Protein 4WVM (pdb70)

Solvent-accessible surface area: 54023 Å² total; per-residue (Å²): 147,44,68,26,14,11,4,13,5,0,3,30,81,45,10,92,4,42,64,27,8,25,4,62,41,115,69,72,80,92,119,52,68,79,98,74,41,13,36,53,20,56,66,94,22,4,24,82,2,19,84,17,116,53,85,3,9,7,7,45,20,5,44,44,12,50,11,10,6,8,0,46,0,11,80,30,67,57,119,38,100,97,24,15,19,0,2,1,9,6,57,9,16,34,46,39,78,86,196,95,41,48,1,40,7,0,18,36,1,10,20,0,1,4,1,9,25,19,78,48,171,150,81,53,37,72,0,47,44,2,2,109,68,5,36,111,43,84,145,111,74,136,139,39,44,65,38,8,87,93,16,63,13,52,4,8,0,8,37,70,24,69,44,7,2,29,57,14,109,32,5,3,80,14,20,72,90,9,82,150,165,40,4,8,33,80,0,51,2,30,126,100,114,83,23,17,154,134,2,25,62,12,26,70,64,1,57,93,10,74,48,64,2,28,60,8,24,80,31,144,4,0,54,72,2,46,25,0,51,88,10,0,43,62,0,50,38,0,3,69,12,13,20,70,17,5,60,99,76,0,17,104,60,21,51,132,50,86,80,125,47,2,24,131,10,30,69,34,13,67,161,6,29,0,7,57,71,86,0,30,99,7,0,72,0,0,58,93,1,8,42,3,0,94,55,1,5,41,69,10,133,85,56,159,18,74,25,3,18,58,61,32,29,0,13,126,42,1,9,66,23,123,23,38,0,0,1,0,4,0,0,2,20,0,68,124,105,15,78,41,4,129,70,0,19,74,92,14,46,133,130,28,153,123,35,27,1,92,32,128,116,13,20,99,126,3,70,92,39,2,100,40,1,14,70,23,6,95,114,23,118,156,13,96,13,15,14,10,10,2,2,7,11,74,21,79,98,46,117,0,8,1,1,6,15,14,65,75,5,13,69,59,48,60,78,13,73,131,23,209,50,49,148,24,85,23,6,160,108,56,12,25,0,7,8,15,3,11,94,16,43,1,15,118,69,0,0,8,41,32,0,25,25,57,128,30,35,53,0,21,1,45,45,22,33,176,59,153,36,107,115,23,123,52,8,0,81,54,54,28,2,0,4,1,71,51,38,6,85,20,102,32,2,9,14,0,41,5,18,0,14,4,2,0,0,0,0,18,85,72,8,48,19,98,139,68,93,46,2,8,0,0,66,12,99,25,0,10,0,0,5,18,40,6,140,110,20,16,4,11,35,44,67,84,83,94,105,132,11,223,19,100,94,97,25,16,76,77,0,0,0,2,0,20,18,156,48,22,17,0,0,0,0,11,19,65,95,106,63,5,45,56,18,67,21,34,144,16,115,25,117,60,73,0,38,0,0,0,17,0,6,104,95,21,28,12,3,35,0,88,6,70,144,21,54,28,11,10,0,12,19,15,98,7,77,88,58,33,25,2,28,49,15,9,49,36,95,190,162,26,29,6,12,8,1,12,14,74,24,29,28,51,16,44,18,35,47,4,6,80,9,23,82,17,60,43,72,1,26,4,8,28,22,4,48,52,8,147,16,13,27,3,5,115,0,9,98,17,96,49,124,17,93,34,13,0,4,0,0,0,1,6,46,2,25,32,15,1,54,95,73,61,9,51,5,32,0,0,15,25,0,0,6,0,0,0,1,0,26,4,111,72,39,64,22,53,77,26,83,113,32,31,33,60,0,61,54,5,0,104,117,6,1,80,105,122,55,79,65,63,104,29,15,121,45,12,62,5,89,17,23,17,15,16,194,35,144,113,83,2,88,48,28,126,57,0,51,79,15,13,82,83,0,29,132,90,68,71,34,13,44,23,0,2,0,47,46,182,62,46,25,12,34,20,44,0,6,48,23,4,25,18,4,32,88,1,27,24,38,0,36,25,9,34,74,13,96,8,0,89,65,3,70,39,0,57,76,4,0,46,64,0,62,99,0,0,80,57,11,31,66,108,10,53,65,49,1,19,123,21,12,105,13,141,166,87,106,64,57,55,9,49,67,47,6,103,89,19,125,121,6,0,5,41,49,90,4,0,38,60,0,0,78,27,0,24,31,0,8,7,0,0,26,8,0,13,80,8,0,72,122,22,186,20,94,53,22,42,94,62,51,63,0,62,146,21,1,92,70,102,107,4,62,0,1,0,1,0,0,1,1,19,6,42,122,98,6,36,0,9,65,3,0,49,101,52,14,126,68,116,102,139,58,89,85,5,27,56,107,46,17,43,2,22,130,38,107,44,0,62,62,2,13,108,52,0,73,55,0,61,92,9,8,139,89,1,139,31,105,12,4,56,19,6,0,0,28,51,97,57,114,195,23,108,1,0,0,0,13,12,15,49,76,72,122,72,88,89,69,57,8,59,115,22,158,34,55,50,19,97,79,4,158,27,53,56,30,0,17,3,5,18,8,94,4,50,1,28,61,75,5,3,12,29,26,12,81,40,62,103,58,46,34,35,0,59,19,152,138,44,132,94,89,44,133,21,24,1,45,101,40,40,0,0,5,4,84,74,34,4,25,12,88,41,3,6,23,0,41,15,70,18,73,1,0,0,1,0,0,11,31,16,4,26,26,101,50,82,76,60,49,0,8,1,0,76,17,131,46,0,3,0,0,28,73,107,24,2,41,7,39,70,69,104,116,76,203,14,136,21,116,54,94,64,24,138,36,0,0,0,0,0,16,18,85,68,4,19,0,0,0,0,23,9,100,149,41,130,6,70,48,24,22,12,15,123,48,136,8,23,6,15,0,41,0,0,0,19,0,27,151,101,1,80,0,64,5,74

CATH classification: 2.60.120.920

Structure (mmCIF, N/CA/C/O backbone):
data_4WVM
#
_entry.id   4WVM
#
_cell.length_a   107.911
_cell.length_b   107.911
_cell.length_c   244.345
_cell.angle_alpha   90.00
_cell.angle_beta   90.00
_cell.angle_gamma   90.00
#
_symmetry.space_group_name_H-M   'P 43'
#
loop_
_entity.id
_entity.type
_entity.pdbx_description
1 polymer 'Stonustoxin subunit alpha'
2 polymer 'Stonustoxin subunit beta'
#
loop_
_atom_site.group_PDB
_atom_site.id
_atom_site.type_symbol
_atom_site.label_atom_id
_atom_site.label_alt_id
_atom_site.label_comp_id
_atom_site.label_asym_id
_atom_site.label_entity_id
_atom_site.label_seq_id
_atom_site.pdbx_PDB_ins_code
_atom_site.Cartn_x
_atom_site.Cartn_y
_atom_site.Cartn_z
_atom_site.occupancy
_atom_site.B_iso_or_equiv
_atom_site.auth_seq_id
_atom_site.auth_comp_id
_atom_site.auth_asym_id
_atom_site.auth_atom_id
_atom_site.pdbx_PDB_model_num
ATOM 1 N N . ASP A 1 4 ? -4.996 23.572 49.777 1.00 104.09 4 ASP A N 1
ATOM 2 C CA . ASP A 1 4 ? -5.315 24.637 48.830 1.00 98.31 4 ASP A CA 1
ATOM 3 C C . ASP A 1 4 ? -4.074 25.420 48.464 1.00 97.88 4 ASP A C 1
ATOM 4 O O . ASP A 1 4 ? -3.309 25.811 49.349 1.00 97.99 4 ASP A O 1
ATOM 9 N N . LEU A 1 5 ? -3.883 25.645 47.157 1.00 90.68 5 LEU A N 1
ATOM 10 C CA . LEU A 1 5 ? -2.775 26.416 46.604 1.00 87.12 5 LEU A CA 1
ATOM 11 C C . LEU A 1 5 ? -3.322 27.379 45.556 1.00 85.76 5 LEU A C 1
ATOM 12 O O . LEU A 1 5 ? -3.822 26.948 44.513 1.00 84.71 5 LEU A O 1
ATOM 14 N N . VAL A 1 6 ? -3.271 28.680 45.860 1.00 79.12 6 VAL A N 1
ATOM 15 C CA . VAL A 1 6 ? -3.759 29.714 44.957 1.00 74.59 6 VAL A CA 1
ATOM 16 C C . VAL A 1 6 ? -2.571 30.294 44.152 1.00 75.20 6 VAL A C 1
ATOM 17 O O . VAL A 1 6 ? -1.463 30.443 44.681 1.00 75.33 6 VAL A O 1
ATOM 21 N N . MET A 1 7 ? -2.803 30.549 42.855 1.00 68.92 7 MET A N 1
ATOM 22 C CA . MET A 1 7 ? -1.794 31.101 41.956 1.00 66.28 7 MET A CA 1
ATOM 23 C C . MET A 1 7 ? -2.461 31.953 40.862 1.00 68.57 7 MET A C 1
ATOM 24 O O . MET A 1 7 ? -3.626 31.696 40.522 1.00 68.06 7 MET A O 1
ATOM 29 N N . PRO A 1 8 ? -1.763 32.979 40.309 1.00 64.34 8 PRO A N 1
ATOM 30 C CA . PRO A 1 8 ? -2.400 33.788 39.262 1.00 61.91 8 PRO A CA 1
ATOM 31 C C . PRO A 1 8 ? -2.551 32.982 37.990 1.00 67.83 8 PRO A C 1
ATOM 32 O O . PRO A 1 8 ? -1.600 32.325 37.547 1.00 68.43 8 PRO A O 1
ATOM 36 N N . ALA A 1 9 ? -3.770 32.971 37.449 1.00 65.72 9 ALA A N 1
ATOM 37 C CA . ALA A 1 9 ? -4.017 32.288 36.192 1.00 67.26 9 ALA A CA 1
ATOM 38 C C . ALA A 1 9 ? -3.411 33.140 35.099 1.00 69.99 9 ALA A C 1
ATOM 39 O O . ALA A 1 9 ? -3.970 34.180 34.729 1.00 68.91 9 ALA A O 1
ATOM 41 N N . LEU A 1 10 ? -2.219 32.752 34.648 1.00 65.70 10 LEU A N 1
ATOM 42 C CA . LEU A 1 10 ? -1.543 33.484 33.583 1.00 63.11 10 LEU A CA 1
ATOM 43 C C . LEU A 1 10 ? -2.263 33.106 32.311 1.00 66.75 10 LEU A C 1
ATOM 44 O O . LEU A 1 10 ? -3.005 32.133 32.343 1.00 69.12 10 LEU A O 1
ATOM 49 N N . GLY A 1 11 ? -2.118 33.896 31.259 1.00 60.41 11 GLY A N 1
ATOM 50 C CA . GLY A 1 11 ? -2.860 33.763 30.010 1.00 60.19 11 GLY A CA 1
ATOM 51 C C . GLY A 1 11 ? -3.312 32.382 29.577 1.00 64.66 11 GLY A C 1
ATOM 52 O O . GLY A 1 11 ? -4.253 32.243 28.792 1.00 65.90 11 GLY A O 1
ATOM 53 N N . ARG A 1 12 ? -2.600 31.353 30.050 1.00 59.97 12 ARG A N 1
ATOM 54 C CA . ARG A 1 12 ? -2.874 29.935 29.820 1.00 61.70 12 ARG A CA 1
ATOM 55 C C . ARG A 1 12 ? -4.284 29.560 30.316 1.00 62.43 12 ARG A C 1
ATOM 56 O O . ARG A 1 12 ? -4.677 29.904 31.438 1.00 58.97 12 ARG A O 1
ATOM 64 N N . PRO A 1 13 ? -5.021 28.803 29.484 1.00 60.31 13 PRO A N 1
ATOM 65 C CA . PRO A 1 13 ? -6.431 28.506 29.802 1.00 61.90 13 PRO A CA 1
ATOM 66 C C . PRO A 1 13 ? -6.669 27.519 30.925 1.00 66.35 13 PRO A C 1
ATOM 67 O O . PRO A 1 13 ? -5.963 26.525 31.042 1.00 69.85 13 PRO A O 1
ATOM 71 N N . PHE A 1 14 ? -7.718 27.756 31.696 1.00 59.00 14 PHE A N 1
ATOM 72 C CA . PHE A 1 14 ? -8.069 26.867 32.782 1.00 60.04 14 PHE A CA 1
ATOM 73 C C . PHE A 1 14 ? -9.544 26.545 32.704 1.00 65.75 14 PHE A C 1
ATOM 74 O O . PHE A 1 14 ? -10.354 27.377 32.285 1.00 64.58 14 PHE A O 1
ATOM 82 N N . THR A 1 15 ? -9.881 25.313 33.034 1.00 65.29 15 THR A N 1
ATOM 83 C CA . THR A 1 15 ? -11.258 24.847 33.054 1.00 68.67 15 THR A CA 1
ATOM 84 C C . THR A 1 15 ? -11.466 24.163 34.389 1.00 74.81 15 THR A C 1
ATOM 85 O O . THR A 1 15 ? -10.477 23.771 35.001 1.00 74.69 15 THR A O 1
ATOM 89 N N . LEU A 1 16 ? -12.717 24.033 34.865 1.00 71.99 16 LEU A N 1
ATOM 90 C CA . LEU A 1 16 ? -12.967 23.376 36.146 1.00 73.87 16 LEU A CA 1
ATOM 91 C C . LEU A 1 16 ? -12.616 21.877 36.077 1.00 82.01 16 LEU A C 1
ATOM 92 O O . LEU A 1 16 ? -12.849 21.237 35.048 1.00 83.34 16 LEU A O 1
ATOM 97 N N . GLY A 1 17 ? -11.999 21.369 37.149 1.00 79.11 17 GLY A N 1
ATOM 98 C CA . GLY A 1 17 ? -11.593 19.972 37.297 1.00 83.77 17 GLY A CA 1
ATOM 99 C C . GLY A 1 17 ? -10.351 19.541 36.541 1.00 88.55 17 GLY A C 1
ATOM 100 O O . GLY A 1 17 ? -10.018 18.352 36.538 1.00 92.14 17 GLY A O 1
ATOM 101 N N . MET A 1 18 ? -9.665 20.506 35.895 1.00 80.92 18 MET A N 1
ATOM 102 C CA . MET A 1 18 ? -8.445 20.333 35.103 1.00 80.21 18 MET A CA 1
ATOM 103 C C . MET A 1 18 ? -7.272 19.860 35.984 1.00 84.71 18 MET A C 1
ATOM 104 O O . MET A 1 18 ? -7.055 20.419 37.066 1.00 82.51 18 MET A O 1
ATOM 109 N N . LEU A 1 19 ? -6.518 18.844 35.504 1.00 83.09 19 LEU A N 1
ATOM 110 C CA . LEU A 1 19 ? -5.334 18.312 36.183 1.00 84.22 19 LEU A CA 1
ATOM 111 C C . LEU A 1 19 ? -4.130 19.281 36.028 1.00 83.18 19 LEU A C 1
ATOM 112 O O . LEU A 1 19 ? -4.088 20.065 35.075 1.00 78.69 19 LEU A O 1
ATOM 117 N N . TYR A 1 20 ? -3.158 19.226 36.968 1.00 79.62 20 TYR A N 1
ATOM 118 C CA . TYR A 1 20 ? -1.982 20.109 36.983 1.00 75.22 20 TYR A CA 1
ATOM 119 C C . TYR A 1 20 ? -0.761 19.441 37.651 1.00 82.35 20 TYR A C 1
ATOM 120 O O . TYR A 1 20 ? -0.932 18.544 38.476 1.00 86.57 20 TYR A O 1
ATOM 129 N N . ASP A 1 21 ? 0.460 19.893 37.300 1.00 76.72 21 ASP A N 1
ATOM 130 C CA . ASP A 1 21 ? 1.737 19.417 37.849 1.00 79.23 21 ASP A CA 1
ATOM 131 C C . ASP A 1 21 ? 2.516 20.564 38.498 1.00 81.69 21 ASP A C 1
ATOM 132 O O . ASP A 1 21 ? 2.386 21.718 38.084 1.00 75.55 21 ASP A O 1
ATOM 137 N N . ALA A 1 22 ? 3.355 20.217 39.496 1.00 83.75 22 ALA A N 1
ATOM 138 C CA . ALA A 1 22 ? 4.210 21.122 40.258 1.00 82.59 22 ALA A CA 1
ATOM 139 C C . ALA A 1 22 ? 5.497 21.484 39.486 1.00 86.75 22 ALA A C 1
ATOM 140 O O . ALA A 1 22 ? 6.341 22.209 40.025 1.00 86.96 22 ALA A O 1
ATOM 142 N N . ARG A 1 23 ? 5.620 21.022 38.204 1.00 81.78 23 ARG A N 1
ATOM 143 C CA . ARG A 1 23 ? 6.668 21.416 37.244 1.00 79.00 23 ARG A CA 1
ATOM 144 C C . ARG A 1 23 ? 6.058 22.524 36.331 1.00 76.42 23 ARG A C 1
ATOM 145 O O . ARG A 1 23 ? 6.593 22.883 35.284 1.00 73.91 23 ARG A O 1
ATOM 148 N N . ARG A 1 24 ? 4.924 23.073 36.809 1.00 71.92 24 ARG A N 1
ATOM 149 C CA . ARG A 1 24 ? 4.082 24.176 36.337 1.00 66.86 24 ARG A CA 1
ATOM 150 C C . ARG A 1 24 ? 3.513 23.969 34.916 1.00 71.33 24 ARG A C 1
ATOM 151 O O . ARG A 1 24 ? 3.048 24.920 34.278 1.00 67.12 24 ARG A O 1
ATOM 155 N N . GLU A 1 25 ? 3.405 22.699 34.511 1.00 71.95 25 GLU A N 1
ATOM 156 C CA . GLU A 1 25 ? 2.724 22.287 33.292 1.00 72.15 25 GLU A CA 1
ATOM 157 C C . GLU A 1 25 ? 1.283 21.877 33.684 1.00 74.79 25 GLU A C 1
ATOM 158 O O . GLU A 1 25 ? 1.036 21.557 34.852 1.00 76.00 25 GLU A O 1
ATOM 164 N N . LYS A 1 26 ? 0.336 21.899 32.739 1.00 68.59 26 LYS A N 1
ATOM 165 C CA . LYS A 1 26 ? -1.023 21.473 33.072 1.00 69.06 26 LYS A CA 1
ATOM 166 C C . LYS A 1 26 ? -1.505 20.368 32.136 1.00 78.15 26 LYS A C 1
ATOM 167 O O . LYS A 1 26 ? -1.495 20.511 30.909 1.00 76.92 26 LYS A O 1
ATOM 173 N N . LEU A 1 27 ? -1.878 19.241 32.753 1.00 80.28 27 LEU A N 1
ATOM 174 C CA . LEU A 1 27 ? -2.380 18.026 32.114 1.00 86.01 27 LEU A CA 1
ATOM 175 C C . LEU A 1 27 ? -3.847 18.228 31.776 1.00 90.63 27 LEU A C 1
ATOM 176 O O . LEU A 1 27 ? -4.602 18.680 32.644 1.00 88.57 27 LEU A O 1
ATOM 181 N N . ILE A 1 28 ? -4.259 17.940 30.521 1.00 88.66 28 ILE A N 1
ATOM 182 C CA . ILE A 1 28 ? -5.655 18.139 30.091 1.00 97.72 28 ILE A CA 1
ATOM 183 C C . ILE A 1 28 ? -6.119 16.962 29.194 1.00 139.17 28 ILE A C 1
ATOM 184 O O . ILE A 1 28 ? -6.699 17.150 28.123 1.00 100.53 28 ILE A O 1
ATOM 189 N N . SER A 1 44 ? -21.492 26.195 41.447 1.00 107.20 44 SER A N 1
ATOM 190 C CA . SER A 1 44 ? -22.047 27.443 41.962 1.00 105.53 44 SER A CA 1
ATOM 191 C C . SER A 1 44 ? -21.162 28.638 41.603 1.00 105.93 44 SER A C 1
ATOM 192 O O . SER A 1 44 ? -19.986 28.652 41.974 1.00 102.99 44 SER A O 1
ATOM 195 N N . SER A 1 45 ? -21.717 29.641 40.893 1.00 102.38 45 SER A N 1
ATOM 196 C CA . SER A 1 45 ? -20.954 30.836 40.515 1.00 97.04 45 SER A CA 1
ATOM 197 C C . SER A 1 45 ? -21.639 32.114 41.018 1.00 101.31 45 SER A C 1
ATOM 198 O O . SER A 1 45 ? -22.808 32.357 40.695 1.00 104.66 45 SER A O 1
ATOM 201 N N . ASN A 1 46 ? -20.916 32.913 41.828 1.00 94.13 46 ASN A N 1
ATOM 202 C CA . ASN A 1 46 ? -21.430 34.165 42.388 1.00 93.07 46 ASN A CA 1
ATOM 203 C C . ASN A 1 46 ? -20.649 35.362 41.815 1.00 91.94 46 ASN A C 1
ATOM 204 O O . ASN A 1 46 ? -19.481 35.575 42.168 1.00 88.86 46 ASN A O 1
ATOM 206 N N . ALA A 1 47 ? -21.309 36.132 40.912 1.00 87.49 47 ALA A N 1
ATOM 207 C CA . ALA A 1 47 ? -20.782 37.306 40.195 1.00 83.08 47 ALA A CA 1
ATOM 208 C C . ALA A 1 47 ? -20.084 38.335 41.116 1.00 83.12 47 ALA A C 1
ATOM 209 O O . ALA A 1 47 ? -20.524 38.560 42.244 1.00 83.27 47 ALA A O 1
ATOM 211 N N . GLN A 1 48 ? -18.979 38.939 40.621 1.00 76.32 48 GLN A N 1
ATOM 212 C CA . GLN A 1 48 ? -18.149 39.913 41.352 1.00 73.54 48 GLN A CA 1
ATOM 213 C C . GLN A 1 48 ? -18.286 41.339 40.762 1.00 76.68 48 GLN A C 1
ATOM 214 O O . GLN A 1 48 ? -18.712 42.238 41.489 1.00 79.18 48 GLN A O 1
ATOM 220 N N . ARG A 1 49 ? -17.959 41.536 39.467 1.00 69.11 49 ARG A N 1
ATOM 221 C CA . ARG A 1 49 ? -18.093 42.783 38.689 1.00 66.96 49 ARG A CA 1
ATOM 222 C C . ARG A 1 49 ? -17.452 44.052 39.324 1.00 69.00 49 ARG A C 1
ATOM 223 O O . ARG A 1 49 ? -18.168 44.946 39.779 1.00 69.27 49 ARG A O 1
ATOM 227 N N . SER A 1 50 ? -16.113 44.164 39.266 1.00 64.20 50 SER A N 1
ATOM 228 C CA . SER A 1 50 ? -15.389 45.349 39.748 1.00 62.85 50 SER A CA 1
ATOM 229 C C . SER A 1 50 ? -14.149 45.643 38.876 1.00 63.50 50 SER A C 1
ATOM 230 O O . SER A 1 50 ? -13.434 44.713 38.495 1.00 61.83 50 SER A O 1
ATOM 233 N N . SER A 1 51 ? -13.911 46.936 38.555 1.00 59.08 51 SER A N 1
ATOM 234 C CA . SER A 1 51 ? -12.763 47.382 37.750 1.00 56.47 51 SER A CA 1
ATOM 235 C C . SER A 1 51 ? -11.944 48.470 38.462 1.00 59.40 51 SER A C 1
ATOM 236 O O . SER A 1 51 ? -12.467 49.550 38.771 1.00 59.99 51 SER A O 1
ATOM 239 N N . GLU A 1 52 ? -10.654 48.170 38.731 1.00 54.37 52 GLU A N 1
ATOM 240 C CA . GLU A 1 52 ? -9.725 49.104 39.377 1.00 54.09 52 GLU A CA 1
ATOM 241 C C . GLU A 1 52 ? -8.351 49.041 38.706 1.00 55.94 52 GLU A C 1
ATOM 242 O O . GLU A 1 52 ? -8.124 48.220 37.808 1.00 55.03 52 GLU A O 1
ATOM 248 N N . PHE A 1 53 ? -7.446 49.933 39.127 1.00 51.12 53 PHE A N 1
ATOM 249 C CA . PHE A 1 53 ? -6.124 50.056 38.525 1.00 48.39 53 PHE A CA 1
ATOM 250 C C . PHE A 1 53 ? -4.993 50.052 39.552 1.00 51.45 53 PHE A C 1
ATOM 251 O O . PHE A 1 53 ? -5.226 50.052 40.765 1.00 52.34 53 PHE A O 1
ATOM 259 N N . LYS A 1 54 ? -3.755 50.063 39.029 1.00 46.32 54 LYS A N 1
ATOM 260 C CA . LYS A 1 54 ? -2.494 50.097 39.769 1.00 46.10 54 LYS A CA 1
ATOM 261 C C . LYS A 1 54 ? -1.417 50.650 38.866 1.00 48.16 54 LYS A C 1
ATOM 262 O O . LYS A 1 54 ? -1.469 50.443 37.646 1.00 46.10 54 LYS A O 1
ATOM 266 N N . ILE A 1 55 ? -0.427 51.330 39.472 1.00 45.38 55 ILE A N 1
ATOM 267 C CA . ILE A 1 55 ? 0.729 51.879 38.764 1.00 44.65 55 ILE A CA 1
ATOM 268 C C . ILE A 1 55 ? 1.983 51.141 39.244 1.00 47.65 55 ILE A C 1
ATOM 269 O O . ILE A 1 55 ? 2.226 51.005 40.440 1.00 48.56 55 ILE A O 1
ATOM 274 N N . VAL A 1 56 ? 2.728 50.605 38.286 1.00 43.09 56 VAL A N 1
ATOM 275 C CA . VAL A 1 56 ? 3.968 49.896 38.546 1.00 44.02 56 VAL A CA 1
ATOM 276 C C . VAL A 1 56 ? 5.093 50.809 38.057 1.00 51.65 56 VAL A C 1
ATOM 277 O O . VAL A 1 56 ? 5.293 50.957 36.841 1.00 50.93 56 VAL A O 1
ATOM 281 N N . ALA A 1 57 ? 5.776 51.481 39.000 1.00 51.38 57 ALA A N 1
ATOM 282 C CA . ALA A 1 57 ? 6.858 52.398 38.652 1.00 53.26 57 ALA A CA 1
ATOM 283 C C . ALA A 1 57 ? 8.173 51.648 38.393 1.00 59.43 57 ALA A C 1
ATOM 284 O O . ALA A 1 57 ? 9.092 52.239 37.832 1.00 61.50 57 ALA A O 1
ATOM 286 N N . SER A 1 58 ? 8.260 50.348 38.756 1.00 55.37 58 SER A N 1
ATOM 287 C CA . SER A 1 58 ? 9.473 49.558 38.527 1.00 56.52 58 SER A CA 1
ATOM 288 C C . SER A 1 58 ? 9.219 48.395 37.554 1.00 58.58 58 SER A C 1
ATOM 289 O O . SER A 1 58 ? 8.170 47.757 37.622 1.00 55.40 58 SER A O 1
ATOM 292 N N . ASP A 1 59 ? 10.192 48.118 36.651 1.00 57.00 59 ASP A N 1
ATOM 293 C CA . ASP A 1 59 ? 10.081 47.013 35.685 1.00 55.28 59 ASP A CA 1
ATOM 294 C C . ASP A 1 59 ? 10.900 45.780 36.129 1.00 59.99 59 ASP A C 1
ATOM 295 O O . ASP A 1 59 ? 10.978 44.792 35.387 1.00 59.14 59 ASP A O 1
ATOM 300 N N . SER A 1 60 ? 11.448 45.814 37.365 1.00 58.22 60 SER A N 1
ATOM 301 C CA . SER A 1 60 ? 12.179 44.694 37.960 1.00 60.43 60 SER A CA 1
ATOM 302 C C . SER A 1 60 ? 11.329 43.416 37.862 1.00 64.17 60 SER A C 1
ATOM 303 O O . SER A 1 60 ? 10.090 43.508 37.856 1.00 62.57 60 SER A O 1
ATOM 306 N N . THR A 1 61 ? 11.978 42.240 37.734 1.00 62.10 61 THR A N 1
ATOM 307 C CA . THR A 1 61 ? 11.277 40.950 37.644 1.00 61.52 61 THR A CA 1
ATOM 308 C C . THR A 1 61 ? 10.313 40.777 38.840 1.00 66.20 61 THR A C 1
ATOM 309 O O . THR A 1 61 ? 9.209 40.253 38.662 1.00 64.40 61 THR A O 1
ATOM 313 N N . GLU A 1 62 ? 10.723 41.284 40.038 1.00 64.74 62 GLU A N 1
ATOM 314 C CA . GLU A 1 62 ? 9.964 41.289 41.294 1.00 64.67 62 GLU A CA 1
ATOM 315 C C . GLU A 1 62 ? 8.707 42.166 41.191 1.00 64.32 62 GLU A C 1
ATOM 316 O O . GLU A 1 62 ? 7.651 41.749 41.685 1.00 63.82 62 GLU A O 1
ATOM 322 N N . SER A 1 63 ? 8.822 43.380 40.567 1.00 57.55 63 SER A N 1
ATOM 323 C CA . SER A 1 63 ? 7.692 44.306 40.376 1.00 54.05 63 SER A CA 1
ATOM 324 C C . SER A 1 63 ? 6.676 43.729 39.413 1.00 53.55 63 SER A C 1
ATOM 325 O O . SER A 1 63 ? 5.473 43.862 39.652 1.00 51.68 63 SER A O 1
ATOM 328 N N . LYS A 1 64 ? 7.152 43.047 38.356 1.00 48.54 64 LYS A N 1
ATOM 329 C CA . LYS A 1 64 ? 6.296 42.357 37.395 1.00 46.25 64 LYS A CA 1
ATOM 330 C C . LYS A 1 64 ? 5.460 41.271 38.122 1.00 51.68 64 LYS A C 1
ATOM 331 O O . LYS A 1 64 ? 4.254 41.108 37.878 1.00 49.86 64 LYS A O 1
ATOM 337 N N . SER A 1 65 ? 6.137 40.556 39.049 1.00 50.83 65 SER A N 1
ATOM 338 C CA . SER A 1 65 ? 5.583 39.500 39.877 1.00 51.99 65 SER A CA 1
ATOM 339 C C . SER A 1 65 ? 4.581 40.066 40.872 1.00 55.86 65 SER A C 1
ATOM 340 O O . SER A 1 65 ? 3.529 39.465 41.053 1.00 54.73 65 SER A O 1
ATOM 343 N N . SER A 1 66 ? 4.901 41.218 41.504 1.00 53.59 66 SER A N 1
ATOM 344 C CA . SER A 1 66 ? 4.026 41.889 42.468 1.00 54.02 66 SER A CA 1
ATOM 345 C C . SER A 1 66 ? 2.744 42.342 41.796 1.00 56.26 66 SER A C 1
ATOM 346 O O . SER A 1 66 ? 1.668 42.194 42.382 1.00 56.84 66 SER A O 1
ATOM 349 N N . ALA A 1 67 ? 2.862 42.876 40.558 1.00 50.55 67 ALA A N 1
ATOM 350 C CA . ALA A 1 67 ? 1.748 43.358 39.741 1.00 48.05 67 ALA A CA 1
ATOM 351 C C . ALA A 1 67 ? 0.797 42.228 39.363 1.00 51.47 67 ALA A C 1
ATOM 352 O O . ALA A 1 67 ? -0.417 42.429 39.316 1.00 49.65 67 ALA A O 1
ATOM 354 N N . MET A 1 68 ? 1.358 41.032 39.135 1.00 49.78 68 MET A N 1
ATOM 355 C CA . MET A 1 68 ? 0.610 39.857 38.699 1.00 50.08 68 MET A CA 1
ATOM 356 C C . MET A 1 68 ? 0.439 38.787 39.800 1.00 53.75 68 MET A C 1
ATOM 357 O O . MET A 1 68 ? -0.082 37.704 39.518 1.00 53.09 68 MET A O 1
ATOM 362 N N . ASP A 1 69 ? 0.826 39.126 41.057 1.00 50.67 69 ASP A N 1
ATOM 363 C CA . ASP A 1 69 ? 0.736 38.313 42.282 1.00 52.49 69 ASP A CA 1
ATOM 364 C C . ASP A 1 69 ? 1.398 36.914 42.115 1.00 56.85 69 ASP A C 1
ATOM 365 O O . ASP A 1 69 ? 0.920 35.925 42.678 1.00 58.55 69 ASP A O 1
ATOM 370 N N . ILE A 1 70 ? 2.524 36.853 41.377 1.00 52.14 70 ILE A N 1
ATOM 371 C CA . ILE A 1 70 ? 3.265 35.612 41.139 1.00 53.66 70 ILE A CA 1
ATOM 372 C C . ILE A 1 70 ? 4.025 35.258 42.414 1.00 59.98 70 ILE A C 1
ATOM 373 O O . ILE A 1 70 ? 4.689 36.127 42.989 1.00 59.45 70 ILE A O 1
ATOM 378 N N . GLU A 1 71 ? 3.909 33.985 42.857 1.00 58.89 71 GLU A N 1
ATOM 379 C CA . GLU A 1 71 ? 4.565 33.476 44.063 1.00 62.21 71 GLU A CA 1
ATOM 380 C C . GLU A 1 71 ? 5.952 32.888 43.772 1.00 65.87 71 GLU A C 1
ATOM 381 O O . GLU A 1 71 ? 6.405 32.950 42.627 1.00 64.20 71 GLU A O 1
ATOM 387 N N . ALA A 1 72 ? 6.640 32.362 44.818 1.00 64.47 72 ALA A N 1
ATOM 388 C CA . ALA A 1 72 ? 7.994 31.795 44.727 1.00 66.48 72 ALA A CA 1
ATOM 389 C C . ALA A 1 72 ? 8.081 30.585 43.782 1.00 69.92 72 ALA A C 1
ATOM 390 O O . ALA A 1 72 ? 8.948 30.585 42.916 1.00 69.58 72 ALA A O 1
ATOM 392 N N . SER A 1 73 ? 7.181 29.589 43.919 1.00 66.48 73 SER A N 1
ATOM 393 C CA . SER A 1 73 ? 7.153 28.374 43.087 1.00 67.32 73 SER A CA 1
ATOM 394 C C . SER A 1 73 ? 6.963 28.686 41.602 1.00 64.80 73 SER A C 1
ATOM 395 O O . SER A 1 73 ? 7.703 28.145 40.790 1.00 65.77 73 SER A O 1
ATOM 398 N N . LEU A 1 74 ? 5.985 29.550 41.255 1.00 55.95 74 LEU A N 1
ATOM 399 C CA . LEU A 1 74 ? 5.688 29.987 39.881 1.00 52.37 74 LEU A CA 1
ATOM 400 C C . LEU A 1 74 ? 6.815 30.911 39.344 1.00 56.20 74 LEU A C 1
ATOM 401 O O . LEU A 1 74 ? 7.201 30.802 38.172 1.00 55.80 74 LEU A O 1
ATOM 406 N N . GLY A 1 75 ? 7.333 31.782 40.219 1.00 52.22 75 GLY A N 1
ATOM 407 C CA . GLY A 1 75 ? 8.429 32.698 39.926 1.00 50.94 75 GLY A CA 1
ATOM 408 C C . GLY A 1 75 ? 9.642 31.967 39.390 1.00 56.44 75 GLY A C 1
ATOM 409 O O . GLY A 1 75 ? 10.073 32.241 38.269 1.00 54.73 75 GLY A O 1
ATOM 410 N N . VAL A 1 76 ? 10.136 30.969 40.153 1.00 56.42 76 VAL A N 1
ATOM 411 C CA . VAL A 1 76 ? 11.289 30.129 39.790 1.00 59.90 76 VAL A CA 1
ATOM 412 C C . VAL A 1 76 ? 10.990 29.327 38.522 1.00 62.97 76 VAL A C 1
ATOM 413 O O . VAL A 1 76 ? 11.873 29.134 37.691 1.00 63.09 76 VAL A O 1
ATOM 417 N N . SER A 1 77 ? 9.746 28.862 38.386 1.00 58.80 77 SER A N 1
ATOM 418 C CA . SER A 1 77 ? 9.277 28.082 37.244 1.00 59.12 77 SER A CA 1
ATOM 419 C C . SER A 1 77 ? 9.221 28.938 35.976 1.00 60.76 77 SER A C 1
ATOM 420 O O . SER A 1 77 ? 9.462 28.426 34.881 1.00 60.29 77 SER A O 1
ATOM 423 N N . PHE A 1 78 ? 8.926 30.245 36.132 1.00 55.79 78 PHE A N 1
ATOM 424 C CA . PHE A 1 78 ? 8.895 31.176 35.010 1.00 53.30 78 PHE A CA 1
ATOM 425 C C . PHE A 1 78 ? 10.324 31.483 34.558 1.00 55.58 78 PHE A C 1
ATOM 426 O O . PHE A 1 78 ? 10.528 31.735 33.377 1.00 53.20 78 PHE A O 1
ATOM 434 N N . LEU A 1 79 ? 11.302 31.422 35.486 1.00 54.48 79 LEU A N 1
ATOM 435 C CA . LEU A 1 79 ? 12.710 31.643 35.181 1.00 57.32 79 LEU A CA 1
ATOM 436 C C . LEU A 1 79 ? 13.268 30.489 34.334 1.00 65.24 79 LEU A C 1
ATOM 437 O O . LEU A 1 79 ? 14.061 30.732 33.413 1.00 65.40 79 LEU A O 1
ATOM 442 N N . GLY A 1 80 ? 12.787 29.270 34.596 1.00 64.42 80 GLY A N 1
ATOM 443 C CA . GLY A 1 80 ? 13.125 28.087 33.809 1.00 68.07 80 GLY A CA 1
ATOM 444 C C . GLY A 1 80 ? 12.347 28.079 32.500 1.00 70.83 80 GLY A C 1
ATOM 445 O O . GLY A 1 80 ? 12.665 27.315 31.584 1.00 72.56 80 GLY A O 1
ATOM 446 N N . GLY A 1 81 ? 11.327 28.943 32.426 1.00 64.30 81 GLY A N 1
ATOM 447 C CA . GLY A 1 81 ? 10.462 29.123 31.266 1.00 62.43 81 GLY A CA 1
ATOM 448 C C . GLY A 1 81 ? 9.569 27.942 30.961 1.00 69.77 81 GLY A C 1
ATOM 449 O O . GLY A 1 81 ? 9.255 27.694 29.793 1.00 69.46 81 GLY A O 1
ATOM 450 N N . LEU A 1 82 ? 9.157 27.209 32.014 1.00 69.61 82 LEU A N 1
ATOM 451 C CA . LEU A 1 82 ? 8.296 26.023 31.925 1.00 72.39 82 LEU A CA 1
ATOM 452 C C . LEU A 1 82 ? 6.840 26.424 31.743 1.00 75.28 82 LEU A C 1
ATOM 453 O O . LEU A 1 82 ? 6.085 25.719 31.066 1.00 76.14 82 LEU A O 1
ATOM 458 N N . VAL A 1 83 ? 6.453 27.561 32.337 1.00 69.81 83 VAL A N 1
ATOM 459 C CA . VAL A 1 83 ? 5.096 28.088 32.222 1.00 67.72 83 VAL A CA 1
ATOM 460 C C . VAL A 1 83 ? 4.907 28.823 30.883 1.00 70.86 83 VAL A C 1
ATOM 461 O O . VAL A 1 83 ? 5.785 29.558 30.406 1.00 68.10 83 VAL A O 1
ATOM 465 N N . GLU A 1 84 ? 3.725 28.608 30.302 1.00 69.21 84 GLU A N 1
ATOM 466 C CA . GLU A 1 84 ? 3.247 29.264 29.098 1.00 67.66 84 GLU A CA 1
ATOM 467 C C . GLU A 1 84 ? 2.389 30.432 29.559 1.00 66.98 84 GLU A C 1
ATOM 468 O O . GLU A 1 84 ? 1.551 30.267 30.452 1.00 66.99 84 GLU A O 1
ATOM 474 N N . VAL A 1 85 ? 2.625 31.612 29.001 1.00 59.60 85 VAL A N 1
ATOM 475 C CA . VAL A 1 85 ? 1.879 32.807 29.378 1.00 55.81 85 VAL A CA 1
ATOM 476 C C . VAL A 1 85 ? 0.941 33.205 28.222 1.00 59.85 85 VAL A C 1
ATOM 477 O O . VAL A 1 85 ? 0.995 32.589 27.158 1.00 61.87 85 VAL A O 1
ATOM 481 N N . GLY A 1 86 ? 0.094 34.210 28.443 1.00 54.39 86 GLY A N 1
ATOM 482 C CA . GLY A 1 86 ? -0.822 34.709 27.420 1.00 54.19 86 GLY A CA 1
ATOM 483 C C . GLY A 1 86 ? -1.450 36.040 27.769 1.00 56.01 86 GLY A C 1
ATOM 484 O O . GLY A 1 86 ? -1.454 36.427 28.939 1.00 53.51 86 GLY A O 1
ATOM 485 N N . GLY A 1 87 ? -1.983 36.727 26.752 1.00 53.66 87 GLY A N 1
ATOM 486 C CA . GLY A 1 87 ? -2.647 38.025 26.884 1.00 52.10 87 GLY A CA 1
ATOM 487 C C . GLY A 1 87 ? -1.866 39.048 27.684 1.00 53.89 87 GLY A C 1
ATOM 488 O O . GLY A 1 87 ? -0.788 39.480 27.265 1.00 53.84 87 GLY A O 1
ATOM 489 N N . SER A 1 88 ? -2.392 39.393 28.866 1.00 48.29 88 SER A N 1
ATOM 490 C CA . SER A 1 88 ? -1.770 40.316 29.808 1.00 46.15 88 SER A CA 1
ATOM 491 C C . SER A 1 88 ? -0.395 39.827 30.279 1.00 50.89 88 SER A C 1
ATOM 492 O O . SER A 1 88 ? 0.515 40.646 30.413 1.00 50.05 88 SER A O 1
ATOM 495 N N . ALA A 1 89 ? -0.248 38.488 30.514 1.00 48.85 89 ALA A N 1
ATOM 496 C CA . ALA A 1 89 ? 0.945 37.805 31.047 1.00 49.24 89 ALA A CA 1
ATOM 497 C C . ALA A 1 89 ? 2.209 37.995 30.180 1.00 53.01 89 ALA A C 1
ATOM 498 O O . ALA A 1 89 ? 3.326 37.799 30.681 1.00 54.50 89 ALA A O 1
ATOM 500 N N . LYS A 1 90 ? 2.031 38.450 28.914 1.00 46.13 90 LYS A N 1
ATOM 501 C CA . LYS A 1 90 ? 3.110 38.754 27.984 1.00 44.49 90 LYS A CA 1
ATOM 502 C C . LYS A 1 90 ? 3.921 39.925 28.502 1.00 45.20 90 LYS A C 1
ATOM 503 O O . LYS A 1 90 ? 5.050 40.113 28.078 1.00 45.59 90 LYS A O 1
ATOM 509 N N . TYR A 1 91 ? 3.369 40.665 29.475 1.00 41.33 91 TYR A N 1
ATOM 510 C CA . TYR A 1 91 ? 4.009 41.774 30.178 1.00 40.95 91 TYR A CA 1
ATOM 511 C C . TYR A 1 91 ? 5.275 41.289 30.898 1.00 44.83 91 TYR A C 1
ATOM 512 O O . TYR A 1 91 ? 6.242 42.047 31.012 1.00 45.06 91 TYR A O 1
ATOM 521 N N . LEU A 1 92 ? 5.261 40.031 31.376 1.00 43.34 92 LEU A N 1
ATOM 522 C CA . LEU A 1 92 ? 6.394 39.396 32.052 1.00 44.77 92 LEU A CA 1
ATOM 523 C C . LEU A 1 92 ? 7.596 39.314 31.144 1.00 49.44 92 LEU A C 1
ATOM 524 O O . LEU A 1 92 ? 8.701 39.662 31.556 1.00 50.04 92 LEU A O 1
ATOM 529 N N . ASN A 1 93 ? 7.366 38.858 29.900 1.00 47.40 93 ASN A N 1
ATOM 530 C CA . ASN A 1 93 ? 8.360 38.695 28.845 1.00 48.86 93 ASN A CA 1
ATOM 531 C C . ASN A 1 93 ? 8.898 40.048 28.361 1.00 53.52 93 ASN A C 1
ATOM 532 O O . ASN A 1 93 ? 10.076 40.126 27.981 1.00 56.53 93 ASN A O 1
ATOM 537 N N . ASN A 1 94 ? 8.046 41.107 28.374 1.00 48.04 94 ASN A N 1
ATOM 538 C CA . ASN A 1 94 ? 8.415 42.460 27.937 1.00 47.72 94 ASN A CA 1
ATOM 539 C C . ASN A 1 94 ? 9.431 43.075 28.905 1.00 50.86 94 ASN A C 1
ATOM 540 O O . ASN A 1 94 ? 9.071 43.476 30.011 1.00 49.09 94 ASN A O 1
ATOM 545 N N . THR A 1 95 ? 10.699 43.166 28.462 1.00 50.75 95 THR A N 1
ATOM 546 C CA . THR A 1 95 ? 11.820 43.677 29.269 1.00 51.71 95 THR A CA 1
ATOM 547 C C . THR A 1 95 ? 12.449 44.924 28.661 1.00 54.66 95 THR A C 1
ATOM 548 O O . THR A 1 95 ? 12.423 45.117 27.439 1.00 54.08 95 THR A O 1
ATOM 552 N N . LYS A 1 96 ? 12.989 45.786 29.535 1.00 53.59 96 LYS A N 1
ATOM 553 C CA . LYS A 1 96 ? 13.671 47.011 29.136 1.00 55.50 96 LYS A CA 1
ATOM 554 C C . LYS A 1 96 ? 14.892 46.643 28.320 1.00 64.33 96 LYS A C 1
ATOM 555 O O . LYS A 1 96 ? 15.658 45.774 28.753 1.00 66.25 96 LYS A O 1
ATOM 561 N N . LYS A 1 97 ? 15.051 47.244 27.128 1.00 62.76 97 LYS A N 1
ATOM 562 C CA . LYS A 1 97 ? 16.189 46.972 26.235 1.00 65.96 97 LYS A CA 1
ATOM 563 C C . LYS A 1 97 ? 17.423 47.755 26.684 1.00 75.47 97 LYS A C 1
ATOM 564 O O . LYS A 1 97 ? 18.537 47.218 26.705 1.00 77.92 97 LYS A O 1
ATOM 570 N N . TYR A 1 98 ? 17.207 49.038 27.024 1.00 73.50 98 TYR A N 1
ATOM 571 C CA . TYR A 1 98 ? 18.238 49.979 27.450 1.00 76.94 98 TYR A CA 1
ATOM 572 C C . TYR A 1 98 ? 18.013 50.409 28.898 1.00 81.82 98 TYR A C 1
ATOM 573 O O . TYR A 1 98 ? 16.866 50.603 29.317 1.00 78.49 98 TYR A O 1
ATOM 582 N N . GLN A 1 99 ? 19.109 50.543 29.665 1.00 82.20 99 GLN A N 1
ATOM 583 C CA . GLN A 1 99 ? 19.045 50.952 31.068 1.00 82.69 99 GLN A CA 1
ATOM 584 C C . GLN A 1 99 ? 18.664 52.428 31.181 1.00 85.90 99 GLN A C 1
ATOM 585 O O . GLN A 1 99 ? 17.982 52.813 32.136 1.00 84.26 99 GLN A O 1
ATOM 591 N N . ASN A 1 100 ? 19.080 53.234 30.178 1.00 83.37 100 ASN A N 1
ATOM 592 C CA . ASN A 1 100 ? 18.852 54.674 30.077 1.00 83.74 100 ASN A CA 1
ATOM 593 C C . ASN A 1 100 ? 17.379 55.082 29.968 1.00 82.89 100 ASN A C 1
ATOM 594 O O . ASN A 1 100 ? 17.020 56.156 30.456 1.00 83.47 100 ASN A O 1
ATOM 599 N N . GLN A 1 101 ? 16.533 54.255 29.325 1.00 74.92 101 GLN A N 1
ATOM 600 C CA . GLN A 1 101 ? 15.105 54.561 29.183 1.00 70.71 101 GLN A CA 1
ATOM 601 C C . GLN A 1 101 ? 14.387 54.445 30.546 1.00 70.82 101 GLN A C 1
ATOM 602 O O . GLN A 1 101 ? 14.841 53.706 31.426 1.00 70.43 101 GLN A O 1
ATOM 608 N N . SER A 1 102 ? 13.289 55.211 30.712 1.00 64.59 102 SER A N 1
ATOM 609 C CA . SER A 1 102 ? 12.447 55.208 31.911 1.00 62.18 102 SER A CA 1
ATOM 610 C C . SER A 1 102 ? 11.093 54.576 31.586 1.00 58.35 102 SER A C 1
ATOM 611 O O . SER A 1 102 ? 10.466 54.941 30.590 1.00 56.20 102 SER A O 1
ATOM 614 N N . ARG A 1 103 ? 10.645 53.632 32.431 1.00 51.55 103 ARG A N 1
ATOM 615 C CA . ARG A 1 103 ? 9.411 52.876 32.204 1.00 48.11 103 ARG A CA 1
ATOM 616 C C . ARG A 1 103 ? 8.442 52.853 33.396 1.00 50.12 103 ARG A C 1
ATOM 617 O O . ARG A 1 103 ? 8.767 52.376 34.489 1.00 50.38 103 ARG A O 1
ATOM 625 N N . VAL A 1 104 ? 7.224 53.310 33.131 1.00 45.70 104 VAL A N 1
ATOM 626 C CA . VAL A 1 104 ? 6.111 53.292 34.072 1.00 44.60 104 VAL A CA 1
ATOM 627 C C . VAL A 1 104 ? 4.984 52.504 33.381 1.00 45.96 104 VAL A C 1
ATOM 628 O O . VAL A 1 104 ? 4.756 52.687 32.183 1.00 44.47 104 VAL A O 1
ATOM 632 N N . THR A 1 105 ? 4.350 51.567 34.103 1.00 42.55 105 THR A N 1
ATOM 633 C CA . THR A 1 105 ? 3.268 50.754 33.532 1.00 40.96 105 THR A CA 1
ATOM 634 C C . THR A 1 105 ? 1.987 50.951 34.315 1.00 44.06 105 THR A C 1
ATOM 635 O O . THR A 1 105 ? 2.013 50.967 35.549 1.00 43.84 105 THR A O 1
ATOM 639 N N . LEU A 1 106 ? 0.863 51.087 33.596 1.00 41.25 106 LEU A N 1
ATOM 640 C CA . LEU A 1 106 ? -0.463 51.189 34.210 1.00 41.49 106 LEU A CA 1
ATOM 641 C C . LEU A 1 106 ? -1.159 49.826 34.090 1.00 45.32 106 LEU A C 1
ATOM 642 O O . LEU A 1 106 ? -1.339 49.298 32.980 1.00 43.89 106 LEU A O 1
ATOM 647 N N . LYS A 1 107 ? -1.494 49.240 35.247 1.00 42.88 107 LYS A N 1
ATOM 648 C CA . LYS A 1 107 ? -2.184 47.960 35.294 1.00 42.76 107 LYS A CA 1
ATOM 649 C C . LYS A 1 107 ? -3.654 48.205 35.503 1.00 49.62 107 LYS A C 1
ATOM 650 O O . LYS A 1 107 ? -4.032 48.904 36.445 1.00 50.40 107 LYS A O 1
ATOM 656 N N . TYR A 1 108 ? -4.475 47.660 34.600 1.00 47.51 108 TYR A N 1
ATOM 657 C CA . TYR A 1 108 ? -5.935 47.685 34.684 1.00 48.86 108 TYR A CA 1
ATOM 658 C C . TYR A 1 108 ? -6.319 46.297 35.182 1.00 53.81 108 TYR A C 1
ATOM 659 O O . TYR A 1 108 ? -5.633 45.341 34.827 1.00 52.67 108 TYR A O 1
ATOM 668 N N . LYS A 1 109 ? -7.344 46.181 36.040 1.00 52.09 109 LYS A N 1
ATOM 669 C CA . LYS A 1 109 ? -7.780 44.882 36.570 1.00 53.16 109 LYS A CA 1
ATOM 670 C C . LYS A 1 109 ? -9.306 44.805 36.611 1.00 59.80 109 LYS A C 1
ATOM 671 O O . LYS A 1 109 ? -9.954 45.715 37.147 1.00 60.71 109 LYS A O 1
ATOM 677 N N . ALA A 1 110 ? -9.876 43.715 36.055 1.00 56.77 110 ALA A N 1
ATOM 678 C CA . ALA A 1 110 ? -11.322 43.526 36.045 1.00 58.35 110 ALA A CA 1
ATOM 679 C C . ALA A 1 110 ? -11.720 42.107 36.492 1.00 64.80 110 ALA A C 1
ATOM 680 O O . ALA A 1 110 ? -11.619 41.163 35.711 1.00 64.71 110 ALA A O 1
ATOM 682 N N . THR A 1 111 ? -12.138 41.960 37.764 1.00 63.33 111 THR A N 1
ATOM 683 C CA . THR A 1 111 ? -12.620 40.687 38.328 1.00 65.53 111 THR A CA 1
ATOM 684 C C . THR A 1 111 ? -14.144 40.714 38.172 1.00 70.72 111 THR A C 1
ATOM 685 O O . THR A 1 111 ? -14.757 41.716 38.553 1.00 71.18 111 THR A O 1
ATOM 689 N N . THR A 1 112 ? -14.759 39.668 37.557 1.00 67.79 112 THR A N 1
ATOM 690 C CA . THR A 1 112 ? -16.215 39.710 37.332 1.00 69.85 112 THR A CA 1
ATOM 691 C C . THR A 1 112 ? -17.029 38.462 37.748 1.00 78.47 112 THR A C 1
ATOM 692 O O . THR A 1 112 ? -18.156 38.647 38.219 1.00 81.03 112 THR A O 1
ATOM 696 N N . VAL A 1 113 ? -16.541 37.219 37.515 1.00 75.65 113 VAL A N 1
ATOM 697 C CA . VAL A 1 113 ? -17.324 36.019 37.902 1.00 78.88 113 VAL A CA 1
ATOM 698 C C . VAL A 1 113 ? -16.425 35.020 38.650 1.00 81.29 113 VAL A C 1
ATOM 699 O O . VAL A 1 113 ? -15.322 34.734 38.191 1.00 78.98 113 VAL A O 1
ATOM 703 N N . TYR A 1 114 ? -16.909 34.474 39.776 1.00 79.19 114 TYR A N 1
ATOM 704 C CA . TYR A 1 114 ? -16.173 33.462 40.530 1.00 79.32 114 TYR A CA 1
ATOM 705 C C . TYR A 1 114 ? -16.938 32.131 40.473 1.00 84.78 114 TYR A C 1
ATOM 706 O O . TYR A 1 114 ? -18.058 32.045 40.983 1.00 87.23 114 TYR A O 1
ATOM 715 N N . LYS A 1 115 ? -16.344 31.113 39.810 1.00 79.76 115 LYS A N 1
ATOM 716 C CA . LYS A 1 115 ? -16.961 29.795 39.624 1.00 82.99 115 LYS A CA 1
ATOM 717 C C . LYS A 1 115 ? -16.309 28.759 40.535 1.00 86.05 115 LYS A C 1
ATOM 718 O O . LYS A 1 115 ? -15.090 28.618 40.547 1.00 82.48 115 LYS A O 1
ATOM 724 N N . GLN A 1 116 ? -17.139 28.047 41.310 1.00 86.44 116 GLN A N 1
ATOM 725 C CA . GLN A 1 116 ? -16.722 27.064 42.315 1.00 88.76 116 GLN A CA 1
ATOM 726 C C . GLN A 1 116 ? -17.181 25.622 42.030 1.00 96.67 116 GLN A C 1
ATOM 727 O O . GLN A 1 116 ? -18.142 25.401 41.289 1.00 98.71 116 GLN A O 1
ATOM 733 N N . PHE A 1 117 ? -16.524 24.651 42.708 1.00 94.12 117 PHE A N 1
ATOM 734 C CA . PHE A 1 117 ? -16.852 23.226 42.702 1.00 94.12 117 PHE A CA 1
ATOM 735 C C . PHE A 1 117 ? -16.478 22.611 44.056 1.00 124.39 117 PHE A C 1
ATOM 736 O O . PHE A 1 117 ? -15.303 22.347 44.323 1.00 87.08 117 PHE A O 1
ATOM 744 N N . THR A 1 138 ? -0.846 15.962 39.840 1.00 104.59 138 THR A N 1
ATOM 745 C CA . THR A 1 138 ? -0.433 16.408 41.168 1.00 104.19 138 THR A CA 1
ATOM 746 C C . THR A 1 138 ? -1.528 17.284 41.804 1.00 106.10 138 THR A C 1
ATOM 747 O O . THR A 1 138 ? -1.773 17.145 43.004 1.00 108.05 138 THR A O 1
ATOM 751 N N . HIS A 1 139 ? -2.187 18.172 41.020 1.00 98.71 139 HIS A N 1
ATOM 752 C CA . HIS A 1 139 ? -3.247 19.068 41.522 1.00 95.67 139 HIS A CA 1
ATOM 753 C C . HIS A 1 139 ? -4.473 19.134 40.600 1.00 96.79 139 HIS A C 1
ATOM 754 O O . HIS A 1 139 ? -4.376 18.830 39.413 1.00 95.99 139 HIS A O 1
ATOM 761 N N . VAL A 1 140 ? -5.631 19.527 41.168 1.00 92.09 140 VAL A N 1
ATOM 762 C CA . VAL A 1 140 ? -6.916 19.669 40.466 1.00 91.16 140 VAL A CA 1
ATOM 763 C C . VAL A 1 140 ? -7.487 21.043 40.788 1.00 89.53 140 VAL A C 1
ATOM 764 O O . VAL A 1 140 ? -7.420 21.473 41.940 1.00 88.01 140 VAL A O 1
ATOM 768 N N . VAL A 1 141 ? -8.051 21.731 39.785 1.00 83.48 141 VAL A N 1
ATOM 769 C CA . VAL A 1 141 ? -8.652 23.048 39.997 1.00 79.23 141 VAL A CA 1
ATOM 770 C C . VAL A 1 141 ? -10.088 22.863 40.484 1.00 87.01 141 VAL A C 1
ATOM 771 O O . VAL A 1 141 ? -10.901 22.211 39.818 1.00 89.31 141 VAL A O 1
ATOM 775 N N . THR A 1 142 ? -10.382 23.399 41.673 1.00 84.56 142 THR A N 1
ATOM 776 C CA . THR A 1 142 ? -11.707 23.304 42.295 1.00 87.59 142 THR A CA 1
ATOM 777 C C . THR A 1 142 ? -12.504 24.566 41.955 1.00 90.88 142 THR A C 1
ATOM 778 O O . THR A 1 142 ? -13.658 24.480 41.525 1.00 92.23 142 THR A O 1
ATOM 782 N N . SER A 1 143 ? -11.874 25.737 42.145 1.00 84.63 143 SER A N 1
ATOM 783 C CA . SER A 1 143 ? -12.486 27.029 41.865 1.00 81.53 143 SER A CA 1
ATOM 784 C C . SER A 1 143 ? -11.536 27.908 41.063 1.00 79.90 143 SER A C 1
ATOM 785 O O . SER A 1 143 ? -10.319 27.850 41.243 1.00 78.12 143 SER A O 1
ATOM 788 N N . ILE A 1 144 ? -12.110 28.681 40.136 1.00 73.92 144 ILE A N 1
ATOM 789 C CA . ILE A 1 144 ? -11.401 29.572 39.223 1.00 69.33 144 ILE A CA 1
ATOM 790 C C . ILE A 1 144 ? -12.113 30.929 39.176 1.00 72.01 144 ILE A C 1
ATOM 791 O O . ILE A 1 144 ? -13.321 30.985 38.936 1.00 73.48 144 ILE A O 1
ATOM 796 N N . LEU A 1 145 ? -11.367 32.017 39.400 1.00 66.19 145 LEU A N 1
ATOM 797 C CA . LEU A 1 145 ? -11.908 33.371 39.299 1.00 64.38 145 LEU A CA 1
ATOM 798 C C . LEU A 1 145 ? -11.756 33.822 37.852 1.00 66.91 145 LEU A C 1
ATOM 799 O O . LEU A 1 145 ? -10.651 33.756 37.318 1.00 65.57 145 LEU A O 1
ATOM 804 N N . TYR A 1 146 ? -12.846 34.308 37.234 1.00 63.92 146 TYR A N 1
ATOM 805 C CA . TYR A 1 146 ? -12.854 34.770 35.848 1.00 62.58 146 TYR A CA 1
ATOM 806 C C . TYR A 1 146 ? -12.812 36.284 35.777 1.00 65.51 146 TYR A C 1
ATOM 807 O O . TYR A 1 146 ? -13.552 36.974 36.485 1.00 65.22 146 TYR A O 1
ATOM 816 N N . GLY A 1 147 ? -11.922 36.775 34.921 1.00 61.33 147 GLY A N 1
ATOM 817 C CA . GLY A 1 147 ? -11.706 38.195 34.685 1.00 59.33 147 GLY A CA 1
ATOM 818 C C . GLY A 1 147 ? -10.499 38.512 33.819 1.00 62.46 147 GLY A C 1
ATOM 819 O O . GLY A 1 147 ? -9.465 37.834 33.893 1.00 61.88 147 GLY A O 1
ATOM 820 N N . ALA A 1 148 ? -10.619 39.576 33.009 1.00 58.42 148 ALA A N 1
ATOM 821 C CA . ALA A 1 148 ? -9.560 40.034 32.104 1.00 56.61 148 ALA A CA 1
ATOM 822 C C . ALA A 1 148 ? -8.869 41.284 32.621 1.00 58.53 148 ALA A C 1
ATOM 823 O O . ALA A 1 148 ? -9.539 42.184 33.122 1.00 58.64 148 ALA A O 1
ATOM 825 N N . ASN A 1 149 ? -7.533 41.358 32.484 1.00 53.11 149 ASN A N 1
ATOM 826 C CA . ASN A 1 149 ? -6.811 42.569 32.886 1.00 50.92 149 ASN A CA 1
ATOM 827 C C . ASN A 1 149 ? -5.776 42.946 31.803 1.00 51.26 149 ASN A C 1
ATOM 828 O O . ASN A 1 149 ? -5.442 42.112 30.960 1.00 51.30 149 ASN A O 1
ATOM 833 N N . ALA A 1 150 ? -5.389 44.243 31.755 1.00 44.69 150 ALA A N 1
ATOM 834 C CA . ALA A 1 150 ? -4.512 44.809 30.734 1.00 42.74 150 ALA A CA 1
ATOM 835 C C . ALA A 1 150 ? -3.328 45.583 31.311 1.00 44.49 150 ALA A C 1
ATOM 836 O O . ALA A 1 150 ? -3.392 46.084 32.436 1.00 44.07 150 ALA A O 1
ATOM 838 N N . PHE A 1 151 ? -2.257 45.708 30.500 1.00 40.41 151 PHE A N 1
ATOM 839 C CA . PHE A 1 151 ? -1.014 46.401 30.827 1.00 39.66 151 PHE A CA 1
ATOM 840 C C . PHE A 1 151 ? -0.680 47.467 29.786 1.00 42.66 151 PHE A C 1
ATOM 841 O O . PHE A 1 151 ? -0.649 47.174 28.582 1.00 41.76 151 PHE A O 1
ATOM 849 N N . PHE A 1 152 ? -0.445 48.709 30.267 1.00 40.27 152 PHE A N 1
ATOM 850 C CA . PHE A 1 152 ? -0.124 49.889 29.457 1.00 40.65 152 PHE A CA 1
ATOM 851 C C . PHE A 1 152 ? 1.307 50.370 29.761 1.00 43.83 152 PHE A C 1
ATOM 852 O O . PHE A 1 152 ? 1.519 51.364 30.480 1.00 43.81 152 PHE A O 1
ATOM 860 N N . VAL A 1 153 ? 2.284 49.635 29.184 1.00 40.24 153 VAL A N 1
ATOM 861 C CA . VAL A 1 153 ? 3.731 49.835 29.313 1.00 40.77 153 VAL A CA 1
ATOM 862 C C . V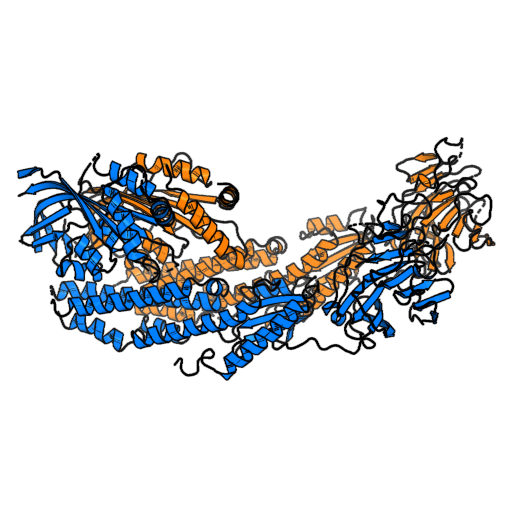AL A 1 153 ? 4.166 51.114 28.572 1.00 44.94 153 VAL A C 1
ATOM 863 O O . VAL A 1 153 ? 4.235 51.128 27.337 1.00 44.45 153 VAL A O 1
ATOM 867 N N . SER A 1 154 ? 4.435 52.188 29.341 1.00 43.18 154 SER A N 1
ATOM 868 C CA . SER A 1 154 ? 4.831 53.488 28.807 1.00 44.41 154 SER A CA 1
ATOM 869 C C . SER A 1 154 ? 6.341 53.675 28.971 1.00 50.32 154 SER A C 1
ATOM 870 O O . SER A 1 154 ? 6.860 53.555 30.082 1.00 50.34 154 SER A O 1
ATOM 873 N N . ASP A 1 155 ? 7.044 53.929 27.847 1.00 48.65 155 ASP A N 1
ATOM 874 C CA . ASP A 1 155 ? 8.500 54.114 27.798 1.00 50.46 155 ASP A CA 1
ATOM 875 C C . ASP A 1 155 ? 8.931 55.495 27.314 1.00 59.10 155 ASP A C 1
ATOM 876 O O . ASP A 1 155 ? 8.462 55.974 26.282 1.00 59.19 155 ASP A O 1
ATOM 881 N N . SER A 1 156 ? 9.867 56.109 28.027 1.00 60.12 156 SER A N 1
ATOM 882 C CA . SER A 1 156 ? 10.401 57.409 27.638 1.00 64.30 156 SER A CA 1
ATOM 883 C C . SER A 1 156 ? 11.522 57.220 26.620 1.00 73.53 156 SER A C 1
ATOM 884 O O . SER A 1 156 ? 12.006 56.096 26.446 1.00 72.41 156 SER A O 1
ATOM 887 N N . ASP A 1 157 ? 11.954 58.319 25.964 1.00 75.23 157 ASP A N 1
ATOM 888 C CA . ASP A 1 157 ? 13.046 58.291 24.987 1.00 78.58 157 ASP A CA 1
ATOM 889 C C . ASP A 1 157 ? 14.360 57.833 25.642 1.00 85.41 157 ASP A C 1
ATOM 890 O O . ASP A 1 157 ? 14.482 57.889 26.872 1.00 85.16 157 ASP A O 1
ATOM 895 N N . LYS A 1 158 ? 15.336 57.373 24.819 1.00 84.47 158 LYS A N 1
ATOM 896 C CA . LYS A 1 158 ? 16.642 56.868 25.281 1.00 86.64 158 LYS A CA 1
ATOM 897 C C . LYS A 1 158 ? 17.456 57.948 26.026 1.00 94.93 158 LYS A C 1
ATOM 898 O O . LYS A 1 158 ? 18.359 57.606 26.792 1.00 96.93 158 LYS A O 1
ATOM 900 N N . VAL A 1 159 ? 17.095 59.236 25.832 1.00 92.37 159 VAL A N 1
ATOM 901 C CA . VAL A 1 159 ? 17.725 60.404 26.453 1.00 119.37 159 VAL A CA 1
ATOM 902 C C . VAL A 1 159 ? 17.499 60.372 27.972 1.00 136.03 159 VAL A C 1
ATOM 903 O O . VAL A 1 159 ? 18.396 59.988 28.721 1.00 95.88 159 VAL A O 1
ATOM 907 N N . ASP A 1 166 ? 13.847 64.319 37.812 1.00 93.49 166 ASP A N 1
ATOM 908 C CA . ASP A 1 166 ? 13.807 62.912 37.420 1.00 89.07 166 ASP A CA 1
ATOM 909 C C . ASP A 1 166 ? 12.575 62.591 36.557 1.00 86.11 166 ASP A C 1
ATOM 910 O O . ASP A 1 166 ? 11.426 62.873 36.932 1.00 83.56 166 ASP A O 1
ATOM 915 N N . ILE A 1 167 ? 12.853 61.942 35.415 1.00 79.05 167 ILE A N 1
ATOM 916 C CA . ILE A 1 167 ? 11.902 61.534 34.383 1.00 73.56 167 ILE A CA 1
ATOM 917 C C . ILE A 1 167 ? 11.057 60.317 34.830 1.00 72.59 167 ILE A C 1
ATOM 918 O O . ILE A 1 167 ? 10.060 60.023 34.174 1.00 69.00 167 ILE A O 1
ATOM 923 N N . GLN A 1 168 ? 11.425 59.639 35.941 1.00 69.26 168 GLN A N 1
ATOM 924 C CA . GLN A 1 168 ? 10.671 58.482 36.447 1.00 65.76 168 GLN A CA 1
ATOM 925 C C . GLN A 1 168 ? 9.360 58.917 37.149 1.00 67.62 168 GLN A C 1
ATOM 926 O O . GLN A 1 168 ? 8.274 58.446 36.786 1.00 63.17 168 GLN A O 1
ATOM 932 N N . GLY A 1 169 ? 9.489 59.789 38.151 1.00 66.90 169 GLY A N 1
ATOM 933 C CA . GLY A 1 169 ? 8.360 60.313 38.913 1.00 66.22 169 GLY A CA 1
ATOM 934 C C . GLY A 1 169 ? 7.440 61.193 38.092 1.00 67.11 169 GLY A C 1
ATOM 935 O O . GLY A 1 169 ? 6.222 61.140 38.277 1.00 64.67 169 GLY A O 1
ATOM 936 N N . LYS A 1 170 ? 8.026 62.008 37.174 1.00 64.15 170 LYS A N 1
ATOM 937 C CA . LYS A 1 170 ? 7.295 62.913 36.281 1.00 63.68 170 LYS A CA 1
ATOM 938 C C . LYS A 1 170 ? 6.339 62.112 35.376 1.00 63.49 170 LYS A C 1
ATOM 939 O O . LYS A 1 170 ? 5.179 62.513 35.190 1.00 62.28 170 LYS A O 1
ATOM 942 N N . MET A 1 171 ? 6.807 60.940 34.892 1.00 57.26 171 MET A N 1
ATOM 943 C CA . MET A 1 171 ? 6.026 60.020 34.060 1.00 52.99 171 MET A CA 1
ATOM 944 C C . MET A 1 171 ? 4.834 59.433 34.829 1.00 52.54 171 MET A C 1
ATOM 945 O O . MET A 1 171 ? 3.714 59.474 34.316 1.00 49.40 171 MET A O 1
ATOM 950 N N . GLU A 1 172 ? 5.074 58.904 36.058 1.00 49.57 172 GLU A N 1
ATOM 951 C CA . GLU A 1 172 ? 4.027 58.297 36.900 1.00 48.09 172 GLU A CA 1
ATOM 952 C C . GLU A 1 172 ? 2.947 59.336 37.274 1.00 50.92 172 GLU A C 1
ATOM 953 O O . GLU A 1 172 ? 1.771 58.980 37.303 1.00 47.55 172 GLU A O 1
ATOM 959 N N . ALA A 1 173 ? 3.348 60.617 37.481 1.00 50.00 173 ALA A N 1
ATOM 960 C CA . ALA A 1 173 ? 2.454 61.737 37.766 1.00 51.40 173 ALA A CA 1
ATOM 961 C C . ALA A 1 173 ? 1.452 61.919 36.615 1.00 53.77 173 ALA A C 1
ATOM 962 O O . ALA A 1 173 ? 0.257 62.090 36.877 1.00 52.95 173 ALA A O 1
ATOM 964 N N . ALA A 1 174 ? 1.944 61.840 35.343 1.00 49.50 174 ALA A N 1
ATOM 965 C CA . ALA A 1 174 ? 1.139 61.946 34.117 1.00 47.92 174 ALA A CA 1
ATOM 966 C C . ALA A 1 174 ? 0.234 60.717 33.940 1.00 47.69 174 ALA A C 1
ATOM 967 O O . ALA A 1 174 ? -0.951 60.883 33.638 1.00 46.70 174 ALA A O 1
ATOM 969 N N . ILE A 1 175 ? 0.792 59.492 34.144 1.00 41.09 175 ILE A N 1
ATOM 970 C CA . ILE A 1 175 ? 0.101 58.205 33.986 1.00 37.75 175 ILE A CA 1
ATOM 971 C C . ILE A 1 175 ? -0.994 58.052 35.055 1.00 41.63 175 ILE A C 1
ATOM 972 O O . ILE A 1 175 ? -2.078 57.524 34.761 1.00 40.47 175 ILE A O 1
ATOM 977 N N . LYS A 1 176 ? -0.728 58.543 36.284 1.00 38.92 176 LYS A N 1
ATOM 978 C CA . LYS A 1 176 ? -1.690 58.494 37.390 1.00 38.32 176 LYS A CA 1
ATOM 979 C C . LYS A 1 176 ? -3.070 58.984 36.969 1.00 41.62 176 LYS A C 1
ATOM 980 O O . LYS A 1 176 ? -4.063 58.451 37.453 1.00 41.15 176 LYS A O 1
ATOM 986 N N . LYS A 1 177 ? -3.119 59.992 36.066 1.00 38.73 177 LYS A N 1
ATOM 987 C CA . LYS A 1 177 ? -4.326 60.655 35.585 1.00 39.60 177 LYS A CA 1
ATOM 988 C C . LYS A 1 177 ? -5.120 59.848 34.527 1.00 43.83 177 LYS A C 1
ATOM 989 O O . LYS A 1 177 ? -6.286 60.171 34.324 1.00 44.91 177 LYS A O 1
ATOM 995 N N . ILE A 1 178 ? -4.530 58.817 33.873 1.00 39.54 178 ILE A N 1
ATOM 996 C CA . ILE A 1 178 ? -5.226 58.013 32.850 1.00 38.92 178 ILE A CA 1
ATOM 997 C C . ILE A 1 178 ? -6.647 57.615 33.342 1.00 44.26 178 ILE A C 1
ATOM 998 O O . ILE A 1 178 ? -7.615 57.952 32.649 1.00 46.74 178 ILE A O 1
ATOM 1003 N N . PRO A 1 179 ? -6.828 56.968 34.526 1.00 39.86 179 PRO A N 1
ATOM 1004 C CA . PRO A 1 179 ? -8.191 56.576 34.931 1.00 40.74 179 PRO A CA 1
ATOM 1005 C C . PRO A 1 179 ? -9.046 57.737 35.441 1.00 47.79 179 PRO A C 1
ATOM 1006 O O . PRO A 1 179 ? -10.257 57.588 35.641 1.00 48.47 179 PRO A O 1
ATOM 1010 N N . THR A 1 180 ? -8.415 58.887 35.649 1.00 47.41 180 THR A N 1
ATOM 1011 C CA . THR A 1 180 ? -9.049 60.084 36.190 1.00 51.34 180 THR A CA 1
ATOM 1012 C C . THR A 1 180 ? -9.565 60.958 35.016 1.00 58.45 180 THR A C 1
ATOM 1013 O O . THR A 1 180 ? -10.644 61.543 35.140 1.00 60.28 180 THR A O 1
ATOM 1017 N N . ILE A 1 181 ? -8.820 61.010 33.884 1.00 55.75 181 ILE A N 1
ATOM 1018 C CA . ILE A 1 181 ? -9.176 61.808 32.696 1.00 58.82 181 ILE A CA 1
ATOM 1019 C C . ILE A 1 181 ? -9.839 60.968 31.564 1.00 65.81 181 ILE A C 1
ATOM 1020 O O . ILE A 1 181 ? -9.765 59.725 31.539 1.00 63.22 181 ILE A O 1
ATOM 1025 N N . SER A 1 182 ? -10.476 61.700 30.618 1.00 66.59 182 SER A N 1
ATOM 1026 C CA . SER A 1 182 ? -11.174 61.170 29.447 1.00 67.04 182 SER A CA 1
ATOM 1027 C C . SER A 1 182 ? -10.905 62.072 28.209 1.00 71.26 182 SER A C 1
ATOM 1028 O O . SER A 1 182 ? -11.704 62.970 27.918 1.00 74.42 182 SER A O 1
ATOM 1031 N N . ILE A 1 183 ? -9.766 61.834 27.498 1.00 64.46 183 ILE A N 1
ATOM 1032 C CA . ILE A 1 183 ? -9.320 62.558 26.285 1.00 76.67 183 ILE A CA 1
ATOM 1033 C C . ILE A 1 183 ? -9.404 64.092 26.506 1.00 108.07 183 ILE A C 1
ATOM 1034 O O . ILE A 1 183 ? -8.633 64.862 25.929 1.00 69.57 183 ILE A O 1
ATOM 1039 N N . LEU A 1 191 ? -5.578 68.879 31.745 1.00 71.27 191 LEU A N 1
ATOM 1040 C CA . LEU A 1 191 ? -4.229 68.334 31.560 1.00 69.16 191 LEU A CA 1
ATOM 1041 C C . LEU A 1 191 ? -3.259 69.389 30.944 1.00 75.85 191 LEU A C 1
ATOM 1042 O O . LEU A 1 191 ? -3.410 69.766 29.778 1.00 76.66 191 LEU A O 1
ATOM 1047 N N . THR A 1 192 ? -2.241 69.814 31.747 1.00 73.46 192 THR A N 1
ATOM 1048 C CA . THR A 1 192 ? -1.193 70.830 31.488 1.00 76.45 192 THR A CA 1
ATOM 1049 C C . THR A 1 192 ? -0.502 70.699 30.120 1.00 79.87 192 THR A C 1
ATOM 1050 O O . THR A 1 192 ? -0.312 69.586 29.622 1.00 75.68 192 THR A O 1
ATOM 1054 N N . ASP A 1 193 ? -0.103 71.865 29.544 1.00 80.53 193 ASP A N 1
ATOM 1055 C CA . ASP A 1 193 ? 0.658 71.994 28.299 1.00 81.11 193 ASP A CA 1
ATOM 1056 C C . ASP A 1 193 ? 1.977 71.246 28.462 1.00 82.20 193 ASP A C 1
ATOM 1057 O O . ASP A 1 193 ? 2.406 70.530 27.555 1.00 79.93 193 ASP A O 1
ATOM 1062 N N . GLU A 1 194 ? 2.588 71.393 29.660 1.00 78.57 194 GLU A N 1
ATOM 1063 C CA . GLU A 1 194 ? 3.830 70.753 30.093 1.00 76.37 194 GLU A CA 1
ATOM 1064 C C . GLU A 1 194 ? 3.629 69.225 30.197 1.00 72.85 194 GLU A C 1
ATOM 1065 O O . GLU A 1 194 ? 4.481 68.459 29.730 1.00 69.93 194 GLU A O 1
ATOM 1071 N N . GLU A 1 195 ? 2.502 68.795 30.802 1.00 66.16 195 GLU A N 1
ATOM 1072 C CA . GLU A 1 195 ? 2.162 67.381 30.942 1.00 60.87 195 GLU A CA 1
ATOM 1073 C C . GLU A 1 195 ? 1.899 66.772 29.569 1.00 64.45 195 GLU A C 1
ATOM 1074 O O . GLU A 1 195 ? 2.370 65.664 29.294 1.00 61.52 195 GLU A O 1
ATOM 1080 N N . LYS A 1 196 ? 1.191 67.526 28.693 1.00 63.66 196 LYS A N 1
ATOM 1081 C CA . LYS A 1 196 ? 0.849 67.124 27.329 1.00 62.85 196 LYS A CA 1
ATOM 1082 C C . LYS A 1 196 ? 2.102 66.917 26.460 1.00 68.22 196 LYS A C 1
ATOM 1083 O O . LYS A 1 196 ? 2.088 66.030 25.602 1.00 65.97 196 LYS A O 1
ATOM 1085 N N . SER A 1 197 ? 3.179 67.706 26.686 1.00 68.19 197 SER A N 1
ATOM 1086 C CA . SER A 1 197 ? 4.433 67.574 25.930 1.00 69.20 197 SER A CA 1
ATOM 1087 C C . SER A 1 197 ? 5.191 66.289 26.331 1.00 69.30 197 SER A C 1
ATOM 1088 O O . SER A 1 197 ? 5.784 65.632 25.467 1.00 67.90 197 SER A O 1
ATOM 1091 N N . LEU A 1 198 ? 5.147 65.926 27.635 1.00 63.97 198 LEU A N 1
ATOM 1092 C CA . LEU A 1 198 ? 5.773 64.708 28.154 1.00 60.64 198 LEU A CA 1
ATOM 1093 C C . LEU A 1 198 ? 5.055 63.490 27.580 1.00 60.81 198 LEU A C 1
ATOM 1094 O O . LEU A 1 198 ? 5.715 62.621 27.006 1.00 59.13 198 LEU A O 1
ATOM 1099 N N . ALA A 1 199 ? 3.697 63.469 27.689 1.00 55.81 199 ALA A N 1
ATOM 1100 C CA . ALA A 1 199 ? 2.793 62.426 27.179 1.00 52.51 199 ALA A CA 1
ATOM 1101 C C . ALA A 1 199 ? 2.990 62.172 25.660 1.00 57.01 199 ALA A C 1
ATOM 1102 O O . ALA A 1 199 ? 2.895 61.025 25.201 1.00 54.18 199 ALA A O 1
ATOM 1104 N N . SER A 1 200 ? 3.293 63.249 24.906 1.00 56.83 200 SER A N 1
ATOM 1105 C CA . SER A 1 200 ? 3.548 63.244 23.467 1.00 57.88 200 SER A CA 1
ATOM 1106 C C . SER A 1 200 ? 4.830 62.481 23.112 1.00 61.30 200 SER A C 1
ATOM 1107 O O . SER A 1 200 ? 4.896 61.871 22.040 1.00 60.65 200 SER A O 1
ATOM 1110 N N . ASN A 1 201 ? 5.846 62.526 23.993 1.00 58.10 201 ASN A N 1
ATOM 1111 C CA . ASN A 1 201 ? 7.127 61.876 23.728 1.00 57.87 201 ASN A CA 1
ATOM 1112 C C . ASN A 1 201 ? 7.249 60.504 24.434 1.00 56.88 201 ASN A C 1
ATOM 1113 O O . ASN A 1 201 ? 8.350 59.941 24.545 1.00 55.91 201 ASN A O 1
ATOM 1118 N N . LEU A 1 202 ? 6.104 59.947 24.842 1.00 50.61 202 LEU A N 1
ATOM 1119 C CA . LEU A 1 202 ? 6.048 58.627 25.463 1.00 47.72 202 LEU A CA 1
ATOM 1120 C C . LEU A 1 202 ? 5.506 57.614 24.482 1.00 52.83 202 LEU A C 1
ATOM 1121 O O . LEU A 1 202 ? 4.588 57.933 23.722 1.00 54.20 202 LEU A O 1
ATOM 1126 N N . SER A 1 203 ? 6.046 56.387 24.512 1.00 48.18 203 SER A N 1
ATOM 1127 C CA . SER A 1 203 ? 5.579 55.282 23.676 1.00 46.90 203 SER A CA 1
ATOM 1128 C C . SER A 1 203 ? 4.776 54.307 24.543 1.00 48.61 203 SER A C 1
ATOM 1129 O O . SER A 1 203 ? 5.108 54.112 25.713 1.00 46.80 203 SER A O 1
ATOM 1132 N N . CYS A 1 204 ? 3.710 53.712 23.974 1.00 45.12 204 CYS A N 1
ATOM 1133 C CA . CYS A 1 204 ? 2.862 52.766 24.694 1.00 43.26 204 CYS A CA 1
ATOM 1134 C C . CYS A 1 204 ? 2.836 51.392 24.023 1.00 45.73 204 CYS A C 1
ATOM 1135 O O . CYS A 1 204 ? 2.874 51.285 22.792 1.00 46.98 204 CYS A O 1
ATOM 1138 N N . LYS A 1 205 ? 2.748 50.346 24.860 1.00 40.72 205 LYS A N 1
ATOM 1139 C CA . LYS A 1 205 ? 2.621 48.949 24.448 1.00 40.47 205 LYS A CA 1
ATOM 1140 C C . LYS A 1 205 ? 1.462 48.330 25.199 1.00 43.84 205 LYS A C 1
ATOM 1141 O O . LYS A 1 205 ? 1.391 48.447 26.426 1.00 43.50 205 LYS A O 1
ATOM 1147 N N . PHE A 1 206 ? 0.566 47.660 24.479 1.00 40.70 206 PHE A N 1
ATOM 1148 C CA . PHE A 1 206 ? -0.577 47.022 25.108 1.00 39.99 206 PHE A CA 1
ATOM 1149 C C . PHE A 1 206 ? -0.354 45.517 25.304 1.00 46.15 206 PHE A C 1
ATOM 1150 O O . PHE A 1 206 ? 0.048 44.827 24.359 1.00 48.05 206 PHE A O 1
ATOM 1158 N N . HIS A 1 207 ? -0.645 45.017 26.530 1.00 42.46 207 HIS A N 1
ATOM 1159 C CA . HIS A 1 207 ? -0.643 43.594 26.918 1.00 42.89 207 HIS A CA 1
ATOM 1160 C C . HIS A 1 207 ? -1.928 43.300 27.657 1.00 46.78 207 HIS A C 1
ATOM 1161 O O . HIS A 1 207 ? -2.025 43.632 28.835 1.00 46.39 207 HIS A O 1
ATOM 1168 N N . GLY A 1 208 ? -2.902 42.705 26.991 1.00 44.34 208 GLY A N 1
ATOM 1169 C CA . GLY A 1 208 ? -4.167 42.428 27.655 1.00 44.65 208 GLY A CA 1
ATOM 1170 C C . GLY A 1 208 ? -4.956 41.246 27.152 1.00 50.57 208 GLY A C 1
ATOM 1171 O O . GLY A 1 208 ? -4.741 40.764 26.034 1.00 51.55 208 GLY A O 1
ATOM 1172 N N . ASP A 1 209 ? -5.934 40.817 27.978 1.00 47.07 209 ASP A N 1
ATOM 1173 C CA . ASP A 1 209 ? -6.853 39.709 27.688 1.00 48.27 209 ASP A CA 1
ATOM 1174 C C . ASP A 1 209 ? -8.096 40.154 26.929 1.00 51.46 209 ASP A C 1
ATOM 1175 O O . ASP A 1 209 ? -9.194 39.635 27.139 1.00 52.85 209 ASP A O 1
ATOM 1180 N N . PHE A 1 210 ? -7.901 41.096 26.006 1.00 46.68 210 PHE A N 1
ATOM 1181 C CA . PHE A 1 210 ? -8.978 41.633 25.184 1.00 47.86 210 PHE A CA 1
ATOM 1182 C C . PHE A 1 210 ? -8.612 41.567 23.708 1.00 52.11 210 PHE A C 1
ATOM 1183 O O . PHE A 1 210 ? -7.439 41.720 23.338 1.00 50.41 210 PHE A O 1
ATOM 1191 N N . LEU A 1 211 ? -9.618 41.317 22.876 1.00 50.65 211 LEU A N 1
ATOM 1192 C CA . LEU A 1 211 ? -9.483 41.378 21.431 1.00 52.66 211 LEU A CA 1
ATOM 1193 C C . LEU A 1 211 ? -9.963 42.774 21.080 1.00 55.57 211 LEU A C 1
ATOM 1194 O O . LEU A 1 211 ? -11.128 43.094 21.347 1.00 57.38 211 LEU A O 1
ATOM 1199 N N . LEU A 1 212 ? -9.063 43.640 20.597 1.00 48.66 212 LEU A N 1
ATOM 1200 C CA . LEU A 1 212 ? -9.411 45.040 20.358 1.00 48.31 212 LEU A CA 1
ATOM 1201 C C . LEU A 1 212 ? -9.628 45.403 18.902 1.00 53.58 212 LEU A C 1
ATOM 1202 O O . LEU A 1 212 ? -9.047 44.789 18.009 1.00 54.91 212 LEU A O 1
ATOM 1207 N N . GLU A 1 213 ? -10.440 46.450 18.676 1.00 50.40 213 GLU A N 1
ATOM 1208 C CA . GLU A 1 213 ? -10.736 46.978 17.351 1.00 53.46 213 GLU A CA 1
ATOM 1209 C C . GLU A 1 213 ? -9.603 47.914 16.920 1.00 56.12 213 GLU A C 1
ATOM 1210 O O . GLU A 1 213 ? -9.483 48.221 15.735 1.00 59.45 213 GLU A O 1
ATOM 1212 N N . SER A 1 214 ? -8.756 48.337 17.879 1.00 48.17 214 SER A N 1
ATOM 1213 C CA . SER A 1 214 ? -7.592 49.203 17.679 1.00 46.95 214 SER A CA 1
ATOM 1214 C C . SER A 1 214 ? -6.633 49.053 18.846 1.00 48.37 214 SER A C 1
ATOM 1215 O O . SER A 1 214 ? -7.088 48.929 19.986 1.00 46.07 214 SER A O 1
ATOM 1218 N N . LEU A 1 215 ? -5.310 49.100 18.577 1.00 45.18 215 LEU A N 1
ATOM 1219 C CA . LEU A 1 215 ? -4.286 48.982 19.621 1.00 41.86 215 LEU A CA 1
ATOM 1220 C C . LEU A 1 215 ? -3.617 50.341 19.929 1.00 46.40 215 LEU A C 1
ATOM 1221 O O . LEU A 1 215 ? -3.329 51.123 19.003 1.00 48.34 215 LEU A O 1
ATOM 1226 N N . PRO A 1 216 ? -3.373 50.625 21.232 1.00 41.15 216 PRO A N 1
ATOM 1227 C CA . PRO A 1 216 ? -2.785 51.915 21.604 1.00 41.35 216 PRO A CA 1
ATOM 1228 C C . PRO A 1 216 ? -1.262 51.968 21.473 1.00 46.46 216 PRO A C 1
ATOM 1229 O O . PRO A 1 216 ? -0.525 51.119 21.993 1.00 43.51 216 PRO A O 1
ATOM 1233 N N . THR A 1 217 ? -0.809 53.007 20.770 1.00 46.92 217 THR A N 1
ATOM 1234 C CA . THR A 1 217 ? 0.590 53.325 20.513 1.00 47.88 217 THR A CA 1
ATOM 1235 C C . THR A 1 217 ? 0.912 54.673 21.159 1.00 52.08 217 THR A C 1
ATOM 1236 O O . THR A 1 217 ? 2.049 54.902 21.565 1.00 51.23 217 THR A O 1
ATOM 1240 N N . THR A 1 218 ? -0.110 55.551 21.250 1.00 49.68 218 THR A N 1
ATOM 1241 C CA . THR A 1 218 ? -0.086 56.917 21.790 1.00 50.31 218 THR A CA 1
ATOM 1242 C C . THR A 1 218 ? -0.666 56.940 23.205 1.00 52.61 218 THR A C 1
ATOM 1243 O O . THR A 1 218 ? -1.430 56.041 23.568 1.00 51.17 218 THR A O 1
ATOM 1247 N N . PHE A 1 219 ? -0.322 57.988 23.990 1.00 48.91 219 PHE A N 1
ATOM 1248 C CA . PHE A 1 219 ? -0.888 58.255 25.316 1.00 47.12 219 PHE A CA 1
ATOM 1249 C C . PHE A 1 219 ? -2.374 58.498 25.137 1.00 49.83 219 PHE A C 1
ATOM 1250 O O . PHE A 1 219 ? -3.178 57.862 25.814 1.00 47.21 219 PHE A O 1
ATOM 1258 N N . GLU A 1 220 ? -2.732 59.395 24.182 1.00 48.95 220 GLU A N 1
ATOM 1259 C CA . GLU A 1 220 ? -4.111 59.688 23.800 1.00 50.59 220 GLU A CA 1
ATOM 1260 C C . GLU A 1 220 ? -4.808 58.372 23.529 1.00 51.98 220 GLU A C 1
ATOM 1261 O O . GLU A 1 220 ? -5.827 58.094 24.154 1.00 51.75 220 GLU A O 1
ATOM 1267 N N . ASP A 1 221 ? -4.201 57.527 22.653 1.00 46.94 221 ASP A N 1
ATOM 1268 C CA . ASP A 1 221 ? -4.713 56.209 22.278 1.00 45.57 221 ASP A CA 1
ATOM 1269 C C . ASP A 1 221 ? -4.945 55.324 23.516 1.00 46.37 221 ASP A C 1
ATOM 1270 O O . ASP A 1 221 ? -6.014 54.709 23.615 1.00 46.15 221 ASP A O 1
ATOM 1275 N N . ALA A 1 222 ? -3.988 55.316 24.478 1.00 39.89 222 ALA A N 1
ATOM 1276 C CA . ALA A 1 222 ? -4.130 54.533 25.704 1.00 37.74 222 ALA A CA 1
ATOM 1277 C C . ALA A 1 222 ? -5.332 55.000 26.535 1.00 40.42 222 ALA A C 1
ATOM 1278 O O . ALA A 1 222 ? -6.049 54.149 27.065 1.00 39.83 222 ALA A O 1
ATOM 1280 N N . VAL A 1 223 ? -5.579 56.332 26.611 1.00 37.46 223 VAL A N 1
ATOM 1281 C CA . VAL A 1 223 ? -6.707 56.910 27.359 1.00 37.60 223 VAL A CA 1
ATOM 1282 C C . VAL A 1 223 ? -8.050 56.404 26.754 1.00 41.53 223 VAL A C 1
ATOM 1283 O O . VAL A 1 223 ? -8.789 55.726 27.466 1.00 40.52 223 VAL A O 1
ATOM 1287 N N . LYS A 1 224 ? -8.332 56.679 25.450 1.00 39.59 224 LYS A N 1
ATOM 1288 C CA . LYS A 1 224 ? -9.564 56.239 24.775 1.00 40.65 224 LYS A CA 1
ATOM 1289 C C . LYS A 1 224 ? -9.706 54.691 24.772 1.00 43.39 224 LYS A C 1
ATOM 1290 O O . LYS A 1 224 ? -10.834 54.205 24.833 1.00 44.32 224 LYS A O 1
ATOM 1296 N N . THR A 1 225 ? -8.578 53.930 24.774 1.00 38.74 225 THR A N 1
ATOM 1297 C CA . THR A 1 225 ? -8.590 52.461 24.864 1.00 37.68 225 THR A CA 1
ATOM 1298 C C . THR A 1 225 ? -9.061 52.078 26.240 1.00 40.56 225 THR A C 1
ATOM 1299 O O . THR A 1 225 ? -9.962 51.253 26.341 1.00 41.23 225 THR A O 1
ATOM 1303 N N . TYR A 1 226 ? -8.470 52.694 27.290 1.00 37.66 226 TYR A N 1
ATOM 1304 C CA . TYR A 1 226 ? -8.784 52.473 28.711 1.00 37.80 226 TYR A CA 1
ATOM 1305 C C . TYR A 1 226 ? -10.289 52.726 29.014 1.00 42.91 226 TYR A C 1
ATOM 1306 O O . TYR A 1 226 ? -10.906 51.991 29.801 1.00 42.85 226 TYR A O 1
ATOM 1315 N N . GLN A 1 227 ? -10.868 53.761 28.368 1.00 41.92 227 GLN A N 1
ATOM 1316 C CA . GLN A 1 227 ? -12.279 54.115 28.490 1.00 43.92 227 GLN A CA 1
ATOM 1317 C C . GLN A 1 227 ? -13.122 52.996 27.890 1.00 50.44 227 GLN A C 1
ATOM 1318 O O . GLN A 1 227 ? -14.135 52.633 28.479 1.00 52.81 227 GLN A O 1
ATOM 1324 N N . THR A 1 228 ? -12.681 52.423 26.743 1.00 47.28 228 THR A N 1
ATOM 1325 C CA . THR A 1 228 ? -13.361 51.347 26.006 1.00 48.85 228 THR A CA 1
ATOM 1326 C C . THR A 1 228 ? -13.232 49.977 26.721 1.00 50.73 228 THR A C 1
ATOM 1327 O O . THR A 1 228 ? -14.152 49.167 26.629 1.00 52.23 228 THR A O 1
ATOM 1331 N N . LEU A 1 229 ? -12.128 49.744 27.452 1.00 44.50 229 LEU A N 1
ATOM 1332 C CA . LEU A 1 229 ? -11.819 48.483 28.144 1.00 43.42 229 LEU A CA 1
ATOM 1333 C C . LEU A 1 229 ? -12.980 47.828 28.948 1.00 47.88 229 LEU A C 1
ATOM 1334 O O . LEU A 1 229 ? -13.167 46.621 28.776 1.00 48.25 229 LEU A O 1
ATOM 1339 N N . PRO A 1 230 ? -13.749 48.538 29.825 1.00 46.58 230 PRO A N 1
ATOM 1340 C CA . PRO A 1 230 ? -14.800 47.846 30.599 1.00 48.39 230 PRO A CA 1
ATOM 1341 C C . PRO A 1 230 ? -15.941 47.256 29.758 1.00 52.49 230 PRO A C 1
ATOM 1342 O O . PRO A 1 230 ? -16.601 46.313 30.199 1.00 53.07 230 PRO A O 1
ATOM 1346 N N . THR A 1 231 ? -16.145 47.777 28.543 1.00 50.35 231 THR A N 1
ATOM 1347 C CA . THR A 1 231 ? -17.188 47.317 27.634 1.00 54.00 231 THR A CA 1
ATOM 1348 C C . THR A 1 231 ? -16.669 46.152 26.774 1.00 74.53 231 THR A C 1
ATOM 1349 O O . THR A 1 231 ? -16.454 45.044 27.269 1.00 48.09 231 THR A O 1
ATOM 1353 N N . ASN A 1 239 ? -15.609 37.325 25.310 1.00 71.36 239 ASN A N 1
ATOM 1354 C CA . ASN A 1 239 ? -16.026 36.721 26.577 1.00 71.80 239 ASN A CA 1
ATOM 1355 C C . ASN A 1 239 ? -15.022 37.124 27.681 1.00 71.53 239 ASN A C 1
ATOM 1356 O O . ASN A 1 239 ? -14.601 38.280 27.689 1.00 69.02 239 ASN A O 1
ATOM 1361 N N . SER A 1 240 ? -14.650 36.212 28.614 1.00 67.10 240 SER A N 1
ATOM 1362 C CA . SER A 1 240 ? -13.685 36.523 29.681 1.00 62.74 240 SER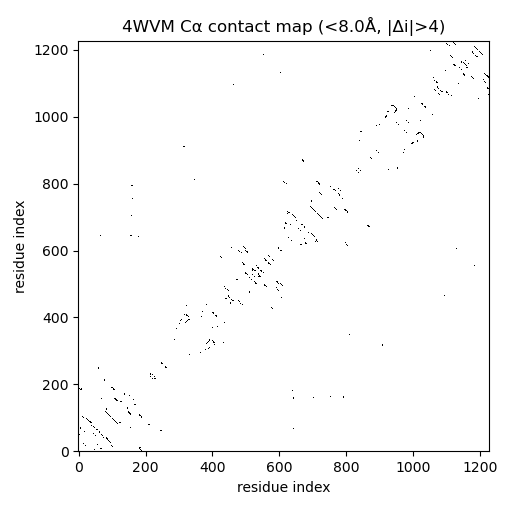 A CA 1
ATOM 1363 C C . SER A 1 240 ? -12.865 35.312 30.102 1.00 65.90 240 SER A C 1
ATOM 1364 O O . SER A 1 240 ? -13.340 34.178 30.071 1.00 67.64 240 SER A O 1
ATOM 1367 N N . VAL A 1 241 ? -11.637 35.585 30.544 1.00 60.45 241 VAL A N 1
ATOM 1368 C CA . VAL A 1 241 ? -10.616 34.596 30.893 1.00 60.78 241 VAL A CA 1
ATOM 1369 C C . VAL A 1 241 ? -10.443 34.354 32.404 1.00 66.01 241 VAL A C 1
ATOM 1370 O O . VAL A 1 241 ? -10.686 35.267 33.198 1.00 64.06 241 VAL A O 1
ATOM 1374 N N . PRO A 1 242 ? -9.886 33.178 32.809 1.00 65.14 242 PRO A N 1
ATOM 1375 C CA . PRO A 1 242 ? -9.560 32.971 34.229 1.00 65.27 242 PRO A CA 1
ATOM 1376 C C . PRO A 1 242 ? -8.422 33.909 34.665 1.00 66.97 242 PRO A C 1
ATOM 1377 O O . PRO A 1 242 ? -7.414 34.047 33.956 1.00 64.76 242 PRO A O 1
ATOM 1381 N N . MET A 1 243 ? -8.619 34.591 35.803 1.00 63.92 243 MET A N 1
ATOM 1382 C CA . MET A 1 243 ? -7.668 35.552 36.368 1.00 62.28 243 MET A CA 1
ATOM 1383 C C . MET A 1 243 ? -6.867 34.910 37.500 1.00 63.88 243 MET A C 1
ATOM 1384 O O . MET A 1 243 ? -5.642 35.027 37.510 1.00 62.04 243 MET A O 1
ATOM 1389 N N . LYS A 1 244 ? -7.559 34.232 38.442 1.00 60.85 244 LYS A N 1
ATOM 1390 C CA . LYS A 1 244 ? -6.974 33.556 39.605 1.00 61.66 244 LYS A CA 1
ATOM 1391 C C . LYS A 1 244 ? -7.529 32.145 39.708 1.00 67.91 244 LYS A C 1
ATOM 1392 O O . LYS A 1 244 ? -8.728 31.961 39.504 1.00 68.53 244 LYS A O 1
ATOM 1398 N N . VAL A 1 245 ? -6.675 31.151 40.032 1.00 66.02 245 VAL A N 1
ATOM 1399 C CA . VAL A 1 245 ? -7.084 29.735 40.143 1.00 69.31 245 VAL A CA 1
ATOM 1400 C C . VAL A 1 245 ? -6.725 29.126 41.517 1.00 74.55 245 VAL A C 1
ATOM 1401 O O . VAL A 1 245 ? -5.686 29.461 42.092 1.00 73.27 245 VAL A O 1
ATOM 1405 N N . TRP A 1 246 ? -7.584 28.200 42.009 1.00 73.67 246 TRP A N 1
ATOM 1406 C CA . TRP A 1 246 ? -7.423 27.464 43.274 1.00 76.62 246 TRP A CA 1
ATOM 1407 C C . TRP A 1 246 ? -7.139 25.989 42.972 1.00 81.98 246 TRP A C 1
ATOM 1408 O O . TRP A 1 246 ? -7.924 25.335 42.278 1.00 82.50 246 TRP A O 1
ATOM 1419 N N . LEU A 1 247 ? -6.001 25.481 43.473 1.00 79.46 247 LEU A N 1
ATOM 1420 C CA . LEU A 1 247 ? -5.535 24.119 43.221 1.00 83.01 247 LEU A CA 1
ATOM 1421 C C . LEU A 1 247 ? -5.586 23.260 44.481 1.00 92.83 247 LEU A C 1
ATOM 1422 O O . LEU A 1 247 ? -5.089 23.679 45.526 1.00 91.70 247 LEU A O 1
ATOM 1427 N N . ALA A 1 248 ? -6.171 22.055 44.369 1.00 96.45 248 ALA A N 1
ATOM 1428 C CA . ALA A 1 248 ? -6.268 21.061 45.445 1.00 103.06 248 ALA A CA 1
ATOM 1429 C C . ALA A 1 248 ? -5.796 19.698 44.927 1.00 113.62 248 ALA A C 1
ATOM 1430 O O . ALA A 1 248 ? -6.237 19.292 43.847 1.00 116.48 248 ALA A O 1
ATOM 1432 N N . PRO A 1 249 ? -4.906 18.979 45.656 1.00 116.24 249 PRO A N 1
ATOM 1433 C CA . PRO A 1 249 ? -4.399 17.689 45.136 1.00 127.16 249 PRO A CA 1
ATOM 1434 C C . PRO A 1 249 ? -5.452 16.580 45.081 1.00 257.67 249 PRO A C 1
ATOM 1435 O O . PRO A 1 249 ? -5.318 15.642 44.294 1.00 252.58 249 PRO A O 1
ATOM 1439 N N . ASN A 1 265 ? 13.168 25.281 49.500 1.00 53.22 265 ASN A N 1
ATOM 1440 C CA . ASN A 1 265 ? 13.989 26.094 48.617 1.00 52.76 265 ASN A CA 1
ATOM 1441 C C . ASN A 1 265 ? 13.491 27.563 48.539 1.00 55.37 265 ASN A C 1
ATOM 1442 O O . ASN A 1 265 ? 12.650 27.895 47.697 1.00 55.73 265 ASN A O 1
ATOM 1447 N N . VAL A 1 266 ? 13.990 28.426 49.433 1.00 96.86 266 VAL A N 1
ATOM 1448 C CA . VAL A 1 266 ? 13.707 29.864 49.391 1.00 95.66 266 VAL A CA 1
ATOM 1449 C C . VAL A 1 266 ? 15.081 30.521 49.370 1.00 96.34 266 VAL A C 1
ATOM 1450 O O . VAL A 1 266 ? 15.273 31.614 48.832 1.00 94.28 266 VAL A O 1
ATOM 1454 N N . SER A 1 267 ? 16.043 29.769 49.911 1.00 92.64 267 SER A N 1
ATOM 1455 C CA . SER A 1 267 ? 17.460 30.065 50.052 1.00 90.87 267 SER A CA 1
ATOM 1456 C C . SER A 1 267 ? 18.135 30.225 48.687 1.00 90.91 267 SER A C 1
ATOM 1457 O O . SER A 1 267 ? 18.988 31.100 48.533 1.00 89.27 267 SER A O 1
ATOM 1460 N N . LYS A 1 268 ? 17.728 29.396 47.689 1.00 85.83 268 LYS A N 1
ATOM 1461 C CA . LYS A 1 268 ? 18.278 29.416 46.324 1.00 82.83 268 LYS A CA 1
ATOM 1462 C C . LYS A 1 268 ? 17.513 30.321 45.376 1.00 84.46 268 LYS A C 1
ATOM 1463 O O . LYS A 1 268 ? 18.116 30.802 44.422 1.00 82.40 268 LYS A O 1
ATOM 1469 N N . VAL A 1 269 ? 16.190 30.509 45.586 1.00 81.47 269 VAL A N 1
ATOM 1470 C CA . VAL A 1 269 ? 15.328 31.333 44.718 1.00 80.88 269 VAL A CA 1
ATOM 1471 C C . VAL A 1 269 ? 15.986 32.689 44.432 1.00 83.12 269 VAL A C 1
ATOM 1472 O O . VAL A 1 269 ? 16.078 33.091 43.268 1.00 81.59 269 VAL A O 1
ATOM 1476 N N . ARG A 1 270 ? 16.455 33.369 45.494 1.00 79.52 270 ARG A N 1
ATOM 1477 C CA . ARG A 1 270 ? 17.108 34.668 45.382 1.00 77.58 270 ARG A CA 1
ATOM 1478 C C . ARG A 1 270 ? 18.441 34.543 44.659 1.00 76.21 270 ARG A C 1
ATOM 1479 O O . ARG A 1 270 ? 18.716 35.386 43.814 1.00 74.46 270 ARG A O 1
ATOM 1487 N N . ARG A 1 271 ? 19.227 33.468 44.934 1.00 70.28 271 ARG A N 1
ATOM 1488 C CA . ARG A 1 271 ? 20.515 33.205 44.276 1.00 67.45 271 ARG A CA 1
ATOM 1489 C C . ARG A 1 271 ? 20.330 32.975 42.768 1.00 68.39 271 ARG A C 1
ATOM 1490 O O . ARG A 1 271 ? 21.165 33.448 41.988 1.00 66.57 271 ARG A O 1
ATOM 1498 N N . ILE A 1 272 ? 19.231 32.285 42.358 1.00 64.43 272 ILE A N 1
ATOM 1499 C CA . ILE A 1 272 ? 18.913 32.044 40.939 1.00 63.10 272 ILE A CA 1
ATOM 1500 C C . ILE A 1 272 ? 18.459 33.368 40.319 1.00 67.13 272 ILE A C 1
ATOM 1501 O O . ILE A 1 272 ? 18.980 33.747 39.267 1.00 65.42 272 ILE A O 1
ATOM 1506 N N . HIS A 1 273 ? 17.533 34.087 40.991 1.00 65.13 273 HIS A N 1
ATOM 1507 C CA . HIS A 1 273 ? 17.052 35.394 40.547 1.00 65.16 273 HIS A CA 1
ATOM 1508 C C . HIS A 1 273 ? 18.201 36.392 40.399 1.00 67.10 273 HIS A C 1
ATOM 1509 O O . HIS A 1 273 ? 18.250 37.096 39.388 1.00 66.13 273 HIS A O 1
ATOM 1516 N N . THR A 1 274 ? 19.152 36.407 41.372 1.00 62.58 274 THR A N 1
ATOM 1517 C CA . THR A 1 274 ? 20.345 37.263 41.360 1.00 60.45 274 THR A CA 1
ATOM 1518 C C . THR A 1 274 ? 21.196 36.930 40.129 1.00 61.52 274 THR A C 1
ATOM 1519 O O . THR A 1 274 ? 21.639 37.861 39.447 1.00 59.91 274 THR A O 1
ATOM 1523 N N . THR A 1 275 ? 21.385 35.617 39.823 1.00 56.95 275 THR A N 1
ATOM 1524 C CA . THR A 1 275 ? 22.185 35.162 38.674 1.00 54.64 275 THR A CA 1
ATOM 1525 C C . THR A 1 275 ? 21.565 35.658 37.361 1.00 57.32 275 THR A C 1
ATOM 1526 O O . THR A 1 275 ? 22.285 36.251 36.547 1.00 55.63 275 THR A O 1
ATOM 1530 N N . LEU A 1 276 ? 20.243 35.473 37.180 1.00 53.62 276 LEU A N 1
ATOM 1531 C CA . LEU A 1 276 ? 19.578 35.870 35.947 1.00 52.57 276 LEU A CA 1
ATOM 1532 C C . LEU A 1 276 ? 19.476 37.392 35.763 1.00 55.37 276 LEU A C 1
ATOM 1533 O O . LEU A 1 276 ? 19.622 37.858 34.623 1.00 52.58 276 LEU A O 1
ATOM 1538 N N . GLU A 1 277 ? 19.282 38.169 36.863 1.00 53.69 277 GLU A N 1
ATOM 1539 C CA . GLU A 1 277 ? 19.219 39.631 36.737 1.00 53.83 277 GLU A CA 1
ATOM 1540 C C . GLU A 1 277 ? 20.596 40.165 36.345 1.00 56.09 277 GLU A C 1
ATOM 1541 O O . GLU A 1 277 ? 20.659 41.041 35.481 1.00 54.64 277 GLU A O 1
ATOM 1547 N N . GLU A 1 278 ? 21.691 39.560 36.907 1.00 52.09 278 GLU A N 1
ATOM 1548 C CA . GLU A 1 278 ? 23.096 39.869 36.592 1.00 49.96 278 GLU A CA 1
ATOM 1549 C C . GLU A 1 278 ? 23.367 39.657 35.126 1.00 52.35 278 GLU A C 1
ATOM 1550 O O . GLU A 1 278 ? 24.016 40.496 34.494 1.00 51.39 278 GLU A O 1
ATOM 1556 N N . LEU A 1 279 ? 22.882 38.514 34.595 1.00 48.03 279 LEU A N 1
ATOM 1557 C CA . LEU A 1 279 ? 23.027 38.136 33.199 1.00 46.02 279 LEU A CA 1
ATOM 1558 C C . LEU A 1 279 ? 22.263 39.123 32.308 1.00 49.20 279 LEU A C 1
ATOM 1559 O O . LEU A 1 279 ? 22.826 39.607 31.326 1.00 47.50 279 LEU A O 1
ATOM 1564 N N . HIS A 1 280 ? 21.001 39.463 32.678 1.00 46.91 280 HIS A N 1
ATOM 1565 C CA . HIS A 1 280 ? 20.162 40.408 31.922 1.00 46.69 280 HIS A CA 1
ATOM 1566 C C . HIS A 1 280 ? 20.753 41.815 31.920 1.00 45.92 280 HIS A C 1
ATOM 1567 O O . HIS A 1 280 ? 20.530 42.551 30.963 1.00 43.30 280 HIS A O 1
ATOM 1574 N N . LYS A 1 281 ? 21.532 42.172 32.973 1.00 41.90 281 LYS A N 1
ATOM 1575 C CA . LYS A 1 281 ? 22.254 43.446 33.094 1.00 40.51 281 LYS A CA 1
ATOM 1576 C C . LYS A 1 281 ? 23.306 43.524 31.975 1.00 41.80 281 LYS A C 1
ATOM 1577 O O . LYS A 1 281 ? 23.306 44.505 31.218 1.00 40.87 281 LYS A O 1
ATOM 1583 N N . LEU A 1 282 ? 24.137 42.453 31.820 1.00 37.03 282 LEU A N 1
ATOM 1584 C CA . LEU A 1 282 ? 25.155 42.341 30.760 1.00 35.06 282 LEU A CA 1
ATOM 1585 C C . LEU A 1 282 ? 24.498 42.376 29.364 1.00 37.05 282 LEU A C 1
ATOM 1586 O O . LEU A 1 282 ? 25.011 43.055 28.457 1.00 35.35 282 LEU A O 1
ATOM 1591 N N . LYS A 1 283 ? 23.349 41.661 29.207 1.00 34.35 283 LYS A N 1
ATOM 1592 C CA . LYS A 1 283 ? 22.571 41.640 27.964 1.00 33.43 283 LYS A CA 1
ATOM 1593 C C . LYS A 1 283 ? 22.178 43.065 27.580 1.00 35.96 283 LYS A C 1
ATOM 1594 O O . LYS A 1 283 ? 22.387 43.468 26.438 1.00 34.53 283 LYS A O 1
ATOM 1600 N N . ARG A 1 284 ? 21.661 43.836 28.555 1.00 33.70 284 ARG A N 1
ATOM 1601 C CA . ARG A 1 284 ? 21.258 45.228 28.361 1.00 33.57 284 ARG A CA 1
ATOM 1602 C C . ARG A 1 284 ? 22.489 46.105 28.049 1.00 34.03 284 ARG A C 1
ATOM 1603 O O . ARG A 1 284 ? 22.396 47.014 27.217 1.00 31.73 284 ARG A O 1
ATOM 1611 N N . ARG A 1 285 ? 23.645 45.795 28.679 1.00 31.22 285 ARG A N 1
ATOM 1612 C CA . ARG A 1 285 ? 24.892 46.531 28.451 1.00 30.01 285 ARG A CA 1
ATOM 1613 C C . ARG A 1 285 ? 25.332 46.376 26.986 1.00 31.05 285 ARG A C 1
ATOM 1614 O O . ARG A 1 285 ? 25.588 47.382 26.304 1.00 29.30 285 ARG A O 1
ATOM 1622 N N . ALA A 1 286 ? 25.370 45.108 26.506 1.00 28.00 286 ALA A N 1
ATOM 1623 C CA . ALA A 1 286 ? 25.736 44.744 25.142 1.00 26.80 286 ALA A CA 1
ATOM 1624 C C . ALA A 1 286 ? 24.887 45.508 24.138 1.00 31.85 286 ALA A C 1
ATOM 1625 O O . ALA A 1 286 ? 25.436 46.053 23.179 1.00 31.45 286 ALA A O 1
ATOM 1627 N N . ASN A 1 287 ? 23.557 45.589 24.394 1.00 30.47 287 ASN A N 1
ATOM 1628 C CA . ASN A 1 287 ? 22.570 46.255 23.543 1.00 31.05 287 ASN A CA 1
ATOM 1629 C C . ASN A 1 287 ? 22.827 47.742 23.445 1.00 35.58 287 ASN A C 1
ATOM 1630 O O . ASN A 1 287 ? 22.636 48.313 22.373 1.00 34.83 287 ASN A O 1
ATOM 1635 N N . GLU A 1 288 ? 23.227 48.372 24.577 1.00 33.54 288 GLU A N 1
ATOM 1636 C CA . GLU A 1 288 ? 23.543 49.804 24.664 1.00 33.50 288 GLU A CA 1
ATOM 1637 C C . GLU A 1 288 ? 24.737 50.089 23.804 1.00 35.35 288 GLU A C 1
ATOM 1638 O O . GLU A 1 288 ? 24.719 51.050 23.028 1.00 33.67 288 GLU A O 1
ATOM 1644 N N . ALA A 1 289 ? 25.761 49.209 23.918 1.00 31.83 289 ALA A N 1
ATOM 1645 C CA . ALA A 1 289 ? 27.005 49.267 23.167 1.00 30.66 289 ALA A CA 1
ATOM 1646 C C . ALA A 1 289 ? 26.725 49.192 21.675 1.00 35.09 289 ALA A C 1
ATOM 1647 O O . ALA A 1 289 ? 27.389 49.885 20.893 1.00 34.89 289 ALA A O 1
ATOM 1649 N N . MET A 1 290 ? 25.697 48.400 21.302 1.00 31.41 290 MET A N 1
ATOM 1650 C CA . MET A 1 290 ? 25.246 48.176 19.932 1.00 30.73 290 MET A CA 1
ATOM 1651 C C . MET A 1 290 ? 24.497 49.415 19.321 1.00 34.44 290 MET A C 1
ATOM 1652 O O . MET A 1 290 ? 24.583 49.622 18.113 1.00 31.75 290 MET A O 1
ATOM 1657 N N . ASP A 1 291 ? 23.813 50.233 20.151 1.00 34.43 291 ASP A N 1
ATOM 1658 C CA . ASP A 1 291 ? 23.005 51.390 19.735 1.00 36.82 291 ASP A CA 1
ATOM 1659 C C . ASP A 1 291 ? 23.812 52.639 19.218 1.00 42.70 291 ASP A C 1
ATOM 1660 O O . ASP A 1 291 ? 23.188 53.617 18.791 1.00 43.86 291 ASP A O 1
ATOM 1665 N N . VAL A 1 292 ? 25.155 52.596 19.187 1.00 39.07 292 VAL A N 1
ATOM 1666 C CA . VAL A 1 292 ? 25.962 53.719 18.655 1.00 38.60 292 VAL A CA 1
ATOM 1667 C C . VAL A 1 292 ? 25.786 53.805 17.097 1.00 42.13 292 VAL A C 1
ATOM 1668 O O . VAL A 1 292 ? 25.500 52.797 16.439 1.00 41.21 292 VAL A O 1
ATOM 1672 N N . LYS A 1 293 ? 25.934 55.015 16.534 1.00 39.08 293 LYS A N 1
ATOM 1673 C CA . LYS A 1 293 ? 25.870 55.264 15.093 1.00 38.57 293 LYS A CA 1
ATOM 1674 C C . LYS A 1 293 ? 27.144 54.729 14.421 1.00 40.93 293 LYS A C 1
ATOM 1675 O O . LYS A 1 293 ? 27.074 54.150 13.335 1.00 40.87 293 LYS A O 1
ATOM 1681 N N . LEU A 1 294 ? 28.299 54.932 15.077 1.00 35.79 294 LEU A N 1
ATOM 1682 C CA . LEU A 1 294 ? 29.596 54.490 14.601 1.00 33.77 294 LEU A CA 1
ATOM 1683 C C . LEU A 1 294 ? 29.637 52.978 14.476 1.00 35.14 294 LEU A C 1
ATOM 1684 O O . LEU A 1 294 ? 30.140 52.473 13.478 1.00 33.67 294 LEU A O 1
ATOM 1689 N N . VAL A 1 295 ? 29.114 52.254 15.485 1.00 31.12 295 VAL A N 1
ATOM 1690 C CA . VAL A 1 295 ? 29.090 50.785 15.489 1.00 29.95 295 VAL A CA 1
ATOM 1691 C C . VAL A 1 295 ? 28.437 50.319 14.194 1.00 33.05 295 VAL A C 1
ATOM 1692 O O . VAL A 1 295 ? 29.006 49.483 13.500 1.00 32.14 295 VAL A O 1
ATOM 1696 N N . GLN A 1 296 ? 27.304 50.930 13.830 1.00 30.29 296 GLN A N 1
ATOM 1697 C CA . GLN A 1 296 ? 26.570 50.577 12.619 1.00 30.98 296 GLN A CA 1
ATOM 1698 C C . GLN A 1 296 ? 27.401 50.903 11.341 1.00 33.83 296 GLN A C 1
ATOM 1699 O O . GLN A 1 296 ? 27.364 50.132 10.384 1.00 33.41 296 GLN A O 1
ATOM 1705 N N . ARG A 1 297 ? 28.214 51.978 11.378 1.00 28.66 297 ARG A N 1
ATOM 1706 C CA . ARG A 1 297 ? 29.099 52.392 10.285 1.00 26.03 297 ARG A CA 1
ATOM 1707 C C . ARG A 1 297 ? 30.359 51.488 10.158 1.00 24.90 297 ARG A C 1
ATOM 1708 O O . ARG A 1 297 ? 31.060 51.579 9.144 1.00 23.19 297 ARG A O 1
ATOM 1716 N N . ILE A 1 298 ? 30.692 50.696 11.209 1.00 19.53 298 ILE A N 1
ATOM 1717 C CA . ILE A 1 298 ? 31.892 49.854 11.219 1.00 18.27 298 ILE A CA 1
ATOM 1718 C C . ILE A 1 298 ? 31.485 48.387 11.410 1.00 24.34 298 ILE A C 1
ATOM 1719 O O . ILE A 1 298 ? 31.447 47.873 12.540 1.00 24.32 298 ILE A O 1
ATOM 1724 N N . PRO A 1 299 ? 31.278 47.681 10.276 1.00 22.19 299 PRO A N 1
ATOM 1725 C CA . PRO A 1 299 ? 30.902 46.253 10.339 1.00 23.48 299 PRO A CA 1
ATOM 1726 C C . PRO A 1 299 ? 31.827 45.357 11.167 1.00 26.83 299 PRO A C 1
ATOM 1727 O O . PRO A 1 299 ? 31.329 44.392 11.717 1.00 26.14 299 PRO A O 1
ATOM 1731 N N . LEU A 1 300 ? 33.134 45.663 11.271 1.00 24.31 300 LEU A N 1
ATOM 1732 C CA . LEU A 1 300 ? 34.058 44.846 12.069 1.00 25.15 300 LEU A CA 1
ATOM 1733 C C . LEU A 1 300 ? 33.720 44.885 13.575 1.00 32.53 300 LEU A C 1
ATOM 1734 O O . LEU A 1 300 ? 33.770 43.833 14.240 1.00 33.03 300 LEU A O 1
ATOM 1739 N N . ILE A 1 301 ? 33.364 46.089 14.100 1.00 29.82 301 ILE A N 1
ATOM 1740 C CA . ILE A 1 301 ? 32.988 46.253 15.504 1.00 30.28 301 ILE A CA 1
ATOM 1741 C C . ILE A 1 301 ? 31.499 45.795 15.685 1.00 34.58 301 ILE A C 1
ATOM 1742 O O . ILE A 1 301 ? 31.165 45.196 16.711 1.00 34.78 301 ILE A O 1
ATOM 1747 N N . HIS A 1 302 ? 30.639 46.021 14.665 1.00 30.39 302 HIS A N 1
ATOM 1748 C CA . HIS A 1 302 ? 29.247 45.611 14.747 1.00 30.74 302 HIS A CA 1
ATOM 1749 C C . HIS A 1 302 ? 29.149 44.101 14.787 1.00 32.70 302 HIS A C 1
ATOM 1750 O O . HIS A 1 302 ? 28.471 43.571 15.663 1.00 34.18 302 HIS A O 1
ATOM 1757 N N . ASP A 1 303 ? 29.807 43.406 13.854 1.00 26.69 303 ASP A N 1
ATOM 1758 C CA . ASP A 1 303 ? 29.754 41.951 13.810 1.00 26.86 303 ASP A CA 1
ATOM 1759 C C . ASP A 1 303 ? 30.341 41.322 15.094 1.00 29.59 303 ASP A C 1
ATOM 1760 O O . ASP A 1 303 ? 29.972 40.196 15.448 1.00 29.89 303 ASP A O 1
ATOM 1765 N N . LYS A 1 304 ? 31.214 42.073 15.804 1.00 24.67 304 LYS A N 1
ATOM 1766 C CA . LYS A 1 304 ? 31.823 41.637 17.050 1.00 24.29 304 LYS A CA 1
ATOM 1767 C C . LYS A 1 304 ? 30.740 41.557 18.096 1.00 28.62 304 LYS A C 1
ATOM 1768 O O . LYS A 1 304 ? 30.459 40.457 18.580 1.00 29.39 304 LYS A O 1
ATOM 1774 N N . ILE A 1 305 ? 30.073 42.709 18.376 1.00 26.13 305 ILE A N 1
ATOM 1775 C CA . ILE A 1 305 ? 28.977 42.865 19.346 1.00 26.41 305 ILE A CA 1
ATOM 1776 C C . ILE A 1 305 ? 27.845 41.897 18.984 1.00 30.29 305 ILE A C 1
ATOM 1777 O O . ILE A 1 305 ? 27.386 41.164 19.857 1.00 30.73 305 ILE A O 1
ATOM 1782 N N . SER A 1 306 ? 27.469 41.845 17.693 1.00 27.10 306 SER A N 1
ATOM 1783 C CA . SER A 1 306 ? 26.441 40.969 17.147 1.00 28.25 306 SER A CA 1
ATOM 1784 C C . SER A 1 306 ? 26.681 39.504 17.505 1.00 32.31 306 SER A C 1
ATOM 1785 O O . SER A 1 306 ? 25.747 38.819 17.924 1.00 32.55 306 SER A O 1
ATOM 1788 N N . ASN A 1 307 ? 27.933 39.030 17.320 1.00 28.89 307 ASN A N 1
ATOM 1789 C CA . ASN A 1 307 ? 28.341 37.660 17.627 1.00 29.66 307 ASN A CA 1
ATOM 1790 C C . ASN A 1 307 ? 28.220 37.418 19.136 1.00 33.59 307 ASN A C 1
ATOM 1791 O O . ASN A 1 307 ? 27.589 36.435 19.535 1.00 35.09 307 ASN A O 1
ATOM 1796 N N . PHE A 1 308 ? 28.769 38.341 19.972 1.00 28.43 308 PHE A N 1
ATOM 1797 C CA . PHE A 1 308 ? 28.684 38.240 21.428 1.00 27.70 308 PHE A CA 1
ATOM 1798 C C . PHE A 1 308 ? 27.244 38.099 21.842 1.00 29.80 308 PHE A C 1
ATOM 1799 O O . PHE A 1 308 ? 26.956 37.259 22.685 1.00 30.02 308 PHE A O 1
ATOM 1807 N N . GLN A 1 309 ? 26.343 38.923 21.232 1.00 26.93 309 GLN A N 1
ATOM 1808 C CA . GLN A 1 309 ? 24.902 38.959 21.496 1.00 27.59 309 GLN A CA 1
ATOM 1809 C C . GLN A 1 309 ? 24.302 37.585 21.286 1.00 31.94 309 GLN A C 1
ATOM 1810 O O . GLN A 1 309 ? 23.653 37.072 22.208 1.00 33.40 309 GLN A O 1
ATOM 1816 N N . GLN A 1 310 ? 24.599 36.956 20.125 1.00 28.52 310 GLN A N 1
ATOM 1817 C CA . GLN A 1 310 ? 24.117 35.617 19.782 1.00 29.78 310 GLN A CA 1
ATOM 1818 C C . GLN A 1 310 ? 24.689 34.558 20.719 1.00 34.10 310 GLN A C 1
ATOM 1819 O O . GLN A 1 310 ? 23.933 33.690 21.149 1.00 35.85 310 GLN A O 1
ATOM 1825 N N . ILE A 1 311 ? 26.007 34.617 21.016 1.00 30.94 311 ILE A N 1
ATOM 1826 C CA . ILE A 1 311 ? 26.702 33.669 21.899 1.00 31.87 311 ILE A CA 1
ATOM 1827 C C . ILE A 1 311 ? 26.075 33.718 23.296 1.00 34.77 311 ILE A C 1
ATOM 1828 O O . ILE A 1 311 ? 25.627 32.676 23.795 1.00 34.85 311 ILE A O 1
ATOM 1833 N N . PHE A 1 312 ? 25.999 34.941 23.881 1.00 32.05 312 PHE A N 1
ATOM 1834 C CA . PHE A 1 312 ? 25.461 35.224 25.211 1.00 32.86 312 PHE A CA 1
ATOM 1835 C C . PHE A 1 312 ? 23.987 34.822 25.325 1.00 37.35 312 PHE A C 1
ATOM 1836 O O . PHE A 1 312 ? 23.563 34.384 26.408 1.00 37.05 312 PHE A O 1
ATOM 1844 N N . GLN A 1 313 ? 23.221 34.948 24.200 1.00 35.14 313 GLN A N 1
ATOM 1845 C CA . GLN A 1 313 ? 21.813 34.555 24.143 1.00 36.75 313 GLN A CA 1
ATOM 1846 C C . GLN A 1 313 ? 21.698 33.042 24.243 1.00 42.81 313 GLN A C 1
ATOM 1847 O O . GLN A 1 313 ? 20.870 32.549 25.019 1.00 45.26 313 GLN A O 1
ATOM 1853 N N . ASP A 1 314 ? 22.543 32.311 23.483 1.00 37.89 314 ASP A N 1
ATOM 1854 C CA . ASP A 1 314 ? 22.623 30.856 23.517 1.00 38.94 314 ASP A CA 1
ATOM 1855 C C . ASP A 1 314 ? 22.984 30.371 24.932 1.00 44.45 314 ASP A C 1
ATOM 1856 O O . ASP A 1 314 ? 22.356 29.427 25.415 1.00 45.43 314 ASP A O 1
ATOM 1861 N N . TYR A 1 315 ? 23.944 31.062 25.616 1.00 41.19 315 TYR A N 1
ATOM 1862 C CA . TYR A 1 315 ? 24.364 30.758 26.988 1.00 41.49 315 TYR A CA 1
ATOM 1863 C C . TYR A 1 315 ? 23.206 30.912 27.966 1.00 46.51 315 TYR A C 1
ATOM 1864 O O . TYR A 1 315 ? 23.051 30.076 28.858 1.00 47.29 315 TYR A O 1
ATOM 1873 N N . MET A 1 316 ? 22.399 31.973 27.810 1.00 43.69 316 MET A N 1
ATOM 1874 C CA . MET A 1 316 ? 21.263 32.221 28.695 1.00 45.25 316 MET A CA 1
ATOM 1875 C C . MET A 1 316 ? 20.200 31.137 28.559 1.00 51.81 316 MET A C 1
ATOM 1876 O O . MET A 1 316 ? 19.464 30.892 29.526 1.00 53.35 316 MET A O 1
ATOM 1881 N N . LEU A 1 317 ? 20.148 30.460 27.380 1.00 47.93 317 LEU A N 1
ATOM 1882 C CA . LEU A 1 317 ? 19.233 29.343 27.149 1.00 49.50 317 LEU A CA 1
ATOM 1883 C C . LEU A 1 317 ? 19.737 28.107 27.881 1.00 51.38 317 LEU A C 1
ATOM 1884 O O . LEU A 1 317 ? 18.933 27.449 28.545 1.00 52.89 317 LEU A O 1
ATOM 1889 N N . THR A 1 318 ? 21.073 27.833 27.819 1.00 44.97 318 THR A N 1
ATOM 1890 C CA . THR A 1 318 ? 21.716 26.689 28.482 1.00 45.08 318 THR A CA 1
ATOM 1891 C C . THR A 1 318 ? 21.408 26.703 29.967 1.00 47.78 318 THR A C 1
ATOM 1892 O O . THR A 1 318 ? 21.060 25.671 30.543 1.00 48.33 318 THR A O 1
ATOM 1896 N N . VAL A 1 319 ? 21.518 27.900 30.563 1.00 44.59 319 VAL A N 1
ATOM 1897 C CA . VAL A 1 319 ? 21.298 28.172 31.976 1.00 45.19 319 VAL A CA 1
ATOM 1898 C C . VAL A 1 319 ? 19.812 28.012 32.297 1.00 50.63 319 VAL A C 1
ATOM 1899 O O . VAL A 1 319 ? 19.504 27.328 33.273 1.00 52.45 319 VAL A O 1
ATOM 1903 N N . GLN A 1 320 ? 18.894 28.568 31.475 1.00 47.69 320 GLN A N 1
ATOM 1904 C CA . GLN A 1 320 ? 17.463 28.445 31.785 1.00 49.67 320 GLN A CA 1
ATOM 1905 C C . GLN A 1 320 ? 16.979 26.974 31.694 1.00 56.24 320 GLN A C 1
ATOM 1906 O O . GLN A 1 320 ? 16.225 26.535 32.574 1.00 57.51 320 GLN A O 1
ATOM 1912 N N . LYS A 1 321 ? 17.473 26.218 30.673 1.00 52.65 321 LYS A N 1
ATOM 1913 C CA . LYS A 1 321 ? 17.186 24.799 30.411 1.00 54.08 321 LYS A CA 1
ATOM 1914 C C . LYS A 1 321 ? 17.678 23.945 31.584 1.00 57.85 321 LYS A C 1
ATOM 1915 O O . LYS A 1 321 ? 16.993 22.995 31.966 1.00 58.67 321 LYS A O 1
ATOM 1921 N N . LYS A 1 322 ? 18.853 24.306 32.162 1.00 53.81 322 LYS A N 1
ATOM 1922 C CA . LYS A 1 322 ? 19.449 23.663 33.334 1.00 54.40 322 LYS A CA 1
ATOM 1923 C C . LYS A 1 322 ? 18.512 23.828 34.512 1.00 60.40 322 LYS A C 1
ATOM 1924 O O . LYS A 1 322 ? 18.214 22.841 35.182 1.00 62.47 322 LYS A O 1
ATOM 1930 N N . ILE A 1 323 ? 17.989 25.062 34.720 1.00 56.93 323 ILE A N 1
ATOM 1931 C CA . ILE A 1 323 ? 17.024 25.387 35.786 1.00 58.41 323 ILE A CA 1
ATOM 1932 C C . ILE A 1 323 ? 15.699 24.604 35.543 1.00 63.52 323 ILE A C 1
ATOM 1933 O O . ILE A 1 323 ? 15.214 23.944 36.460 1.00 63.47 323 ILE A O 1
ATOM 1938 N N . ALA A 1 324 ? 15.164 24.654 34.298 1.00 60.62 324 ALA A N 1
ATOM 1939 C CA . ALA A 1 324 ? 13.940 23.973 33.857 1.00 62.77 324 ALA A CA 1
ATOM 1940 C C . ALA A 1 324 ? 14.034 22.447 33.983 1.00 68.93 324 ALA A C 1
ATOM 1941 O O . ALA A 1 324 ? 13.014 21.790 34.185 1.00 70.07 324 ALA A O 1
ATOM 1943 N N . GLU A 1 325 ? 15.245 21.889 33.833 1.00 66.08 325 GLU A N 1
ATOM 1944 C CA . GLU A 1 325 ? 15.487 20.454 33.922 1.00 67.99 325 GLU A CA 1
ATOM 1945 C C . GLU A 1 325 ? 15.597 20.003 35.382 1.00 72.46 325 GLU A C 1
ATOM 1946 O O . GLU A 1 325 ? 15.041 18.959 35.728 1.00 74.05 325 GLU A O 1
ATOM 1952 N N . LYS A 1 326 ? 16.330 20.771 36.226 1.00 67.23 326 LYS A N 1
ATOM 1953 C CA . LYS A 1 326 ? 16.565 20.438 37.639 1.00 67.29 326 LYS A CA 1
ATOM 1954 C C . LYS A 1 326 ? 15.349 20.728 38.538 1.00 73.48 326 LYS A C 1
ATOM 1955 O O . LYS A 1 326 ? 15.144 20.013 39.521 1.00 74.81 326 LYS A O 1
ATOM 1961 N N . LEU A 1 327 ? 14.563 21.772 38.213 1.00 70.07 327 LEU A N 1
ATOM 1962 C CA . LEU A 1 327 ? 13.377 22.202 38.961 1.00 71.39 327 LEU A CA 1
ATOM 1963 C C . LEU A 1 327 ? 12.329 21.071 39.185 1.00 78.04 327 LEU A C 1
ATOM 1964 O O . LEU A 1 327 ? 11.898 20.941 40.336 1.00 78.93 327 LEU A O 1
ATOM 1969 N N . PRO A 1 328 ? 11.902 20.247 38.176 1.00 75.84 328 PRO A N 1
ATOM 1970 C CA . PRO A 1 328 ? 10.925 19.181 38.469 1.00 78.46 328 PRO A CA 1
ATOM 1971 C C . PRO A 1 328 ? 11.473 18.167 39.467 1.00 83.09 328 PRO A C 1
ATOM 1972 O O . PRO A 1 328 ? 10.757 17.808 40.401 1.00 83.99 328 PRO A O 1
ATOM 1976 N N . LEU A 1 329 ? 12.756 17.761 39.296 1.00 79.01 329 LEU A N 1
ATOM 1977 C CA . LEU A 1 329 ? 13.493 16.805 40.128 1.00 79.80 329 LEU A CA 1
ATOM 1978 C C . LEU A 1 329 ? 13.509 17.194 41.617 1.00 86.04 329 LEU A C 1
ATOM 1979 O O . LEU A 1 329 ? 13.184 16.348 42.460 1.00 88.32 329 LEU A O 1
ATOM 1984 N N . VAL A 1 330 ? 13.868 18.464 41.939 1.00 81.46 330 VAL A N 1
ATOM 1985 C CA . VAL A 1 330 ? 13.903 18.991 43.318 1.00 81.51 330 VAL A CA 1
ATOM 1986 C C . VAL A 1 330 ? 12.447 18.977 43.912 1.00 88.49 330 VAL A C 1
ATOM 1987 O O . VAL A 1 330 ? 12.282 18.630 45.090 1.00 89.76 330 VAL A O 1
ATOM 1991 N N . ARG A 1 331 ? 11.409 19.254 43.071 1.00 85.50 331 ARG A N 1
ATOM 1992 C CA . ARG A 1 331 ? 9.988 19.254 43.455 1.00 107.88 331 ARG A CA 1
ATOM 1993 C C . ARG A 1 331 ? 9.469 17.883 43.931 1.00 120.83 331 ARG A C 1
ATOM 1994 O O . ARG A 1 331 ? 10.173 16.869 43.887 1.00 75.40 331 ARG A O 1
ATOM 1995 N N . GLU A 1 337 ? 18.667 19.951 45.520 1.00 87.74 337 GLU A N 1
ATOM 1996 C CA . GLU A 1 337 ? 18.832 21.384 45.771 1.00 86.44 337 GLU A CA 1
ATOM 1997 C C . GLU A 1 337 ? 20.208 21.907 45.295 1.00 91.15 337 GLU A C 1
ATOM 1998 O O . GLU A 1 337 ? 20.282 22.973 44.668 1.00 89.77 337 GLU A O 1
ATOM 2004 N N . GLN A 1 338 ? 21.294 21.168 45.609 1.00 88.75 338 GLN A N 1
ATOM 2005 C CA . GLN A 1 338 ? 22.664 21.544 45.238 1.00 87.14 338 GLN A CA 1
ATOM 2006 C C . GLN A 1 338 ? 22.906 21.396 43.745 1.00 90.51 338 GLN A C 1
ATOM 2007 O O . GLN A 1 338 ? 23.871 21.965 43.222 1.00 89.44 338 GLN A O 1
ATOM 2013 N N . SER A 1 339 ? 22.007 20.666 43.055 1.00 87.47 339 SER A N 1
ATOM 2014 C CA . SER A 1 339 ? 22.000 20.486 41.597 1.00 86.23 339 SER A CA 1
ATOM 2015 C C . SER A 1 339 ? 21.745 21.847 40.910 1.00 85.97 339 SER A C 1
ATOM 2016 O O . SER A 1 339 ? 22.252 22.107 39.813 1.00 83.17 339 SER A O 1
ATOM 2019 N N . LEU A 1 340 ? 20.973 22.713 41.608 1.00 81.77 340 LEU A N 1
ATOM 2020 C CA . LEU A 1 340 ? 20.641 24.077 41.219 1.00 79.81 340 LEU A CA 1
ATOM 2021 C C . LEU A 1 340 ? 21.854 24.977 41.456 1.00 80.27 340 LEU A C 1
ATOM 2022 O O . LEU A 1 340 ? 22.180 25.805 40.593 1.00 78.19 340 LEU A O 1
ATOM 2027 N N . GLN A 1 341 ? 22.554 24.778 42.605 1.00 75.34 341 GLN A N 1
ATOM 2028 C CA . GLN A 1 341 ? 23.764 25.532 42.941 1.00 72.96 341 GLN A CA 1
ATOM 2029 C C . GLN A 1 341 ? 24.869 25.226 41.935 1.00 73.37 341 GLN A C 1
ATOM 2030 O O . GLN A 1 341 ? 25.632 26.134 41.604 1.00 72.13 341 GLN A O 1
ATOM 2036 N N . LYS A 1 342 ? 24.917 23.976 41.409 1.00 68.77 342 LYS A N 1
ATOM 2037 C CA . LYS A 1 342 ? 25.892 23.551 40.397 1.00 67.30 342 LYS A CA 1
ATOM 2038 C C . LYS A 1 342 ? 25.876 24.503 39.183 1.00 68.06 342 LYS A C 1
ATOM 2039 O O . LYS A 1 342 ? 26.948 24.926 38.751 1.00 65.82 342 LYS A O 1
ATOM 2045 N N . ILE A 1 343 ? 24.665 24.907 38.708 1.00 63.97 343 ILE A N 1
ATOM 2046 C CA . ILE A 1 343 ? 24.463 25.842 37.583 1.00 61.93 343 ILE A CA 1
ATOM 2047 C C . ILE A 1 343 ? 25.159 27.185 37.881 1.00 63.70 343 ILE A C 1
ATOM 2048 O O . ILE A 1 343 ? 25.832 27.733 36.999 1.00 61.30 343 ILE A O 1
ATOM 2053 N N . ILE A 1 344 ? 24.981 27.701 39.126 1.00 60.70 344 ILE A N 1
ATOM 2054 C CA . ILE A 1 344 ? 25.525 28.984 39.600 1.00 59.77 344 ILE A CA 1
ATOM 2055 C C . ILE A 1 344 ? 27.066 28.935 39.659 1.00 63.84 344 ILE A C 1
ATOM 2056 O O . ILE A 1 344 ? 27.729 29.827 39.102 1.00 61.91 344 ILE A O 1
ATOM 2061 N N . ASP A 1 345 ? 27.617 27.893 40.325 1.00 61.67 345 ASP A N 1
ATOM 2062 C CA . ASP A 1 345 ? 29.054 27.680 40.509 1.00 61.51 345 ASP A CA 1
ATOM 2063 C C . ASP A 1 345 ? 29.801 27.510 39.167 1.00 64.46 345 ASP A C 1
ATOM 2064 O O . ASP A 1 345 ? 30.906 28.044 39.016 1.00 62.73 345 ASP A O 1
ATOM 2069 N N . ASP A 1 346 ? 29.185 26.801 38.198 1.00 61.43 346 ASP A N 1
ATOM 2070 C CA . ASP A 1 346 ? 29.744 26.581 36.861 1.00 60.54 346 ASP A CA 1
ATOM 2071 C C . ASP A 1 346 ? 29.985 27.906 36.129 1.00 64.65 346 ASP A C 1
ATOM 2072 O O . ASP A 1 346 ? 31.038 28.056 35.504 1.00 63.31 346 ASP A O 1
ATOM 2077 N N . ARG A 1 347 ? 29.021 28.869 36.232 1.00 62.10 347 ARG A N 1
ATOM 2078 C CA . ARG A 1 347 ? 29.089 30.212 35.621 1.00 60.51 347 ARG A CA 1
ATOM 2079 C C . ARG A 1 347 ? 30.336 30.978 36.109 1.00 64.00 347 ARG A C 1
ATOM 2080 O O . ARG A 1 347 ? 31.076 31.519 35.292 1.00 61.53 347 ARG A O 1
ATOM 2088 N N . ALA A 1 348 ? 30.562 30.988 37.438 1.00 62.73 348 ALA A N 1
ATOM 2089 C CA . ALA A 1 348 ? 31.689 31.636 38.112 1.00 62.68 348 ALA A CA 1
ATOM 2090 C C . ALA A 1 348 ? 33.034 31.020 37.722 1.00 66.48 348 ALA A C 1
ATOM 2091 O O . ALA A 1 348 ? 34.037 31.730 37.698 1.00 65.06 348 ALA A O 1
ATOM 2093 N N . GLN A 1 349 ? 33.048 29.706 37.420 1.00 64.60 349 GLN A N 1
ATOM 2094 C CA . GLN A 1 349 ? 34.244 28.944 37.048 1.00 65.05 349 GLN A CA 1
ATOM 2095 C C . GLN A 1 349 ? 34.489 28.916 35.529 1.00 67.71 349 GLN A C 1
ATOM 2096 O O . GLN A 1 349 ? 35.595 28.560 35.109 1.00 68.30 349 GLN A O 1
ATOM 2102 N N . SER A 1 350 ? 33.476 29.301 34.718 1.00 62.10 350 SER A N 1
ATOM 2103 C CA . SER A 1 350 ? 33.507 29.316 33.245 1.00 59.94 350 SER A CA 1
ATOM 2104 C C . SER A 1 350 ? 34.011 30.651 32.643 1.00 59.98 350 SER A C 1
ATOM 2105 O O . SER A 1 350 ? 34.019 31.658 33.352 1.00 58.45 350 SER A O 1
ATOM 2108 N N . PRO A 1 351 ? 34.309 30.723 31.311 1.00 55.23 351 PRO A N 1
ATOM 2109 C CA . PRO A 1 351 ? 34.676 32.022 30.699 1.00 52.95 351 PRO A CA 1
ATOM 2110 C C . PRO A 1 351 ? 33.482 32.973 30.596 1.00 55.02 351 PRO A C 1
ATOM 2111 O O . PRO A 1 351 ? 33.630 34.087 30.086 1.00 52.54 351 PRO A O 1
ATOM 2115 N N . PHE A 1 352 ? 32.293 32.511 31.079 1.00 52.06 352 PHE A N 1
ATOM 2116 C CA . PHE A 1 352 ? 31.028 33.235 31.136 1.00 51.07 352 PHE A CA 1
ATOM 2117 C C . PHE A 1 352 ? 30.810 33.896 32.520 1.00 54.79 352 PHE A C 1
ATOM 2118 O O . PHE A 1 352 ? 29.673 34.251 32.855 1.00 55.12 352 PHE A O 1
ATOM 2126 N N . SER A 1 353 ? 31.908 34.100 33.298 1.00 50.53 353 SER A N 1
ATOM 2127 C CA . SER A 1 353 ? 31.904 34.767 34.612 1.00 50.76 353 SER A CA 1
ATOM 2128 C C . SER A 1 353 ? 31.467 36.217 34.479 1.00 51.40 353 SER A C 1
ATOM 2129 O O . SER A 1 353 ? 31.824 36.846 33.473 1.00 49.94 353 SER A O 1
ATOM 2132 N N . ASN A 1 354 ? 30.754 36.780 35.496 1.00 46.21 354 ASN A N 1
ATOM 2133 C CA . ASN A 1 354 ? 30.360 38.197 35.430 1.00 44.64 354 ASN A CA 1
ATOM 2134 C C . ASN A 1 354 ? 31.616 39.078 35.243 1.00 49.44 354 ASN A C 1
ATOM 2135 O O . ASN A 1 354 ? 31.624 39.934 34.350 1.00 48.85 354 ASN A O 1
ATOM 2140 N N . GLU A 1 355 ? 32.708 38.772 35.990 1.00 45.62 355 GLU A N 1
ATOM 2141 C CA . GLU A 1 355 ? 33.995 39.467 35.900 1.00 44.60 355 GLU A CA 1
ATOM 2142 C C . GLU A 1 355 ? 34.633 39.332 34.492 1.00 46.09 355 GLU A C 1
ATOM 2143 O O . GLU A 1 355 ? 35.126 40.330 33.960 1.00 44.46 355 GLU A O 1
ATOM 2145 N N . LYS A 1 356 ? 34.596 38.123 33.893 1.00 42.62 356 LYS A N 1
ATOM 2146 C CA . LYS A 1 356 ? 35.166 37.866 32.562 1.00 41.45 356 LYS A CA 1
ATOM 2147 C C . LYS A 1 356 ? 34.423 38.626 31.445 1.00 42.75 356 LYS A C 1
ATOM 2148 O O . LYS A 1 356 ? 35.049 39.357 30.663 1.00 40.34 356 LYS A O 1
ATOM 2154 N N . VAL A 1 357 ? 33.083 38.430 31.383 1.00 40.06 357 VAL A N 1
ATOM 2155 C CA . VAL A 1 357 ? 32.176 39.024 30.396 1.00 38.47 357 VAL A CA 1
ATOM 2156 C C . VAL A 1 357 ? 32.224 40.557 30.540 1.00 42.39 357 VAL A C 1
ATOM 2157 O O . VAL A 1 357 ? 32.466 41.237 29.543 1.00 40.32 357 VAL A O 1
ATOM 2161 N N . SER A 1 358 ? 32.085 41.079 31.790 1.00 41.55 358 SER A N 1
ATOM 2162 C CA . SER A 1 358 ? 32.143 42.516 32.093 1.00 41.68 358 SER A CA 1
ATOM 2163 C C . SER A 1 358 ? 33.437 43.138 31.554 1.00 43.31 358 SER A C 1
ATOM 2164 O O . SER A 1 358 ? 33.380 44.164 30.873 1.00 42.36 358 SER A O 1
ATOM 2167 N N . LYS A 1 359 ? 34.581 42.485 31.832 1.00 39.15 359 LYS A N 1
ATOM 2168 C CA . LYS A 1 359 ? 35.922 42.876 31.419 1.00 38.54 359 LYS A CA 1
ATOM 2169 C C . LYS A 1 359 ? 35.991 43.066 29.892 1.00 40.17 359 LYS A C 1
ATOM 2170 O O . LYS A 1 359 ? 36.509 44.087 29.406 1.00 39.14 359 LYS A O 1
ATOM 2176 N N . TRP A 1 360 ? 35.437 42.086 29.146 1.00 35.38 360 TRP A N 1
ATOM 2177 C CA . TRP A 1 360 ? 35.399 42.111 27.690 1.00 33.36 360 TRP A CA 1
ATOM 2178 C C . TRP A 1 360 ? 34.576 43.292 27.197 1.00 33.44 360 TRP A C 1
ATOM 2179 O O . TRP A 1 360 ? 35.054 44.057 26.358 1.00 31.55 360 TRP A O 1
ATOM 2190 N N . LEU A 1 361 ? 33.365 43.466 27.751 1.00 30.97 361 LEU A N 1
ATOM 2191 C CA . LEU A 1 361 ? 32.502 44.578 27.397 1.00 30.87 361 LEU A CA 1
ATOM 2192 C C . LEU A 1 361 ? 33.185 45.922 27.724 1.00 35.99 361 LEU A C 1
ATOM 2193 O O . LEU A 1 361 ? 32.973 46.874 26.963 1.00 35.73 361 LEU A O 1
ATOM 2198 N N . ASP A 1 362 ? 34.076 45.978 28.774 1.00 33.41 362 ASP A N 1
ATOM 2199 C CA . ASP A 1 362 ? 34.870 47.181 29.101 1.00 33.58 362 ASP A CA 1
ATOM 2200 C C . ASP A 1 362 ? 35.852 47.505 27.941 1.00 35.25 362 ASP A C 1
ATOM 2201 O O . ASP A 1 362 ? 36.073 48.679 27.606 1.00 34.08 362 ASP A O 1
ATOM 2206 N N . ALA A 1 363 ? 36.405 46.448 27.313 1.00 31.45 363 ALA A N 1
ATOM 2207 C CA . ALA A 1 363 ? 37.356 46.577 26.225 1.00 30.26 363 ALA A CA 1
ATOM 2208 C C . ALA A 1 363 ? 36.670 46.937 24.918 1.00 33.61 363 ALA A C 1
ATOM 2209 O O . ALA A 1 363 ? 37.170 47.809 24.202 1.00 33.60 363 ALA A O 1
ATOM 2211 N N . VAL A 1 364 ? 35.531 46.295 24.584 1.00 30.50 364 VAL A N 1
ATOM 2212 C CA . VAL A 1 364 ? 34.835 46.624 23.333 1.00 28.34 364 VAL A CA 1
ATOM 2213 C C . VAL A 1 364 ? 34.304 48.077 23.441 1.00 28.72 364 VAL A C 1
ATOM 2214 O O . VAL A 1 364 ? 34.356 48.808 22.443 1.00 27.04 364 VAL A O 1
ATOM 2218 N N . GLU A 1 365 ? 33.903 48.515 24.674 1.00 26.06 365 GLU A N 1
ATOM 2219 C CA . GLU A 1 365 ? 33.426 49.876 24.910 1.00 26.09 365 GLU A CA 1
ATOM 2220 C C . GLU A 1 365 ? 34.552 50.909 24.701 1.00 29.39 365 GLU A C 1
ATOM 2221 O O . GLU A 1 365 ? 34.293 51.981 24.133 1.00 28.37 365 GLU A O 1
ATOM 2227 N N . ARG A 1 366 ? 35.802 50.561 25.122 1.00 27.66 366 ARG A N 1
ATOM 2228 C CA . ARG A 1 366 ? 36.983 51.410 24.929 1.00 27.53 366 ARG A CA 1
ATOM 2229 C C . ARG A 1 366 ? 37.374 51.454 23.430 1.00 28.99 366 ARG A C 1
ATOM 2230 O O . ARG A 1 366 ? 37.786 52.514 22.942 1.00 29.11 366 ARG A O 1
ATOM 2238 N N . GLU A 1 367 ? 37.231 50.328 22.701 1.00 24.47 367 GLU A N 1
ATOM 2239 C CA . GLU A 1 367 ? 37.490 50.332 21.266 1.00 22.85 367 GLU A CA 1
ATOM 2240 C C . GLU A 1 367 ? 36.586 51.378 20.599 1.00 24.44 367 GLU A C 1
ATOM 2241 O O . GLU A 1 367 ? 37.105 52.329 20.012 1.00 22.98 367 GLU A O 1
ATOM 2247 N N . ILE A 1 368 ? 35.232 51.261 20.820 1.00 21.87 368 ILE A N 1
ATOM 2248 C CA . ILE A 1 368 ? 34.187 52.169 20.320 1.00 20.99 368 ILE A CA 1
ATOM 2249 C C . ILE A 1 368 ? 34.527 53.619 20.704 1.00 25.36 368 ILE A C 1
ATOM 2250 O O . ILE A 1 368 ? 34.313 54.529 19.889 1.00 24.37 368 ILE A O 1
ATOM 2255 N N . ALA A 1 369 ? 35.084 53.817 21.929 1.00 24.43 369 ALA A N 1
ATOM 2256 C CA . ALA A 1 369 ? 35.456 55.125 22.463 1.00 25.20 369 ALA A CA 1
ATOM 2257 C C . ALA A 1 369 ? 36.593 55.762 21.672 1.00 27.83 369 ALA A C 1
ATOM 2258 O O . ALA A 1 369 ? 36.481 56.935 21.311 1.00 27.99 369 ALA A O 1
ATOM 2260 N N . VAL A 1 370 ? 37.654 54.985 21.366 1.00 24.59 370 VAL A N 1
ATOM 2261 C CA . VAL A 1 370 ? 38.829 55.466 20.641 1.00 24.16 370 VAL A CA 1
ATOM 2262 C C . VAL A 1 370 ? 38.459 55.732 19.185 1.00 26.46 370 VAL A C 1
ATOM 2263 O O . VAL A 1 370 ? 38.780 56.803 18.664 1.00 26.45 370 VAL A O 1
ATOM 2267 N N . LEU A 1 371 ? 37.790 54.768 18.531 1.00 22.70 371 LEU A N 1
ATOM 2268 C CA . LEU A 1 371 ? 37.390 54.913 17.131 1.00 21.04 371 LEU A CA 1
ATOM 2269 C C . LEU A 1 371 ? 36.478 56.119 16.977 1.00 24.36 371 LEU A C 1
ATOM 2270 O O . LEU A 1 371 ? 36.573 56.818 15.972 1.00 23.77 371 LEU A O 1
ATOM 2275 N N . LYS A 1 372 ? 35.633 56.393 17.998 1.00 22.25 372 LYS A N 1
ATOM 2276 C CA . LYS A 1 372 ? 34.720 57.532 17.998 1.00 22.43 372 LYS A CA 1
ATOM 2277 C C . LYS A 1 372 ? 35.513 58.838 18.001 1.00 27.90 372 LYS A C 1
ATOM 2278 O O . LYS A 1 372 ? 35.186 59.747 17.227 1.00 27.08 372 LYS A O 1
ATOM 2284 N N . SER A 1 373 ? 36.594 58.900 18.823 1.00 26.92 373 SER A N 1
ATOM 2285 C CA . SER A 1 373 ? 37.472 60.069 18.959 1.00 28.04 373 SER A CA 1
ATOM 2286 C C . SER A 1 373 ? 38.121 60.436 17.628 1.00 34.79 373 SER A C 1
ATOM 2287 O O . SER A 1 373 ? 38.188 61.625 17.279 1.00 36.49 373 SER A O 1
ATOM 2290 N N . CYS A 1 374 ? 38.568 59.409 16.872 1.00 29.51 374 CYS A N 1
ATOM 2291 C CA . CYS A 1 374 ? 39.236 59.601 15.600 1.00 27.59 374 CYS A CA 1
ATOM 2292 C C . CYS A 1 374 ? 38.220 59.926 14.531 1.00 32.07 374 CYS A C 1
ATOM 2293 O O . CYS A 1 374 ? 38.340 60.968 13.895 1.00 32.87 374 CYS A O 1
ATOM 2296 N N . ALA A 1 375 ? 37.196 59.078 14.362 1.00 28.35 375 ALA A N 1
ATOM 2297 C CA . ALA A 1 375 ? 36.169 59.266 13.341 1.00 28.09 375 ALA A CA 1
ATOM 2298 C C . ALA A 1 375 ? 35.399 60.589 13.506 1.00 35.24 375 ALA A C 1
ATOM 2299 O O . ALA A 1 375 ? 34.971 61.189 12.507 1.00 33.92 375 ALA A O 1
ATOM 2301 N N . GLY A 1 376 ? 35.264 61.039 14.756 1.00 34.27 376 GLY A N 1
ATOM 2302 C CA . GLY A 1 376 ? 34.568 62.275 15.085 1.00 36.18 376 GLY A CA 1
ATOM 2303 C C . GLY A 1 376 ? 35.205 63.515 14.494 1.00 41.91 376 GLY A C 1
ATOM 2304 O O . GLY A 1 376 ? 34.513 64.508 14.247 1.00 43.38 376 GLY A O 1
ATOM 2305 N N . MET A 1 377 ? 36.525 63.462 14.260 1.00 37.52 377 MET A N 1
ATOM 2306 C CA . MET A 1 377 ? 37.317 64.566 13.721 1.00 37.54 377 MET A CA 1
ATOM 2307 C C . MET A 1 377 ? 36.917 64.940 12.288 1.00 43.82 377 MET A C 1
ATOM 2308 O O . MET A 1 377 ? 36.820 66.133 11.964 1.00 43.35 377 MET A O 1
ATOM 2313 N N . VAL A 1 378 ? 36.692 63.906 11.436 1.00 42.34 378 VAL A N 1
ATOM 2314 C CA . VAL A 1 378 ? 36.364 64.006 9.997 1.00 42.24 378 VAL A CA 1
ATOM 2315 C C . VAL A 1 378 ? 34.855 64.288 9.757 1.00 48.63 378 VAL A C 1
ATOM 2316 O O . VAL A 1 378 ? 34.430 64.464 8.608 1.00 47.70 378 VAL A O 1
ATOM 2320 N N . GLU A 1 379 ? 34.055 64.314 10.837 1.00 47.65 379 GLU A N 1
ATOM 2321 C CA . GLU A 1 379 ? 32.621 64.568 10.747 1.00 48.80 379 GLU A CA 1
ATOM 2322 C C . GLU A 1 379 ? 32.325 65.989 10.204 1.00 52.43 379 GLU A C 1
ATOM 2323 O O . GLU A 1 379 ? 32.972 66.972 10.597 1.00 51.31 379 GLU A O 1
ATOM 2329 N N . GLY A 1 380 ? 31.360 66.043 9.285 1.00 49.21 380 GLY A N 1
ATOM 2330 C CA . GLY A 1 380 ? 30.893 67.270 8.652 1.00 49.58 380 GLY A CA 1
ATOM 2331 C C . GLY A 1 380 ? 31.690 67.695 7.440 1.00 50.78 380 GLY A C 1
ATOM 2332 O O . GLY A 1 380 ? 31.449 68.780 6.898 1.00 50.84 380 GLY A O 1
ATOM 2333 N N . THR A 1 381 ? 32.652 66.840 7.010 1.00 44.30 381 THR A N 1
ATOM 2334 C CA . THR A 1 381 ? 33.515 67.090 5.847 1.00 41.65 381 THR A CA 1
ATOM 2335 C C . THR A 1 381 ? 33.162 66.125 4.711 1.00 41.91 381 THR A C 1
ATOM 2336 O O . THR A 1 381 ? 32.276 65.281 4.879 1.00 41.24 381 THR A O 1
ATOM 2340 N N . GLN A 1 382 ? 33.870 66.231 3.563 1.00 36.68 382 GLN A N 1
ATOM 2341 C CA . GLN A 1 382 ? 33.603 65.383 2.394 1.00 35.29 382 GLN A CA 1
ATOM 2342 C C . GLN A 1 382 ? 34.178 63.944 2.522 1.00 34.36 382 GLN A C 1
ATOM 2343 O O . GLN A 1 382 ? 34.071 63.177 1.548 1.00 34.55 382 GLN A O 1
ATOM 2349 N N . ALA A 1 383 ? 34.756 63.572 3.705 1.00 26.00 383 ALA A N 1
ATOM 2350 C CA . ALA A 1 383 ? 35.297 62.227 3.927 1.00 23.16 383 ALA A CA 1
ATOM 2351 C C . ALA A 1 383 ? 34.139 61.246 4.037 1.00 25.22 383 ALA A C 1
ATOM 2352 O O . ALA A 1 383 ? 33.103 61.588 4.611 1.00 26.43 383 ALA A O 1
ATOM 2354 N N . LYS A 1 384 ? 34.270 60.073 3.408 1.00 18.78 384 LYS A N 1
ATOM 2355 C CA . LYS A 1 384 ? 33.190 59.096 3.333 1.00 18.18 384 LYS A CA 1
ATOM 2356 C C . LYS A 1 384 ? 33.543 57.787 4.031 1.00 19.81 384 LYS A C 1
ATOM 2357 O O . LYS A 1 384 ? 34.649 57.274 3.873 1.00 18.45 384 LYS A O 1
ATOM 2363 N N . PHE A 1 385 ? 32.588 57.225 4.771 1.00 16.91 385 PHE A N 1
ATOM 2364 C CA . PHE A 1 385 ? 32.779 55.924 5.405 1.00 16.74 385 PHE A CA 1
ATOM 2365 C C . PHE A 1 385 ? 32.496 54.851 4.399 1.00 18.38 385 PHE A C 1
ATOM 2366 O O . PHE A 1 385 ? 31.559 54.999 3.617 1.00 19.86 385 PHE A O 1
ATOM 2374 N N . VAL A 1 386 ? 33.288 53.782 4.379 1.00 14.98 386 VAL A N 1
ATOM 2375 C CA . VAL A 1 386 ? 33.057 52.652 3.468 1.00 14.72 386 VAL A CA 1
ATOM 2376 C C . VAL A 1 386 ? 33.155 51.389 4.278 1.00 17.06 386 VAL A C 1
ATOM 2377 O O . VAL A 1 386 ? 33.977 51.297 5.195 1.00 16.87 386 VAL A O 1
ATOM 2381 N N . SER A 1 387 ? 32.277 50.442 3.980 1.00 14.65 387 SER A N 1
ATOM 2382 C CA . SER A 1 387 ? 32.093 49.228 4.760 1.00 14.85 387 SER A CA 1
ATOM 2383 C C . SER A 1 387 ? 33.175 48.171 4.594 1.00 15.97 387 SER A C 1
ATOM 2384 O O . SER A 1 387 ? 33.489 47.490 5.565 1.00 16.04 387 SER A O 1
ATOM 2387 N N . ASN A 1 388 ? 33.737 48.009 3.402 1.00 12.82 388 ASN A N 1
ATOM 2388 C CA . ASN A 1 388 ? 34.723 46.950 3.165 1.00 12.79 388 ASN A CA 1
ATOM 2389 C C . ASN A 1 388 ? 35.630 47.291 2.011 1.00 14.27 388 ASN A C 1
ATOM 2390 O O . ASN A 1 388 ? 35.491 48.363 1.417 1.00 13.85 388 ASN A O 1
ATOM 2395 N N . GLN A 1 389 ? 36.566 46.375 1.699 1.00 11.69 389 GLN A N 1
ATOM 2396 C CA . GLN A 1 389 ? 37.501 46.524 0.592 1.00 11.15 389 GLN A CA 1
ATOM 2397 C C . GLN A 1 389 ? 36.763 46.676 -0.743 1.00 13.10 389 GLN A C 1
ATOM 2398 O O . GLN A 1 389 ? 37.167 47.522 -1.549 1.00 12.12 389 GLN A O 1
ATOM 2404 N N . THR A 1 390 ? 35.675 45.889 -0.966 1.00 11.07 390 THR A N 1
ATOM 2405 C CA . THR A 1 390 ? 34.869 45.951 -2.198 1.00 11.23 390 THR A CA 1
ATOM 2406 C C . THR A 1 390 ? 34.356 47.395 -2.391 1.00 12.30 390 THR A C 1
ATOM 2407 O O . THR A 1 390 ? 34.396 47.899 -3.509 1.00 11.02 390 THR A O 1
ATOM 2411 N N . GLU A 1 391 ? 33.936 48.056 -1.299 1.00 9.29 391 GLU A N 1
ATOM 2412 C CA . GLU A 1 391 ? 33.416 49.415 -1.359 1.00 8.75 391 GLU A CA 1
ATOM 2413 C C . GLU A 1 391 ? 34.539 50.422 -1.548 1.00 10.28 391 GLU A C 1
ATOM 2414 O O . GLU A 1 391 ? 34.381 51.372 -2.320 1.00 9.33 391 GLU A O 1
ATOM 2420 N N . LEU A 1 392 ? 35.658 50.234 -0.821 1.00 8.56 392 LEU A N 1
ATOM 2421 C CA . LEU A 1 392 ? 36.804 51.107 -0.935 1.00 8.29 392 LEU A CA 1
ATOM 2422 C C . LEU A 1 392 ? 37.327 51.048 -2.373 1.00 11.97 392 LEU A C 1
ATOM 2423 O O . LEU A 1 392 ? 37.641 52.097 -2.940 1.00 12.06 392 LEU A O 1
ATOM 2428 N N . ASP A 1 393 ? 37.388 49.824 -2.963 1.00 10.49 393 ASP A N 1
ATOM 2429 C CA . ASP A 1 393 ? 37.832 49.574 -4.331 1.00 10.71 393 ASP A CA 1
ATOM 2430 C C . ASP A 1 393 ? 37.012 50.382 -5.289 1.00 11.73 393 ASP A C 1
ATOM 2431 O O . ASP A 1 393 ? 37.589 51.127 -6.056 1.00 11.48 393 ASP A O 1
ATOM 2436 N N . ARG A 1 394 ? 35.666 50.296 -5.196 1.00 10.38 394 ARG A N 1
ATOM 2437 C CA . ARG A 1 394 ? 34.749 51.047 -6.040 1.00 10.52 394 ARG A CA 1
ATOM 2438 C C . ARG A 1 394 ? 35.025 52.533 -5.983 1.00 11.17 394 ARG A C 1
ATOM 2439 O O . ARG A 1 394 ? 35.108 53.163 -7.015 1.00 11.36 394 ARG A O 1
ATOM 2447 N N . GLU A 1 395 ? 35.161 53.088 -4.797 1.00 10.00 395 GLU A N 1
ATOM 2448 C CA . GLU A 1 395 ? 35.391 54.516 -4.589 1.00 9.61 395 GLU A CA 1
ATOM 2449 C C . GLU A 1 395 ? 36.715 54.991 -5.174 1.00 13.32 395 GLU A C 1
ATOM 2450 O O . GLU A 1 395 ? 36.743 56.046 -5.825 1.00 13.46 395 GLU A O 1
ATOM 2456 N N . VAL A 1 396 ? 37.810 54.240 -4.916 1.00 10.42 396 VAL A N 1
ATOM 2457 C CA . VAL A 1 396 ? 39.143 54.613 -5.389 1.00 9.94 396 VAL A CA 1
ATOM 2458 C C . VAL A 1 396 ? 39.284 54.355 -6.867 1.00 11.67 396 VAL A C 1
ATOM 2459 O O . VAL A 1 396 ? 39.959 55.153 -7.532 1.00 12.60 396 VAL A O 1
ATOM 2463 N N . LEU A 1 397 ? 38.633 53.285 -7.398 1.00 10.85 397 LEU A N 1
ATOM 2464 C CA . LEU A 1 397 ? 38.740 52.920 -8.818 1.00 11.57 397 LEU A CA 1
ATOM 2465 C C . LEU A 1 397 ? 38.070 53.931 -9.795 1.00 16.55 397 LEU A C 1
ATOM 2466 O O . LEU A 1 397 ? 38.425 53.893 -10.975 1.00 18.58 397 LEU A O 1
ATOM 2471 N N . VAL A 1 398 ? 37.189 54.867 -9.318 1.00 14.62 398 VAL A N 1
ATOM 2472 C CA . VAL A 1 398 ? 36.560 55.887 -10.169 1.00 14.97 398 VAL A CA 1
ATOM 2473 C C . VAL A 1 398 ? 37.620 56.728 -10.866 1.00 17.17 398 VAL A C 1
ATOM 2474 O O . VAL A 1 398 ? 38.675 57.018 -10.263 1.00 15.69 398 VAL A O 1
ATOM 2478 N N . GLY A 1 399 ? 37.322 57.079 -12.131 1.00 15.97 399 GLY A N 1
ATOM 2479 C CA . GLY A 1 399 ? 38.162 57.875 -13.012 1.00 15.70 399 GLY A CA 1
ATOM 2480 C C . GLY A 1 399 ? 38.577 59.155 -12.333 1.00 17.45 399 GLY A C 1
ATOM 2481 O O . GLY A 1 399 ? 39.772 59.403 -12.153 1.00 18.04 399 GLY A O 1
ATOM 2482 N N . LYS A 1 400 ? 37.593 59.898 -11.829 1.00 13.52 400 LYS A N 1
ATOM 2483 C CA . LYS A 1 400 ? 37.776 61.203 -11.208 1.00 12.41 400 LYS A CA 1
ATOM 2484 C C . LYS A 1 400 ? 38.698 61.238 -9.970 1.00 15.39 400 LYS A C 1
ATOM 2485 O O . LYS A 1 400 ? 39.361 62.262 -9.761 1.00 14.03 400 LYS A O 1
ATOM 2491 N N . VAL A 1 401 ? 38.717 60.152 -9.147 1.00 13.28 401 VAL A N 1
ATOM 2492 C CA . VAL A 1 401 ? 39.499 60.023 -7.900 1.00 12.45 401 VAL A CA 1
ATOM 2493 C C . VAL A 1 401 ? 40.957 59.620 -8.256 1.00 15.21 401 VAL A C 1
ATOM 2494 O O . VAL A 1 401 ? 41.298 58.424 -8.221 1.00 17.24 401 VAL A O 1
ATOM 2498 N N . LYS A 1 402 ? 41.800 60.618 -8.625 1.00 11.82 402 LYS A N 1
ATOM 2499 C CA . LYS A 1 402 ? 43.202 60.405 -9.045 1.00 11.97 402 LYS A CA 1
ATOM 2500 C C . LYS A 1 402 ? 44.105 60.180 -7.850 1.00 14.97 402 LYS A C 1
ATOM 2501 O O . LYS A 1 402 ? 45.128 59.487 -7.966 1.00 13.65 402 LYS A O 1
ATOM 2507 N N . HIS A 1 403 ? 43.706 60.760 -6.690 1.00 12.50 403 HIS A N 1
ATOM 2508 C CA . HIS A 1 403 ? 44.371 60.663 -5.385 1.00 12.50 403 HIS A CA 1
ATOM 2509 C C . HIS A 1 403 ? 43.338 60.345 -4.317 1.00 15.75 403 HIS A C 1
ATOM 2510 O O . HIS A 1 403 ? 42.371 61.098 -4.133 1.00 13.59 403 HIS A O 1
ATOM 2517 N N . ALA A 1 404 ? 43.519 59.203 -3.641 1.00 12.51 404 ALA A N 1
ATOM 2518 C CA . ALA A 1 404 ? 42.609 58.784 -2.586 1.00 11.69 404 ALA A CA 1
ATOM 2519 C C . ALA A 1 404 ? 43.380 58.416 -1.374 1.00 13.60 404 ALA A C 1
ATOM 2520 O O . ALA A 1 404 ? 44.190 57.479 -1.406 1.00 12.13 404 ALA A O 1
ATOM 2522 N N . VAL A 1 405 ? 43.195 59.202 -0.312 1.00 11.51 405 VAL A N 1
ATOM 2523 C CA . VAL A 1 405 ? 43.839 58.917 0.968 1.00 11.47 405 VAL A CA 1
ATOM 2524 C C . VAL A 1 405 ? 42.694 58.492 1.917 1.00 14.08 405 VAL A C 1
ATOM 2525 O O . VAL A 1 405 ? 41.721 59.240 2.086 1.00 11.39 405 VAL A O 1
ATOM 2529 N N . CYS A 1 406 ? 42.761 57.219 2.411 1.00 13.79 406 CYS A N 1
ATOM 2530 C CA . CYS A 1 406 ? 41.763 56.611 3.308 1.00 15.39 406 CYS A CA 1
ATOM 2531 C C . CYS A 1 406 ? 42.300 56.355 4.765 1.00 16.83 406 CYS A C 1
ATOM 2532 O O . CYS A 1 406 ? 43.322 55.685 4.942 1.00 17.21 406 CYS A O 1
ATOM 2535 N N . PHE A 1 407 ? 41.568 56.850 5.791 1.00 13.07 407 PHE A N 1
ATOM 2536 C CA . PHE A 1 407 ? 41.935 56.630 7.188 1.00 13.32 407 PHE A CA 1
ATOM 2537 C C . PHE A 1 407 ? 41.330 55.310 7.619 1.00 17.78 407 PHE A C 1
ATOM 2538 O O . PHE A 1 407 ? 40.108 55.135 7.610 1.00 17.30 407 PHE A O 1
ATOM 2546 N N . ILE A 1 408 ? 42.183 54.368 7.974 1.00 17.00 408 ILE A N 1
ATOM 2547 C CA . ILE A 1 408 ? 41.718 53.029 8.257 1.00 17.77 408 ILE A CA 1
ATOM 2548 C C . ILE A 1 408 ? 42.130 52.518 9.616 1.00 21.92 408 ILE A C 1
ATOM 2549 O O . ILE A 1 408 ? 43.279 52.668 10.020 1.00 22.75 408 ILE A O 1
ATOM 2554 N N . PHE A 1 409 ? 41.188 51.857 10.291 1.00 19.31 409 PHE A N 1
ATOM 2555 C CA . PHE A 1 409 ? 41.412 51.248 11.590 1.00 19.59 409 PHE A CA 1
ATOM 2556 C C . PHE A 1 409 ? 41.929 49.831 11.319 1.00 22.45 409 PHE A C 1
ATOM 2557 O O . PHE A 1 409 ? 41.255 49.003 10.685 1.00 21.74 409 PHE A O 1
ATOM 2565 N N . THR A 1 410 ? 43.190 49.612 11.716 1.00 20.44 410 THR A N 1
ATOM 2566 C CA . THR A 1 410 ? 43.937 48.389 11.465 1.00 20.86 410 THR A CA 1
ATOM 2567 C C . THR A 1 410 ? 43.901 47.381 12.612 1.00 25.98 410 THR A C 1
ATOM 2568 O O . THR A 1 410 ? 44.201 46.209 12.376 1.00 26.78 410 THR A O 1
ATOM 2572 N N . SER A 1 411 ? 43.575 47.812 13.845 1.00 24.75 411 SER A N 1
ATOM 2573 C CA . SER A 1 411 ? 43.666 46.917 14.992 1.00 26.00 411 SER A CA 1
ATOM 2574 C C . SER A 1 411 ? 42.371 46.221 15.446 1.00 30.36 411 SER A C 1
ATOM 2575 O O . SER A 1 411 ? 42.461 45.322 16.280 1.00 30.29 411 SER A O 1
ATOM 2578 N N . VAL A 1 412 ? 41.204 46.562 14.888 1.00 29.79 412 VAL A N 1
ATOM 2579 C CA . VAL A 1 412 ? 39.953 45.874 15.253 1.00 31.19 412 VAL A CA 1
ATOM 2580 C C . VAL A 1 412 ? 39.956 44.514 14.518 1.00 36.86 412 VAL A C 1
ATOM 2581 O O . VAL A 1 412 ? 39.974 44.483 13.286 1.00 36.17 412 VAL A O 1
ATOM 2585 N N . GLU A 1 413 ? 39.981 43.405 15.287 1.00 35.31 413 GLU A N 1
ATOM 2586 C CA . GLU A 1 413 ? 40.075 42.029 14.783 1.00 35.97 413 GLU A CA 1
ATOM 2587 C C . GLU A 1 413 ? 38.804 41.524 14.138 1.00 40.73 413 GLU A C 1
ATOM 2588 O O . GLU A 1 413 ? 37.703 41.764 14.647 1.00 40.32 413 GLU A O 1
ATOM 2594 N N . ARG A 1 414 ? 38.975 40.773 13.028 1.00 38.10 414 ARG A N 1
ATOM 2595 C CA . ARG A 1 414 ? 37.869 40.180 12.277 1.00 38.20 414 ARG A CA 1
ATOM 2596 C C . ARG A 1 414 ? 37.292 38.986 13.040 1.00 41.76 414 ARG A C 1
ATOM 2597 O O . ARG A 1 414 ? 36.082 38.751 12.953 1.00 43.14 414 ARG A O 1
ATOM 2605 N N . ASN A 1 415 ? 38.138 38.241 13.794 1.00 36.16 415 ASN A N 1
ATOM 2606 C CA . ASN A 1 415 ? 37.671 37.093 14.587 1.00 36.41 415 ASN A CA 1
ATOM 2607 C C . ASN A 1 415 ? 38.180 37.192 16.053 1.00 37.61 415 ASN A C 1
ATOM 2608 O O . ASN A 1 415 ? 39.333 36.863 16.353 1.00 37.01 415 ASN A O 1
ATOM 2613 N N . ASP A 1 416 ? 37.308 37.671 16.952 1.00 33.27 416 ASP A N 1
ATOM 2614 C CA . ASP A 1 416 ? 37.649 37.893 18.355 1.00 33.50 416 ASP A CA 1
ATOM 2615 C C . ASP A 1 416 ? 38.045 36.582 19.071 1.00 40.71 416 ASP A C 1
ATOM 2616 O O . ASP A 1 416 ? 37.243 35.639 19.151 1.00 41.39 416 ASP A O 1
ATOM 2621 N N . PRO A 1 417 ? 39.289 36.554 19.619 1.00 38.29 417 PRO A N 1
ATOM 2622 C CA . PRO A 1 417 ? 39.784 35.342 20.297 1.00 39.24 417 PRO A CA 1
ATOM 2623 C C . PRO A 1 417 ? 39.010 34.956 21.559 1.00 41.79 417 PRO A C 1
ATOM 2624 O O . PRO A 1 417 ? 38.962 33.769 21.894 1.00 42.58 417 PRO A O 1
ATOM 2628 N N . TYR A 1 418 ? 38.428 35.939 22.262 1.00 37.29 418 TYR A N 1
ATOM 2629 C CA . TYR A 1 418 ? 37.653 35.673 23.471 1.00 37.46 418 TYR A CA 1
ATOM 2630 C C . TYR A 1 418 ? 36.276 35.098 23.107 1.00 39.52 418 TYR A C 1
ATOM 2631 O O . TYR A 1 418 ? 35.797 34.189 23.791 1.00 39.71 418 TYR A O 1
ATOM 2640 N N . LEU A 1 419 ? 35.657 35.614 22.010 1.00 36.17 419 LEU A N 1
ATOM 2641 C CA . LEU A 1 419 ? 34.360 35.140 21.503 1.00 35.82 419 LEU A CA 1
ATOM 2642 C C . LEU A 1 419 ? 34.491 33.726 20.899 1.00 41.09 419 LEU A C 1
ATOM 2643 O O . LEU A 1 419 ? 33.480 33.031 20.733 1.00 41.57 419 LEU A O 1
ATOM 2648 N N . LYS A 1 420 ? 35.745 33.289 20.624 1.00 38.39 420 LYS A N 1
ATOM 2649 C CA . LYS A 1 420 ? 36.080 31.942 20.169 1.00 39.46 420 LYS A CA 1
ATOM 2650 C C . LYS A 1 420 ? 36.002 31.032 21.393 1.00 45.12 420 LYS A C 1
ATOM 2651 O O . LYS A 1 420 ? 35.342 29.991 21.338 1.00 45.75 420 LYS A O 1
ATOM 2657 N N . VAL A 1 421 ? 36.638 31.460 22.512 1.00 42.30 421 VAL A N 1
ATOM 2658 C CA . VAL A 1 421 ? 36.653 30.728 23.787 1.00 43.42 421 VAL A CA 1
ATOM 2659 C C . VAL A 1 421 ? 35.224 30.424 24.170 1.00 45.91 421 VAL A C 1
ATOM 2660 O O . VAL A 1 421 ? 34.882 29.263 24.390 1.00 46.44 421 VAL A O 1
ATOM 2664 N N . LEU A 1 422 ? 34.392 31.483 24.187 1.00 41.79 422 LEU A N 1
ATOM 2665 C CA . LEU A 1 422 ? 32.969 31.471 24.506 1.00 41.84 422 LEU A CA 1
ATOM 2666 C C . LEU A 1 422 ? 32.210 30.471 23.630 1.00 45.92 422 LEU A C 1
ATOM 2667 O O . LEU A 1 422 ? 31.435 29.671 24.169 1.00 46.35 422 LEU A O 1
ATOM 2672 N N . SER A 1 423 ? 32.463 30.490 22.291 1.00 41.54 423 SER A N 1
ATOM 2673 C CA . SER A 1 423 ? 31.834 29.555 21.367 1.00 42.17 423 SER A CA 1
ATOM 2674 C C . SER A 1 423 ? 32.316 28.153 21.674 1.00 49.21 423 SER A C 1
ATOM 2675 O O . SER A 1 423 ? 31.496 27.267 21.931 1.00 49.70 423 SER A O 1
ATOM 2678 N N . ASP A 1 424 ? 33.652 27.974 21.732 1.00 47.33 424 ASP A N 1
ATOM 2679 C CA . ASP A 1 424 ? 34.295 26.699 22.038 1.00 49.13 424 ASP A CA 1
ATOM 2680 C C . ASP A 1 424 ? 33.822 26.136 23.382 1.00 54.64 424 ASP A C 1
ATOM 2681 O O . ASP A 1 424 ? 33.725 24.915 23.508 1.00 56.14 424 ASP A O 1
ATOM 2686 N N . TYR A 1 425 ? 33.486 27.009 24.362 1.00 50.92 425 TYR A N 1
ATOM 2687 C CA . TYR A 1 425 ? 32.947 26.575 25.658 1.00 52.25 425 TYR A CA 1
ATOM 2688 C C . TYR A 1 425 ? 31.539 26.006 25.470 1.00 57.43 425 TYR A C 1
ATOM 2689 O O . TYR A 1 425 ? 31.215 24.984 26.074 1.00 58.43 425 TYR A O 1
ATOM 2698 N N . TRP A 1 426 ? 30.705 26.684 24.655 1.00 53.79 426 TRP A N 1
ATOM 2699 C CA . TRP A 1 426 ? 29.327 26.278 24.377 1.00 55.03 426 TRP A CA 1
ATOM 2700 C C . TRP A 1 426 ? 29.294 24.922 23.641 1.00 61.74 426 TRP A C 1
ATOM 2701 O O . TRP A 1 426 ? 28.407 24.109 23.930 1.00 63.89 426 TRP A O 1
ATOM 2704 N N . GLU A 1 427 ? 30.290 24.654 22.749 1.00 57.43 427 GLU A N 1
ATOM 2705 C CA . GLU A 1 427 ? 30.418 23.374 22.030 1.00 58.69 427 GLU A CA 1
ATOM 2706 C C . GLU A 1 427 ? 31.489 22.488 22.728 1.00 63.97 427 GLU A C 1
ATOM 2707 O O . GLU A 1 427 ? 32.661 22.488 22.312 1.00 63.35 427 GLU A O 1
ATOM 2713 N N . SER A 1 428 ? 31.083 21.755 23.805 1.00 61.28 428 SER A N 1
ATOM 2714 C CA . SER A 1 428 ? 31.975 20.895 24.592 1.00 94.61 428 SER A CA 1
ATOM 2715 C C . SER A 1 428 ? 31.165 19.958 25.483 1.00 111.91 428 SER A C 1
ATOM 2716 O O . SER A 1 428 ? 30.436 20.419 26.359 1.00 72.84 428 SER A O 1
ATOM 2719 N N . SER A 1 440 ? 42.539 38.140 28.145 1.00 76.64 440 SER A N 1
ATOM 2720 C CA . SER A 1 440 ? 43.701 38.984 28.432 1.00 77.00 440 SER A CA 1
ATOM 2721 C C . SER A 1 440 ? 43.616 40.328 27.664 1.00 78.35 440 SER A C 1
ATOM 2722 O O . SER A 1 440 ? 44.174 40.466 26.564 1.00 76.91 440 SER A O 1
ATOM 2725 N N . THR A 1 441 ? 42.910 41.316 28.271 1.00 73.68 441 THR A N 1
ATOM 2726 C CA . THR A 1 441 ? 42.720 42.675 27.731 1.00 71.78 441 THR A CA 1
ATOM 2727 C C . THR A 1 441 ? 43.861 43.615 28.191 1.00 74.69 441 THR A C 1
ATOM 2728 O O . THR A 1 441 ? 43.885 44.784 27.800 1.00 73.67 441 THR A O 1
ATOM 2732 N N . GLU A 1 442 ? 44.804 43.085 29.012 1.00 71.14 442 GLU A N 1
ATOM 2733 C CA . GLU A 1 442 ? 45.991 43.759 29.570 1.00 70.99 442 GLU A CA 1
ATOM 2734 C C . GLU A 1 442 ? 46.684 44.622 28.511 1.00 69.68 442 GLU A C 1
ATOM 2735 O O . GLU A 1 442 ? 46.708 45.851 28.590 1.00 68.65 442 GLU A O 1
ATOM 2741 N N . ASP A 1 443 ? 47.162 43.937 27.478 1.00 63.09 443 ASP A N 1
ATOM 2742 C CA . ASP A 1 443 ? 47.941 44.424 26.354 1.00 61.15 443 ASP A CA 1
ATOM 2743 C C . ASP A 1 443 ? 47.098 44.840 25.112 1.00 56.71 443 ASP A C 1
ATOM 2744 O O . ASP A 1 443 ? 47.698 45.133 24.067 1.00 54.88 443 ASP A O 1
ATOM 2749 N N . LYS A 1 444 ? 45.738 44.917 25.236 1.00 48.00 444 LYS A N 1
ATOM 2750 C CA . LYS A 1 444 ? 44.803 45.324 24.156 1.00 44.05 444 LYS A CA 1
ATOM 2751 C C . LYS A 1 444 ? 45.197 46.702 23.576 1.00 43.38 444 LYS A C 1
ATOM 2752 O O . LYS A 1 444 ? 45.572 47.600 24.337 1.00 45.36 444 LYS A O 1
ATOM 2758 N N . TRP A 1 445 ? 45.131 46.854 22.242 1.00 34.49 445 TRP A N 1
ATOM 2759 C CA . TRP A 1 445 ? 45.542 48.072 21.530 1.00 32.99 445 TRP A CA 1
ATOM 2760 C C . TRP A 1 445 ? 44.934 49.395 22.086 1.00 34.77 445 TRP A C 1
ATOM 2761 O O . TRP A 1 445 ? 45.655 50.384 22.221 1.00 34.86 445 TRP A O 1
ATOM 2772 N N . CYS A 1 446 ? 43.631 49.411 22.397 1.00 30.89 446 CYS A N 1
ATOM 2773 C CA . CYS A 1 446 ? 42.911 50.595 22.872 1.00 30.61 446 CYS A CA 1
ATOM 2774 C C . CYS A 1 446 ? 43.335 50.998 24.320 1.00 36.48 446 CYS A C 1
ATOM 2775 O O . CYS A 1 446 ? 43.008 52.097 24.802 1.00 37.00 446 CYS A O 1
ATOM 2778 N N . PHE A 1 447 ? 44.113 50.124 24.974 1.00 34.30 447 PHE A N 1
ATOM 2779 C CA . PHE A 1 447 ? 44.638 50.362 26.307 1.00 35.55 447 PHE A CA 1
ATOM 2780 C C . PHE A 1 447 ? 46.137 50.663 26.235 1.00 39.29 447 PHE A C 1
ATOM 2781 O O . PHE A 1 447 ? 46.887 50.327 27.160 1.00 41.21 447 PHE A O 1
ATOM 2789 N N . SER A 1 448 ? 46.574 51.311 25.150 1.00 34.31 448 SER A N 1
ATOM 2790 C CA . SER A 1 448 ? 47.972 51.646 25.013 1.00 34.87 448 SER A CA 1
ATOM 2791 C C . SER A 1 448 ? 48.141 53.141 24.839 1.00 38.93 448 SER A C 1
ATOM 2792 O O . SER A 1 448 ? 47.623 53.716 23.889 1.00 37.45 448 SER A O 1
ATOM 2795 N N . THR A 1 449 ? 48.865 53.773 25.778 1.00 39.53 449 THR A N 1
ATOM 2796 C CA . THR A 1 449 ? 49.144 55.209 25.764 1.00 40.13 449 THR A CA 1
ATOM 2797 C C . THR A 1 449 ? 49.729 55.568 24.407 1.00 41.29 449 THR A C 1
ATOM 2798 O O . THR A 1 449 ? 49.157 56.400 23.715 1.00 40.76 449 THR A O 1
ATOM 2802 N N . GLU A 1 450 ? 50.794 54.859 23.995 1.00 37.45 450 GLU A N 1
ATOM 2803 C CA . GLU A 1 450 ? 51.509 55.050 22.741 1.00 35.76 450 GLU A CA 1
ATOM 2804 C C . GLU A 1 450 ? 50.606 54.873 21.522 1.00 35.52 450 GLU A C 1
ATOM 2805 O O . GLU A 1 450 ? 50.534 55.786 20.698 1.00 33.65 450 GLU A O 1
ATOM 2811 N N . VAL A 1 451 ? 49.949 53.699 21.400 1.00 31.02 451 VAL A N 1
ATOM 2812 C CA . VAL A 1 451 ? 49.102 53.344 20.264 1.00 27.67 451 VAL A CA 1
ATOM 2813 C C . VAL A 1 451 ? 48.004 54.383 20.080 1.00 28.65 451 VAL A C 1
ATOM 2814 O O . VAL A 1 451 ? 47.946 54.955 18.999 1.00 27.90 451 VAL A O 1
ATOM 2818 N N . VAL A 1 452 ? 47.198 54.678 21.118 1.00 25.21 452 VAL A N 1
ATOM 2819 C CA . VAL A 1 452 ? 46.092 55.636 21.026 1.00 23.57 452 VAL A CA 1
ATOM 2820 C C . VAL A 1 452 ? 46.615 57.074 20.728 1.00 27.20 452 VAL A C 1
ATOM 2821 O O . VAL A 1 452 ? 46.010 57.770 19.906 1.00 25.24 452 VAL A O 1
ATOM 2825 N N . LEU A 1 453 ? 47.747 57.486 21.336 1.00 26.30 453 LEU A N 1
ATOM 2826 C CA . LEU A 1 453 ? 48.328 58.809 21.093 1.00 27.05 453 LEU A CA 1
ATOM 2827 C C . LEU A 1 453 ? 48.771 58.967 19.634 1.00 29.81 453 LEU A C 1
ATOM 2828 O O . LEU A 1 453 ? 48.484 59.988 19.014 1.00 29.57 453 LEU A O 1
ATOM 2833 N N . LYS A 1 454 ? 49.472 57.969 19.096 1.00 26.79 454 LYS A N 1
ATOM 2834 C CA . LYS A 1 454 ? 50.015 58.019 17.744 1.00 25.43 454 LYS A CA 1
ATOM 2835 C C . LYS A 1 454 ? 48.920 57.981 16.678 1.00 26.36 454 LYS A C 1
ATOM 2836 O O . LYS A 1 454 ? 49.036 58.627 15.625 1.00 24.94 454 LYS A O 1
ATOM 2842 N N . MET A 1 455 ? 47.854 57.248 16.985 1.00 24.27 455 MET A N 1
ATOM 2843 C CA . MET A 1 455 ? 46.665 57.068 16.169 1.00 23.28 455 MET A CA 1
ATOM 2844 C C . MET A 1 455 ? 45.870 58.355 16.140 1.00 24.41 455 MET A C 1
ATOM 2845 O O . MET A 1 455 ? 45.359 58.716 15.097 1.00 22.90 455 MET A O 1
ATOM 2850 N N . GLN A 1 456 ? 45.769 59.052 17.277 1.00 23.83 456 GLN A N 1
ATOM 2851 C CA . GLN A 1 456 ? 45.054 60.329 17.384 1.00 24.10 456 GLN A CA 1
ATOM 2852 C C . GLN A 1 456 ? 45.794 61.435 16.601 1.00 26.62 456 GLN A C 1
ATOM 2853 O O . GLN A 1 456 ? 45.156 62.287 15.972 1.00 24.67 456 GLN A O 1
ATOM 2859 N N . GLN A 1 457 ? 47.146 61.389 16.638 1.00 25.07 457 GLN A N 1
ATOM 2860 C CA . GLN A 1 457 ? 48.035 62.303 15.918 1.00 24.66 457 GLN A CA 1
ATOM 2861 C C . GLN A 1 457 ? 47.842 62.098 14.413 1.00 24.76 457 GLN A C 1
ATOM 2862 O O . GLN A 1 457 ? 47.751 63.083 13.677 1.00 24.14 457 GLN A O 1
ATOM 2868 N N . ARG A 1 458 ? 47.707 60.819 13.976 1.00 20.58 458 ARG A N 1
ATOM 2869 C CA . ARG A 1 458 ? 47.500 60.451 12.574 1.00 18.77 458 ARG A CA 1
ATOM 2870 C C . ARG A 1 458 ? 46.104 60.878 12.100 1.00 20.29 458 ARG A C 1
ATOM 2871 O O . ARG A 1 458 ? 45.974 61.377 10.981 1.00 19.01 458 ARG A O 1
ATOM 2879 N N . ALA A 1 459 ? 45.076 60.737 12.970 1.00 17.79 459 ALA A N 1
ATOM 2880 C CA . ALA A 1 459 ? 43.696 61.134 12.671 1.00 16.80 459 ALA A CA 1
ATOM 2881 C C . ALA A 1 459 ? 43.638 62.630 12.394 1.00 19.99 459 ALA A C 1
ATOM 2882 O O . ALA A 1 459 ? 42.867 63.069 11.535 1.00 18.76 459 ALA A O 1
ATOM 2884 N N . GLN A 1 460 ? 44.513 63.401 13.069 1.00 19.42 460 GLN A N 1
ATOM 2885 C CA . GLN A 1 460 ? 44.630 64.829 12.847 1.00 19.68 460 GLN A CA 1
ATOM 2886 C C . GLN A 1 460 ? 45.343 65.075 11.548 1.00 20.66 460 GLN A C 1
ATOM 2887 O O . GLN A 1 460 ? 44.851 65.881 10.771 1.00 20.47 460 GLN A O 1
ATOM 2893 N N . THR A 1 461 ? 46.462 64.361 11.278 1.00 18.09 461 THR A N 1
ATOM 2894 C CA . THR A 1 461 ? 47.205 64.501 10.012 1.00 17.82 461 THR A CA 1
ATOM 2895 C C . THR A 1 461 ? 46.218 64.365 8.851 1.00 19.17 461 THR A C 1
ATOM 2896 O O . THR A 1 461 ? 46.172 65.243 7.999 1.00 17.54 461 THR A O 1
ATOM 2900 N N . PHE A 1 462 ? 45.361 63.332 8.921 1.00 17.42 462 PHE A N 1
ATOM 2901 C CA . PHE A 1 462 ? 44.294 63.022 7.988 1.00 16.62 462 PHE A CA 1
ATOM 2902 C C . PHE A 1 462 ? 43.362 64.232 7.833 1.00 22.98 462 PHE A C 1
ATOM 2903 O O . PHE A 1 462 ? 43.268 64.754 6.722 1.00 22.72 462 PHE A O 1
ATOM 2911 N N . CYS A 1 463 ? 42.755 64.731 8.927 1.00 24.72 463 CYS A N 1
ATOM 2912 C CA . CYS A 1 463 ? 41.867 65.910 8.914 1.00 28.15 463 CYS A CA 1
ATOM 2913 C C . CYS A 1 463 ? 42.475 67.110 8.233 1.00 30.03 463 CYS A C 1
ATOM 2914 O O . CYS A 1 463 ? 41.760 67.844 7.553 1.00 30.26 463 CYS A O 1
ATOM 2917 N N . ASP A 1 464 ? 43.769 67.349 8.479 1.00 24.04 464 ASP A N 1
ATOM 2918 C CA . ASP A 1 464 ? 44.524 68.443 7.905 1.00 23.24 464 ASP A CA 1
ATOM 2919 C C . ASP A 1 464 ? 44.472 68.344 6.397 1.00 22.02 464 ASP A C 1
ATOM 2920 O O . ASP A 1 464 ? 44.087 69.317 5.769 1.00 22.00 464 ASP A O 1
ATOM 2925 N N . HIS A 1 465 ? 44.708 67.145 5.828 1.00 16.87 465 HIS A N 1
ATOM 2926 C CA . HIS A 1 465 ? 44.618 66.903 4.388 1.00 14.67 465 HIS A CA 1
ATOM 2927 C C . HIS A 1 465 ? 43.190 67.136 3.891 1.00 16.63 465 HIS A C 1
ATOM 2928 O O . HIS A 1 465 ? 43.006 67.836 2.889 1.00 15.73 465 HIS A O 1
ATOM 2935 N N . VAL A 1 466 ? 42.181 66.600 4.617 1.00 14.06 466 VAL A N 1
ATOM 2936 C CA . VAL A 1 466 ? 40.767 66.750 4.260 1.00 13.66 466 VAL A CA 1
ATOM 2937 C C . VAL A 1 466 ? 40.444 68.246 4.016 1.00 20.66 466 VAL A C 1
ATOM 2938 O O . VAL A 1 466 ? 39.973 68.594 2.919 1.00 19.79 466 VAL A O 1
ATOM 2942 N N . ASN A 1 467 ? 40.763 69.125 5.011 1.00 21.36 467 ASN A N 1
ATOM 2943 C CA . ASN A 1 467 ? 40.512 70.579 4.947 1.00 23.29 467 ASN A CA 1
ATOM 2944 C C . ASN A 1 467 ? 41.393 71.250 3.929 1.00 28.16 467 ASN A C 1
ATOM 2945 O O . ASN A 1 467 ? 40.899 72.121 3.213 1.00 28.46 467 ASN A O 1
ATOM 2950 N N . ASP A 1 468 ? 42.679 70.845 3.842 1.00 24.49 468 ASP A N 1
ATOM 2951 C CA . ASP A 1 468 ? 43.621 71.416 2.882 1.00 24.12 468 ASP A CA 1
ATOM 2952 C C . ASP A 1 468 ? 43.120 71.175 1.454 1.00 24.87 468 ASP A C 1
ATOM 2953 O O . ASP A 1 468 ? 42.950 72.139 0.713 1.00 25.05 468 ASP A O 1
ATOM 2958 N N . PHE A 1 469 ? 42.783 69.902 1.121 1.00 19.20 469 PHE A N 1
ATOM 2959 C CA . PHE A 1 469 ? 42.329 69.429 -0.192 1.00 16.87 469 PHE A CA 1
ATOM 2960 C C . PHE A 1 469 ? 40.788 69.341 -0.309 1.00 22.68 469 PHE A C 1
ATOM 2961 O O . PHE A 1 469 ? 40.223 68.374 -0.855 1.00 21.64 469 PHE A O 1
ATOM 2969 N N . GLU A 1 470 ? 40.125 70.390 0.190 1.00 21.93 470 GLU A N 1
ATOM 2970 C CA . GLU A 1 470 ? 38.677 70.523 0.198 1.00 22.45 470 GLU A CA 1
ATOM 2971 C C . GLU A 1 470 ? 38.186 70.870 -1.195 1.00 25.68 470 GLU A C 1
ATOM 2972 O O . GLU A 1 470 ? 37.161 70.343 -1.625 1.00 26.55 470 GLU A O 1
ATOM 2978 N N . LYS A 1 471 ? 38.917 71.738 -1.904 1.00 20.84 471 LYS A N 1
ATOM 2979 C CA . LYS A 1 471 ? 38.514 72.163 -3.240 1.00 20.33 471 LYS A CA 1
ATOM 2980 C C . LYS A 1 471 ? 39.249 71.384 -4.340 1.00 21.46 471 LYS A C 1
ATOM 2981 O O . LYS A 1 471 ? 39.127 71.747 -5.507 1.00 22.00 471 LYS A O 1
ATOM 2987 N N . SER A 1 472 ? 39.968 70.303 -3.990 1.00 17.44 472 SER A N 1
ATOM 2988 C CA . SER A 1 472 ? 40.696 69.449 -4.948 1.00 15.92 472 SER A CA 1
ATOM 2989 C C . SER A 1 472 ? 39.770 68.354 -5.492 1.00 18.10 472 SER A C 1
ATOM 2990 O O . SER A 1 472 ? 39.543 67.345 -4.820 1.00 18.82 472 SER A O 1
ATOM 2993 N N . ARG A 1 473 ? 39.233 68.563 -6.694 1.00 15.79 473 ARG A N 1
ATOM 2994 C CA . ARG A 1 473 ? 38.237 67.716 -7.382 1.00 16.01 473 ARG A CA 1
ATOM 2995 C C . ARG A 1 473 ? 38.708 66.302 -7.695 1.00 20.33 473 ARG A C 1
ATOM 2996 O O . ARG A 1 473 ? 37.872 65.433 -7.966 1.00 19.28 473 ARG A O 1
ATOM 3004 N N . ASN A 1 474 ? 40.031 66.074 -7.690 1.00 19.11 474 ASN A N 1
ATOM 3005 C CA . ASN A 1 474 ? 40.579 64.764 -8.027 1.00 18.81 474 ASN A CA 1
ATOM 3006 C C . ASN A 1 474 ? 41.155 64.046 -6.785 1.00 21.25 474 ASN A C 1
ATOM 3007 O O . ASN A 1 474 ? 41.746 62.969 -6.915 1.00 21.25 474 ASN A O 1
ATOM 3012 N N . VAL A 1 475 ? 40.931 64.613 -5.590 1.00 17.64 475 VAL A N 1
ATOM 3013 C CA . VAL A 1 475 ? 41.379 64.032 -4.326 1.00 16.59 475 VAL A CA 1
ATOM 3014 C C . VAL A 1 475 ? 40.113 63.624 -3.531 1.00 17.79 475 VAL A C 1
ATOM 3015 O O . VAL A 1 475 ? 39.206 64.455 -3.334 1.00 17.86 475 VAL A O 1
ATOM 3019 N N . GLY A 1 476 ? 40.058 62.332 -3.173 1.00 14.72 476 GLY A N 1
ATOM 3020 C CA . GLY A 1 476 ? 38.965 61.711 -2.433 1.00 14.59 476 GLY A CA 1
ATOM 3021 C C . GLY A 1 476 ? 39.408 61.243 -1.057 1.00 15.56 476 GLY A C 1
ATOM 3022 O O . GLY A 1 476 ? 40.523 60.729 -0.902 1.00 15.55 476 GLY A O 1
ATOM 3023 N N . PHE A 1 477 ? 38.550 61.437 -0.037 1.00 11.82 477 PHE A N 1
ATOM 3024 C CA . PHE A 1 477 ? 38.854 61.053 1.338 1.00 11.01 477 PHE A CA 1
ATOM 3025 C C . PHE A 1 477 ? 37.820 60.041 1.829 1.00 13.04 477 PHE A C 1
ATOM 3026 O O . PHE A 1 477 ? 36.620 60.195 1.553 1.00 13.24 477 PHE A O 1
ATOM 3034 N N . PHE A 1 478 ? 38.297 58.947 2.473 1.00 9.17 478 PHE A N 1
ATOM 3035 C CA . PHE A 1 478 ? 37.433 57.865 2.944 1.00 9.01 478 PHE A CA 1
ATOM 3036 C C . PHE A 1 478 ? 37.890 57.304 4.292 1.00 12.71 478 PHE A C 1
ATOM 3037 O O . PHE A 1 478 ? 39.021 57.557 4.723 1.00 12.99 478 PHE A O 1
ATOM 3045 N N . ILE A 1 479 ? 36.997 56.559 4.974 1.00 11.11 479 ILE A N 1
ATOM 3046 C CA . ILE A 1 479 ? 37.288 55.923 6.272 1.00 11.60 479 ILE A CA 1
ATOM 3047 C C . ILE A 1 479 ? 36.745 54.513 6.252 1.00 14.16 479 ILE A C 1
ATOM 3048 O O . ILE A 1 479 ? 35.637 54.286 5.775 1.00 14.98 479 ILE A O 1
ATOM 3053 N N . THR A 1 480 ? 37.508 53.579 6.774 1.00 10.58 480 THR A N 1
ATOM 3054 C CA . THR A 1 480 ? 37.084 52.196 6.888 1.00 10.83 480 THR A CA 1
ATOM 3055 C C . THR A 1 480 ? 37.907 51.546 7.982 1.00 14.55 480 THR A C 1
ATOM 3056 O O . THR A 1 480 ? 38.801 52.179 8.540 1.00 14.42 480 THR A O 1
ATOM 3060 N N . ALA A 1 481 ? 37.594 50.296 8.299 1.00 12.65 481 ALA A N 1
ATOM 3061 C CA . ALA A 1 481 ? 38.344 49.497 9.240 1.00 12.97 481 ALA A CA 1
ATOM 3062 C C . ALA A 1 481 ? 38.646 48.193 8.550 1.00 16.34 481 ALA A C 1
ATOM 3063 O O . ALA A 1 481 ? 37.712 47.498 8.146 1.00 16.70 481 ALA A O 1
ATOM 3065 N N . LEU A 1 482 ? 39.935 47.931 8.274 1.00 13.73 482 LEU A N 1
ATOM 3066 C CA . LEU A 1 482 ? 40.423 46.690 7.650 1.00 13.52 482 LEU A CA 1
ATOM 3067 C C . LEU A 1 482 ? 41.557 46.220 8.488 1.00 17.75 482 LEU A C 1
ATOM 3068 O O . LEU A 1 482 ? 42.551 46.942 8.598 1.00 17.44 482 LEU A O 1
ATOM 3073 N N . GLU A 1 483 ? 41.387 45.057 9.150 1.00 16.82 483 GLU A N 1
ATOM 3074 C CA . GLU A 1 483 ? 42.376 44.466 10.040 1.00 17.88 483 GLU A CA 1
ATOM 3075 C C . GLU A 1 483 ? 43.711 44.277 9.324 1.00 22.30 483 GLU A C 1
ATOM 3076 O O . GLU A 1 483 ? 43.769 43.534 8.341 1.00 23.09 483 GLU A O 1
ATOM 3082 N N . ASN A 1 484 ? 44.759 45.002 9.770 1.00 20.29 484 ASN A N 1
ATOM 3083 C CA . ASN A 1 484 ? 46.105 44.888 9.210 1.00 21.16 484 ASN A CA 1
ATOM 3084 C C . ASN A 1 484 ? 47.107 44.766 10.332 1.00 27.08 484 ASN A C 1
ATOM 3085 O O . ASN A 1 484 ? 47.251 45.686 11.136 1.00 27.36 484 ASN A O 1
ATOM 3090 N N . GLY A 1 485 ? 47.773 43.614 10.379 1.00 26.62 485 GLY A N 1
ATOM 3091 C CA . GLY A 1 485 ? 48.765 43.276 11.394 1.00 27.90 485 GLY A CA 1
ATOM 3092 C C . GLY A 1 485 ? 49.971 44.191 11.420 1.00 30.56 485 GLY A C 1
ATOM 3093 O O . GLY A 1 485 ? 50.545 44.427 12.491 1.00 31.32 485 GLY A O 1
ATOM 3094 N N . LYS A 1 486 ? 50.335 44.723 10.234 1.00 27.00 486 LYS A N 1
ATOM 3095 C CA . LYS A 1 486 ? 51.459 45.630 10.011 1.00 27.29 486 LYS A CA 1
ATOM 3096 C C . LYS A 1 486 ? 51.332 46.933 10.824 1.00 28.58 486 LYS A C 1
ATOM 3097 O O . LYS A 1 486 ? 52.360 47.528 11.145 1.00 29.94 486 LYS A O 1
ATOM 3100 N N . PHE A 1 487 ? 50.092 47.400 11.125 1.00 23.67 487 PHE A N 1
ATOM 3101 C CA . PHE A 1 487 ? 49.871 48.677 11.827 1.00 22.64 487 PHE A CA 1
ATOM 3102 C C . PHE A 1 487 ? 48.987 48.568 13.052 1.00 26.86 487 PHE A C 1
ATOM 3103 O O . PHE A 1 487 ? 48.070 47.747 13.103 1.00 27.16 487 PHE A O 1
ATOM 3111 N N . GLN A 1 488 ? 49.270 49.412 14.049 1.00 25.39 488 GLN A N 1
ATOM 3112 C CA . GLN A 1 488 ? 48.552 49.405 15.319 1.00 25.48 488 GLN A CA 1
ATOM 3113 C C . GLN A 1 488 ? 47.646 50.622 15.451 1.00 26.34 488 GLN A C 1
ATOM 3114 O O . GLN A 1 488 ? 48.064 51.763 15.259 1.00 26.39 488 GLN A O 1
ATOM 3120 N N . GLY A 1 489 ? 46.407 50.346 15.798 1.00 22.68 489 GLY A N 1
ATOM 3121 C CA . GLY A 1 489 ? 45.393 51.360 15.997 1.00 21.67 489 GLY A CA 1
ATOM 3122 C C . GLY A 1 489 ? 44.765 51.711 14.682 1.00 22.33 489 GLY A C 1
ATOM 3123 O O . GLY A 1 489 ? 43.659 51.252 14.388 1.00 22.27 489 GLY A O 1
ATOM 3124 N N . ALA A 1 490 ? 45.499 52.500 13.874 1.00 18.70 490 ALA A N 1
ATOM 3125 C CA . ALA A 1 490 ? 45.072 52.980 12.556 1.00 17.15 490 ALA A CA 1
ATOM 3126 C C . ALA A 1 490 ? 46.248 53.400 11.673 1.00 19.07 490 ALA A C 1
ATOM 3127 O O . ALA A 1 490 ? 47.371 53.579 12.163 1.00 18.91 490 ALA A O 1
ATOM 3129 N N . SER A 1 491 ? 45.968 53.570 10.362 1.00 15.49 491 SER A N 1
ATOM 3130 C CA . SER A 1 491 ? 46.930 54.028 9.358 1.00 15.26 491 SER A CA 1
ATOM 3131 C C . SER A 1 491 ? 46.229 54.830 8.212 1.00 16.93 491 SER A C 1
ATOM 3132 O O . SER A 1 491 ? 45.002 55.000 8.232 1.00 16.02 491 SER A O 1
ATOM 3135 N N . ILE A 1 492 ? 47.015 55.369 7.252 1.00 14.06 492 ILE A N 1
ATOM 3136 C CA . ILE A 1 492 ? 46.466 56.112 6.113 1.00 12.46 492 ILE A CA 1
ATOM 3137 C C . ILE A 1 492 ? 46.858 55.384 4.824 1.00 14.75 492 ILE A C 1
ATOM 3138 O O . ILE A 1 492 ? 48.041 55.346 4.487 1.00 15.42 492 ILE A O 1
ATOM 3143 N N . TYR A 1 493 ? 45.889 54.788 4.121 1.00 11.47 493 TYR A N 1
ATOM 3144 C CA . TYR A 1 493 ? 46.197 54.110 2.855 1.00 11.27 493 TYR A CA 1
ATOM 3145 C C . TYR A 1 493 ? 46.133 55.150 1.762 1.00 12.77 493 TYR A C 1
ATOM 3146 O O . TYR A 1 493 ? 45.367 56.111 1.886 1.00 11.73 493 TYR A O 1
ATOM 3155 N N . TYR A 1 494 ? 46.929 54.982 0.705 1.00 10.58 494 TYR A N 1
ATOM 3156 C CA . TYR A 1 494 ? 46.894 55.911 -0.401 1.00 10.28 494 TYR A CA 1
ATOM 3157 C C . TYR A 1 494 ? 46.823 55.119 -1.698 1.00 14.06 494 TYR A C 1
ATOM 3158 O O . TYR A 1 494 ? 47.619 54.204 -1.931 1.00 14.22 494 TYR A O 1
ATOM 3167 N N . TYR A 1 495 ? 45.830 55.478 -2.528 1.00 10.82 495 TYR A N 1
ATOM 3168 C CA . TYR A 1 495 ? 45.538 54.916 -3.839 1.00 10.10 495 TYR A CA 1
ATOM 3169 C C . TYR A 1 495 ? 45.753 55.965 -4.899 1.00 13.20 495 TYR A C 1
ATOM 3170 O O . TYR A 1 495 ? 45.028 56.968 -4.935 1.00 12.33 495 TYR A O 1
ATOM 3179 N N . LYS A 1 496 ? 46.781 55.758 -5.740 1.00 12.28 496 LYS A N 1
ATOM 3180 C CA . LYS A 1 496 ? 47.115 56.630 -6.877 1.00 12.15 496 LYS A CA 1
ATOM 3181 C C . LYS A 1 496 ? 46.526 56.021 -8.149 1.00 14.10 496 LYS A C 1
ATOM 3182 O O . LYS A 1 496 ? 46.905 54.894 -8.527 1.00 14.74 496 LYS A O 1
ATOM 3188 N N . GLU A 1 497 ? 45.580 56.754 -8.777 1.00 10.97 497 GLU A N 1
ATOM 3189 C CA . GLU A 1 497 ? 44.881 56.352 -10.002 1.00 11.51 497 GLU A CA 1
ATOM 3190 C C . GLU A 1 497 ? 44.347 54.895 -9.899 1.00 12.84 497 GLU A C 1
ATOM 3191 O O . GLU A 1 497 ? 44.671 54.036 -10.732 1.00 13.43 497 GLU A O 1
ATOM 3197 N N . GLY A 1 498 ? 43.557 54.647 -8.849 1.00 12.28 498 GLY A N 1
ATOM 3198 C CA . GLY A 1 498 ? 42.881 53.372 -8.605 1.00 12.33 498 GLY A CA 1
ATOM 3199 C C . GLY A 1 498 ? 43.694 52.217 -8.057 1.00 12.58 498 GLY A C 1
ATOM 3200 O O . GLY A 1 498 ? 43.114 51.185 -7.710 1.00 12.26 498 GLY A O 1
ATOM 3201 N N . SER A 1 499 ? 45.038 52.363 -8.000 1.00 11.76 499 SER A N 1
ATOM 3202 C CA . SER A 1 499 ? 45.959 51.318 -7.536 1.00 12.19 499 SER A CA 1
ATOM 3203 C C . SER A 1 499 ? 46.594 51.715 -6.228 1.00 12.47 499 SER A C 1
ATOM 3204 O O . SER A 1 499 ? 47.019 52.852 -6.122 1.00 11.15 499 SER A O 1
ATOM 3207 N N . LEU A 1 500 ? 46.708 50.786 -5.254 1.00 10.66 500 LEU A N 1
ATOM 3208 C CA . LEU A 1 500 ? 47.333 51.062 -3.954 1.00 10.08 500 LEU A CA 1
ATOM 3209 C C . LEU A 1 500 ? 48.823 51.421 -4.090 1.00 14.07 500 LEU A C 1
ATOM 3210 O O . LEU A 1 500 ? 49.613 50.623 -4.621 1.00 15.62 500 LEU A O 1
ATOM 3215 N N . ALA A 1 501 ? 49.188 52.613 -3.566 1.00 10.74 501 ALA A N 1
ATOM 3216 C CA . ALA A 1 501 ? 50.548 53.134 -3.550 1.00 10.89 501 ALA A CA 1
ATOM 3217 C C . ALA A 1 501 ? 51.253 52.762 -2.256 1.00 15.75 501 ALA A C 1
ATOM 3218 O O . ALA A 1 501 ? 52.368 52.245 -2.302 1.00 17.02 501 ALA A O 1
ATOM 3220 N N . THR A 1 502 ? 50.589 53.007 -1.100 1.00 13.69 502 THR A N 1
ATOM 3221 C CA . THR A 1 502 ? 51.113 52.766 0.239 1.00 14.04 502 THR A CA 1
ATOM 3222 C C . THR A 1 502 ? 49.979 52.545 1.255 1.00 17.73 502 THR A C 1
ATOM 3223 O O . THR A 1 502 ? 48.876 53.064 1.093 1.00 17.28 502 THR A O 1
ATOM 3227 N N . GLN A 1 503 ? 50.282 51.818 2.322 1.00 16.31 503 GLN A N 1
ATOM 3228 C CA . GLN A 1 503 ? 49.357 51.578 3.410 1.00 15.89 503 GLN A CA 1
ATOM 3229 C C . GLN A 1 503 ? 49.710 52.485 4.600 1.00 20.49 503 GLN A C 1
ATOM 3230 O O . GLN A 1 503 ? 49.058 52.428 5.653 1.00 19.77 503 GLN A O 1
ATOM 3236 N N . ASP A 1 504 ? 50.743 53.335 4.422 1.00 19.92 504 ASP A N 1
ATOM 3237 C CA . ASP A 1 504 ? 51.287 54.206 5.464 1.00 20.81 504 ASP A CA 1
ATOM 3238 C C . ASP A 1 504 ? 51.662 55.582 4.880 1.00 23.17 504 ASP A C 1
ATOM 3239 O O . ASP A 1 504 ? 52.840 55.936 4.766 1.00 24.92 504 ASP A O 1
ATOM 3244 N N . PHE A 1 505 ? 50.647 56.355 4.518 1.00 18.00 505 PHE A N 1
ATOM 3245 C CA . PHE A 1 505 ? 50.815 57.680 3.943 1.00 17.05 505 PHE A CA 1
ATOM 3246 C C . PHE A 1 505 ? 50.894 58.778 5.003 1.00 22.00 505 PHE A C 1
ATOM 3247 O O . PHE A 1 505 ? 50.133 58.756 5.974 1.00 22.67 505 PHE A O 1
ATOM 3255 N N . THR A 1 506 ? 51.725 59.800 4.758 1.00 20.51 506 THR A N 1
ATOM 3256 C CA . THR A 1 506 ? 51.813 60.963 5.652 1.00 21.31 506 THR A CA 1
ATOM 3257 C C . THR A 1 506 ? 51.534 62.271 4.859 1.00 23.75 506 THR A C 1
ATOM 3258 O O . THR A 1 506 ? 50.703 63.079 5.272 1.00 22.80 506 THR A O 1
ATOM 3262 N N . PHE A 1 507 ? 52.219 62.469 3.725 1.00 20.98 507 PHE A N 1
ATOM 3263 C CA . PHE A 1 507 ? 52.069 63.687 2.947 1.00 20.20 507 PHE A CA 1
ATOM 3264 C C . PHE A 1 507 ? 52.413 63.456 1.495 1.00 23.57 507 PHE A C 1
ATOM 3265 O O . PHE A 1 507 ? 53.310 62.659 1.209 1.00 23.70 507 PHE A O 1
ATOM 3273 N N . PRO A 1 508 ? 51.790 64.192 0.553 1.00 21.70 508 PRO A N 1
ATOM 3274 C CA . PRO A 1 508 ? 52.198 64.021 -0.843 1.00 21.68 508 PRO A CA 1
ATOM 3275 C C . PRO A 1 508 ? 53.544 64.702 -1.063 1.00 27.16 508 PRO A C 1
ATOM 3276 O O . PRO A 1 508 ? 53.644 65.914 -0.819 1.00 27.47 508 PRO A O 1
ATOM 3280 N N . ARG A 1 509 ? 54.590 63.937 -1.465 1.00 26.62 509 ARG A N 1
ATOM 3281 C CA . ARG A 1 509 ? 55.909 64.542 -1.736 1.00 28.40 509 ARG A CA 1
ATOM 3282 C C . ARG A 1 509 ? 55.920 65.151 -3.135 1.00 31.62 509 ARG A C 1
ATOM 3283 O O . ARG A 1 509 ? 55.569 64.498 -4.126 1.00 31.04 509 ARG A O 1
ATOM 3291 N N . MET A 1 510 ? 56.277 66.423 -3.185 1.00 29.63 510 MET A N 1
ATOM 3292 C CA . MET A 1 510 ? 56.243 67.216 -4.396 1.00 29.63 510 MET A CA 1
ATOM 3293 C C . MET A 1 510 ? 57.586 67.800 -4.722 1.00 34.54 510 MET A C 1
ATOM 3294 O O . MET A 1 510 ? 58.344 68.131 -3.806 1.00 36.81 510 MET A O 1
ATOM 3299 N N . PRO A 1 511 ? 57.878 68.085 -5.999 1.00 31.49 511 PRO A N 1
ATOM 3300 C CA . PRO A 1 511 ? 59.127 68.788 -6.272 1.00 32.85 511 PRO A CA 1
ATOM 3301 C C . PRO A 1 511 ? 58.892 70.287 -6.088 1.00 39.13 511 PRO A C 1
ATOM 3302 O O . PRO A 1 511 ? 57.770 70.714 -5.772 1.00 36.90 511 PRO A O 1
ATOM 3306 N N . PHE A 1 512 ? 59.935 71.086 -6.300 1.00 39.86 512 PHE A N 1
ATOM 3307 C CA . PHE A 1 512 ? 59.806 72.537 -6.329 1.00 41.82 512 PHE A CA 1
ATOM 3308 C C . PHE A 1 512 ? 59.047 72.839 -7.651 1.00 43.50 512 PHE A C 1
ATOM 3309 O O . PHE A 1 512 ? 59.134 72.048 -8.599 1.00 41.02 512 PHE A O 1
ATOM 3317 N N . VAL A 1 513 ? 58.250 73.920 -7.675 1.00 40.61 513 VAL A N 1
ATOM 3318 C CA . VAL A 1 513 ? 57.358 74.328 -8.778 1.00 39.44 513 VAL A CA 1
ATOM 3319 C C . VAL A 1 513 ? 57.968 74.182 -10.200 1.00 41.07 513 VAL A C 1
ATOM 3320 O O . VAL A 1 513 ? 57.230 73.830 -11.108 1.00 39.09 513 VAL A O 1
ATOM 3324 N N . GLN A 1 514 ? 59.289 74.395 -10.388 1.00 37.58 514 GLN A N 1
ATOM 3325 C CA . GLN A 1 514 ? 59.940 74.307 -11.714 1.00 36.03 514 GLN A CA 1
ATOM 3326 C C . GLN A 1 514 ? 60.260 72.847 -12.129 1.00 37.99 514 GLN A C 1
ATOM 3327 O O . GLN A 1 514 ? 60.548 72.557 -13.296 1.00 36.73 514 GLN A O 1
ATOM 3333 N N . GLY A 1 515 ? 60.226 71.953 -11.155 1.00 34.66 515 GLY A N 1
ATOM 3334 C CA . GLY A 1 515 ? 60.560 70.553 -11.353 1.00 33.90 515 GLY A CA 1
ATOM 3335 C C . GLY A 1 515 ? 59.388 69.624 -11.537 1.00 33.68 515 GLY A C 1
ATOM 3336 O O . GLY A 1 515 ? 59.583 68.411 -11.416 1.00 33.95 515 GLY A O 1
ATOM 3337 N N . TYR A 1 516 ? 58.168 70.161 -11.837 1.00 28.99 516 TYR A N 1
ATOM 3338 C CA . TYR A 1 516 ? 56.995 69.303 -12.072 1.00 27.35 516 TYR A CA 1
ATOM 3339 C C . TYR A 1 516 ? 57.111 68.640 -13.445 1.00 29.30 516 TYR A C 1
ATOM 3340 O O . TYR A 1 516 ? 57.287 69.349 -14.448 1.00 30.10 516 TYR A O 1
ATOM 3349 N N . LYS A 1 517 ? 57.102 67.277 -13.485 1.00 24.52 517 LYS A N 1
ATOM 3350 C CA . LYS A 1 517 ? 57.204 66.516 -14.752 1.00 22.86 517 LYS A CA 1
ATOM 3351 C C . LYS A 1 517 ? 55.996 65.583 -14.912 1.00 23.49 517 LYS A C 1
ATOM 3352 O O . LYS A 1 517 ? 55.554 65.344 -16.034 1.00 22.35 517 LYS A O 1
ATOM 3358 N N . LYS A 1 518 ? 55.449 65.077 -13.785 1.00 20.41 518 LYS A N 1
ATOM 3359 C CA . LYS A 1 518 ? 54.302 64.175 -13.809 1.00 19.71 518 LYS A CA 1
ATOM 3360 C C . LYS A 1 518 ? 53.003 64.950 -13.603 1.00 20.39 518 LYS A C 1
ATOM 3361 O O . LYS A 1 518 ? 52.886 65.646 -12.590 1.00 19.90 518 LYS A O 1
ATOM 3367 N N . ARG A 1 519 ? 52.022 64.831 -14.532 1.00 16.33 519 ARG A N 1
ATOM 3368 C CA . ARG A 1 519 ? 50.757 65.566 -14.390 1.00 14.89 519 ARG A CA 1
ATOM 3369 C C . ARG A 1 519 ? 50.056 65.208 -13.057 1.00 18.14 519 ARG A C 1
ATOM 3370 O O . ARG A 1 519 ? 49.595 66.120 -12.361 1.00 18.47 519 ARG A O 1
ATOM 3378 N N . SER A 1 520 ? 50.051 63.909 -12.676 1.00 15.11 520 SER A N 1
ATOM 3379 C CA . SER A 1 520 ? 49.453 63.380 -11.442 1.00 14.34 520 SER A CA 1
ATOM 3380 C C . SER A 1 520 ? 49.741 64.253 -10.206 1.00 15.69 520 SER A C 1
ATOM 3381 O O . SER A 1 520 ? 48.835 64.555 -9.437 1.00 15.07 520 SER A O 1
ATOM 3384 N N . ASP A 1 521 ? 50.999 64.652 -10.022 1.00 13.36 521 ASP A N 1
ATOM 3385 C CA . ASP A 1 521 ? 51.422 65.441 -8.878 1.00 13.17 521 ASP A CA 1
ATOM 3386 C C . ASP A 1 521 ? 50.643 66.738 -8.785 1.00 14.11 521 ASP A C 1
ATOM 3387 O O . ASP A 1 521 ? 50.127 67.030 -7.714 1.00 13.86 521 ASP A O 1
ATOM 3392 N N . LEU A 1 522 ? 50.432 67.433 -9.909 1.00 11.75 522 LEU A N 1
ATOM 3393 C CA . LEU A 1 522 ? 49.671 68.683 -9.945 1.00 11.32 522 LEU A CA 1
ATOM 3394 C C . LEU A 1 522 ? 48.164 68.465 -9.726 1.00 12.70 522 LEU A C 1
ATOM 3395 O O . LEU A 1 522 ? 47.477 69.401 -9.312 1.00 13.77 522 LEU A O 1
ATOM 3400 N N . LEU A 1 523 ? 47.655 67.240 -9.956 1.00 10.87 523 LEU A N 1
ATOM 3401 C CA . LEU A 1 523 ? 46.230 66.941 -9.815 1.00 10.22 523 LEU A CA 1
ATOM 3402 C C . LEU A 1 523 ? 45.800 66.901 -8.343 1.00 12.51 523 LEU A C 1
ATOM 3403 O O . LEU A 1 523 ? 44.593 66.972 -8.050 1.00 13.77 523 LEU A O 1
ATOM 3408 N N . TRP A 1 524 ? 46.776 66.881 -7.409 1.00 12.88 524 TRP A N 1
ATOM 3409 C CA . TRP A 1 524 ? 46.497 66.990 -5.981 1.00 13.15 524 TRP A CA 1
ATOM 3410 C C . TRP A 1 524 ? 45.805 68.351 -5.712 1.00 14.86 524 TRP A C 1
ATOM 3411 O O . TRP A 1 524 ? 44.889 68.416 -4.903 1.00 14.78 524 TRP A O 1
ATOM 3422 N N . TYR A 1 525 ? 46.208 69.413 -6.462 1.00 13.29 525 TYR A N 1
ATOM 3423 C CA . TYR A 1 525 ? 45.741 70.794 -6.345 1.00 13.93 525 TYR A CA 1
ATOM 3424 C C . TYR A 1 525 ? 44.736 71.228 -7.443 1.00 17.73 525 TYR A C 1
ATOM 3425 O O . TYR A 1 525 ? 44.228 72.367 -7.415 1.00 17.99 525 TYR A O 1
ATOM 3434 N N . ALA A 1 526 ? 44.436 70.319 -8.392 1.00 16.62 526 ALA A N 1
ATOM 3435 C CA . ALA A 1 526 ? 43.499 70.570 -9.483 1.00 17.16 526 ALA A CA 1
ATOM 3436 C C . ALA A 1 526 ? 42.093 70.862 -8.955 1.00 20.98 526 ALA A C 1
ATOM 3437 O O . ALA A 1 526 ? 41.514 70.021 -8.256 1.00 21.71 526 ALA A O 1
ATOM 3439 N N . CYS A 1 527 ? 41.573 72.060 -9.276 1.00 18.45 527 CYS A N 1
ATOM 3440 C CA . CYS A 1 527 ? 40.248 72.531 -8.889 1.00 18.95 527 CYS A CA 1
ATOM 3441 C C . CYS A 1 527 ? 39.392 72.956 -10.135 1.00 22.13 527 CYS A C 1
ATOM 3442 O O . CYS A 1 527 ? 39.926 73.140 -11.240 1.00 21.27 527 CYS A O 1
ATOM 3445 N N . ASP A 1 528 ? 38.055 73.103 -9.926 1.00 20.85 528 ASP A N 1
ATOM 3446 C CA . ASP A 1 528 ? 37.073 73.514 -10.927 1.00 21.39 528 ASP A CA 1
ATOM 3447 C C . ASP A 1 528 ? 36.986 75.021 -11.004 1.00 26.17 528 ASP A C 1
ATOM 3448 O O . ASP A 1 528 ? 36.751 75.685 -9.986 1.00 26.66 528 ASP A O 1
ATOM 3453 N N . LEU A 1 529 ? 37.150 75.564 -12.217 1.00 24.34 529 LEU A N 1
ATOM 3454 C CA . LEU A 1 529 ? 37.057 76.997 -12.436 1.00 25.28 529 LEU A CA 1
ATOM 3455 C C . LEU A 1 529 ? 35.826 77.323 -13.303 1.00 30.33 529 LEU A C 1
ATOM 3456 O O . LEU A 1 529 ? 35.313 76.455 -14.031 1.00 30.23 529 LEU A O 1
ATOM 3461 N N . THR A 1 530 ? 35.309 78.551 -13.156 1.00 28.80 530 THR A N 1
ATOM 3462 C CA . THR A 1 530 ? 34.126 78.967 -13.881 1.00 30.33 530 THR A CA 1
ATOM 3463 C C . THR A 1 530 ? 34.244 80.477 -14.215 1.00 38.06 530 THR A C 1
ATOM 3464 O O . THR A 1 530 ? 34.732 81.247 -13.378 1.00 39.25 530 THR A O 1
ATOM 3468 N N . PHE A 1 531 ? 33.814 80.895 -15.434 1.00 35.01 531 PHE A N 1
ATOM 3469 C CA . PHE A 1 531 ? 33.872 82.309 -15.824 1.00 35.88 531 PHE A CA 1
ATOM 3470 C C . PHE A 1 531 ? 32.799 83.131 -15.089 1.00 40.19 531 PHE A C 1
ATOM 3471 O O . PHE A 1 531 ? 31.663 82.673 -14.919 1.00 40.32 531 PHE A O 1
ATOM 3479 N N . ASP A 1 532 ? 33.178 84.346 -14.650 1.00 38.04 532 ASP A N 1
ATOM 3480 C CA . ASP A 1 532 ? 32.305 85.268 -13.925 1.00 39.68 532 ASP A CA 1
ATOM 3481 C C . ASP A 1 532 ? 31.555 86.108 -14.931 1.00 44.08 532 ASP A C 1
ATOM 3482 O O . ASP A 1 532 ? 32.154 86.931 -15.638 1.00 44.68 532 ASP A O 1
ATOM 3487 N N . ARG A 1 533 ? 30.242 85.857 -15.028 1.00 42.54 533 ARG A N 1
ATOM 3488 C CA . ARG A 1 533 ? 29.379 86.514 -15.996 1.00 44.75 533 ARG A CA 1
ATOM 3489 C C . ARG A 1 533 ? 29.229 88.003 -15.734 1.00 54.86 533 ARG A C 1
ATOM 3490 O O . ARG A 1 533 ? 28.598 88.710 -16.526 1.00 56.97 533 ARG A O 1
ATOM 3498 N N . ASN A 1 534 ? 29.780 88.485 -14.620 1.00 54.09 534 ASN A N 1
ATOM 3499 C CA . ASN A 1 534 ? 29.698 89.897 -14.293 1.00 57.07 534 ASN A CA 1
ATOM 3500 C C . ASN A 1 534 ? 30.892 90.612 -14.839 1.00 61.60 534 ASN A C 1
ATOM 3501 O O . ASN A 1 534 ? 30.795 91.798 -15.073 1.00 63.61 534 ASN A O 1
ATOM 3506 N N . THR A 1 535 ? 31.974 89.915 -15.151 1.00 56.28 535 THR A N 1
ATOM 3507 C CA . THR A 1 535 ? 33.118 90.641 -15.675 1.00 56.07 535 THR A CA 1
ATOM 3508 C C . THR A 1 535 ? 33.294 90.479 -17.200 1.00 58.16 535 THR A C 1
ATOM 3509 O O . THR A 1 535 ? 33.998 91.284 -17.807 1.00 57.18 535 THR A O 1
ATOM 3513 N N . ILE A 1 536 ? 32.686 89.432 -17.790 1.00 53.94 536 ILE A N 1
ATOM 3514 C CA . ILE A 1 536 ? 32.795 89.056 -19.192 1.00 52.78 536 ILE A CA 1
ATOM 3515 C C . ILE A 1 536 ? 32.516 90.240 -20.101 1.00 56.35 536 ILE A C 1
ATOM 3516 O O . ILE A 1 536 ? 31.479 90.873 -19.987 1.00 58.13 536 ILE A O 1
ATOM 3521 N N . ASN A 1 537 ? 33.479 90.563 -20.961 1.00 51.39 537 ASN A N 1
ATOM 3522 C CA . ASN A 1 537 ? 33.377 91.669 -21.908 1.00 52.77 537 ASN A CA 1
ATOM 3523 C C . ASN A 1 537 ? 32.300 91.383 -22.937 1.00 56.50 537 ASN A C 1
ATOM 3524 O O . ASN A 1 537 ? 32.138 90.237 -23.367 1.00 55.24 537 ASN A O 1
ATOM 3529 N N . ASN A 1 538 ? 31.594 92.447 -23.344 1.00 55.66 538 ASN A N 1
ATOM 3530 C CA . ASN A 1 538 ? 30.453 92.480 -24.258 1.00 56.61 538 ASN A CA 1
ATOM 3531 C C . ASN A 1 538 ? 30.673 91.685 -25.551 1.00 57.72 538 ASN A C 1
ATOM 3532 O O . ASN A 1 538 ? 29.725 91.087 -26.051 1.00 57.32 538 ASN A O 1
ATOM 3537 N N . TRP A 1 539 ? 31.917 91.624 -26.056 1.00 54.10 539 TRP A N 1
ATOM 3538 C CA . TRP A 1 539 ? 32.221 90.936 -27.308 1.00 53.18 539 TRP A CA 1
ATOM 3539 C C . TRP A 1 539 ? 32.734 89.479 -27.098 1.00 54.32 539 TRP A C 1
ATOM 3540 O O . TRP A 1 539 ? 32.853 88.738 -28.083 1.00 54.22 539 TRP A O 1
ATOM 3543 N N . ILE A 1 540 ? 32.995 89.049 -25.841 1.00 49.44 540 ILE A N 1
ATOM 3544 C CA . ILE A 1 540 ? 33.397 87.659 -25.593 1.00 45.97 540 ILE A CA 1
ATOM 3545 C C . ILE A 1 540 ? 32.125 86.852 -25.353 1.00 49.24 540 ILE A C 1
ATOM 3546 O O . ILE A 1 540 ? 31.344 87.183 -24.457 1.00 49.99 540 ILE A O 1
ATOM 3551 N N . SER A 1 541 ? 31.925 85.796 -26.148 1.00 46.24 541 SER A N 1
ATOM 3552 C CA . SER A 1 541 ? 30.788 84.892 -26.012 1.00 46.71 541 SER A CA 1
ATOM 3553 C C . SER A 1 541 ? 31.163 83.774 -25.057 1.00 47.76 541 SER A C 1
ATOM 3554 O O . SER A 1 541 ? 32.304 83.305 -25.116 1.00 46.26 541 SER A O 1
ATOM 3557 N N . LEU A 1 542 ? 30.228 83.336 -24.185 1.00 43.71 542 LEU A N 1
ATOM 3558 C CA . LEU A 1 542 ? 30.523 82.256 -23.229 1.00 40.70 542 LEU A CA 1
ATOM 3559 C C . LEU A 1 542 ? 29.692 81.008 -23.475 1.00 43.54 542 LEU A C 1
ATOM 3560 O O . LEU A 1 542 ? 28.642 81.092 -24.105 1.00 45.92 542 LEU A O 1
ATOM 3565 N N . SER A 1 543 ? 30.129 79.865 -22.924 1.00 38.15 543 SER A N 1
ATOM 3566 C CA . SER A 1 543 ? 29.423 78.582 -22.992 1.00 43.61 543 SER A CA 1
ATOM 3567 C C . SER A 1 543 ? 28.225 78.611 -22.033 1.00 88.27 543 SER A C 1
ATOM 3568 O O . SER A 1 543 ? 27.153 78.093 -22.341 1.00 57.35 543 SER A O 1
ATOM 3571 N N . ASN A 1 545 ? 27.345 76.499 -19.825 1.00 44.44 545 ASN A N 1
ATOM 3572 C CA . ASN A 1 545 ? 27.981 75.871 -18.659 1.00 42.54 545 ASN A CA 1
ATOM 3573 C C . ASN A 1 545 ? 29.053 76.788 -18.004 1.00 45.28 545 ASN A C 1
ATOM 3574 O O . ASN A 1 545 ? 29.522 76.483 -16.902 1.00 42.65 545 ASN A O 1
ATOM 3579 N N . ASP A 1 546 ? 29.416 77.909 -18.689 1.00 43.38 546 ASP A N 1
ATOM 3580 C CA . ASP A 1 546 ? 30.379 78.944 -18.260 1.00 42.72 546 ASP A CA 1
ATOM 3581 C C . ASP A 1 546 ? 31.812 78.407 -18.147 1.00 42.02 546 ASP A C 1
ATOM 3582 O O . ASP A 1 546 ? 32.575 78.856 -17.284 1.00 39.86 546 ASP A O 1
ATOM 3587 N N . THR A 1 547 ? 32.187 77.495 -19.063 1.00 37.06 547 THR A N 1
ATOM 3588 C CA . THR A 1 547 ? 33.505 76.862 -19.076 1.00 34.56 547 THR A CA 1
ATOM 3589 C C . THR A 1 547 ? 34.199 77.076 -20.466 1.00 36.24 547 THR A C 1
ATOM 3590 O O . THR A 1 547 ? 35.291 76.549 -20.676 1.00 33.96 547 THR A O 1
ATOM 3594 N N . PHE A 1 548 ? 33.613 77.890 -21.383 1.00 34.02 548 PHE A N 1
ATOM 3595 C CA . PHE A 1 548 ? 34.226 78.117 -22.701 1.00 33.40 548 PHE A CA 1
ATOM 3596 C C . PHE A 1 548 ? 33.982 79.535 -23.277 1.00 38.99 548 PHE A C 1
ATOM 3597 O O . PHE A 1 548 ? 32.848 79.911 -23.603 1.00 40.70 548 PHE A O 1
ATOM 3605 N N . ALA A 1 549 ? 35.084 80.281 -23.460 1.00 35.71 549 ALA A N 1
ATOM 3606 C CA . ALA A 1 549 ? 35.097 81.655 -23.939 1.00 36.79 549 ALA A CA 1
ATOM 3607 C C . ALA A 1 549 ? 35.718 81.778 -25.338 1.00 40.82 549 ALA A C 1
ATOM 3608 O O . ALA A 1 549 ? 36.823 81.307 -25.566 1.00 39.73 549 ALA A O 1
ATOM 3610 N N . ALA A 1 550 ? 34.989 82.403 -26.274 1.00 40.03 550 ALA A N 1
ATOM 3611 C CA . ALA A 1 550 ? 35.390 82.667 -27.666 1.00 40.35 550 ALA A CA 1
ATOM 3612 C C . ALA A 1 550 ? 34.955 84.087 -28.011 1.00 45.72 550 ALA A C 1
ATOM 3613 O O . ALA A 1 550 ? 33.813 84.454 -27.713 1.00 46.41 550 ALA A O 1
ATOM 3615 N N . SER A 1 551 ? 35.878 84.911 -28.573 1.00 44.02 551 SER A N 1
ATOM 3616 C CA . SER A 1 551 ? 35.604 86.319 -28.945 1.00 45.54 551 SER A CA 1
ATOM 3617 C C . SER A 1 551 ? 34.856 86.410 -30.260 1.00 50.55 551 SER A C 1
ATOM 3618 O O . SER A 1 551 ? 35.187 85.676 -31.197 1.00 50.35 551 SER A O 1
ATOM 3621 N 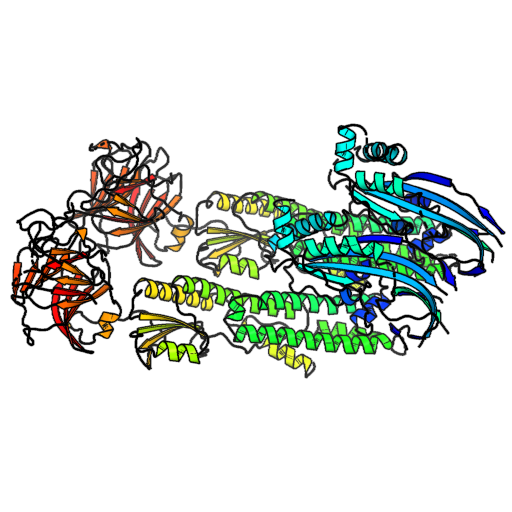N . GLU A 1 552 ? 33.853 87.304 -30.331 1.00 48.91 552 GLU A N 1
ATOM 3622 C CA . GLU A 1 552 ? 33.065 87.482 -31.542 1.00 50.32 552 GLU A CA 1
ATOM 3623 C C . GLU A 1 552 ? 33.770 88.496 -32.445 1.00 53.50 552 GLU A C 1
ATOM 3624 O O . GLU A 1 552 ? 34.512 89.348 -31.943 1.00 52.47 552 GLU A O 1
ATOM 3630 N N . HIS A 1 553 ? 33.590 88.364 -33.775 1.00 51.53 553 HIS A N 1
ATOM 3631 C CA . HIS A 1 553 ? 34.212 89.246 -34.762 1.00 52.40 553 HIS A CA 1
ATOM 3632 C C . HIS A 1 553 ? 33.337 90.512 -34.993 1.00 58.62 553 HIS A C 1
ATOM 3633 O O . HIS A 1 553 ? 33.844 91.631 -35.092 1.00 58.55 553 HIS A O 1
ATOM 3635 N N . GLY A 1 554 ? 32.033 90.280 -35.068 1.00 57.86 554 GLY A N 1
ATOM 3636 C CA . GLY A 1 554 ? 30.948 91.244 -35.183 1.00 60.30 554 GLY A CA 1
ATOM 3637 C C . GLY A 1 554 ? 29.829 90.646 -34.351 1.00 64.42 554 GLY A C 1
ATOM 3638 O O . GLY A 1 554 ? 30.053 89.619 -33.689 1.00 62.38 554 GLY A O 1
ATOM 3639 N N . LYS A 1 555 ? 28.615 91.239 -34.390 1.00 63.45 555 LYS A N 1
ATOM 3640 C CA . LYS A 1 555 ? 27.438 90.755 -33.632 1.00 63.96 555 LYS A CA 1
ATOM 3641 C C . LYS A 1 555 ? 27.769 90.504 -32.126 1.00 64.98 555 LYS A C 1
ATOM 3642 O O . LYS A 1 555 ? 27.855 89.359 -31.667 1.00 62.51 555 LYS A O 1
ATOM 3644 N N . ARG A 1 556 ? 27.951 91.607 -31.387 1.00 62.56 556 ARG A N 1
ATOM 3645 C CA . ARG A 1 556 ? 28.255 91.704 -29.957 1.00 61.46 556 ARG A CA 1
ATOM 3646 C C . ARG A 1 556 ? 27.099 91.178 -29.068 1.00 67.23 556 ARG A C 1
ATOM 3647 O O . ARG A 1 556 ? 25.921 91.390 -29.363 1.00 69.49 556 ARG A O 1
ATOM 3655 N N . GLN A 1 557 ? 27.466 90.544 -27.942 1.00 63.21 557 GLN A N 1
ATOM 3656 C CA . GLN A 1 557 ? 26.556 89.949 -26.955 1.00 64.09 557 GLN A CA 1
ATOM 3657 C C . GLN A 1 557 ? 26.005 90.957 -25.924 1.00 73.14 557 GLN A C 1
ATOM 3658 O O . GLN A 1 557 ? 26.718 91.852 -25.455 1.00 73.37 557 GLN A O 1
ATOM 3664 N N . ASN A 1 558 ? 24.723 90.770 -25.556 1.00 72.33 558 ASN A N 1
ATOM 3665 C CA . ASN A 1 558 ? 24.029 91.606 -24.568 1.00 74.29 558 ASN A CA 1
ATOM 3666 C C . ASN A 1 558 ? 24.251 91.074 -23.163 1.00 75.80 558 ASN A C 1
ATOM 3667 O O . ASN A 1 558 ? 23.773 89.988 -22.819 1.00 75.08 558 ASN A O 1
ATOM 3672 N N . TYR A 1 559 ? 25.012 91.826 -22.352 1.00 70.41 559 TYR A N 1
ATOM 3673 C CA . TYR A 1 559 ? 25.342 91.427 -20.972 1.00 68.10 559 TYR A CA 1
ATOM 3674 C C . TYR A 1 559 ? 24.895 92.538 -19.991 1.00 72.95 559 TYR A C 1
ATOM 3675 O O . TYR A 1 559 ? 25.087 93.731 -20.281 1.00 73.73 559 TYR A O 1
ATOM 3684 N N . PRO A 1 560 ? 24.255 92.158 -18.849 1.00 68.71 560 PRO A N 1
ATOM 3685 C CA . PRO A 1 560 ? 23.729 93.180 -17.929 1.00 70.91 560 PRO A CA 1
ATOM 3686 C C . PRO A 1 560 ? 24.778 94.144 -17.388 1.00 74.06 560 PRO A C 1
ATOM 3687 O O . PRO A 1 560 ? 25.894 93.720 -17.106 1.00 70.36 560 PRO A O 1
ATOM 3691 N N . LYS A 1 561 ? 24.389 95.429 -17.200 1.00 73.91 561 LYS A N 1
ATOM 3692 C CA . LYS A 1 561 ? 25.239 96.531 -16.716 1.00 73.99 561 LYS A CA 1
ATOM 3693 C C . LYS A 1 561 ? 25.672 96.322 -15.256 1.00 76.26 561 LYS A C 1
ATOM 3694 O O . LYS A 1 561 ? 24.851 96.487 -14.350 1.00 78.83 561 LYS A O 1
ATOM 3696 N N . HIS A 1 562 ? 26.963 95.955 -15.037 1.00 68.35 562 HIS A N 1
ATOM 3697 C CA . HIS A 1 562 ? 27.547 95.729 -13.705 1.00 66.88 562 HIS A CA 1
ATOM 3698 C C . HIS A 1 562 ? 28.874 96.480 -13.569 1.00 71.08 562 HIS A C 1
ATOM 3699 O O . HIS A 1 562 ? 29.652 96.477 -14.527 1.00 68.05 562 HIS A O 1
ATOM 3701 N N . PRO A 1 563 ? 29.136 97.156 -12.408 1.00 71.29 563 PRO A N 1
ATOM 3702 C CA . PRO A 1 563 ? 30.405 97.906 -12.243 1.00 71.54 563 PRO A CA 1
ATOM 3703 C C . PRO A 1 563 ? 31.607 96.997 -12.407 1.00 73.12 563 PRO A C 1
ATOM 3704 O O . PRO A 1 563 ? 32.660 97.414 -12.882 1.00 71.65 563 PRO A O 1
ATOM 3708 N N . GLU A 1 564 ? 31.421 95.749 -11.971 1.00 69.13 564 GLU A N 1
ATOM 3709 C CA . GLU A 1 564 ? 32.308 94.616 -12.121 1.00 66.30 564 GLU A CA 1
ATOM 3710 C C . GLU A 1 564 ? 32.027 94.201 -13.564 1.00 70.03 564 GLU A C 1
ATOM 3711 O O . GLU A 1 564 ? 30.892 93.790 -13.787 1.00 71.43 564 GLU A O 1
ATOM 3717 N N . ARG A 1 565 ? 32.929 94.536 -14.558 1.00 64.50 565 ARG A N 1
ATOM 3718 C CA . ARG A 1 565 ? 32.841 94.247 -16.019 1.00 61.99 565 ARG A CA 1
ATOM 3719 C C . ARG A 1 565 ? 33.837 95.051 -16.837 1.00 64.80 565 ARG A C 1
ATOM 3720 O O . ARG A 1 565 ? 33.953 96.268 -16.631 1.00 67.15 565 ARG A O 1
ATOM 3728 N N . PHE A 1 566 ? 34.452 94.394 -17.851 1.00 57.72 566 PHE A N 1
ATOM 3729 C CA . PHE A 1 566 ? 35.361 95.075 -18.749 1.00 57.15 566 PHE A CA 1
ATOM 3730 C C . PHE A 1 566 ? 34.578 95.778 -19.852 1.00 63.96 566 PHE A C 1
ATOM 3731 O O . PHE A 1 566 ? 33.854 95.125 -20.607 1.00 64.13 566 PHE A O 1
ATOM 3739 N N . VAL A 1 567 ? 34.725 97.117 -19.932 1.00 62.86 567 VAL A N 1
ATOM 3740 C CA . VAL A 1 567 ? 33.985 97.964 -20.859 1.00 64.80 567 VAL A CA 1
ATOM 3741 C C . VAL A 1 567 ? 34.661 98.030 -22.244 1.00 66.75 567 VAL A C 1
ATOM 3742 O O . VAL A 1 567 ? 33.946 98.000 -23.248 1.00 67.32 567 VAL A O 1
ATOM 3746 N N . SER A 1 568 ? 36.004 98.102 -22.307 1.00 62.01 568 SER A N 1
ATOM 3747 C CA . SER A 1 568 ? 36.685 98.294 -23.580 1.00 61.08 568 SER A CA 1
ATOM 3748 C C . SER A 1 568 ? 37.891 97.338 -23.799 1.00 60.01 568 SER A C 1
ATOM 3749 O O . SER A 1 568 ? 38.823 97.666 -24.539 1.00 58.99 568 SER A O 1
ATOM 3752 N N . PHE A 1 569 ? 37.829 96.123 -23.230 1.00 55.83 569 PHE A N 1
ATOM 3753 C CA . PHE A 1 569 ? 38.876 95.094 -23.388 1.00 52.95 569 PHE A CA 1
ATOM 3754 C C . PHE A 1 569 ? 38.293 93.730 -23.482 1.00 51.48 569 PHE A C 1
ATOM 3755 O O . PHE A 1 569 ? 37.438 93.391 -22.675 1.00 50.38 569 PHE A O 1
ATOM 3763 N N . ASN A 1 570 ? 38.814 92.905 -24.386 1.00 47.65 570 ASN A N 1
ATOM 3764 C CA . ASN A 1 570 ? 38.371 91.518 -24.537 1.00 45.48 570 ASN A CA 1
ATOM 3765 C C . ASN A 1 570 ? 38.988 90.676 -23.383 1.00 45.29 570 ASN A C 1
ATOM 3766 O O . ASN A 1 570 ? 39.772 89.765 -23.623 1.00 41.41 570 ASN A O 1
ATOM 3771 N N . GLN A 1 571 ? 38.603 91.004 -22.123 1.00 43.39 571 GLN A N 1
ATOM 3772 C CA . GLN A 1 571 ? 39.068 90.385 -20.876 1.00 41.57 571 GLN A CA 1
ATOM 3773 C C . GLN A 1 571 ? 37.910 89.792 -20.042 1.00 44.05 571 GLN A C 1
ATOM 3774 O O . GLN A 1 571 ? 36.782 90.278 -20.088 1.00 44.32 571 GLN A O 1
ATOM 3780 N N . VAL A 1 572 ? 38.214 88.712 -19.291 1.00 41.62 572 VAL A N 1
ATOM 3781 C CA . VAL A 1 572 ? 37.295 87.963 -18.413 1.00 41.20 572 VAL A CA 1
ATOM 3782 C C . VAL A 1 572 ? 38.061 87.423 -17.201 1.00 42.66 572 VAL A C 1
ATOM 3783 O O . VAL A 1 572 ? 39.242 87.083 -17.306 1.00 41.57 572 VAL A O 1
ATOM 3787 N N . LEU A 1 573 ? 37.374 87.323 -16.064 1.00 40.03 573 LEU A N 1
ATOM 3788 C CA . LEU A 1 573 ? 37.905 86.783 -14.811 1.00 38.57 573 LEU A CA 1
ATOM 3789 C C . LEU A 1 573 ? 37.050 85.600 -14.370 1.00 39.90 573 LEU A C 1
ATOM 3790 O O . LEU A 1 573 ? 35.897 85.475 -14.792 1.00 40.19 573 LEU A O 1
ATOM 3795 N N . CYS A 1 574 ? 37.596 84.745 -13.515 1.00 35.00 574 CYS A N 1
ATOM 3796 C CA . CYS A 1 574 ? 36.838 83.633 -12.964 1.00 33.74 574 CYS A CA 1
ATOM 3797 C C . CYS A 1 574 ? 36.083 84.095 -11.693 1.00 39.18 574 CYS A C 1
ATOM 3798 O O . CYS A 1 574 ? 36.195 85.263 -11.267 1.00 40.51 574 CYS A O 1
ATOM 3801 N N . ASN A 1 575 ? 35.283 83.187 -11.115 1.00 35.32 575 ASN A N 1
ATOM 3802 C CA . ASN A 1 575 ? 34.500 83.480 -9.920 1.00 36.04 575 ASN A CA 1
ATOM 3803 C C . ASN A 1 575 ? 35.283 83.146 -8.664 1.00 38.07 575 ASN A C 1
ATOM 3804 O O . ASN A 1 575 ? 35.105 83.764 -7.609 1.00 39.54 575 ASN A O 1
ATOM 3809 N N . GLU A 1 576 ? 36.146 82.159 -8.795 1.00 32.50 576 GLU A N 1
ATOM 3810 C CA . GLU A 1 576 ? 36.947 81.594 -7.735 1.00 31.06 576 GLU A CA 1
ATOM 3811 C C . GLU A 1 576 ? 38.137 82.485 -7.369 1.00 35.08 576 GLU A C 1
ATOM 3812 O O . GLU A 1 576 ? 39.025 82.728 -8.198 1.00 34.79 576 GLU A O 1
ATOM 3818 N N . GLY A 1 577 ? 38.146 82.928 -6.115 1.00 32.64 577 GLY A N 1
ATOM 3819 C CA . GLY A 1 577 ? 39.240 83.687 -5.528 1.00 33.05 577 GLY A CA 1
ATOM 3820 C C . GLY A 1 577 ? 40.174 82.699 -4.866 1.00 34.64 577 GLY A C 1
ATOM 3821 O O . GLY A 1 577 ? 39.758 81.976 -3.961 1.00 33.83 577 GLY A O 1
ATOM 3822 N N . LEU A 1 578 ? 41.424 82.630 -5.323 1.00 31.50 578 LEU A N 1
ATOM 3823 C CA . LEU A 1 578 ? 42.393 81.650 -4.838 1.00 30.44 578 LEU A CA 1
ATOM 3824 C C . LEU A 1 578 ? 43.294 82.209 -3.746 1.00 35.50 578 LEU A C 1
ATOM 3825 O O . LEU A 1 578 ? 43.921 83.260 -3.930 1.00 36.15 578 LEU A O 1
ATOM 3830 N N . MET A 1 579 ? 43.344 81.487 -2.602 1.00 31.23 579 MET A N 1
ATOM 3831 C CA . MET A 1 579 ? 44.085 81.872 -1.398 1.00 31.66 579 MET A CA 1
ATOM 3832 C C . MET A 1 579 ? 45.265 80.921 -1.055 1.00 34.80 579 MET A C 1
ATOM 3833 O O . MET A 1 579 ? 45.923 81.149 -0.036 1.00 35.64 579 MET A O 1
ATOM 3835 N N . GLY A 1 580 ? 45.533 79.907 -1.898 1.00 27.91 580 GLY A N 1
ATOM 3836 C CA . GLY A 1 580 ? 46.620 78.959 -1.672 1.00 26.12 580 GLY A CA 1
ATOM 3837 C C . GLY A 1 580 ? 47.138 78.260 -2.911 1.00 28.66 580 GLY A C 1
ATOM 3838 O O . GLY A 1 580 ? 47.332 78.906 -3.938 1.00 29.26 580 GLY A O 1
ATOM 3839 N N . LYS A 1 581 ? 47.379 76.927 -2.817 1.00 23.06 581 LYS A N 1
ATOM 3840 C CA . LYS A 1 581 ? 47.905 76.066 -3.892 1.00 21.30 581 LYS A CA 1
ATOM 3841 C C . LYS A 1 581 ? 46.803 75.603 -4.799 1.00 23.61 581 LYS A C 1
ATOM 3842 O O . LYS A 1 581 ? 45.898 74.902 -4.336 1.00 24.69 581 LYS A O 1
ATOM 3848 N N . HIS A 1 582 ? 46.856 75.990 -6.085 1.00 19.98 582 HIS A N 1
ATOM 3849 C CA . HIS A 1 582 ? 45.821 75.625 -7.047 1.00 18.81 582 HIS A CA 1
ATOM 3850 C C . HIS A 1 582 ? 46.408 75.408 -8.433 1.00 18.25 582 HIS A C 1
ATOM 3851 O O . HIS A 1 582 ? 47.259 76.176 -8.894 1.00 17.41 582 HIS A O 1
ATOM 3858 N N . TYR A 1 583 ? 45.901 74.366 -9.110 1.00 15.07 583 TYR A N 1
ATOM 3859 C CA . TYR A 1 583 ? 46.273 73.983 -10.467 1.00 14.22 583 TYR A CA 1
ATOM 3860 C C . TYR A 1 583 ? 45.054 73.959 -11.379 1.00 15.82 583 TYR A C 1
ATOM 3861 O O . TYR A 1 583 ? 44.005 73.436 -10.996 1.00 15.96 583 TYR A O 1
ATOM 3870 N N . TRP A 1 584 ? 45.199 74.527 -12.592 1.00 15.31 584 TRP A N 1
ATOM 3871 C CA . TRP A 1 584 ? 44.134 74.523 -13.589 1.00 15.59 584 TRP A CA 1
ATOM 3872 C C . TRP A 1 584 ? 44.693 74.439 -15.000 1.00 16.13 584 TRP A C 1
ATOM 3873 O O . TRP A 1 584 ? 45.778 74.957 -15.279 1.00 16.75 584 TRP A O 1
ATOM 3884 N N . GLU A 1 585 ? 43.965 73.725 -15.869 1.00 14.52 585 GLU A N 1
ATOM 3885 C CA . GLU A 1 585 ? 44.333 73.492 -17.260 1.00 14.47 585 GLU A CA 1
ATOM 3886 C C . GLU A 1 585 ? 43.365 74.226 -18.170 1.00 17.28 585 GLU A C 1
ATOM 3887 O O . GLU A 1 585 ? 42.182 74.417 -17.840 1.00 17.26 585 GLU A O 1
ATOM 3893 N N . VAL A 1 586 ? 43.881 74.639 -19.324 1.00 15.61 586 VAL A N 1
ATOM 3894 C CA . VAL A 1 586 ? 43.142 75.424 -20.278 1.00 15.86 586 VAL A CA 1
ATOM 3895 C C . VAL A 1 586 ? 43.527 75.005 -21.723 1.00 17.64 586 VAL A C 1
ATOM 3896 O O . VAL A 1 586 ? 44.702 74.761 -21.998 1.00 16.96 586 VAL A O 1
ATOM 3900 N N . GLU A 1 587 ? 42.521 74.841 -22.614 1.00 16.64 587 GLU A N 1
ATOM 3901 C CA . GLU A 1 587 ? 42.743 74.553 -24.033 1.00 17.44 587 GLU A CA 1
ATOM 3902 C C . GLU A 1 587 ? 42.625 75.865 -24.790 1.00 22.71 587 GLU A C 1
ATOM 3903 O O . GLU A 1 587 ? 41.521 76.366 -25.023 1.00 24.50 587 GLU A O 1
ATOM 3909 N N . TRP A 1 588 ? 43.766 76.455 -25.123 1.00 19.74 588 TRP A N 1
ATOM 3910 C CA . TRP A 1 588 ? 43.802 77.795 -25.659 1.00 20.22 588 TRP A CA 1
ATOM 3911 C C . TRP A 1 588 ? 44.221 77.866 -27.138 1.00 26.67 588 TRP A C 1
ATOM 3912 O O . TRP A 1 588 ? 44.938 77.007 -27.632 1.00 26.76 588 TRP A O 1
ATOM 3923 N N . ASN A 1 589 ? 43.714 78.868 -27.852 1.00 27.55 589 ASN A N 1
ATOM 3924 C CA . ASN A 1 589 ? 43.997 79.044 -29.273 1.00 29.08 589 ASN A CA 1
ATOM 3925 C C . ASN A 1 589 ? 44.008 80.516 -29.646 1.00 34.20 589 ASN A C 1
ATOM 3926 O O . ASN A 1 589 ? 43.275 81.296 -29.043 1.00 34.97 589 ASN A O 1
ATOM 3931 N N . GLY A 1 590 ? 44.818 80.864 -30.645 1.00 32.11 590 GLY A N 1
ATOM 3932 C CA . GLY A 1 590 ? 44.911 82.218 -31.162 1.00 32.84 590 GLY A CA 1
ATOM 3933 C C . GLY A 1 590 ? 45.692 83.171 -30.288 1.00 35.08 590 GLY A C 1
ATOM 3934 O O . GLY A 1 590 ? 46.699 82.787 -29.691 1.00 33.90 590 GLY A O 1
ATOM 3935 N N . TYR A 1 591 ? 45.230 84.436 -30.246 1.00 33.90 591 TYR A N 1
ATOM 3936 C CA . TYR A 1 591 ? 45.829 85.538 -29.500 1.00 34.47 591 TYR A CA 1
ATOM 3937 C C . TYR A 1 591 ? 45.133 85.620 -28.155 1.00 38.00 591 TYR A C 1
ATOM 3938 O O . TYR A 1 591 ? 43.990 86.081 -28.079 1.00 38.34 591 TYR A O 1
ATOM 3947 N N . ILE A 1 592 ? 45.798 85.082 -27.107 1.00 35.40 592 ILE A N 1
ATOM 3948 C CA . ILE A 1 592 ? 45.287 85.028 -25.731 1.00 35.54 592 ILE A CA 1
ATOM 3949 C C . ILE A 1 592 ? 46.381 85.015 -24.689 1.00 36.02 592 ILE A C 1
ATOM 3950 O O . ILE A 1 592 ? 47.518 84.642 -24.968 1.00 34.97 592 ILE A O 1
ATOM 3955 N N . ASP A 1 593 ? 45.993 85.360 -23.462 1.00 33.81 593 ASP A N 1
ATOM 3956 C CA . ASP A 1 593 ? 46.848 85.294 -22.299 1.00 33.41 593 ASP A CA 1
ATOM 3957 C C . ASP A 1 593 ? 46.092 84.652 -21.142 1.00 34.53 593 ASP A C 1
ATOM 3958 O O . ASP A 1 593 ? 44.867 84.775 -21.022 1.00 34.98 593 ASP A O 1
ATOM 3963 N N . VAL A 1 594 ? 46.828 83.923 -20.321 1.00 29.90 594 VAL A N 1
ATOM 3964 C CA . VAL A 1 594 ? 46.300 83.246 -19.151 1.00 28.36 594 VAL A CA 1
ATOM 3965 C C . VAL A 1 594 ? 47.133 83.734 -17.991 1.00 30.42 594 VAL A C 1
ATOM 3966 O O . VAL A 1 594 ? 48.355 83.843 -18.105 1.00 29.98 594 VAL A O 1
ATOM 3970 N N . GLY A 1 595 ? 46.468 84.065 -16.902 1.00 28.58 595 GLY A N 1
ATOM 3971 C CA . GLY A 1 595 ? 47.148 84.551 -15.717 1.00 28.95 595 GLY A CA 1
ATOM 3972 C C . GLY A 1 595 ? 46.231 84.686 -14.532 1.00 31.91 595 GLY A C 1
ATOM 3973 O O . GLY A 1 595 ? 45.282 83.906 -14.395 1.00 31.05 595 GLY A O 1
ATOM 3974 N N . ILE A 1 596 ? 46.533 85.678 -13.670 1.00 29.80 596 ILE A N 1
ATOM 3975 C CA . ILE A 1 596 ? 45.847 85.990 -12.416 1.00 30.62 596 ILE A CA 1
ATOM 3976 C C . ILE A 1 596 ? 45.734 87.506 -12.250 1.00 37.49 596 ILE A C 1
ATOM 3977 O O . ILE A 1 596 ? 46.510 88.242 -12.875 1.00 38.76 596 ILE A O 1
ATOM 3982 N N . ALA A 1 597 ? 44.788 87.972 -11.387 1.00 35.68 597 ALA A N 1
ATOM 3983 C CA . ALA A 1 597 ? 44.520 89.393 -11.094 1.00 37.57 597 ALA A CA 1
ATOM 3984 C C . ALA A 1 597 ? 43.705 89.572 -9.819 1.00 40.88 597 ALA A C 1
ATOM 3985 O O . ALA A 1 597 ? 42.781 88.796 -9.577 1.00 39.35 597 ALA A O 1
ATOM 3987 N N . TYR A 1 598 ? 44.001 90.635 -9.035 1.00 41.16 598 TYR A N 1
ATOM 3988 C CA . TYR A 1 598 ? 43.234 90.965 -7.824 1.00 42.65 598 TYR A CA 1
ATOM 3989 C C . TYR A 1 598 ? 41.817 91.432 -8.217 1.00 47.07 598 TYR A C 1
ATOM 3990 O O . TYR A 1 598 ? 41.681 92.012 -9.285 1.00 46.77 598 TYR A O 1
ATOM 3999 N N . ILE A 1 599 ? 40.770 91.225 -7.382 1.00 46.60 599 ILE A N 1
ATOM 4000 C CA . ILE A 1 599 ? 39.432 91.739 -7.747 1.00 48.75 599 ILE A CA 1
ATOM 4001 C C . ILE A 1 599 ? 39.509 93.280 -7.831 1.00 58.23 599 ILE A C 1
ATOM 4002 O O . ILE A 1 599 ? 38.785 93.891 -8.620 1.00 60.13 599 ILE A O 1
ATOM 4007 N N . SER A 1 600 ? 40.440 93.889 -7.072 1.00 57.19 600 SER A N 1
ATOM 4008 C CA . SER A 1 600 ? 40.688 95.327 -7.056 1.00 60.39 600 SER A CA 1
ATOM 4009 C C . SER A 1 600 ? 41.444 95.786 -8.339 1.00 65.66 600 SER A C 1
ATOM 4010 O O . SER A 1 600 ? 42.414 96.541 -8.250 1.00 66.31 600 SER A O 1
ATOM 4013 N N . ILE A 1 601 ? 41.000 95.315 -9.525 1.00 62.08 601 ILE A N 1
ATOM 4014 C CA . ILE A 1 601 ? 41.570 95.694 -10.817 1.00 62.26 601 ILE A CA 1
ATOM 4015 C C . ILE A 1 601 ? 40.525 96.464 -11.573 1.00 70.01 601 ILE A C 1
ATOM 4016 O O . ILE A 1 601 ? 39.329 96.194 -11.414 1.00 69.94 601 ILE A O 1
ATOM 4021 N N . PRO A 1 602 ? 40.950 97.428 -12.409 1.00 69.64 602 PRO A N 1
ATOM 4022 C CA . PRO A 1 602 ? 39.970 98.249 -13.129 1.00 71.52 602 PRO A CA 1
ATOM 4023 C C . PRO A 1 602 ? 39.268 97.458 -14.205 1.00 69.78 602 PRO A C 1
ATOM 4024 O O . PRO A 1 602 ? 39.837 96.582 -14.846 1.00 66.03 602 PRO A O 1
ATOM 4028 N N . ARG A 1 603 ? 38.002 97.782 -14.353 1.00 65.21 603 ARG A N 1
ATOM 4029 C CA . ARG A 1 603 ? 37.085 97.158 -15.272 1.00 62.44 603 ARG A CA 1
ATOM 4030 C C . ARG A 1 603 ? 36.639 98.160 -16.328 1.00 67.36 603 ARG A C 1
ATOM 4031 O O . ARG A 1 603 ? 36.234 97.747 -17.405 1.00 66.77 603 ARG A O 1
ATOM 4039 N N . LYS A 1 604 ? 36.728 99.478 -16.044 1.00 66.06 604 LYS A N 1
ATOM 4040 C CA . LYS A 1 604 ? 36.230 100.489 -16.982 1.00 69.78 604 LYS A CA 1
ATOM 4041 C C . LYS A 1 604 ? 37.308 101.363 -17.670 1.00 93.74 604 LYS A C 1
ATOM 4042 O O . LYS A 1 604 ? 38.497 101.294 -17.369 1.00 64.66 604 LYS A O 1
ATOM 4048 N N . ILE A 1 606 ? 39.139 101.812 -21.180 1.00 66.95 606 ILE A N 1
ATOM 4049 C CA . ILE A 1 606 ? 40.369 101.405 -21.865 1.00 65.14 606 ILE A CA 1
ATOM 4050 C C . ILE A 1 606 ? 41.554 102.229 -21.341 1.00 68.70 606 ILE A C 1
ATOM 4051 O O . ILE A 1 606 ? 42.043 103.154 -21.991 1.00 69.68 606 ILE A O 1
ATOM 4056 N N . ASP A 1 607 ? 42.040 101.862 -20.169 1.00 66.12 607 ASP A N 1
ATOM 4057 C CA . ASP A 1 607 ? 43.193 102.552 -19.632 1.00 67.22 607 ASP A CA 1
ATOM 4058 C C . ASP A 1 607 ? 44.348 101.579 -19.324 1.00 67.62 607 ASP A C 1
ATOM 4059 O O . ASP A 1 607 ? 44.200 100.346 -19.352 1.00 63.21 607 ASP A O 1
ATOM 4064 N N . PHE A 1 608 ? 45.506 102.182 -19.031 1.00 66.42 608 PHE A N 1
ATOM 4065 C CA . PHE A 1 608 ? 46.769 101.542 -18.681 1.00 63.88 608 PHE A CA 1
ATOM 4066 C C . PHE A 1 608 ? 46.587 100.603 -17.496 1.00 62.99 608 PHE A C 1
ATOM 4067 O O . PHE A 1 608 ? 47.142 99.520 -17.496 1.00 58.88 608 PHE A O 1
ATOM 4070 N N . ALA A 1 609 ? 45.762 101.021 -16.514 1.00 62.73 609 ALA A N 1
ATOM 4071 C CA . ALA A 1 609 ? 45.434 100.334 -15.262 1.00 62.03 609 ALA A CA 1
ATOM 4072 C C . ALA A 1 609 ? 44.484 99.124 -15.425 1.00 64.98 609 ALA A C 1
ATOM 4073 O O . ALA A 1 609 ? 44.535 98.239 -14.587 1.00 62.58 609 ALA A O 1
ATOM 4075 N N . SER A 1 610 ? 43.620 99.086 -16.465 1.00 63.68 610 SER A N 1
ATOM 4076 C CA . SER A 1 610 ? 42.642 98.000 -16.704 1.00 62.01 610 SER A CA 1
ATOM 4077 C C . SER A 1 610 ? 43.161 96.858 -17.640 1.00 60.56 610 SER A C 1
ATOM 4078 O O . SER A 1 610 ? 42.455 95.856 -17.803 1.00 57.66 610 SER A O 1
ATOM 4081 N N . ALA A 1 611 ? 44.360 96.993 -18.243 1.00 56.40 611 ALA A N 1
ATOM 4082 C CA . ALA A 1 611 ? 44.881 95.941 -19.130 1.00 53.48 611 ALA A CA 1
ATOM 4083 C C . ALA A 1 611 ? 45.878 95.043 -18.403 1.00 54.70 611 ALA A C 1
ATOM 4084 O O . ALA A 1 611 ? 46.812 95.545 -17.779 1.00 54.76 611 ALA A O 1
ATOM 4086 N N . PHE A 1 612 ? 45.674 93.717 -18.486 1.00 49.92 612 PHE A N 1
ATOM 4087 C CA . PHE A 1 612 ? 46.526 92.720 -17.833 1.00 48.61 612 PHE A CA 1
ATOM 4088 C C . PHE A 1 612 ? 47.983 92.905 -18.107 1.00 51.85 612 PHE A C 1
ATOM 4089 O O . PHE A 1 612 ? 48.373 93.155 -19.242 1.00 52.25 612 PHE A O 1
ATOM 4097 N N . GLY A 1 613 ? 48.780 92.777 -17.066 1.00 47.57 613 GLY A N 1
ATOM 4098 C CA . GLY A 1 613 ? 50.214 92.950 -17.189 1.00 47.20 613 GLY A CA 1
ATOM 4099 C C . GLY A 1 613 ? 50.653 94.393 -17.326 1.00 52.34 613 GLY A C 1
ATOM 4100 O O . GLY A 1 613 ? 51.835 94.658 -17.544 1.00 53.01 613 GLY A O 1
ATOM 4101 N N . TYR A 1 614 ? 49.710 95.335 -17.198 1.00 49.57 614 TYR A N 1
ATOM 4102 C CA . TYR A 1 614 ? 49.983 96.762 -17.234 1.00 51.47 614 TYR A CA 1
ATOM 4103 C C . TYR A 1 614 ? 49.493 97.398 -15.889 1.00 56.18 614 TYR A C 1
ATOM 4104 O O . TYR A 1 614 ? 49.319 98.615 -15.761 1.00 57.65 614 TYR A O 1
ATOM 4113 N N . ASN A 1 615 ? 49.303 96.520 -14.878 1.00 52.53 615 ASN A N 1
ATOM 4114 C CA . ASN A 1 615 ? 48.932 96.798 -13.483 1.00 53.04 615 ASN A CA 1
ATOM 4115 C C . ASN A 1 615 ? 49.992 96.240 -12.564 1.00 54.30 615 ASN A C 1
ATOM 4116 O O . ASN A 1 615 ? 50.777 95.388 -12.984 1.00 51.78 615 ASN A O 1
ATOM 4121 N N . THR A 1 616 ? 49.937 96.623 -11.283 1.00 52.42 616 THR A N 1
ATOM 4122 C CA . THR A 1 616 ? 50.761 96.071 -10.200 1.00 51.46 616 THR A CA 1
ATOM 4123 C C . THR A 1 616 ? 49.932 94.904 -9.618 1.00 52.36 616 THR A C 1
ATOM 4124 O O . THR A 1 616 ? 50.407 94.120 -8.785 1.00 51.36 616 THR A O 1
ATOM 4128 N N . TYR A 1 617 ? 48.687 94.792 -10.133 1.00 47.97 617 TYR A N 1
ATOM 4129 C CA . TYR A 1 617 ? 47.616 93.886 -9.755 1.00 46.26 617 TYR A CA 1
ATOM 4130 C C . TYR A 1 617 ? 47.360 92.719 -10.760 1.00 46.61 617 TYR A C 1
ATOM 4131 O O . TYR A 1 617 ? 46.481 91.895 -10.493 1.00 44.68 617 TYR A O 1
ATOM 4134 N N . SER A 1 618 ? 48.113 92.635 -11.884 1.00 43.56 618 SER A N 1
ATOM 4135 C CA . SER A 1 618 ? 47.916 91.592 -12.906 1.00 41.32 618 SER A CA 1
ATOM 4136 C C . SER A 1 618 ? 49.192 90.963 -13.404 1.00 43.14 618 SER A C 1
ATOM 4137 O O . SER A 1 618 ? 50.098 91.688 -13.819 1.00 44.75 618 SER A O 1
ATOM 4140 N N . TRP A 1 619 ? 49.219 89.624 -13.479 1.00 37.05 619 TRP A N 1
ATOM 4141 C CA . TRP A 1 619 ? 50.336 88.851 -14.033 1.00 35.25 619 TRP A CA 1
ATOM 4142 C C . TRP A 1 619 ? 49.788 87.854 -15.072 1.00 37.13 619 TRP A C 1
ATOM 4143 O O . TRP A 1 619 ? 48.822 87.168 -14.749 1.00 36.59 619 TRP A O 1
ATOM 4154 N N . VAL A 1 620 ? 50.356 87.772 -16.307 1.00 33.30 620 VAL A N 1
ATOM 4155 C CA . VAL A 1 620 ? 49.836 86.863 -17.358 1.00 31.98 620 VAL A CA 1
ATOM 4156 C C . VAL A 1 620 ? 50.934 86.317 -18.310 1.00 33.40 620 VAL A C 1
ATOM 4157 O O . VAL A 1 620 ? 51.940 87.000 -18.490 1.00 34.04 620 VAL A O 1
ATOM 4161 N N . LEU A 1 621 ? 50.705 85.104 -18.947 1.00 28.27 621 LEU A N 1
ATOM 4162 C CA . LEU A 1 621 ? 51.523 84.541 -20.030 1.00 26.88 621 LEU A CA 1
ATOM 4163 C C . LEU A 1 621 ? 50.692 84.731 -21.298 1.00 31.48 621 LEU A C 1
ATOM 4164 O O . LEU A 1 621 ? 49.701 84.013 -21.471 1.00 30.81 621 LEU A O 1
ATOM 4169 N N . SER A 1 622 ? 51.059 85.735 -22.149 1.00 30.61 622 SER A N 1
ATOM 4170 C CA . SER A 1 622 ? 50.399 86.084 -23.416 1.00 30.94 622 SER A CA 1
ATOM 4171 C C . SER A 1 622 ? 50.989 85.270 -24.554 1.00 33.04 622 SER A C 1
ATOM 4172 O O . SER A 1 622 ? 52.192 85.023 -24.599 1.00 30.83 622 SER A O 1
ATOM 4175 N N . TYR A 1 623 ? 50.132 84.871 -25.481 1.00 33.85 623 TYR A N 1
ATOM 4176 C CA . TYR A 1 623 ? 50.508 84.155 -26.687 1.00 35.33 623 TYR A CA 1
ATOM 4177 C C . TYR A 1 623 ? 50.108 84.991 -27.904 1.00 39.20 623 TYR A C 1
ATOM 4178 O O . TYR A 1 623 ? 48.916 85.194 -28.133 1.00 39.33 623 TYR A O 1
ATOM 4187 N N . ASN A 1 624 ? 51.099 85.494 -28.666 1.00 37.15 624 ASN A N 1
ATOM 4188 C CA . ASN A 1 624 ? 50.843 86.255 -29.894 1.00 38.00 624 ASN A CA 1
ATOM 4189 C C . ASN A 1 624 ? 51.564 85.544 -31.013 1.00 39.84 624 ASN A C 1
ATOM 4190 O O . ASN A 1 624 ? 52.744 85.804 -31.252 1.00 40.11 624 ASN A O 1
ATOM 4195 N N . PRO A 1 625 ? 50.874 84.581 -31.657 1.00 36.46 625 PRO A N 1
ATOM 4196 C CA . PRO A 1 625 ? 51.504 83.790 -32.724 1.00 36.23 625 PRO A CA 1
ATOM 4197 C C . PRO A 1 625 ? 52.534 84.530 -33.608 1.00 40.28 625 PRO A C 1
ATOM 4198 O O . PRO A 1 625 ? 53.564 83.915 -33.920 1.00 39.50 625 PRO A O 1
ATOM 4202 N N . LYS A 1 626 ? 52.289 85.840 -33.960 1.00 39.11 626 LYS A N 1
ATOM 4203 C CA . LYS A 1 626 ? 53.184 86.720 -34.739 1.00 39.87 626 LYS A CA 1
ATOM 4204 C C . LYS A 1 626 ? 54.585 86.845 -34.103 1.00 42.47 626 LYS A C 1
ATOM 4205 O O . LYS A 1 626 ? 55.584 86.654 -34.802 1.00 42.43 626 LYS A O 1
ATOM 4211 N N . ILE A 1 627 ? 54.641 87.209 -32.787 1.00 39.91 627 ILE A N 1
ATOM 4212 C CA . ILE A 1 627 ? 55.860 87.418 -31.985 1.00 39.85 627 ILE A CA 1
ATOM 4213 C C . ILE A 1 627 ? 56.289 86.102 -31.319 1.00 41.76 627 ILE A C 1
ATOM 4214 O O . ILE A 1 627 ? 57.445 85.689 -31.446 1.00 42.21 627 ILE A O 1
ATOM 4219 N N . GLY A 1 628 ? 55.360 85.478 -30.612 1.00 37.79 628 GLY A N 1
ATOM 4220 C CA . GLY A 1 628 ? 55.600 84.253 -29.875 1.00 36.18 628 GLY A CA 1
ATOM 4221 C C . GLY A 1 628 ? 54.893 84.316 -28.547 1.00 37.00 628 GLY A C 1
ATOM 4222 O O . GLY A 1 628 ? 53.705 84.655 -28.506 1.00 36.44 628 GLY A O 1
ATOM 4223 N N . TYR A 1 629 ? 55.625 84.013 -27.454 1.00 33.43 629 TYR A N 1
ATOM 4224 C CA . TYR A 1 629 ? 55.078 83.984 -26.094 1.00 32.12 629 TYR A CA 1
ATOM 4225 C C . TYR A 1 629 ? 55.843 84.939 -25.221 1.00 35.68 629 TYR A C 1
ATOM 4226 O O . TYR A 1 629 ? 57.042 85.127 -25.430 1.00 36.26 629 TYR A O 1
ATOM 4235 N N . ILE A 1 630 ? 55.156 85.557 -24.252 1.00 34.08 630 ILE A N 1
ATOM 4236 C CA . ILE A 1 630 ? 55.716 86.543 -23.294 1.00 34.93 630 ILE A CA 1
ATOM 4237 C C . ILE A 1 630 ? 54.908 86.578 -21.991 1.00 37.14 630 ILE A C 1
ATOM 4238 O O . ILE A 1 630 ? 53.752 86.170 -21.989 1.00 35.65 630 ILE A O 1
ATOM 4243 N N . GLU A 1 631 ? 55.489 87.108 -20.905 1.00 36.90 631 GLU A N 1
ATOM 4244 C CA . GLU A 1 631 ? 54.741 87.325 -19.661 1.00 37.87 631 GLU A CA 1
ATOM 4245 C C . GLU A 1 631 ? 54.707 88.826 -19.348 1.00 44.57 631 GLU A C 1
ATOM 4246 O O . GLU A 1 631 ? 55.682 89.547 -19.589 1.00 45.81 631 GLU A O 1
ATOM 4252 N N . ARG A 1 632 ? 53.547 89.303 -18.892 1.00 41.40 632 ARG A N 1
ATOM 4253 C CA . ARG A 1 632 ? 53.373 90.717 -18.622 1.00 42.81 632 ARG A CA 1
ATOM 4254 C C . ARG A 1 632 ? 53.023 90.982 -17.149 1.00 46.17 632 ARG A C 1
ATOM 4255 O O . ARG A 1 632 ? 52.265 90.223 -16.543 1.00 45.31 632 ARG A O 1
ATOM 4263 N N . HIS A 1 633 ? 53.600 92.063 -16.587 1.00 43.29 633 HIS A N 1
ATOM 4264 C CA . HIS A 1 633 ? 53.370 92.589 -15.244 1.00 43.97 633 HIS A CA 1
ATOM 4265 C C . HIS A 1 633 ? 53.956 93.977 -15.133 1.00 49.08 633 HIS A C 1
ATOM 4266 O O . HIS A 1 633 ? 55.103 94.178 -15.541 1.00 49.59 633 HIS A O 1
ATOM 4273 N N . LYS A 1 634 ? 53.171 94.933 -14.574 1.00 46.82 634 LYS A N 1
ATOM 4274 C CA . LYS A 1 634 ? 53.541 96.344 -14.350 1.00 48.72 634 LYS A CA 1
ATOM 4275 C C . LYS A 1 634 ? 54.175 96.948 -15.620 1.00 52.51 634 LYS A C 1
ATOM 4276 O O . LYS A 1 634 ? 55.336 97.369 -15.600 1.00 53.48 634 LYS A O 1
ATOM 4279 N N . LYS A 1 635 ? 53.412 96.909 -16.739 1.00 49.07 635 LYS A N 1
ATOM 4280 C CA . LYS A 1 635 ? 53.736 97.435 -18.079 1.00 49.27 635 LYS A CA 1
ATOM 4281 C C . LYS A 1 635 ? 55.023 96.801 -18.719 1.00 52.11 635 LYS A C 1
ATOM 4282 O O . LYS A 1 635 ? 55.454 97.252 -19.790 1.00 52.81 635 LYS A O 1
ATOM 4285 N N . ARG A 1 636 ? 55.594 95.740 -18.101 1.00 48.33 636 ARG A N 1
ATOM 4286 C CA . ARG A 1 636 ? 56.830 95.097 -18.562 1.00 47.28 636 ARG A CA 1
ATOM 4287 C C . ARG A 1 636 ? 56.563 93.753 -19.259 1.00 47.64 636 ARG A C 1
ATOM 4288 O O . ARG A 1 636 ? 55.799 92.942 -18.754 1.00 45.67 636 ARG A O 1
ATOM 4292 N N . GLU A 1 637 ? 57.191 93.528 -20.415 1.00 45.06 637 GLU A N 1
ATOM 4293 C CA . GLU A 1 637 ? 57.048 92.292 -21.186 1.00 43.24 637 GLU A CA 1
ATOM 4294 C C . GLU A 1 637 ? 58.338 91.458 -21.104 1.00 47.00 637 GLU A C 1
ATOM 4295 O O . GLU A 1 637 ? 59.422 92.028 -21.158 1.00 47.92 637 GLU A O 1
ATOM 4301 N N . TYR A 1 638 ? 58.232 90.125 -21.004 1.00 43.18 638 TYR A N 1
ATOM 4302 C CA . TYR A 1 638 ? 59.406 89.251 -20.919 1.00 43.04 638 TYR A CA 1
ATOM 4303 C C . TYR A 1 638 ? 59.273 88.087 -21.891 1.00 44.12 638 TYR A C 1
ATOM 4304 O O . TYR A 1 638 ? 58.338 87.298 -21.761 1.00 42.72 638 TYR A O 1
ATOM 4313 N N . ASN A 1 639 ? 60.222 87.963 -22.838 1.00 41.17 639 ASN A N 1
ATOM 4314 C CA . ASN A 1 639 ? 60.276 86.886 -23.828 1.00 39.73 639 ASN A CA 1
ATOM 4315 C C . ASN A 1 639 ? 60.344 85.533 -23.134 1.00 41.07 639 ASN A C 1
ATOM 4316 O O . ASN A 1 639 ? 61.190 85.349 -22.256 1.00 40.71 639 ASN A O 1
ATOM 4321 N N . VAL A 1 640 ? 59.452 84.600 -23.512 1.00 37.18 640 VAL A N 1
ATOM 4322 C CA . VAL A 1 640 ? 59.401 83.242 -22.954 1.00 36.04 640 VAL A CA 1
ATOM 4323 C C . VAL A 1 640 ? 59.559 82.230 -24.103 1.00 38.67 640 VAL A C 1
ATOM 4324 O O . VAL A 1 640 ? 58.812 82.292 -25.091 1.00 38.76 640 VAL A O 1
ATOM 4328 N N . ARG A 1 641 ? 60.519 81.298 -23.969 1.00 35.88 641 ARG A N 1
ATOM 4329 C CA . ARG A 1 641 ? 60.733 80.264 -24.982 1.00 35.58 641 ARG A CA 1
ATOM 4330 C C . ARG A 1 641 ? 59.781 79.068 -24.772 1.00 35.54 641 ARG A C 1
ATOM 4331 O O . ARG A 1 641 ? 59.758 78.453 -23.698 1.00 34.48 641 ARG A O 1
ATOM 4339 N N . ALA A 1 642 ? 58.997 78.751 -25.801 1.00 32.02 642 ALA A N 1
ATOM 4340 C CA . ALA A 1 642 ? 58.101 77.615 -25.766 1.00 30.55 642 ALA A CA 1
ATOM 4341 C C . ALA A 1 642 ? 58.730 76.485 -26.616 1.00 33.47 642 ALA A C 1
ATOM 4342 O O . ALA A 1 642 ? 58.980 76.686 -27.815 1.00 32.60 642 ALA A O 1
ATOM 4344 N N . PRO A 1 643 ? 59.073 75.329 -25.954 1.00 31.24 643 PRO A N 1
ATOM 4345 C CA . PRO A 1 643 ? 59.687 74.187 -26.669 1.00 31.31 643 PRO A CA 1
ATOM 4346 C C . PRO A 1 643 ? 58.893 73.734 -27.885 1.00 32.58 643 PRO A C 1
ATOM 4347 O O . PRO A 1 643 ? 59.475 73.516 -28.949 1.00 33.15 643 PRO A O 1
ATOM 4351 N N . ASN A 1 644 ? 57.562 73.604 -27.721 1.00 28.14 644 ASN A N 1
ATOM 4352 C CA . ASN A 1 644 ? 56.638 73.223 -28.784 1.00 26.95 644 ASN A CA 1
ATOM 4353 C C . ASN A 1 644 ? 55.666 74.388 -29.050 1.00 26.07 644 ASN A C 1
ATOM 4354 O O . ASN A 1 644 ? 54.607 74.476 -28.412 1.00 24.14 644 ASN A O 1
ATOM 4359 N N . PRO A 1 645 ? 56.034 75.295 -29.998 1.00 23.39 645 PRO A N 1
ATOM 4360 C CA . PRO A 1 645 ? 55.166 76.446 -30.321 1.00 22.74 645 PRO A CA 1
ATOM 4361 C C . PRO A 1 645 ? 53.781 76.049 -30.823 1.00 23.12 645 PRO A C 1
ATOM 4362 O O . PRO A 1 645 ? 53.643 75.117 -31.604 1.00 22.28 645 PRO A O 1
ATOM 4366 N N . GLY A 1 646 ? 52.771 76.752 -30.338 1.00 20.36 646 GLY A N 1
ATOM 4367 C CA . GLY A 1 646 ? 51.395 76.494 -30.724 1.00 20.15 646 GLY A CA 1
ATOM 4368 C C . GLY A 1 646 ? 50.714 75.345 -30.010 1.00 21.69 646 GLY A C 1
ATOM 4369 O O . GLY A 1 646 ? 49.629 74.936 -30.442 1.00 21.01 646 GLY A O 1
ATOM 4370 N N . PHE A 1 647 ? 51.325 74.842 -28.889 1.00 18.91 647 PHE A N 1
ATOM 4371 C CA . PHE A 1 647 ? 50.803 73.767 -28.026 1.00 17.65 647 PHE A CA 1
ATOM 4372 C C . PHE A 1 647 ? 49.382 74.122 -27.556 1.00 20.42 647 PHE A C 1
ATOM 4373 O O . PHE A 1 647 ? 49.148 75.268 -27.153 1.00 20.59 647 PHE A O 1
ATOM 4381 N N . LYS A 1 648 ? 48.418 73.187 -27.715 1.00 17.82 648 LYS A N 1
ATOM 4382 C CA . LYS A 1 648 ? 47.005 73.459 -27.447 1.00 17.42 648 LYS A CA 1
ATOM 4383 C C . LYS A 1 648 ? 46.660 73.594 -25.949 1.00 20.19 648 LYS A C 1
ATOM 4384 O O . LYS A 1 648 ? 45.882 74.475 -25.596 1.00 19.89 648 LYS A O 1
ATOM 4390 N N . ARG A 1 649 ? 47.205 72.750 -25.078 1.00 17.89 649 ARG A N 1
ATOM 4391 C CA . ARG A 1 649 ? 46.819 72.766 -23.675 1.00 17.99 649 ARG A CA 1
ATOM 4392 C C . ARG A 1 649 ? 47.878 73.409 -22.770 1.00 21.50 649 ARG A C 1
ATOM 4393 O O . ARG A 1 649 ? 49.059 73.042 -22.822 1.00 22.49 649 ARG A O 1
ATOM 4401 N N . LEU A 1 650 ? 47.443 74.343 -21.908 1.00 16.69 650 LEU A N 1
ATOM 4402 C CA . LEU A 1 650 ? 48.338 75.033 -20.995 1.00 16.08 650 LEU A CA 1
ATOM 4403 C C . LEU A 1 650 ? 47.996 74.672 -19.553 1.00 18.66 650 LEU A C 1
ATOM 4404 O O . LEU A 1 650 ? 46.828 74.719 -19.158 1.00 17.57 650 LEU A O 1
ATOM 4409 N N . GLY A 1 651 ? 49.029 74.295 -18.797 1.00 17.96 651 GLY A N 1
ATOM 4410 C CA . GLY A 1 651 ? 48.933 73.932 -17.390 1.00 17.95 651 GLY A CA 1
ATOM 4411 C C . GLY A 1 651 ? 49.409 75.074 -16.527 1.00 22.40 651 GLY A C 1
ATOM 4412 O O . GLY A 1 651 ? 50.478 75.642 -16.783 1.00 22.42 651 GLY A O 1
ATOM 4413 N N . LEU A 1 652 ? 48.614 75.425 -15.509 1.00 20.87 652 LEU A N 1
ATOM 4414 C CA . LEU A 1 652 ? 48.956 76.537 -14.644 1.00 21.30 652 LEU A CA 1
ATOM 4415 C C . LEU A 1 652 ? 48.866 76.210 -13.128 1.00 22.36 652 LEU A C 1
ATOM 4416 O O . LEU A 1 652 ? 47.778 75.937 -12.610 1.00 21.03 652 LEU A O 1
ATOM 4421 N N . PHE A 1 653 ? 50.008 76.316 -12.415 1.00 19.81 653 PHE A N 1
ATOM 4422 C CA . PHE A 1 653 ? 50.049 76.048 -10.978 1.00 19.16 653 PHE A CA 1
ATOM 4423 C C . PHE A 1 653 ? 50.510 77.260 -10.134 1.00 22.82 653 PHE A C 1
ATOM 4424 O O . PHE A 1 653 ? 51.651 77.748 -10.253 1.00 22.74 653 PHE A O 1
ATOM 4432 N N . LEU A 1 654 ? 49.605 77.676 -9.218 1.00 19.88 654 LEU A N 1
ATOM 4433 C CA . LEU A 1 654 ? 49.784 78.802 -8.318 1.00 20.42 654 LEU A CA 1
ATOM 4434 C C . LEU A 1 654 ? 49.967 78.368 -6.876 1.00 24.70 654 LEU A C 1
ATOM 4435 O O . LEU A 1 654 ? 49.135 77.652 -6.324 1.00 24.45 654 LEU A O 1
ATOM 4440 N N . ASP A 1 655 ? 51.023 78.853 -6.248 1.00 24.30 655 ASP A N 1
ATOM 4441 C CA . ASP A 1 655 ? 51.232 78.658 -4.826 1.00 26.11 655 ASP A CA 1
ATOM 4442 C C . ASP A 1 655 ? 51.147 80.061 -4.227 1.00 35.00 655 ASP A C 1
ATOM 4443 O O . ASP A 1 655 ? 52.099 80.815 -4.372 1.00 36.95 655 ASP A O 1
ATOM 4448 N N . TRP A 1 656 ? 49.970 80.463 -3.696 1.00 32.13 656 TRP A N 1
ATOM 4449 C CA . TRP A 1 656 ? 49.726 81.828 -3.219 1.00 33.86 656 TRP A CA 1
ATOM 4450 C C . TRP A 1 656 ? 50.578 82.177 -1.973 1.00 40.85 656 TRP A C 1
ATOM 4451 O O . TRP A 1 656 ? 51.049 83.324 -1.886 1.00 42.27 656 TRP A O 1
ATOM 4454 N N . ARG A 1 657 ? 50.777 81.191 -1.030 1.00 36.63 657 ARG A N 1
ATOM 4455 C CA . ARG A 1 657 ? 51.570 81.320 0.206 1.00 36.82 657 ARG A CA 1
ATOM 4456 C C . ARG A 1 657 ? 53.021 81.746 -0.142 1.00 41.63 657 ARG A C 1
ATOM 4457 O O . ARG A 1 657 ? 53.545 82.657 0.503 1.00 44.92 657 ARG A O 1
ATOM 4461 N N . TYR A 1 658 ? 53.652 81.115 -1.168 1.00 33.78 658 TYR A N 1
ATOM 4462 C CA . TYR A 1 658 ? 54.938 81.556 -1.699 1.00 33.45 658 TYR A CA 1
ATOM 4463 C C . TYR A 1 658 ? 54.526 82.382 -2.854 1.00 40.42 658 TYR A C 1
ATOM 4464 O O . TYR A 1 658 ? 53.362 82.318 -3.224 1.00 40.27 658 TYR A O 1
ATOM 4466 N N . GLY A 1 659 ? 55.401 83.181 -3.422 1.00 38.93 659 GLY A N 1
ATOM 4467 C CA . GLY A 1 659 ? 54.954 84.006 -4.529 1.00 37.90 659 GLY A CA 1
ATOM 4468 C C . GLY A 1 659 ? 55.116 83.342 -5.863 1.00 39.43 659 GLY A C 1
ATOM 4469 O O . GLY A 1 659 ? 55.576 83.992 -6.791 1.00 41.15 659 GLY A O 1
ATOM 4470 N N . SER A 1 660 ? 54.727 82.073 -5.995 1.00 32.87 660 SER A N 1
ATOM 4471 C CA . SER A 1 660 ? 54.914 81.344 -7.252 1.00 30.89 660 SER A CA 1
ATOM 4472 C C . SER A 1 660 ? 53.665 81.223 -8.145 1.00 32.44 660 SER A C 1
ATOM 4473 O O . SER A 1 660 ? 52.529 81.112 -7.671 1.00 32.33 660 SER A O 1
ATOM 4476 N N . ILE A 1 661 ? 53.920 81.228 -9.456 1.00 27.01 661 ILE A N 1
ATOM 4477 C CA . ILE A 1 661 ? 52.969 80.981 -10.542 1.00 25.69 661 ILE A CA 1
ATOM 4478 C C . ILE A 1 661 ? 53.813 80.441 -11.707 1.00 26.10 661 ILE A C 1
ATOM 4479 O O . ILE A 1 661 ? 54.770 81.085 -12.182 1.00 25.41 661 ILE A O 1
ATOM 4484 N N . SER A 1 662 ? 53.503 79.176 -12.050 1.00 21.60 662 SER A N 1
ATOM 4485 C CA . SER A 1 662 ? 54.217 78.382 -13.013 1.00 20.28 662 SER A CA 1
ATOM 4486 C C . SER A 1 662 ? 53.327 78.004 -14.183 1.00 20.60 662 SER A C 1
ATOM 4487 O O . SER A 1 662 ? 52.111 77.823 -14.016 1.00 19.88 662 SER A O 1
ATOM 4490 N N . PHE A 1 663 ? 53.953 77.873 -15.370 1.00 16.70 663 PHE A N 1
ATOM 4491 C CA . PHE A 1 663 ? 53.292 77.556 -16.629 1.00 15.41 663 PHE A CA 1
ATOM 4492 C C . PHE A 1 663 ? 53.959 76.348 -17.276 1.00 16.48 663 PHE A C 1
ATOM 4493 O O . PHE A 1 663 ? 55.190 76.290 -17.347 1.00 15.80 663 PHE A O 1
ATOM 4501 N N . TYR A 1 664 ? 53.144 75.369 -17.733 1.00 13.82 664 TYR A N 1
ATOM 4502 C CA . TYR A 1 664 ? 53.633 74.119 -18.329 1.00 13.31 664 TYR A CA 1
ATOM 4503 C C . TYR A 1 664 ? 52.899 73.785 -19.610 1.00 16.19 664 TYR A C 1
ATOM 4504 O O . TYR A 1 664 ? 51.736 74.171 -19.746 1.00 15.99 664 TYR A O 1
ATOM 4513 N N . ALA A 1 665 ? 53.552 73.027 -20.528 1.00 15.31 665 ALA A N 1
ATOM 4514 C CA . ALA A 1 665 ? 52.908 72.470 -21.726 1.00 16.20 665 ALA A CA 1
ATOM 4515 C C . ALA A 1 665 ? 52.354 71.087 -21.298 1.00 22.63 665 ALA A C 1
ATOM 4516 O O . ALA A 1 665 ? 53.100 70.229 -20.800 1.00 21.92 665 ALA A O 1
ATOM 4518 N N . VAL A 1 666 ? 51.029 70.928 -21.353 1.00 22.90 666 VAL A N 1
ATOM 4519 C CA . VAL A 1 666 ? 50.385 69.684 -20.952 1.00 23.19 666 VAL A CA 1
ATOM 4520 C C . VAL A 1 666 ? 50.315 68.745 -22.152 1.00 30.59 666 VAL A C 1
ATOM 4521 O O . VAL A 1 666 ? 49.560 68.992 -23.112 1.00 31.73 666 VAL A O 1
ATOM 4525 N N . SER A 1 667 ? 51.118 67.682 -22.094 1.00 29.00 667 SER A N 1
ATOM 4526 C CA . SER A 1 667 ? 51.130 66.677 -23.119 1.00 29.65 667 SER A CA 1
ATOM 4527 C C . SER A 1 667 ? 50.716 65.339 -22.497 1.00 33.89 667 SER A C 1
ATOM 4528 O O . SER A 1 667 ? 51.537 64.600 -21.935 1.00 34.48 667 SER A O 1
ATOM 4531 N N . SER A 1 668 ? 49.404 65.048 -22.610 1.00 32.77 668 SER A N 1
ATOM 4532 C CA . SER A 1 668 ? 48.732 63.846 -22.137 1.00 32.87 668 SER A CA 1
ATOM 4533 C C . SER A 1 668 ? 48.865 63.803 -20.637 1.00 36.00 668 SER A C 1
ATOM 4534 O O . SER A 1 668 ? 48.299 64.670 -19.975 1.00 35.72 668 SER A O 1
ATOM 4537 N N . ASP A 1 669 ? 49.688 62.880 -20.122 1.00 32.77 669 ASP A N 1
ATOM 4538 C CA . ASP A 1 669 ? 49.976 62.654 -18.711 1.00 31.44 669 ASP A CA 1
ATOM 4539 C C . ASP A 1 669 ? 51.363 63.206 -18.307 1.00 29.64 669 ASP A C 1
ATOM 4540 O O . ASP A 1 669 ? 51.883 62.824 -17.270 1.00 28.94 669 ASP A O 1
ATOM 4545 N N . GLU A 1 670 ? 51.980 64.068 -19.124 1.00 25.26 670 GLU A N 1
ATOM 4546 C CA . GLU A 1 670 ? 53.313 64.624 -18.851 1.00 24.71 670 GLU A CA 1
ATOM 4547 C C . GLU A 1 670 ? 53.270 66.141 -18.918 1.00 25.73 670 GLU A C 1
ATOM 4548 O O . GLU A 1 670 ? 52.492 66.667 -19.696 1.00 25.96 670 GLU A O 1
ATOM 4551 N N . VAL A 1 671 ? 54.068 66.856 -18.104 1.00 21.65 671 VAL A N 1
ATOM 4552 C CA . VAL A 1 671 ? 54.098 68.334 -18.127 1.00 20.34 671 VAL A CA 1
ATOM 4553 C C . VAL A 1 671 ? 55.544 68.826 -18.420 1.00 23.18 671 VAL A C 1
ATOM 4554 O O . VAL A 1 671 ? 56.507 68.315 -17.829 1.00 24.34 671 VAL A O 1
ATOM 4558 N N . HIS A 1 672 ? 55.686 69.772 -19.373 1.00 19.02 672 HIS A N 1
ATOM 4559 C CA . HIS A 1 672 ? 56.979 70.365 -19.699 1.00 19.01 672 HIS A CA 1
ATOM 4560 C C . HIS A 1 672 ? 56.916 71.790 -19.166 1.00 23.22 672 HIS A C 1
ATOM 4561 O O . HIS A 1 672 ? 56.076 72.565 -19.613 1.00 23.03 672 HIS A O 1
ATOM 4563 N N . HIS A 1 673 ? 57.688 72.086 -18.102 1.00 22.32 673 HIS A N 1
ATOM 4564 C CA . HIS A 1 673 ? 57.698 73.399 -17.459 1.00 22.63 673 HIS A CA 1
ATOM 4565 C C . HIS A 1 673 ? 58.185 74.453 -18.449 1.00 26.79 673 HIS A C 1
ATOM 4566 O O . HIS A 1 673 ? 59.279 74.308 -18.990 1.00 27.20 673 HIS A O 1
ATOM 4573 N N . LEU A 1 674 ? 57.363 75.471 -18.728 1.00 25.76 674 LEU A N 1
ATOM 4574 C CA . LEU A 1 674 ? 57.765 76.517 -19.678 1.00 27.86 674 LEU A CA 1
ATOM 4575 C C . LEU A 1 674 ? 58.577 77.590 -18.971 1.00 35.02 674 LEU A C 1
ATOM 4576 O O . LEU A 1 674 ? 59.740 77.830 -19.313 1.00 36.36 674 LEU A O 1
ATOM 4581 N N . HIS A 1 675 ? 57.937 78.246 -17.988 1.00 34.30 675 HIS A N 1
ATOM 4582 C CA . HIS A 1 675 ? 58.471 79.363 -17.241 1.00 35.73 675 HIS A CA 1
ATOM 4583 C C . HIS A 1 675 ? 57.695 79.596 -15.988 1.00 39.68 675 HIS A C 1
ATOM 4584 O O . HIS A 1 675 ? 56.461 79.616 -16.023 1.00 38.33 675 HIS A O 1
ATOM 4591 N N . THR A 1 676 ? 58.415 79.814 -14.883 1.00 38.54 676 THR A N 1
ATOM 4592 C CA . THR A 1 676 ? 57.837 80.134 -13.579 1.00 39.34 676 THR A CA 1
ATOM 4593 C C . THR A 1 676 ? 58.297 81.527 -13.182 1.00 45.24 676 THR A C 1
ATOM 4594 O O . THR A 1 676 ? 59.361 81.961 -13.629 1.00 45.96 676 THR A O 1
ATOM 4598 N N . PHE A 1 677 ? 57.501 82.235 -12.365 1.00 42.83 677 PHE A N 1
ATOM 4599 C CA . PHE A 1 677 ? 57.920 83.534 -11.859 1.00 45.22 677 PHE A CA 1
ATOM 4600 C C . PHE A 1 677 ? 57.428 83.789 -10.419 1.00 48.88 677 PHE A C 1
ATOM 4601 O O . PHE A 1 677 ? 56.470 83.147 -9.963 1.00 47.61 677 PHE A O 1
ATOM 4609 N N . LYS A 1 678 ? 58.088 84.740 -9.710 1.00 45.52 678 LYS A N 1
ATOM 4610 C CA . LYS A 1 678 ? 57.716 85.066 -8.334 1.00 45.40 678 LYS A CA 1
ATOM 4611 C C . LYS A 1 678 ? 57.136 86.473 -8.204 1.00 49.75 678 LYS A C 1
ATOM 4612 O O . LYS A 1 678 ? 57.589 87.411 -8.869 1.00 50.28 678 LYS A O 1
ATOM 4616 N N . THR A 1 679 ? 56.113 86.595 -7.326 1.00 45.98 679 THR A N 1
ATOM 4617 C CA . THR A 1 679 ? 55.407 87.836 -7.002 1.00 47.55 679 THR A CA 1
ATOM 4618 C C . THR A 1 679 ? 54.781 87.774 -5.593 1.00 51.42 679 THR A C 1
ATOM 4619 O O . THR A 1 679 ? 54.401 86.697 -5.155 1.00 49.82 679 THR A O 1
ATOM 4620 N N . LYS A 1 680 ? 54.671 88.924 -4.892 1.00 49.26 680 LYS A N 1
ATOM 4621 C CA . LYS A 1 680 ? 54.061 88.999 -3.558 1.00 49.96 680 LYS A CA 1
ATOM 4622 C C . LYS A 1 680 ? 52.546 89.256 -3.705 1.00 53.06 680 LYS A C 1
ATOM 4623 O O . LYS A 1 680 ? 52.138 90.356 -4.100 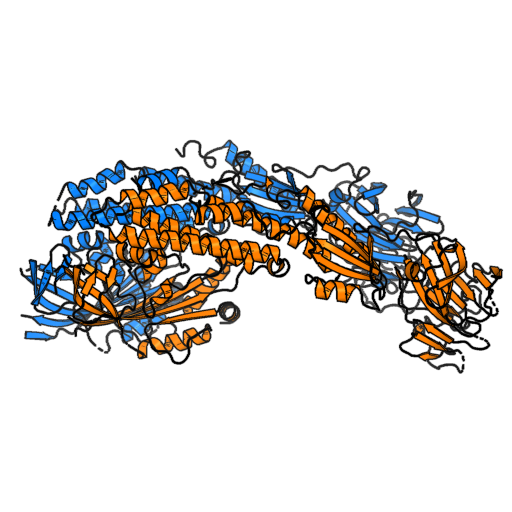1.00 54.48 680 LYS A O 1
ATOM 4626 N N . PHE A 1 681 ? 51.718 88.237 -3.389 1.00 46.88 681 PHE A N 1
ATOM 4627 C CA . PHE A 1 681 ? 50.256 88.323 -3.527 1.00 45.65 681 PHE A CA 1
ATOM 4628 C C . PHE A 1 681 ? 49.603 88.715 -2.193 1.00 51.52 681 PHE A C 1
ATOM 4629 O O . PHE A 1 681 ? 49.493 87.903 -1.263 1.00 50.94 681 PHE A O 1
ATOM 4637 N N . THR A 1 682 ? 49.180 89.990 -2.136 1.00 49.87 682 THR A N 1
ATOM 4638 C CA . THR A 1 682 ? 48.609 90.704 -0.993 1.00 52.04 682 THR A CA 1
ATOM 4639 C C . THR A 1 682 ? 47.179 90.249 -0.648 1.00 55.16 682 THR A C 1
ATOM 4640 O O . THR A 1 682 ? 46.841 90.184 0.536 1.00 55.87 682 THR A O 1
ATOM 4644 N N . GLU A 1 683 ? 46.341 89.973 -1.666 1.00 50.40 683 GLU A N 1
ATOM 4645 C CA . GLU A 1 683 ? 44.921 89.643 -1.470 1.00 49.93 683 GLU A CA 1
ATOM 4646 C C . GLU A 1 683 ? 44.461 88.461 -2.381 1.00 47.86 683 GLU A C 1
ATOM 4647 O O . GLU A 1 683 ? 45.217 88.127 -3.296 1.00 44.73 683 GLU A O 1
ATOM 4653 N N . PRO A 1 684 ? 43.258 87.825 -2.170 1.00 43.04 684 PRO A N 1
ATOM 4654 C CA . PRO A 1 684 ? 42.838 86.710 -3.045 1.00 40.70 684 PRO A CA 1
ATOM 4655 C C . PRO A 1 684 ? 43.045 86.989 -4.541 1.00 46.31 684 PRO A C 1
ATOM 4656 O O . PRO A 1 684 ? 42.732 88.081 -5.056 1.00 48.49 684 PRO A O 1
ATOM 4660 N N . VAL A 1 685 ? 43.615 85.985 -5.217 1.00 39.73 685 VAL A N 1
ATOM 4661 C CA . VAL A 1 685 ? 44.017 86.024 -6.614 1.00 37.88 685 VAL A CA 1
ATOM 4662 C C . VAL A 1 685 ? 42.973 85.287 -7.485 1.00 39.90 685 VAL A C 1
ATOM 4663 O O . VAL A 1 685 ? 42.550 84.173 -7.160 1.00 38.08 685 VAL A O 1
ATOM 4667 N N . TYR A 1 686 ? 42.551 85.940 -8.578 1.00 37.41 686 TYR A N 1
ATOM 4668 C CA . TYR A 1 686 ? 41.550 85.412 -9.505 1.00 36.46 686 TYR A CA 1
ATOM 4669 C C . TYR A 1 686 ? 42.143 85.051 -10.855 1.00 39.48 686 TYR A C 1
ATOM 4670 O O . TYR A 1 686 ? 42.813 85.891 -11.456 1.00 39.44 686 TYR A O 1
ATOM 4679 N N . PRO A 1 687 ? 41.829 83.859 -11.403 1.00 35.78 687 PRO A N 1
ATOM 4680 C CA . PRO A 1 687 ? 42.273 83.549 -12.772 1.00 35.34 687 PRO A CA 1
ATOM 4681 C C . PRO A 1 687 ? 41.680 84.584 -13.731 1.00 42.42 687 PRO A C 1
ATOM 4682 O O . PRO A 1 687 ? 40.474 84.862 -13.682 1.00 43.50 687 PRO A O 1
ATOM 4686 N N . ALA A 1 688 ? 42.545 85.232 -14.521 1.00 39.62 688 ALA A N 1
ATOM 4687 C CA . ALA A 1 688 ? 42.153 86.315 -15.421 1.00 40.57 688 ALA A CA 1
ATOM 4688 C C . ALA A 1 688 ? 42.623 86.036 -16.849 1.00 41.57 688 ALA A C 1
ATOM 4689 O O . ALA A 1 688 ? 43.726 85.517 -17.033 1.00 39.81 688 ALA A O 1
ATOM 4691 N N . PHE A 1 689 ? 41.785 86.356 -17.852 1.00 39.04 689 PHE A N 1
ATOM 4692 C CA . PHE A 1 689 ? 42.098 86.054 -19.246 1.00 38.55 689 PHE A CA 1
ATOM 4693 C C . PHE A 1 689 ? 41.794 87.196 -20.219 1.00 43.73 689 PHE A C 1
ATOM 4694 O O . PHE A 1 689 ? 40.799 87.889 -20.027 1.00 44.85 689 PHE A O 1
ATOM 4702 N N . SER A 1 690 ? 42.629 87.359 -21.285 1.00 41.15 690 SER A N 1
ATOM 4703 C CA . SER A 1 690 ? 42.414 88.272 -22.432 1.00 42.47 690 SER A CA 1
ATOM 4704 C C . SER A 1 690 ? 42.324 87.418 -23.668 1.00 43.85 690 SER A C 1
ATOM 4705 O O . SER A 1 690 ? 43.041 86.430 -23.784 1.00 40.92 690 SER A O 1
ATOM 4708 N N . ILE A 1 691 ? 41.428 87.785 -24.571 1.00 43.09 691 ILE A N 1
ATOM 4709 C CA . ILE A 1 691 ? 41.171 87.037 -25.792 1.00 42.69 691 ILE A CA 1
ATOM 4710 C C . ILE A 1 691 ? 41.490 87.915 -27.082 1.00 49.25 691 ILE A C 1
ATOM 4711 O O . ILE A 1 691 ? 41.034 87.611 -28.189 1.00 48.21 691 ILE A O 1
ATOM 4716 N N . GLY A 1 692 ? 42.339 88.939 -26.897 1.00 50.73 692 GLY A N 1
ATOM 4717 C CA . GLY A 1 692 ? 42.890 89.808 -27.940 1.00 52.27 692 GLY A CA 1
ATOM 4718 C C . GLY A 1 692 ? 42.015 90.833 -28.638 1.00 60.68 692 GLY A C 1
ATOM 4719 O O . GLY A 1 692 ? 40.814 90.612 -28.807 1.00 61.43 692 GLY A O 1
ATOM 4720 N N . PRO A 1 693 ? 42.638 91.933 -29.161 1.00 59.35 693 PRO A N 1
ATOM 4721 C CA . PRO A 1 693 ? 41.857 92.977 -29.862 1.00 60.81 693 PRO A CA 1
ATOM 4722 C C . PRO A 1 693 ? 41.862 92.871 -31.394 1.00 63.13 693 PRO A C 1
ATOM 4723 O O . PRO A 1 693 ? 42.658 92.122 -31.965 1.00 61.67 693 PRO A O 1
ATOM 4727 N N . ALA A 1 694 ? 40.999 93.679 -32.049 1.00 60.07 694 ALA A N 1
ATOM 4728 C CA . ALA A 1 694 ? 40.857 93.866 -33.504 1.00 60.31 694 ALA A CA 1
ATOM 4729 C C . ALA A 1 694 ? 40.535 92.571 -34.277 1.00 62.19 694 ALA A C 1
ATOM 4730 O O . ALA A 1 694 ? 39.637 91.842 -33.867 1.00 62.14 694 ALA A O 1
ATOM 4732 N N . GLY A 1 695 ? 41.207 92.351 -35.415 1.00 58.00 695 GLY A N 1
ATOM 4733 C CA . GLY A 1 695 ? 41.041 91.152 -36.229 1.00 56.55 695 GLY A CA 1
ATOM 4734 C C . GLY A 1 695 ? 41.691 89.927 -35.594 1.00 55.96 695 GLY A C 1
ATOM 4735 O O . GLY A 1 695 ? 41.441 88.796 -36.019 1.00 55.07 695 GLY A O 1
ATOM 4736 N N . ASN A 1 696 ? 42.544 90.143 -34.569 1.00 51.49 696 ASN A N 1
ATOM 4737 C CA . ASN A 1 696 ? 43.256 89.093 -33.854 1.00 49.06 696 ASN A CA 1
ATOM 4738 C C . ASN A 1 696 ? 42.359 88.535 -32.766 1.00 50.85 696 ASN A C 1
ATOM 4739 O O . ASN A 1 696 ? 41.855 89.307 -31.945 1.00 51.48 696 ASN A O 1
ATOM 4744 N N . HIS A 1 697 ? 42.108 87.198 -32.798 1.00 46.82 697 HIS A N 1
ATOM 4745 C CA . HIS A 1 697 ? 41.142 86.537 -31.932 1.00 46.59 697 HIS A CA 1
ATOM 4746 C C . HIS A 1 697 ? 41.661 85.322 -31.168 1.00 49.03 697 HIS A C 1
ATOM 4747 O O . HIS A 1 697 ? 42.474 84.556 -31.673 1.00 48.58 697 HIS A O 1
ATOM 4754 N N . GLY A 1 698 ? 41.118 85.144 -29.965 1.00 45.36 698 GLY A N 1
ATOM 4755 C CA . GLY A 1 698 ? 41.423 84.043 -29.068 1.00 42.68 698 GLY A CA 1
ATOM 4756 C C . GLY A 1 698 ? 40.214 83.178 -28.778 1.00 43.61 698 GLY A C 1
ATOM 4757 O O . GLY A 1 698 ? 39.085 83.513 -29.151 1.00 44.12 698 GLY A O 1
ATOM 4758 N N . THR A 1 699 ? 40.465 82.038 -28.145 1.00 38.87 699 THR A N 1
ATOM 4759 C CA . THR A 1 699 ? 39.490 81.008 -27.794 1.00 38.63 699 THR A CA 1
ATOM 4760 C C . THR A 1 699 ? 40.069 80.355 -26.566 1.00 40.34 699 THR A C 1
ATOM 4761 O O . THR A 1 699 ? 41.247 80.000 -26.572 1.00 40.27 699 THR A O 1
ATOM 4765 N N . LEU A 1 700 ? 39.285 80.216 -25.499 1.00 36.73 700 LEU A N 1
ATOM 4766 C CA . LEU A 1 700 ? 39.808 79.710 -24.234 1.00 34.73 700 LEU A CA 1
ATOM 4767 C C . LEU A 1 700 ? 38.818 78.792 -23.473 1.00 34.31 700 LEU A C 1
ATOM 4768 O O . LEU A 1 700 ? 37.730 79.237 -23.118 1.00 35.37 700 LEU A O 1
ATOM 4773 N N . ARG A 1 701 ? 39.207 77.533 -23.196 1.00 27.99 701 ARG A N 1
ATOM 4774 C CA . ARG A 1 701 ? 38.335 76.564 -22.521 1.00 26.16 701 ARG A CA 1
ATOM 4775 C C . ARG A 1 701 ? 38.905 76.049 -21.222 1.00 26.47 701 ARG A C 1
ATOM 4776 O O . ARG A 1 701 ? 39.947 75.399 -21.237 1.00 25.90 701 ARG A O 1
ATOM 4784 N N . LEU A 1 702 ? 38.166 76.248 -20.119 1.00 20.64 702 LEU A N 1
ATOM 4785 C CA . LEU A 1 702 ? 38.526 75.764 -18.788 1.00 19.33 702 LEU A CA 1
ATOM 4786 C C . LEU A 1 702 ? 38.324 74.243 -18.696 1.00 22.97 702 LEU A C 1
ATOM 4787 O O . LEU A 1 702 ? 37.299 73.708 -19.136 1.00 21.73 702 LEU A O 1
ATOM 4792 N N . LEU A 1 703 ? 39.318 73.541 -18.148 1.00 19.35 703 LEU A N 1
ATOM 4793 C CA . LEU A 1 703 ? 39.220 72.091 -18.047 1.00 12.27 703 LEU A CA 1
ATOM 4794 C C . LEU A 1 703 ? 39.273 71.647 -16.588 1.00 49.36 703 LEU A C 1
ATOM 4795 O O . LEU A 1 703 ? 38.414 70.876 -16.164 1.00 10.12 703 LEU A O 1
ATOM 4800 N N . ASP B 2 4 ? 5.499 13.035 30.064 1.00 95.74 4 ASP B N 1
ATOM 4801 C CA . ASP B 2 4 ? 5.487 14.455 30.385 1.00 91.16 4 ASP B CA 1
ATOM 4802 C C . ASP B 2 4 ? 4.846 15.261 29.255 1.00 90.77 4 ASP B C 1
ATOM 4803 O O . ASP B 2 4 ? 5.114 15.030 28.068 1.00 89.12 4 ASP B O 1
ATOM 4808 N N . ILE B 2 5 ? 4.005 16.221 29.639 1.00 85.05 5 ILE B N 1
ATOM 4809 C CA . ILE B 2 5 ? 3.286 17.052 28.688 1.00 80.60 5 ILE B CA 1
ATOM 4810 C C . ILE B 2 5 ? 4.210 18.193 28.176 1.00 79.14 5 ILE B C 1
ATOM 4811 O O . ILE B 2 5 ? 5.047 18.700 28.930 1.00 77.57 5 ILE B O 1
ATOM 4816 N N . LEU B 2 6 ? 4.090 18.512 26.855 1.00 73.33 6 LEU B N 1
ATOM 4817 C CA . LEU B 2 6 ? 4.841 19.555 26.140 1.00 69.50 6 LEU B CA 1
ATOM 4818 C C . LEU B 2 6 ? 3.914 20.425 25.265 1.00 70.57 6 LEU B C 1
ATOM 4819 O O . LEU B 2 6 ? 2.841 19.965 24.840 1.00 71.38 6 LEU B O 1
ATOM 4824 N N . VAL B 2 7 ? 4.364 21.664 24.968 1.00 62.87 7 VAL B N 1
ATOM 4825 C CA . VAL B 2 7 ? 3.610 22.628 24.166 1.00 59.34 7 VAL B CA 1
ATOM 4826 C C . VAL B 2 7 ? 4.395 22.930 22.893 1.00 59.99 7 VAL B C 1
ATOM 4827 O O . VAL B 2 7 ? 5.566 23.287 22.989 1.00 59.05 7 VAL B O 1
ATOM 4831 N N . VAL B 2 8 ? 3.760 22.776 21.712 1.00 55.96 8 VAL B N 1
ATOM 4832 C CA . VAL B 2 8 ? 4.406 23.002 20.413 1.00 54.44 8 VAL B CA 1
ATOM 4833 C C . VAL B 2 8 ? 3.576 23.982 19.558 1.00 56.68 8 VAL B C 1
ATOM 4834 O O . VAL B 2 8 ? 2.347 23.901 19.543 1.00 56.76 8 VAL B O 1
ATOM 4838 N N . ALA B 2 9 ? 4.277 24.921 18.866 1.00 51.25 9 ALA B N 1
ATOM 4839 C CA . ALA B 2 9 ? 3.679 25.919 17.977 1.00 49.00 9 ALA B CA 1
ATOM 4840 C C . ALA B 2 9 ? 3.135 25.220 16.737 1.00 53.09 9 ALA B C 1
ATOM 4841 O O . ALA B 2 9 ? 3.881 24.494 16.076 1.00 53.97 9 ALA B O 1
ATOM 4843 N N . ALA B 2 10 ? 1.828 25.385 16.458 1.00 49.11 10 ALA B N 1
ATOM 4844 C CA . ALA B 2 10 ? 1.155 24.736 15.329 1.00 50.51 10 ALA B CA 1
ATOM 4845 C C . ALA B 2 10 ? 1.818 25.050 13.988 1.00 53.02 10 ALA B C 1
ATOM 4846 O O . ALA B 2 10 ? 1.940 24.152 13.159 1.00 55.13 10 ALA B O 1
ATOM 4848 N N . LEU B 2 11 ? 2.281 26.301 13.796 1.00 45.69 11 LEU B N 1
ATOM 4849 C CA . LEU B 2 11 ? 2.964 26.778 12.585 1.00 43.53 11 LEU B CA 1
ATOM 4850 C C . LEU B 2 11 ? 2.105 26.562 11.322 1.00 50.04 11 LEU B C 1
ATOM 4851 O O . LEU B 2 11 ? 2.587 26.063 10.300 1.00 50.66 11 LEU B O 1
ATOM 4856 N N . GLY B 2 12 ? 0.838 26.957 11.415 1.00 48.14 12 GLY B N 1
ATOM 4857 C CA . GLY B 2 12 ? -0.117 26.860 10.319 1.00 50.13 12 GLY B CA 1
ATOM 4858 C C . GLY B 2 12 ? -0.496 25.447 9.926 1.00 58.26 12 GLY B C 1
ATOM 4859 O O . GLY B 2 12 ? -1.392 25.263 9.098 1.00 60.61 12 GLY B O 1
ATOM 4860 N N . ARG B 2 13 ? 0.197 24.438 10.502 1.00 55.36 13 ARG B N 1
ATOM 4861 C CA . ARG B 2 13 ? -0.044 23.011 10.271 1.00 58.34 13 ARG B CA 1
ATOM 4862 C C . ARG B 2 13 ? -1.461 22.648 10.743 1.00 66.09 13 ARG B C 1
ATOM 4863 O O . ARG B 2 13 ? -1.853 23.067 11.849 1.00 64.96 13 ARG B O 1
ATOM 4871 N N . PRO B 2 14 ? -2.257 21.936 9.890 1.00 66.33 14 PRO B N 1
ATOM 4872 C CA . PRO B 2 14 ? -3.646 21.593 10.269 1.00 69.13 14 PRO B CA 1
ATOM 4873 C C . PRO B 2 14 ? -3.705 20.694 11.497 1.00 74.37 14 PRO B C 1
ATOM 4874 O O . PRO B 2 14 ? -3.204 19.574 11.471 1.00 76.85 14 PRO B O 1
ATOM 4878 N N . PHE B 2 15 ? -4.263 21.199 12.585 1.00 69.14 15 PHE B N 1
ATOM 4879 C CA . PHE B 2 15 ? -4.326 20.423 13.805 1.00 70.84 15 PHE B CA 1
ATOM 4880 C C . PHE B 2 15 ? -5.759 20.227 14.213 1.00 78.01 15 PHE B C 1
ATOM 4881 O O . PHE B 2 15 ? -6.558 21.169 14.174 1.00 77.22 15 PHE B O 1
ATOM 4889 N N . THR B 2 16 ? -6.089 18.980 14.583 1.00 77.31 16 THR B N 1
ATOM 4890 C CA . THR B 2 16 ? -7.395 18.563 15.080 1.00 79.79 16 THR B CA 1
ATOM 4891 C C . THR B 2 16 ? -7.213 17.940 16.458 1.00 83.98 16 THR B C 1
ATOM 4892 O O . THR B 2 16 ? -6.166 17.355 16.754 1.00 82.15 16 THR B O 1
ATOM 4896 N N . LEU B 2 17 ? -8.245 18.114 17.302 1.00 82.71 17 LEU B N 1
ATOM 4897 C CA . LEU B 2 17 ? -8.397 17.796 18.727 1.00 83.80 17 LEU B CA 1
ATOM 4898 C C . LEU B 2 17 ? -7.746 16.468 19.237 1.00 88.41 17 LEU B C 1
ATOM 4899 O O . LEU B 2 17 ? -7.243 16.417 20.369 1.00 87.19 17 LEU B O 1
ATOM 4904 N N . GLY B 2 18 ? -7.784 15.424 18.419 1.00 86.58 18 GLY B N 1
ATOM 4905 C CA . GLY B 2 18 ? -7.160 14.142 18.723 1.00 89.48 18 GLY B CA 1
ATOM 4906 C C . GLY B 2 18 ? -6.324 13.736 17.536 1.00 94.43 18 GLY B C 1
ATOM 4907 O O . GLY B 2 18 ? -6.894 13.385 16.505 1.00 96.47 18 GLY B O 1
ATOM 4908 N N . MET B 2 19 ? -4.974 13.807 17.650 1.00 88.28 19 MET B N 1
ATOM 4909 C CA . MET B 2 19 ? -4.055 13.499 16.534 1.00 86.75 19 MET B CA 1
ATOM 4910 C C . MET B 2 19 ? -2.672 12.962 16.958 1.00 89.27 19 MET B C 1
ATOM 4911 O O . MET B 2 19 ? -2.218 13.259 18.060 1.00 87.78 19 MET B O 1
ATOM 4916 N N . LEU B 2 20 ? -1.970 12.253 16.041 1.00 85.97 20 LEU B N 1
ATOM 4917 C CA . LEU B 2 20 ? -0.621 11.713 16.277 1.00 85.86 20 LEU B CA 1
ATOM 4918 C C . LEU B 2 20 ? 0.484 12.721 15.913 1.00 83.46 20 LEU B C 1
ATOM 4919 O O . LEU B 2 20 ? 0.374 13.434 14.912 1.00 80.80 20 LEU B O 1
ATOM 4920 N N . TYR B 2 21 ? 1.556 12.764 16.727 1.00 77.50 21 TYR B N 1
ATOM 4921 C CA . TYR B 2 21 ? 2.710 13.649 16.525 1.00 72.48 21 TYR B CA 1
ATOM 4922 C C . TYR B 2 21 ? 3.993 12.961 16.976 1.00 77.99 21 TYR B C 1
ATOM 4923 O O . TYR B 2 21 ? 4.069 12.473 18.112 1.00 80.13 21 TYR B O 1
ATOM 4932 N N . ASP B 2 22 ? 4.996 12.908 16.086 1.00 72.55 22 ASP B N 1
ATOM 4933 C CA . ASP B 2 22 ? 6.297 12.354 16.452 1.00 74.08 22 ASP B CA 1
ATOM 4934 C C . ASP B 2 22 ? 7.162 13.518 16.952 1.00 75.45 22 ASP B C 1
ATOM 4935 O O . ASP B 2 22 ? 7.211 14.574 16.316 1.00 70.56 22 ASP B O 1
ATOM 4940 N N . ALA B 2 23 ? 7.814 13.330 18.113 1.00 73.61 23 ALA B N 1
ATOM 4941 C CA . ALA B 2 23 ? 8.680 14.323 18.748 1.00 70.21 23 ALA B CA 1
ATOM 4942 C C . ALA B 2 23 ? 9.969 14.595 17.930 1.00 73.07 23 ALA B C 1
ATOM 4943 O O . ALA B 2 23 ? 10.825 15.350 18.401 1.00 70.76 23 ALA B O 1
ATOM 4945 N N . ARG B 2 24 ? 10.084 14.020 16.697 1.00 70.82 24 ARG B N 1
ATOM 4946 C CA . ARG B 2 24 ? 11.143 14.335 15.722 1.00 69.47 24 ARG B CA 1
ATOM 4947 C C . ARG B 2 24 ? 10.517 15.276 14.636 1.00 69.70 24 ARG B C 1
ATOM 4948 O O . ARG B 2 24 ? 10.913 15.322 13.467 1.00 67.12 24 ARG B O 1
ATOM 4951 N N . ASN B 2 25 ? 9.497 16.027 15.146 1.00 65.19 25 ASN B N 1
ATOM 4952 C CA . ASN B 2 25 ? 8.584 17.090 14.710 1.00 61.14 25 ASN B CA 1
ATOM 4953 C C . ASN B 2 25 ? 7.821 16.837 13.387 1.00 66.46 25 ASN B C 1
ATOM 4954 O O . ASN B 2 25 ? 7.315 17.779 12.762 1.00 62.92 25 ASN B O 1
ATOM 4959 N N . ASP B 2 26 ? 7.589 15.548 13.079 1.00 67.96 26 ASP B N 1
ATOM 4960 C CA . ASP B 2 26 ? 6.733 15.127 11.974 1.00 69.49 26 ASP B CA 1
ATOM 4961 C C . ASP B 2 26 ? 5.326 15.009 12.548 1.00 74.44 26 ASP B C 1
ATOM 4962 O O . ASP B 2 26 ? 5.186 14.502 13.669 1.00 76.16 26 ASP B O 1
ATOM 4967 N N . LYS B 2 27 ? 4.286 15.478 11.835 1.00 69.58 27 LYS B N 1
ATOM 4968 C CA . LYS B 2 27 ? 2.923 15.301 12.353 1.00 70.23 27 LYS B CA 1
ATOM 4969 C C . LYS B 2 27 ? 2.176 14.282 11.501 1.00 77.79 27 LYS B C 1
ATOM 4970 O O . LYS B 2 27 ? 1.886 14.546 10.327 1.00 77.26 27 LYS B O 1
ATOM 4976 N N . LEU B 2 28 ? 1.853 13.125 12.113 1.00 77.60 28 LEU B N 1
ATOM 4977 C CA . LEU B 2 28 ? 1.170 12.013 11.455 1.00 81.97 28 LEU B CA 1
ATOM 4978 C C . LEU B 2 28 ? -0.296 12.333 11.192 1.00 84.51 28 LEU B C 1
ATOM 4979 O O . LEU B 2 28 ? -1.058 12.639 12.114 1.00 83.79 28 LEU B O 1
ATOM 4984 N N . ILE B 2 29 ? -0.664 12.272 9.912 1.00 80.76 29 ILE B N 1
ATOM 4985 C CA . ILE B 2 29 ? -1.994 12.547 9.388 1.00 99.75 29 ILE B CA 1
ATOM 4986 C C . ILE B 2 29 ? -2.685 11.199 9.099 1.00 122.12 29 ILE B C 1
ATOM 4987 O O . ILE B 2 29 ? -3.751 11.138 8.492 1.00 90.41 29 ILE B O 1
ATOM 4992 N N . GLU B 2 46 ? -14.913 24.194 24.565 1.00 83.17 46 GLU B N 1
ATOM 4993 C CA . GLU B 2 46 ? -14.419 25.364 23.847 1.00 79.31 46 GLU B CA 1
ATOM 4994 C C . GLU B 2 46 ? -14.387 26.582 24.781 1.00 82.43 46 GLU B C 1
ATOM 4995 O O . GLU B 2 46 ? -15.358 27.344 24.861 1.00 83.72 46 GLU B O 1
ATOM 5001 N N . SER B 2 47 ? -13.260 26.745 25.501 1.00 76.42 47 SER B N 1
ATOM 5002 C CA . SER B 2 47 ? -13.001 27.868 26.408 1.00 74.30 47 SER B CA 1
ATOM 5003 C C . SER B 2 47 ? -12.723 29.121 25.609 1.00 75.65 47 SER B C 1
ATOM 5004 O O . SER B 2 47 ? -12.282 29.017 24.471 1.00 73.53 47 SER B O 1
ATOM 5007 N N . SER B 2 48 ? -12.931 30.300 26.204 1.00 72.30 48 SER B N 1
ATOM 5008 C CA . SER B 2 48 ? -12.630 31.560 25.531 1.00 69.23 48 SER B CA 1
ATOM 5009 C C . SER B 2 48 ? -11.342 32.158 26.099 1.00 68.52 48 SER B C 1
ATOM 5010 O O . SER B 2 48 ? -11.282 32.403 27.313 1.00 68.53 48 SER B O 1
ATOM 5013 N N . GLN B 2 49 ? -10.307 32.366 25.229 1.00 60.66 49 GLN B N 1
ATOM 5014 C CA . GLN B 2 49 ? -9.014 32.968 25.605 1.00 57.25 49 GLN B CA 1
ATOM 5015 C C . GLN B 2 49 ? -8.691 34.190 24.732 1.00 60.02 49 GLN B C 1
ATOM 5016 O O . GLN B 2 49 ? -7.710 34.137 23.975 1.00 57.86 49 GLN B O 1
ATOM 5022 N N . PRO B 2 50 ? -9.476 35.306 24.789 1.00 57.44 50 PRO B N 1
ATOM 5023 C CA . PRO B 2 50 ? -9.163 36.447 23.905 1.00 55.12 50 PRO B CA 1
ATOM 5024 C C . PRO B 2 50 ? -7.867 37.174 24.268 1.00 55.25 50 PRO B C 1
ATOM 5025 O O . PRO B 2 50 ? -7.553 37.338 25.451 1.00 54.33 50 PRO B O 1
ATOM 5029 N N . SER B 2 51 ? -7.121 37.575 23.223 1.00 49.75 51 SER B N 1
ATOM 5030 C CA . SER B 2 51 ? -5.867 38.354 23.299 1.00 47.93 51 SER B CA 1
ATOM 5031 C C . SER B 2 51 ? -5.532 39.017 21.979 1.00 52.93 51 SER B C 1
ATOM 5032 O O . SER B 2 51 ? -5.586 38.368 20.901 1.00 51.85 51 SER B O 1
ATOM 5035 N N . SER B 2 52 ? -5.131 40.270 22.077 1.00 50.76 52 SER B N 1
ATOM 5036 C CA . SER B 2 52 ? -4.701 41.047 20.896 1.00 49.56 52 SER B CA 1
ATOM 5037 C C . SER B 2 52 ? -3.334 41.664 21.194 1.00 50.42 52 SER B C 1
ATOM 5038 O O . SER B 2 52 ? -3.086 42.039 22.371 1.00 51.20 52 SER B O 1
ATOM 5041 N N . ALA B 2 53 ? -2.511 41.817 20.116 1.00 43.31 53 ALA B N 1
ATOM 5042 C CA . ALA B 2 53 ? -1.194 42.447 20.195 1.00 41.22 53 ALA B CA 1
ATOM 5043 C C . ALA B 2 53 ? -0.556 42.611 18.812 1.00 41.65 53 ALA B C 1
ATOM 5044 O O . ALA B 2 53 ? -0.973 41.964 17.843 1.00 40.67 53 ALA B O 1
ATOM 5046 N N . PHE B 2 54 ? 0.486 43.439 18.742 1.00 35.84 54 PHE B N 1
ATOM 5047 C CA . PHE B 2 54 ? 1.277 43.655 17.548 1.00 33.37 54 PHE B CA 1
ATOM 5048 C C . PHE B 2 54 ? 2.742 43.884 17.952 1.00 37.27 54 PHE B C 1
ATOM 5049 O O . PHE B 2 54 ? 3.024 44.327 19.070 1.00 37.00 54 PHE B O 1
ATOM 5057 N N . GLU B 2 55 ? 3.672 43.554 17.041 1.00 33.83 55 GLU B N 1
ATOM 5058 C CA . GLU B 2 55 ? 5.113 43.703 17.243 1.00 32.94 55 GLU B CA 1
ATOM 5059 C C . GLU B 2 55 ? 5.785 44.030 15.922 1.00 35.13 55 GLU B C 1
ATOM 5060 O O . GLU B 2 55 ? 5.436 43.453 14.887 1.00 34.48 55 GLU B O 1
ATOM 5066 N N . ILE B 2 56 ? 6.731 44.974 15.956 1.00 30.92 56 ILE B N 1
ATOM 5067 C CA . ILE B 2 56 ? 7.507 45.386 14.779 1.00 29.48 56 ILE B CA 1
ATOM 5068 C C . ILE B 2 56 ? 8.989 45.019 14.995 1.00 30.53 56 ILE B C 1
ATOM 5069 O O . ILE B 2 56 ? 9.578 45.401 16.008 1.00 30.57 56 ILE B O 1
ATOM 5074 N N . ILE B 2 57 ? 9.596 44.290 14.053 1.00 25.07 57 ILE B N 1
ATOM 5075 C CA . ILE B 2 57 ? 11.024 43.950 14.171 1.00 24.26 57 ILE B CA 1
ATOM 5076 C C . ILE B 2 57 ? 11.771 44.410 12.923 1.00 28.20 57 ILE B C 1
ATOM 5077 O O . ILE B 2 57 ? 11.215 44.387 11.819 1.00 27.20 57 ILE B O 1
ATOM 5082 N N . ALA B 2 58 ? 13.018 44.860 13.110 1.00 25.16 58 ALA B N 1
ATOM 5083 C CA . ALA B 2 58 ? 13.875 45.289 12.004 1.00 24.34 58 ALA B CA 1
ATOM 5084 C C . ALA B 2 58 ? 14.926 44.220 11.750 1.00 27.14 58 ALA B C 1
ATOM 5085 O O . ALA B 2 58 ? 16.086 44.540 11.551 1.00 27.41 58 ALA B O 1
ATOM 5087 N N . SER B 2 59 ? 14.528 42.943 11.803 1.00 24.34 59 SER B N 1
ATOM 5088 C CA . SER B 2 59 ? 15.430 41.814 11.586 1.00 25.53 59 SER B CA 1
ATOM 5089 C C . SER B 2 59 ? 14.712 40.632 10.970 1.00 31.94 59 SER B C 1
ATOM 5090 O O . SER B 2 59 ? 13.477 40.609 10.956 1.00 31.64 59 SER B O 1
ATOM 5093 N N . ASP B 2 60 ? 15.476 39.647 10.451 1.00 30.42 60 ASP B N 1
ATOM 5094 C CA . ASP B 2 60 ? 14.881 38.479 9.795 1.00 30.46 60 ASP B CA 1
ATOM 5095 C C . ASP B 2 60 ? 15.664 37.172 10.044 1.00 36.19 60 ASP B C 1
ATOM 5096 O O . ASP B 2 60 ? 15.374 36.161 9.390 1.00 36.73 60 ASP B O 1
ATOM 5101 N N . SER B 2 61 ? 16.610 37.159 11.007 1.00 33.43 61 SER B N 1
ATOM 5102 C CA . SER B 2 61 ? 17.339 35.916 11.294 1.00 34.92 61 SER B CA 1
ATOM 5103 C C . SER B 2 61 ? 16.360 34.873 11.855 1.00 38.50 61 SER B C 1
ATOM 5104 O O . SER B 2 61 ? 15.333 35.255 12.431 1.00 37.52 61 SER B O 1
ATOM 5107 N N . THR B 2 62 ? 16.648 33.571 11.649 1.00 35.45 62 THR B N 1
ATOM 5108 C CA . THR B 2 62 ? 15.778 32.489 12.124 1.00 35.62 62 THR B CA 1
ATOM 5109 C C . THR B 2 62 ? 15.451 32.678 13.622 1.00 40.42 62 THR B C 1
ATOM 5110 O O . THR B 2 62 ? 14.283 32.543 13.999 1.00 40.31 62 THR B O 1
ATOM 5114 N N . ASP B 2 63 ? 16.467 33.078 14.443 1.00 36.69 63 ASP B N 1
ATOM 5115 C CA . ASP B 2 63 ? 16.356 33.376 15.878 1.00 35.81 63 ASP B CA 1
ATOM 5116 C C . ASP B 2 63 ? 15.276 34.421 16.143 1.00 36.52 63 ASP B C 1
ATOM 5117 O O . ASP B 2 63 ? 14.522 34.270 17.096 1.00 36.57 63 ASP B O 1
ATOM 5122 N N . ASP B 2 64 ? 15.210 35.472 15.292 1.00 31.42 64 ASP B N 1
ATOM 5123 C CA . ASP B 2 64 ? 14.260 36.575 15.389 1.00 30.78 64 ASP B CA 1
ATOM 5124 C C . ASP B 2 64 ? 12.848 36.121 15.007 1.00 35.69 64 ASP B C 1
ATOM 5125 O O . ASP B 2 64 ? 11.886 36.461 15.714 1.00 36.31 64 ASP B O 1
ATOM 5130 N N . LYS B 2 65 ? 12.721 35.336 13.910 1.00 31.58 65 LYS B N 1
ATOM 5131 C CA . LYS B 2 65 ? 11.433 34.796 13.439 1.00 30.94 65 LYS B CA 1
ATOM 5132 C C . LYS B 2 65 ? 10.860 33.786 14.458 1.00 36.56 65 LYS B C 1
ATOM 5133 O O . LYS B 2 65 ? 9.639 33.684 14.651 1.00 36.15 65 LYS B O 1
ATOM 5139 N N . SER B 2 66 ? 11.767 33.062 15.111 1.00 34.60 66 SER B N 1
ATOM 5140 C CA . SER B 2 66 ? 11.437 32.085 16.125 1.00 36.35 66 SER B CA 1
ATOM 5141 C C . SER B 2 66 ? 10.910 32.786 17.380 1.00 41.22 66 SER B C 1
ATOM 5142 O O . SER B 2 66 ? 9.933 32.319 17.965 1.00 41.89 66 SER B O 1
ATOM 5145 N N . SER B 2 67 ? 11.510 33.936 17.742 1.00 37.60 67 SER B N 1
ATOM 5146 C CA . SER B 2 67 ? 11.156 34.735 18.918 1.00 38.28 67 SER B CA 1
ATOM 5147 C C . SER B 2 67 ? 9.735 35.322 18.839 1.00 44.20 67 SER B C 1
ATOM 5148 O O . SER B 2 67 ? 9.066 35.449 19.877 1.00 44.81 67 SER B O 1
ATOM 5151 N N . LEU B 2 68 ? 9.270 35.644 17.612 1.00 40.89 68 LEU B N 1
ATOM 5152 C CA . LEU B 2 68 ? 7.935 36.205 17.378 1.00 40.65 68 LEU B CA 1
ATOM 5153 C C . LEU B 2 68 ? 6.877 35.138 17.402 1.00 46.03 68 LEU B C 1
ATOM 5154 O O . LEU B 2 68 ? 5.755 35.389 17.861 1.00 46.23 68 LEU B O 1
ATOM 5159 N N . MET B 2 69 ? 7.233 33.954 16.889 1.00 43.55 69 MET B N 1
ATOM 5160 C CA . MET B 2 69 ? 6.336 32.815 16.783 1.00 44.94 69 MET B CA 1
ATOM 5161 C C . MET B 2 69 ? 6.473 31.869 17.965 1.00 49.58 69 MET B C 1
ATOM 5162 O O . MET B 2 69 ? 5.825 30.816 17.985 1.00 51.41 69 MET B O 1
ATOM 5167 N N . ASP B 2 70 ? 7.289 32.266 18.966 1.00 44.37 70 ASP B N 1
ATOM 5168 C CA . ASP B 2 70 ? 7.546 31.530 20.206 1.00 45.18 70 ASP B CA 1
ATOM 5169 C C . ASP B 2 70 ? 7.893 30.051 19.902 1.00 46.51 70 ASP B C 1
ATOM 5170 O O . ASP B 2 70 ? 7.368 29.145 20.551 1.00 48.05 70 ASP B O 1
ATOM 5175 N N . ILE B 2 71 ? 8.782 29.831 18.906 1.00 39.90 71 ILE B N 1
ATOM 5176 C CA . ILE B 2 71 ? 9.239 28.509 18.469 1.00 40.26 71 ILE B CA 1
ATOM 5177 C C . ILE B 2 71 ? 10.343 28.018 19.405 1.00 44.57 71 ILE B C 1
ATOM 5178 O O . ILE B 2 71 ? 11.371 28.696 19.557 1.00 42.17 71 ILE B O 1
ATOM 5183 N N . GLU B 2 72 ? 10.135 26.805 19.978 1.00 44.04 72 GLU B N 1
ATOM 5184 C CA . GLU B 2 72 ? 11.045 26.105 20.893 1.00 47.02 72 GLU B CA 1
ATOM 5185 C C . GLU B 2 72 ? 12.285 25.611 20.142 1.00 51.43 72 GLU B C 1
ATOM 5186 O O . GLU B 2 72 ? 12.181 25.223 18.973 1.00 51.22 72 GLU B O 1
ATOM 5192 N N . ALA B 2 73 ? 13.451 25.610 20.829 1.00 47.95 73 ALA B N 1
ATOM 5193 C CA . ALA B 2 73 ? 14.763 25.213 20.307 1.00 48.06 73 ALA B CA 1
ATOM 5194 C C . ALA B 2 73 ? 14.699 23.950 19.435 1.00 51.90 73 ALA B C 1
ATOM 5195 O O . ALA B 2 73 ? 15.236 23.937 18.318 1.00 50.69 73 ALA B O 1
ATOM 5197 N N . SER B 2 74 ? 14.002 22.912 19.944 1.00 50.00 74 SER B N 1
ATOM 5198 C CA . SER B 2 74 ? 13.769 21.618 19.303 1.00 51.56 74 SER B CA 1
ATOM 5199 C C . SER B 2 74 ? 13.045 21.796 17.953 1.00 52.56 74 SER B C 1
ATOM 5200 O O . SER B 2 74 ? 13.572 21.374 16.919 1.00 52.59 74 SER B O 1
ATOM 5203 N N . LEU B 2 75 ? 11.874 22.472 17.964 1.00 46.31 75 LEU B N 1
ATOM 5204 C CA . LEU B 2 75 ? 11.059 22.735 16.781 1.00 44.06 75 LEU B CA 1
ATOM 5205 C C . LEU B 2 75 ? 11.818 23.589 15.757 1.00 45.51 75 LEU B C 1
ATOM 5206 O O . LEU B 2 75 ? 11.728 23.307 14.558 1.00 45.27 75 LEU B O 1
ATOM 5211 N N . LYS B 2 76 ? 12.592 24.593 16.233 1.00 39.19 76 LYS B N 1
ATOM 5212 C CA . LYS B 2 76 ? 13.408 25.468 15.394 1.00 36.44 76 LYS B CA 1
ATOM 5213 C C . LYS B 2 76 ? 14.457 24.646 14.644 1.00 42.72 76 LYS B C 1
ATOM 5214 O O . LYS B 2 76 ? 14.551 24.768 13.420 1.00 41.21 76 LYS B O 1
ATOM 5220 N N . ALA B 2 77 ? 15.194 23.769 15.371 1.00 40.93 77 ALA B N 1
ATOM 5221 C CA . ALA B 2 77 ? 16.216 22.882 14.808 1.00 42.63 77 ALA B CA 1
ATOM 5222 C C . ALA B 2 77 ? 15.635 21.959 13.731 1.00 48.07 77 ALA B C 1
ATOM 5223 O O . ALA B 2 77 ? 16.250 21.783 12.675 1.00 46.75 77 ALA B O 1
ATOM 5225 N N . SER B 2 78 ? 14.430 21.406 13.988 1.00 45.20 78 SER B N 1
ATOM 5226 C CA . SER B 2 78 ? 13.717 20.523 13.067 1.00 46.40 78 SER B CA 1
ATOM 5227 C C . SER B 2 78 ? 13.226 21.320 11.857 1.00 48.94 78 SER B C 1
ATOM 5228 O O . SER B 2 78 ? 13.234 20.795 10.739 1.00 49.27 78 SER B O 1
ATOM 5231 N N . PHE B 2 79 ? 12.869 22.609 12.067 1.00 42.04 79 PHE B N 1
ATOM 5232 C CA . PHE B 2 79 ? 12.451 23.492 10.979 1.00 39.82 79 PHE B CA 1
ATOM 5233 C C . PHE B 2 79 ? 13.636 23.798 10.053 1.00 43.36 79 PHE B C 1
ATOM 5234 O O . PHE B 2 79 ? 13.475 23.778 8.825 1.00 42.95 79 PHE B O 1
ATOM 5242 N N . LEU B 2 80 ? 14.813 24.111 10.656 1.00 38.58 80 LEU B N 1
ATOM 5243 C CA . LEU B 2 80 ? 16.063 24.390 9.940 1.00 37.97 80 LEU B CA 1
ATOM 5244 C C . LEU B 2 80 ? 16.464 23.164 9.137 1.00 45.61 80 LEU B C 1
ATOM 5245 O O . LEU B 2 80 ? 16.813 23.306 7.965 1.00 45.50 80 LEU B O 1
ATOM 5250 N N . GLY B 2 81 ? 16.306 21.980 9.745 1.00 45.08 81 GLY B N 1
ATOM 5251 C CA . GLY B 2 81 ? 16.564 20.682 9.126 1.00 48.86 81 GLY B CA 1
ATOM 5252 C C . GLY B 2 81 ? 15.618 20.341 7.986 1.00 54.72 81 GLY B C 1
ATOM 5253 O O . GLY B 2 81 ? 15.851 19.378 7.249 1.00 57.18 81 GLY B O 1
ATOM 5254 N N . GLY B 2 82 ? 14.550 21.131 7.856 1.00 49.72 82 GLY B N 1
ATOM 5255 C CA . GLY B 2 82 ? 13.557 21.027 6.793 1.00 50.23 82 GLY B CA 1
ATOM 5256 C C . GLY B 2 82 ? 12.451 20.030 7.024 1.00 57.59 82 GLY B C 1
ATOM 5257 O O . GLY B 2 82 ? 11.592 19.849 6.155 1.00 58.60 82 GLY B O 1
ATOM 5258 N N . LEU B 2 83 ? 12.467 19.372 8.191 1.00 55.74 83 LEU B N 1
ATOM 5259 C CA . LEU B 2 83 ? 11.484 18.353 8.568 1.00 58.20 83 LEU B CA 1
ATOM 5260 C C . LEU B 2 83 ? 10.094 18.970 8.739 1.00 61.54 83 LEU B C 1
ATOM 5261 O O . LEU B 2 83 ? 9.097 18.370 8.338 1.00 62.76 83 LEU B O 1
ATOM 5266 N N . VAL B 2 84 ? 10.048 20.183 9.318 1.00 56.00 84 VAL B N 1
ATOM 5267 C CA . VAL B 2 84 ? 8.814 20.910 9.605 1.00 54.24 84 VAL B CA 1
ATOM 5268 C C . VAL B 2 84 ? 8.345 21.700 8.367 1.00 57.24 84 VAL B C 1
ATOM 5269 O O . VAL B 2 84 ? 9.067 22.572 7.841 1.00 54.64 84 VAL B O 1
ATOM 5273 N N . GLU B 2 85 ? 7.126 21.356 7.911 1.00 55.32 85 GLU B N 1
ATOM 5274 C CA . GLU B 2 85 ? 6.406 22.057 6.851 1.00 54.72 85 GLU B CA 1
ATOM 5275 C C . GLU B 2 85 ? 5.627 23.176 7.536 1.00 57.80 85 GLU B C 1
ATOM 5276 O O . GLU B 2 85 ? 5.425 23.081 8.745 1.00 58.33 85 GLU B O 1
ATOM 5282 N N . VAL B 2 86 ? 5.210 24.238 6.828 1.00 52.31 86 VAL B N 1
ATOM 5283 C CA . VAL B 2 86 ? 4.441 25.303 7.500 1.00 49.12 86 VAL B CA 1
ATOM 5284 C C . VAL B 2 86 ? 3.177 25.610 6.743 1.00 54.68 86 VAL B C 1
ATOM 5285 O O . VAL B 2 86 ? 3.100 25.369 5.538 1.00 55.10 86 VAL B O 1
ATOM 5289 N N . GLY B 2 87 ? 2.206 26.149 7.476 1.00 52.42 87 GLY B N 1
ATOM 5290 C CA . GLY B 2 87 ? 0.912 26.589 6.967 1.00 54.14 87 GLY B CA 1
ATOM 5291 C C . GLY B 2 87 ? 0.917 28.091 6.767 1.00 57.43 87 GLY B C 1
ATOM 5292 O O . GLY B 2 87 ? 1.943 28.751 6.976 1.00 55.96 87 GLY B O 1
ATOM 5293 N N . GLY B 2 88 ? -0.217 28.640 6.353 1.00 54.68 88 GLY B N 1
ATOM 5294 C CA . GLY B 2 88 ? -0.354 30.076 6.135 1.00 52.53 88 GLY B CA 1
ATOM 5295 C C . GLY B 2 88 ? 0.087 30.861 7.345 1.00 53.22 88 GLY B C 1
ATOM 5296 O O . GLY B 2 88 ? 0.047 30.347 8.464 1.00 53.30 88 GLY B O 1
ATOM 5297 N N . SER B 2 89 ? 0.544 32.082 7.128 1.00 46.89 89 SER B N 1
ATOM 5298 C CA . SER B 2 89 ? 1.082 32.961 8.163 1.00 43.94 89 SER B CA 1
ATOM 5299 C C . SER B 2 89 ? 2.497 32.492 8.571 1.00 47.24 89 SER B C 1
ATOM 5300 O O . SER B 2 89 ? 3.444 33.270 8.468 1.00 45.18 89 SER B O 1
ATOM 5303 N N . ALA B 2 90 ? 2.657 31.212 8.952 1.00 44.49 90 ALA B N 1
ATOM 5304 C CA . ALA B 2 90 ? 3.970 30.667 9.307 1.00 43.15 90 ALA B CA 1
ATOM 5305 C C . ALA B 2 90 ? 4.880 30.605 8.094 1.00 46.96 90 ALA B C 1
ATOM 5306 O O . ALA B 2 90 ? 6.101 30.426 8.219 1.00 45.87 90 ALA B O 1
ATOM 5308 N N . LYS B 2 91 ? 4.267 30.773 6.910 1.00 44.25 91 LYS B N 1
ATOM 5309 C CA . LYS B 2 91 ? 4.956 30.806 5.629 1.00 44.25 91 LYS B CA 1
ATOM 5310 C C . LYS B 2 91 ? 5.977 31.964 5.625 1.00 44.29 91 LYS B C 1
ATOM 5311 O O . LYS B 2 91 ? 6.868 31.990 4.779 1.00 44.71 91 LYS B O 1
ATOM 5317 N N . TYR B 2 92 ? 5.866 32.878 6.615 1.00 37.17 92 TYR B N 1
ATOM 5318 C CA . TYR B 2 92 ? 6.766 34.000 6.846 1.00 34.51 92 TYR B CA 1
ATOM 5319 C C . TYR B 2 92 ? 8.168 33.473 7.131 1.00 35.66 92 TYR B C 1
ATOM 5320 O O . TYR B 2 92 ? 9.148 34.113 6.749 1.00 33.89 92 TYR B O 1
ATOM 5329 N N . LEU B 2 93 ? 8.261 32.295 7.781 1.00 31.88 93 LEU B N 1
ATOM 5330 C CA . LEU B 2 93 ? 9.535 31.655 8.125 1.00 31.45 93 LEU B CA 1
ATOM 5331 C C . LEU B 2 93 ? 10.368 31.352 6.895 1.00 34.67 93 LEU B C 1
ATOM 5332 O O . LEU B 2 93 ? 11.606 31.376 6.950 1.00 33.36 93 LEU B O 1
ATOM 5337 N N . ASN B 2 94 ? 9.660 31.046 5.794 1.00 31.72 94 ASN B N 1
ATOM 5338 C CA . ASN B 2 94 ? 10.205 30.720 4.489 1.00 32.33 94 ASN B CA 1
ATOM 5339 C C . ASN B 2 94 ? 10.302 31.978 3.589 1.00 35.25 94 ASN B C 1
ATOM 5340 O O . ASN B 2 94 ? 10.580 31.850 2.397 1.00 36.77 94 ASN B O 1
ATOM 5345 N N . ASN B 2 95 ? 10.107 33.191 4.153 1.00 29.37 95 ASN B N 1
ATOM 5346 C CA . ASN B 2 95 ? 10.258 34.427 3.377 1.00 28.06 95 ASN B CA 1
ATOM 5347 C C . ASN B 2 95 ? 11.641 34.978 3.640 1.00 30.36 95 ASN B C 1
ATOM 5348 O O . ASN B 2 95 ? 11.871 35.649 4.642 1.00 28.26 95 ASN B O 1
ATOM 5353 N N . GLN B 2 96 ? 12.563 34.689 2.745 1.00 28.78 96 GLN B N 1
ATOM 5354 C CA . GLN B 2 96 ? 13.938 35.117 2.925 1.00 28.91 96 GLN B CA 1
ATOM 5355 C C . GLN B 2 96 ? 14.182 36.499 2.336 1.00 31.72 96 GLN B C 1
ATOM 5356 O O . GLN B 2 96 ? 13.588 36.844 1.306 1.00 32.96 96 GLN B O 1
ATOM 5362 N N . LYS B 2 97 ? 15.061 37.282 2.999 1.00 25.57 97 LYS B N 1
ATOM 5363 C CA . LYS B 2 97 ? 15.532 38.579 2.524 1.00 24.88 97 LYS B CA 1
ATOM 5364 C C . LYS B 2 97 ? 16.355 38.304 1.247 1.00 29.29 97 LYS B C 1
ATOM 5365 O O . LYS B 2 97 ? 17.181 37.377 1.256 1.00 29.61 97 LYS B O 1
ATOM 5371 N N . LYS B 2 98 ? 16.065 39.007 0.125 1.00 24.95 98 LYS B N 1
ATOM 5372 C CA . LYS B 2 98 ? 16.799 38.744 -1.122 1.00 25.73 98 LYS B CA 1
ATOM 5373 C C . LYS B 2 98 ? 18.224 39.253 -1.049 1.00 31.56 98 LYS B C 1
ATOM 5374 O O . LYS B 2 98 ? 19.168 38.497 -1.293 1.00 32.93 98 LYS B O 1
ATOM 5380 N N . PHE B 2 99 ? 18.375 40.528 -0.685 1.00 27.14 99 PHE B N 1
ATOM 5381 C CA . PHE B 2 99 ? 19.659 41.192 -0.607 1.00 27.60 99 PHE B CA 1
ATOM 5382 C C . PHE B 2 99 ? 20.180 41.332 0.813 1.00 32.19 99 PHE B C 1
ATOM 5383 O O . PHE B 2 99 ? 19.399 41.348 1.770 1.00 30.19 99 PHE B O 1
ATOM 5391 N N . LYS B 2 100 ? 21.525 41.418 0.943 1.00 30.77 100 LYS B N 1
ATOM 5392 C CA . LYS B 2 100 ? 22.207 41.662 2.217 1.00 30.43 100 LYS B CA 1
ATOM 5393 C C . LYS B 2 100 ? 21.929 43.127 2.573 1.00 32.45 100 LYS B C 1
ATOM 5394 O O . LYS B 2 100 ? 21.234 43.409 3.558 1.00 30.67 100 LYS B O 1
ATOM 5400 N N . ASN B 2 101 ? 22.364 44.034 1.671 1.00 30.50 101 ASN B N 1
ATOM 5401 C CA . ASN B 2 101 ? 22.212 45.486 1.739 1.00 30.68 101 ASN B CA 1
ATOM 5402 C C . ASN B 2 101 ? 20.783 45.945 1.397 1.00 33.38 101 ASN B C 1
ATOM 5403 O O . ASN B 2 101 ? 20.574 46.698 0.438 1.00 34.23 101 ASN B O 1
ATOM 5408 N N . GLN B 2 102 ? 19.808 45.507 2.194 1.00 28.42 102 GLN B N 1
ATOM 5409 C CA . GLN B 2 102 ? 18.391 45.846 2.017 1.00 27.85 102 GLN B CA 1
ATOM 5410 C C . GLN B 2 102 ? 17.708 45.914 3.393 1.00 30.77 102 GLN B C 1
ATOM 5411 O O . GLN B 2 102 ? 17.907 45.033 4.240 1.00 29.26 102 GLN B O 1
ATOM 5417 N N . SER B 2 103 ? 16.913 46.967 3.611 1.00 27.67 103 SER B N 1
ATOM 5418 C CA . SER B 2 103 ? 16.206 47.166 4.867 1.00 26.85 103 SER B CA 1
ATOM 5419 C C . SER B 2 103 ? 14.896 46.363 4.901 1.00 31.93 103 SER B C 1
ATOM 5420 O O . SER B 2 103 ? 14.075 46.462 3.978 1.00 33.14 103 SER B O 1
ATOM 5423 N N . ARG B 2 104 ? 14.702 45.570 5.966 1.00 27.17 104 ARG B N 1
ATOM 5424 C CA . ARG B 2 104 ? 13.480 44.785 6.111 1.00 25.72 104 ARG B CA 1
ATOM 5425 C C . ARG B 2 104 ? 12.880 45.007 7.506 1.00 30.50 104 ARG B C 1
ATOM 5426 O O . ARG B 2 104 ? 13.527 44.707 8.517 1.00 31.03 104 ARG B O 1
ATOM 5434 N N . VAL B 2 105 ? 11.659 45.570 7.551 1.00 26.39 105 VAL B N 1
ATOM 5435 C CA . VAL B 2 105 ? 10.948 45.867 8.795 1.00 26.17 105 VAL B CA 1
ATOM 5436 C C . VAL B 2 105 ? 9.599 45.117 8.753 1.00 32.72 105 VAL B C 1
ATOM 5437 O O . VAL B 2 105 ? 8.705 45.461 7.975 1.00 33.17 105 VAL B O 1
ATOM 5441 N N . THR B 2 106 ? 9.493 44.044 9.556 1.00 30.41 106 THR B N 1
ATOM 5442 C CA . THR B 2 106 ? 8.316 43.182 9.614 1.00 30.55 106 THR B CA 1
ATOM 5443 C C . THR B 2 106 ? 7.390 43.623 10.731 1.00 34.84 106 THR B C 1
ATOM 5444 O O . THR B 2 106 ? 7.836 43.829 11.865 1.00 33.69 106 THR B O 1
ATOM 5448 N N . LEU B 2 107 ? 6.094 43.758 10.393 1.00 33.00 107 LEU B N 1
ATOM 5449 C CA . LEU B 2 107 ? 5.037 44.113 11.322 1.00 34.14 107 LEU B CA 1
ATOM 5450 C C . LEU B 2 107 ? 4.197 42.886 11.542 1.00 40.59 107 LEU B C 1
ATOM 5451 O O . LEU B 2 107 ? 3.724 42.290 10.569 1.00 41.02 107 LEU B O 1
ATOM 5456 N N . GLN B 2 108 ? 4.008 42.504 12.814 1.00 38.21 108 GLN B N 1
ATOM 5457 C CA . GLN B 2 108 ? 3.207 41.334 13.146 1.00 38.75 108 GLN B CA 1
ATOM 5458 C C . GLN B 2 108 ? 2.031 41.711 13.990 1.00 44.75 108 GLN B C 1
ATOM 5459 O O . GLN B 2 108 ? 2.232 42.281 15.059 1.00 44.69 108 GLN B O 1
ATOM 5465 N N . TYR B 2 109 ? 0.811 41.349 13.539 1.00 42.61 109 TYR B N 1
ATOM 5466 C CA . TYR B 2 109 ? -0.428 41.450 14.315 1.00 43.61 109 TYR B CA 1
ATOM 5467 C C . TYR B 2 109 ? -0.685 40.043 14.822 1.00 48.13 109 TYR B C 1
ATOM 5468 O O . TYR B 2 109 ? -0.721 39.124 14.008 1.00 47.62 109 TYR B O 1
ATOM 5477 N N . LYS B 2 110 ? -0.832 39.862 16.142 1.00 45.62 110 LYS B N 1
ATOM 5478 C CA . LYS B 2 110 ? -0.993 38.544 16.755 1.00 45.82 110 LYS B CA 1
ATOM 5479 C C . LYS B 2 110 ? -2.225 38.502 17.649 1.00 50.73 110 LYS B C 1
ATOM 5480 O O . LYS B 2 110 ? -2.339 39.284 18.599 1.00 51.16 110 LYS B O 1
ATOM 5486 N N . ALA B 2 111 ? -3.152 37.591 17.335 1.00 47.99 111 ALA B N 1
ATOM 5487 C CA . ALA B 2 111 ? -4.385 37.466 18.108 1.00 49.67 111 ALA B CA 1
ATOM 5488 C C . ALA B 2 111 ? -4.731 36.015 18.444 1.00 52.72 111 ALA B C 1
ATOM 5489 O O . ALA B 2 111 ? -4.557 35.134 17.597 1.00 51.88 111 ALA B O 1
ATOM 5491 N N . THR B 2 112 ? -5.214 35.779 19.692 1.00 49.32 112 THR B N 1
ATOM 5492 C CA . THR B 2 112 ? -5.674 34.474 20.192 1.00 50.30 112 THR B CA 1
ATOM 5493 C C . THR B 2 112 ? -7.155 34.621 20.624 1.00 56.64 112 THR B C 1
ATOM 5494 O O . THR B 2 112 ? -7.526 35.627 21.236 1.00 55.61 112 THR B O 1
ATOM 5498 N N . THR B 2 113 ? -7.996 33.632 20.263 1.00 56.30 113 THR B N 1
ATOM 5499 C CA . THR B 2 113 ? -9.444 33.705 20.459 1.00 58.97 113 THR B CA 1
ATOM 5500 C C . THR B 2 113 ? -10.069 32.660 21.455 1.00 65.23 113 THR B C 1
ATOM 5501 O O . THR B 2 113 ? -10.837 33.068 22.339 1.00 66.32 113 THR B O 1
ATOM 5505 N N . SER B 2 114 ? -9.809 31.347 21.283 1.00 62.25 114 SER B N 1
ATOM 5506 C CA . SER B 2 114 ? -10.431 30.319 22.128 1.00 64.62 114 SER B CA 1
ATOM 5507 C C . SER B 2 114 ? -9.523 29.096 22.348 1.00 67.97 114 SER B C 1
ATOM 5508 O O . SER B 2 114 ? -8.520 28.933 21.659 1.00 65.54 114 SER B O 1
ATOM 5511 N N . PHE B 2 115 ? -9.878 28.246 23.318 1.00 66.42 115 PHE B N 1
ATOM 5512 C CA . PHE B 2 115 ? -9.125 27.039 23.653 1.00 66.60 115 PHE B CA 1
ATOM 5513 C C . PHE B 2 115 ? -10.029 25.817 23.612 1.00 72.75 115 PHE B C 1
ATOM 5514 O O . PHE B 2 115 ? -11.158 25.905 24.086 1.00 75.78 115 PHE B O 1
ATOM 5522 N N . LYS B 2 116 ? -9.545 24.673 23.072 1.00 67.85 116 LYS B N 1
ATOM 5523 C CA . LYS B 2 116 ? -10.366 23.454 22.982 1.00 70.83 116 LYS B CA 1
ATOM 5524 C C . LYS B 2 116 ? -9.611 22.184 23.429 1.00 75.65 116 LYS B C 1
ATOM 5525 O O . LYS B 2 116 ? -8.416 22.053 23.166 1.00 72.51 116 LYS B O 1
ATOM 5531 N N . GLN B 2 117 ? -10.339 21.247 24.095 1.00 76.12 117 GLN B N 1
ATOM 5532 C CA . GLN B 2 117 ? -9.815 19.984 24.641 1.00 93.36 117 GLN B CA 1
ATOM 5533 C C . GLN B 2 117 ? -10.854 18.845 24.564 1.00 112.40 117 GLN B C 1
ATOM 5534 O O . GLN B 2 117 ? -10.580 17.709 24.966 1.00 79.92 117 GLN B O 1
ATOM 5540 N N . ALA B 2 138 ? 4.824 7.638 15.684 1.00 124.55 138 ALA B N 1
ATOM 5541 C CA . ALA B 2 138 ? 4.514 8.768 16.558 1.00 119.48 138 ALA B CA 1
ATOM 5542 C C . ALA B 2 138 ? 4.909 8.510 18.023 1.00 124.26 138 ALA B C 1
ATOM 5543 O O . ALA B 2 138 ? 5.222 7.377 18.410 1.00 131.27 138 ALA B O 1
ATOM 5545 N N . THR B 2 139 ? 4.872 9.577 18.837 1.00 110.29 139 THR B N 1
ATOM 5546 C CA . THR B 2 139 ? 5.235 9.532 20.250 1.00 109.84 139 THR B CA 1
ATOM 5547 C C . THR B 2 139 ? 4.130 10.171 21.108 1.00 112.98 139 THR B C 1
ATOM 5548 O O . THR B 2 139 ? 3.972 9.794 22.273 1.00 116.53 139 THR B O 1
ATOM 5552 N N . HIS B 2 140 ? 3.384 11.145 20.546 1.00 104.87 140 HIS B N 1
ATOM 5553 C CA . HIS B 2 140 ? 2.375 11.892 21.302 1.00 101.73 140 HIS B CA 1
ATOM 5554 C C . HIS B 2 140 ? 1.002 12.004 20.634 1.00 101.56 140 HIS B C 1
ATOM 5555 O O . HIS B 2 140 ? 0.888 11.902 19.412 1.00 99.76 140 HIS B O 1
ATOM 5562 N N . VAL B 2 141 ? -0.030 12.281 21.462 1.00 96.68 141 VAL B N 1
ATOM 5563 C CA . VAL B 2 141 ? -1.420 12.499 21.051 1.00 95.78 141 VAL B CA 1
ATOM 5564 C C . VAL B 2 141 ? -1.863 13.890 21.553 1.00 94.94 141 VAL B C 1
ATOM 5565 O O . VAL B 2 141 ? -1.610 14.230 22.711 1.00 93.95 141 VAL B O 1
ATOM 5569 N N . VAL B 2 142 ? -2.510 14.682 20.662 1.00 88.30 142 VAL B N 1
ATOM 5570 C CA . VAL B 2 142 ? -3.053 16.030 20.912 1.00 83.90 142 VAL B CA 1
ATOM 5571 C C . VAL B 2 142 ? -4.165 15.946 21.985 1.00 90.14 142 VAL B C 1
ATOM 5572 O O . VAL B 2 142 ? -5.106 15.153 21.837 1.00 94.08 142 VAL B O 1
ATOM 5576 N N . ILE B 2 143 ? -4.041 16.739 23.069 1.00 83.67 143 ILE B N 1
ATOM 5577 C CA . ILE B 2 143 ? -5.033 16.733 24.150 1.00 85.16 143 ILE B CA 1
ATOM 5578 C C . ILE B 2 143 ? -5.802 18.058 24.185 1.00 86.24 143 ILE B C 1
ATOM 5579 O O . ILE B 2 143 ? -7.024 18.043 24.338 1.00 87.92 143 ILE B O 1
ATOM 5584 N N . GLY B 2 144 ? -5.082 19.171 24.034 1.00 78.26 144 GLY B N 1
ATOM 5585 C CA . GLY B 2 144 ? -5.637 20.519 24.027 1.00 75.02 144 GLY B CA 1
ATOM 5586 C C . GLY B 2 144 ? -4.932 21.417 23.034 1.00 73.93 144 GLY B C 1
ATOM 5587 O O . GLY B 2 144 ? -3.731 21.266 22.818 1.00 71.56 144 GLY B O 1
ATOM 5588 N N . ILE B 2 145 ? -5.671 22.347 22.401 1.00 68.84 145 ILE B N 1
ATOM 5589 C CA . ILE B 2 145 ? -5.106 23.258 21.396 1.00 64.97 145 ILE B CA 1
ATOM 5590 C C . ILE B 2 145 ? -5.679 24.667 21.530 1.00 68.31 145 ILE B C 1
ATOM 5591 O O . ILE B 2 145 ? -6.904 24.840 21.603 1.00 69.29 145 ILE B O 1
ATOM 5596 N N . LEU B 2 146 ? -4.778 25.674 21.553 1.00 62.69 146 LEU B N 1
ATOM 5597 C CA . LEU B 2 146 ? -5.158 27.083 21.635 1.00 61.08 146 LEU B CA 1
ATOM 5598 C C . LEU B 2 146 ? -5.318 27.662 20.225 1.00 65.17 146 LEU B C 1
ATOM 5599 O O . LEU B 2 146 ? -4.422 27.548 19.386 1.00 62.46 146 LEU B O 1
ATOM 5604 N N . TYR B 2 147 ? -6.487 28.265 19.977 1.00 64.66 147 TYR B N 1
ATOM 5605 C CA . TYR B 2 147 ? -6.898 28.826 18.689 1.00 64.21 147 TYR B CA 1
ATOM 5606 C C . TYR B 2 147 ? -6.705 30.327 18.626 1.00 67.06 147 TYR B C 1
ATOM 5607 O O . TYR B 2 147 ? -6.956 31.042 19.601 1.00 67.00 147 TYR B O 1
ATOM 5616 N N . GLY B 2 148 ? -6.296 30.778 17.450 1.00 62.14 148 GLY B N 1
ATOM 5617 C CA . GLY B 2 148 ? -6.075 32.181 17.135 1.00 59.81 148 GLY B CA 1
ATOM 5618 C C . GLY B 2 148 ? -5.751 32.336 15.669 1.00 62.25 148 GLY B C 1
ATOM 5619 O O . GLY B 2 148 ? -6.050 31.444 14.874 1.00 62.85 148 GLY B O 1
ATOM 5620 N N . ALA B 2 149 ? -5.126 33.459 15.303 1.00 56.83 149 ALA B N 1
ATOM 5621 C CA . ALA B 2 149 ? -4.749 33.761 13.924 1.00 55.55 149 ALA B CA 1
ATOM 5622 C C . ALA B 2 149 ? -3.862 34.990 13.879 1.00 56.79 149 ALA B C 1
ATOM 5623 O O . ALA B 2 149 ? -4.271 36.050 14.367 1.00 57.43 149 ALA B O 1
ATOM 5625 N N . ASN B 2 150 ? -2.645 34.869 13.318 1.00 49.97 150 ASN B N 1
ATOM 5626 C CA . ASN B 2 150 ? -1.810 36.067 13.236 1.00 47.04 150 ASN B CA 1
ATOM 5627 C C . ASN B 2 150 ? -1.464 36.450 11.759 1.00 47.59 150 ASN B C 1
ATOM 5628 O O . ASN B 2 150 ? -1.837 35.734 10.819 1.00 48.49 150 ASN B O 1
ATOM 5633 N N . ALA B 2 151 ? -0.852 37.639 11.575 1.00 39.90 151 ALA B N 1
ATOM 5634 C CA . ALA B 2 151 ? -0.521 38.172 10.262 1.00 38.63 151 ALA B CA 1
ATOM 5635 C C . ALA B 2 151 ? 0.844 38.887 10.258 1.00 39.59 151 ALA B C 1
ATOM 5636 O O . ALA B 2 151 ? 1.210 39.580 11.223 1.00 38.06 151 ALA B O 1
ATOM 5638 N N . PHE B 2 152 ? 1.594 38.703 9.148 1.00 33.72 152 PHE B N 1
ATOM 5639 C CA . PHE B 2 152 ? 2.915 39.282 8.966 1.00 30.35 152 PHE B CA 1
ATOM 5640 C C . PHE B 2 152 ? 2.926 40.203 7.770 1.00 32.34 152 PHE B C 1
ATOM 5641 O O . PHE B 2 152 ? 2.675 39.786 6.645 1.00 31.27 152 PHE B O 1
ATOM 5649 N N . PHE B 2 153 ? 3.203 41.467 8.035 1.00 29.60 153 PHE B N 1
ATOM 5650 C CA . PHE B 2 153 ? 3.331 42.518 7.038 1.00 30.71 153 PHE B CA 1
ATOM 5651 C C . PHE B 2 153 ? 4.833 42.758 6.819 1.00 32.46 153 PHE B C 1
ATOM 5652 O O . PHE B 2 153 ? 5.459 43.539 7.539 1.00 32.23 153 PHE B O 1
ATOM 5660 N N . VAL B 2 154 ? 5.421 42.009 5.873 1.00 26.62 154 VAL B N 1
ATOM 5661 C CA . VAL B 2 154 ? 6.846 42.055 5.564 1.00 24.49 154 VAL B CA 1
ATOM 5662 C C . VAL B 2 154 ? 7.145 43.201 4.572 1.00 28.89 154 VAL B C 1
ATOM 5663 O O . VAL B 2 154 ? 6.828 43.104 3.370 1.00 28.71 154 VAL B O 1
ATOM 5667 N N . PHE B 2 155 ? 7.770 44.286 5.100 1.00 25.10 155 PHE B N 1
ATOM 5668 C CA . PHE B 2 155 ? 8.119 45.458 4.307 1.00 25.91 155 PHE B CA 1
ATOM 5669 C C . PHE B 2 155 ? 9.574 45.415 3.918 1.00 29.70 155 PHE B C 1
ATOM 5670 O O . PHE B 2 155 ? 10.446 45.307 4.782 1.00 28.24 155 PHE B O 1
ATOM 5678 N N . ASP B 2 156 ? 9.830 45.482 2.595 1.00 27.33 156 ASP B N 1
ATOM 5679 C CA . ASP B 2 156 ? 11.173 45.438 2.030 1.00 26.64 156 ASP B CA 1
ATOM 5680 C C . ASP B 2 156 ? 11.469 46.646 1.220 1.00 31.16 156 ASP B C 1
ATOM 5681 O O . ASP B 2 156 ? 10.729 46.969 0.289 1.00 31.72 156 ASP B O 1
ATOM 5686 N N . SER B 2 157 ? 12.605 47.259 1.521 1.00 28.17 157 SER B N 1
ATOM 5687 C CA . SER B 2 157 ? 13.176 48.381 0.796 1.00 30.01 157 SER B CA 1
ATOM 5688 C C . SER B 2 157 ? 13.842 47.872 -0.497 1.00 36.36 157 SER B C 1
ATOM 5689 O O . SER B 2 157 ? 14.056 46.667 -0.650 1.00 35.33 157 SER B O 1
ATOM 5692 N N . ASN B 2 158 ? 14.197 48.784 -1.411 1.00 35.52 158 ASN B N 1
ATOM 5693 C CA . ASN B 2 158 ? 14.934 48.415 -2.616 1.00 36.76 158 ASN B CA 1
ATOM 5694 C C . ASN B 2 158 ? 16.430 48.203 -2.238 1.00 39.38 158 ASN B C 1
ATOM 5695 O O . ASN B 2 158 ? 16.844 48.612 -1.145 1.00 38.22 158 ASN B O 1
ATOM 5700 N N . LYS B 2 159 ? 17.226 47.536 -3.096 1.00 36.01 159 LYS B N 1
ATOM 5701 C CA . LYS B 2 159 ? 18.646 47.362 -2.785 1.00 35.86 159 LYS B CA 1
ATOM 5702 C C . LYS B 2 159 ? 19.279 48.771 -2.680 1.00 41.78 159 LYS B C 1
ATOM 5703 O O . LYS B 2 159 ? 19.099 49.589 -3.588 1.00 42.77 159 LYS B O 1
ATOM 5709 N N . VAL B 2 160 ? 19.927 49.069 -1.538 1.00 38.44 160 VAL B N 1
ATOM 5710 C CA . VAL B 2 160 ? 20.570 50.363 -1.262 1.00 40.45 160 VAL B CA 1
ATOM 5711 C C . VAL B 2 160 ? 22.083 50.186 -1.010 1.00 47.42 160 VAL B C 1
ATOM 5712 O O . VAL B 2 160 ? 22.612 49.080 -1.135 1.00 47.40 160 VAL B O 1
ATOM 5716 N N . ASP B 2 161 ? 22.776 51.281 -0.661 1.00 46.29 161 ASP B N 1
ATOM 5717 C CA . ASP B 2 161 ? 24.196 51.252 -0.329 1.00 47.61 161 ASP B CA 1
ATOM 5718 C C . ASP B 2 161 ? 24.310 50.694 1.076 1.00 49.31 161 ASP B C 1
ATOM 5719 O O . ASP B 2 161 ? 23.296 50.616 1.769 1.00 47.24 161 ASP B O 1
ATOM 5724 N N . SER B 2 162 ? 25.505 50.275 1.498 1.00 47.14 162 SER B N 1
ATOM 5725 C CA . SER B 2 162 ? 25.694 49.724 2.832 1.00 46.53 162 SER B CA 1
ATOM 5726 C C . SER B 2 162 ? 25.503 50.784 3.883 1.00 53.66 162 SER B C 1
ATOM 5727 O O . SER B 2 162 ? 24.953 50.512 4.954 1.00 52.64 162 SER B O 1
ATOM 5730 N N . THR B 2 163 ? 25.947 52.008 3.567 1.00 53.36 163 THR B N 1
ATOM 5731 C CA . THR B 2 163 ? 25.921 53.144 4.484 1.00 55.10 163 THR B CA 1
ATOM 5732 C C . THR B 2 163 ? 24.498 53.717 4.727 1.00 58.94 163 THR B C 1
ATOM 5733 O O . THR B 2 163 ? 24.223 54.181 5.834 1.00 60.25 163 THR B O 1
ATOM 5737 N N . ASN B 2 164 ? 23.599 53.651 3.742 1.00 53.49 164 ASN B N 1
ATOM 5738 C CA . ASN B 2 164 ? 22.256 54.211 3.897 1.00 52.09 164 ASN B CA 1
ATOM 5739 C C . ASN B 2 164 ? 21.179 53.192 4.354 1.00 51.19 164 ASN B C 1
ATOM 5740 O O . ASN B 2 164 ? 20.020 53.596 4.512 1.00 49.50 164 ASN B O 1
ATOM 5745 N N . VAL B 2 165 ? 21.556 51.906 4.611 1.00 45.41 165 VAL B N 1
ATOM 5746 C CA . VAL B 2 165 ? 20.600 50.871 5.050 1.00 42.66 165 VAL B CA 1
ATOM 5747 C C . VAL B 2 165 ? 20.049 51.169 6.473 1.00 46.83 165 VAL B C 1
ATOM 5748 O O . VAL B 2 165 ? 18.859 50.967 6.708 1.00 44.32 165 VAL B O 1
ATOM 5752 N N . GLN B 2 166 ? 20.901 51.661 7.394 1.00 46.43 166 GLN B N 1
ATOM 5753 C CA . GLN B 2 166 ? 20.517 51.959 8.781 1.00 46.46 166 GLN B CA 1
ATOM 5754 C C . GLN B 2 166 ? 19.515 53.117 8.872 1.00 49.94 166 GLN B C 1
ATOM 5755 O O . GLN B 2 166 ? 18.562 53.047 9.656 1.00 47.42 166 GLN B O 1
ATOM 5761 N N . GLU B 2 167 ? 19.739 54.169 8.052 1.00 48.86 167 GLU B N 1
ATOM 5762 C CA . GLU B 2 167 ? 18.918 55.378 7.973 1.00 50.12 167 GLU B CA 1
ATOM 5763 C C . GLU B 2 167 ? 17.521 55.049 7.447 1.00 51.82 167 GLU B C 1
ATOM 5764 O O . GLU B 2 167 ? 16.521 55.450 8.054 1.00 51.86 167 GLU B O 1
ATOM 5770 N N . ILE B 2 168 ? 17.460 54.293 6.338 1.00 46.36 168 ILE B N 1
ATOM 5771 C CA . ILE B 2 168 ? 16.203 53.922 5.694 1.00 44.60 168 ILE B CA 1
ATOM 5772 C C . ILE B 2 168 ? 15.467 52.877 6.540 1.00 43.32 168 ILE B C 1
ATOM 5773 O O . ILE B 2 168 ? 14.242 52.865 6.510 1.00 42.82 168 ILE B O 1
ATOM 5778 N N . GLN B 2 169 ? 16.196 52.067 7.338 1.00 36.76 169 GLN B N 1
ATOM 5779 C CA . GLN B 2 169 ? 15.592 51.072 8.225 1.00 34.12 169 GLN B CA 1
ATOM 5780 C C . GLN B 2 169 ? 14.830 51.755 9.352 1.00 38.87 169 GLN B C 1
ATOM 5781 O O . GLN B 2 169 ? 13.704 51.345 9.648 1.00 36.80 169 GLN B O 1
ATOM 5787 N N . GLY B 2 170 ? 15.452 52.782 9.948 1.00 38.24 170 GLY B N 1
ATOM 5788 C CA . GLY B 2 170 ? 14.862 53.600 11.000 1.00 39.86 170 GLY B CA 1
ATOM 5789 C C . GLY B 2 170 ? 13.621 54.312 10.494 1.00 44.94 170 GLY B C 1
ATOM 5790 O O . GLY B 2 170 ? 12.563 54.258 11.140 1.00 43.84 170 GLY B O 1
ATOM 5791 N N . GLN B 2 171 ? 13.753 54.948 9.290 1.00 42.50 171 GLN B N 1
ATOM 5792 C CA . GLN B 2 171 ? 12.692 55.652 8.556 1.00 43.12 171 GLN B CA 1
ATOM 5793 C C . GLN B 2 171 ? 11.470 54.742 8.363 1.00 44.04 171 GLN B C 1
ATOM 5794 O O . GLN B 2 171 ? 10.348 55.155 8.677 1.00 44.53 171 GLN B O 1
ATOM 5800 N N . MET B 2 172 ? 11.707 53.495 7.893 1.00 37.17 172 MET B N 1
ATOM 5801 C CA . MET B 2 172 ? 10.696 52.464 7.699 1.00 35.39 172 MET B CA 1
ATOM 5802 C C . MET B 2 172 ? 10.000 52.136 9.028 1.00 39.28 172 MET B C 1
ATOM 5803 O O . MET B 2 172 ? 8.771 52.227 9.099 1.00 38.91 172 MET B O 1
ATOM 5808 N N . GLU B 2 173 ? 10.791 51.810 10.091 1.00 35.34 173 GLU B N 1
ATOM 5809 C CA . GLU B 2 173 ? 10.284 51.504 11.436 1.00 34.21 173 GLU B CA 1
ATOM 5810 C C . GLU B 2 173 ? 9.318 52.578 11.880 1.00 38.22 173 GLU B C 1
ATOM 5811 O O . GLU B 2 173 ? 8.191 52.244 12.221 1.00 37.65 173 GLU B O 1
ATOM 5817 N N . ALA B 2 174 ? 9.740 53.867 11.791 1.00 35.67 174 ALA B N 1
ATOM 5818 C CA . ALA B 2 174 ? 8.974 55.060 12.143 1.00 37.66 174 ALA B CA 1
ATOM 5819 C C . ALA B 2 174 ? 7.562 55.086 11.508 1.00 42.38 174 ALA B C 1
ATOM 5820 O O . ALA B 2 174 ? 6.572 55.177 12.244 1.00 43.09 174 ALA B O 1
ATOM 5822 N N . VAL B 2 175 ? 7.469 54.996 10.154 1.00 37.62 175 VAL B N 1
ATOM 5823 C CA . VAL B 2 175 ? 6.186 55.031 9.438 1.00 37.23 175 VAL B CA 1
ATOM 5824 C C . VAL B 2 175 ? 5.402 53.724 9.638 1.00 38.52 175 VAL B C 1
ATOM 5825 O O . VAL B 2 175 ? 4.178 53.768 9.586 1.00 40.07 175 VAL B O 1
ATOM 5829 N N . ILE B 2 176 ? 6.080 52.580 9.878 1.00 31.65 176 ILE B N 1
ATOM 5830 C CA . ILE B 2 176 ? 5.396 51.301 10.123 1.00 29.34 176 ILE B CA 1
ATOM 5831 C C . ILE B 2 176 ? 4.821 51.342 11.557 1.00 32.90 176 ILE B C 1
ATOM 5832 O O . ILE B 2 176 ? 3.740 50.795 11.798 1.00 31.78 176 ILE B O 1
ATOM 5837 N N . LYS B 2 177 ? 5.501 52.069 12.472 1.00 30.91 177 LYS B N 1
ATOM 5838 C CA . LYS B 2 177 ? 5.046 52.275 13.849 1.00 32.37 177 LYS B CA 1
ATOM 5839 C C . LYS B 2 177 ? 3.710 53.031 13.871 1.00 39.10 177 LYS B C 1
ATOM 5840 O O . LYS B 2 177 ? 2.908 52.818 14.788 1.00 39.83 177 LYS B O 1
ATOM 5846 N N . LYS B 2 178 ? 3.482 53.899 12.853 1.00 36.64 178 LYS B N 1
ATOM 5847 C CA . LYS B 2 178 ? 2.286 54.721 12.689 1.00 38.95 178 LYS B CA 1
ATOM 5848 C C . LYS B 2 178 ? 1.072 53.901 12.242 1.00 45.38 178 LYS B C 1
ATOM 5849 O O . LYS B 2 178 ? -0.047 54.240 12.638 1.00 47.30 178 LYS B O 1
ATOM 5855 N N . ILE B 2 179 ? 1.288 52.818 11.445 1.00 41.46 179 ILE B N 1
ATOM 5856 C CA . ILE B 2 179 ? 0.248 51.940 10.860 1.00 41.76 179 ILE B CA 1
ATOM 5857 C C . ILE B 2 179 ? -0.887 51.580 11.882 1.00 49.87 179 ILE B C 1
ATOM 5858 O O . ILE B 2 179 ? -2.027 51.854 11.500 1.00 51.84 179 ILE B O 1
ATOM 5863 N N . PRO B 2 180 ? -0.676 51.094 13.151 1.00 47.99 180 PRO B N 1
ATOM 5864 C CA . PRO B 2 180 ? -1.834 50.772 14.017 1.00 49.75 180 PRO B CA 1
ATOM 5865 C C . PRO B 2 180 ? -2.619 52.003 14.555 1.00 58.69 180 PRO B C 1
ATOM 5866 O O . PRO B 2 180 ? -2.889 52.127 15.766 1.00 58.97 180 PRO B O 1
ATOM 5870 N N . SER B 2 181 ? -3.055 52.872 13.603 1.00 58.53 181 SER B N 1
ATOM 5871 C CA . SER B 2 181 ? -3.893 54.076 13.758 1.00 61.96 181 SER B CA 1
ATOM 5872 C C . SER B 2 181 ? -5.163 53.917 12.871 1.00 67.02 181 SER B C 1
ATOM 5873 O O . SER B 2 181 ? -5.084 53.940 11.631 1.00 65.59 181 SER B O 1
ATOM 5876 N N . VAL B 2 182 ? -6.317 53.685 13.532 1.00 65.32 182 VAL B N 1
ATOM 5877 C CA . VAL B 2 182 ? -7.616 53.427 12.892 1.00 92.72 182 VAL B CA 1
ATOM 5878 C C . VAL B 2 182 ? -8.456 54.711 12.866 1.00 105.30 182 VAL B C 1
ATOM 5879 O O . VAL B 2 182 ? -9.116 54.990 11.868 1.00 58.50 182 VAL B O 1
ATOM 5883 N N . THR B 2 193 ? 1.479 63.744 6.017 1.00 68.51 193 THR B N 1
ATOM 5884 C CA . THR B 2 193 ? 2.613 62.838 6.166 1.00 64.05 193 THR B CA 1
ATOM 5885 C C . THR B 2 193 ? 3.848 63.541 5.509 1.00 68.94 193 THR B C 1
ATOM 5886 O O . THR B 2 193 ? 4.891 63.660 6.158 1.00 66.65 193 THR B O 1
ATOM 5890 N N . GLY B 2 194 ? 3.672 64.085 4.299 1.00 69.36 194 GLY B N 1
ATOM 5891 C CA . GLY B 2 194 ? 4.677 64.874 3.582 1.00 71.99 194 GLY B CA 1
ATOM 5892 C C . GLY B 2 194 ? 5.864 64.113 3.024 1.00 73.96 194 GLY B C 1
ATOM 5893 O O . GLY B 2 194 ? 5.697 63.282 2.127 1.00 71.74 194 GLY B O 1
ATOM 5894 N N . GLU B 2 195 ? 7.091 64.419 3.521 1.00 70.94 195 GLU B N 1
ATOM 5895 C CA . GLU B 2 195 ? 8.317 63.725 3.104 1.00 68.01 195 GLU B CA 1
ATOM 5896 C C . GLU B 2 195 ? 8.245 62.244 3.521 1.00 67.76 195 GLU B C 1
ATOM 5897 O O . GLU B 2 195 ? 8.805 61.395 2.827 1.00 64.92 195 GLU B O 1
ATOM 5899 N N . GLU B 2 196 ? 7.503 61.937 4.628 1.00 63.54 196 GLU B N 1
ATOM 5900 C CA . GLU B 2 196 ? 7.257 60.575 5.122 1.00 59.19 196 GLU B CA 1
ATOM 5901 C C . GLU B 2 196 ? 6.562 59.739 4.029 1.00 61.17 196 GLU B C 1
ATOM 5902 O O . GLU B 2 196 ? 6.877 58.555 3.872 1.00 56.38 196 GLU B O 1
ATOM 5908 N N . THR B 2 197 ? 5.640 60.377 3.255 1.00 61.79 197 THR B N 1
ATOM 5909 C CA . THR B 2 197 ? 4.906 59.778 2.127 1.00 61.97 197 THR B CA 1
ATOM 5910 C C . THR B 2 197 ? 5.914 59.191 1.118 1.00 66.60 197 THR B C 1
ATOM 5911 O O . THR B 2 197 ? 5.754 58.035 0.717 1.00 63.98 197 THR B O 1
ATOM 5915 N N . ASP B 2 198 ? 6.974 59.970 0.758 1.00 66.00 198 ASP B N 1
ATOM 5916 C CA . ASP B 2 198 ? 8.034 59.555 -0.178 1.00 65.21 198 ASP B CA 1
ATOM 5917 C C . ASP B 2 198 ? 8.616 58.200 0.205 1.00 64.23 198 ASP B C 1
ATOM 5918 O O . ASP B 2 198 ? 8.787 57.350 -0.667 1.00 62.60 198 ASP B O 1
ATOM 5923 N N . ILE B 2 199 ? 8.883 57.999 1.517 1.00 58.56 199 ILE B N 1
ATOM 5924 C CA . ILE B 2 199 ? 9.437 56.775 2.093 1.00 54.35 199 ILE B CA 1
ATOM 5925 C C . ILE B 2 199 ? 8.453 55.622 1.885 1.00 57.55 199 ILE B C 1
ATOM 5926 O O . ILE B 2 199 ? 8.885 54.563 1.442 1.00 55.28 199 ILE B O 1
ATOM 5931 N N . THR B 2 200 ? 7.137 55.829 2.157 1.00 55.48 200 THR B N 1
ATOM 5932 C CA . THR B 2 200 ? 6.116 54.771 2.023 1.00 53.72 200 THR B CA 1
ATOM 5933 C C . THR B 2 200 ? 6.091 54.193 0.592 1.00 56.73 200 THR B C 1
ATOM 5934 O O . THR B 2 200 ? 5.735 53.023 0.408 1.00 54.48 200 THR B O 1
ATOM 5938 N N . ASN B 2 201 ? 6.531 54.994 -0.396 1.00 54.97 201 ASN B N 1
ATOM 5939 C CA . ASN B 2 201 ? 6.601 54.579 -1.793 1.00 55.62 201 ASN B CA 1
ATOM 5940 C C . ASN B 2 201 ? 8.003 54.030 -2.164 1.00 57.06 201 ASN B C 1
ATOM 5941 O O . ASN B 2 201 ? 8.211 53.640 -3.322 1.00 57.10 201 ASN B O 1
ATOM 5946 N N . SER B 2 202 ? 8.941 53.967 -1.174 1.00 51.10 202 SER B N 1
ATOM 5947 C CA . SER B 2 202 ? 10.309 53.440 -1.345 1.00 49.15 202 SER B CA 1
ATOM 5948 C C . SER B 2 202 ? 10.369 51.937 -1.090 1.00 49.24 202 SER B C 1
ATOM 5949 O O . SER B 2 202 ? 11.322 51.289 -1.524 1.00 47.90 202 SER B O 1
ATOM 5952 N N . PHE B 2 203 ? 9.369 51.387 -0.376 1.00 44.16 203 PHE B N 1
ATOM 5953 C CA . PHE B 2 203 ? 9.343 49.969 -0.034 1.00 41.54 203 PHE B CA 1
ATOM 5954 C C . PHE B 2 203 ? 8.020 49.313 -0.393 1.00 46.61 203 PHE B C 1
ATOM 5955 O O . PHE B 2 203 ? 6.976 49.974 -0.399 1.00 47.64 203 PHE B O 1
ATOM 5963 N N . SER B 2 204 ? 8.080 47.992 -0.666 1.00 42.90 204 SER B N 1
ATOM 5964 C CA . SER B 2 204 ? 6.941 47.130 -0.999 1.00 43.40 204 SER B CA 1
ATOM 5965 C C . SER B 2 204 ? 6.486 46.328 0.229 1.00 47.43 204 SER B C 1
ATOM 5966 O O . SER B 2 204 ? 7.223 46.247 1.223 1.00 45.71 204 SER B O 1
ATOM 5969 N N . CYS B 2 205 ? 5.282 45.710 0.140 1.00 44.54 205 CYS B N 1
ATOM 5970 C CA . CYS B 2 205 ? 4.714 44.874 1.198 1.00 42.55 205 CYS B CA 1
ATOM 5971 C C . CYS B 2 205 ? 4.489 43.454 0.681 1.00 43.26 205 CYS B C 1
ATOM 5972 O O . CYS B 2 205 ? 4.182 43.261 -0.494 1.00 43.85 205 CYS B O 1
ATOM 5975 N N . GLU B 2 206 ? 4.655 42.467 1.567 1.00 37.46 206 GLU B N 1
ATOM 5976 C CA . GLU B 2 206 ? 4.391 41.057 1.288 1.00 37.39 206 GLU B CA 1
ATOM 5977 C C . GLU B 2 206 ? 3.768 40.461 2.531 1.00 40.84 206 GLU B C 1
ATOM 5978 O O . GLU B 2 206 ? 4.414 40.393 3.577 1.00 37.73 206 GLU B O 1
ATOM 5984 N N . PHE B 2 207 ? 2.483 40.088 2.412 1.00 40.70 207 PHE B N 1
ATOM 5985 C CA . PHE B 2 207 ? 1.610 39.595 3.477 1.00 41.13 207 PHE B CA 1
ATOM 5986 C C . PHE B 2 207 ? 1.597 38.057 3.624 1.00 46.95 207 PHE B C 1
ATOM 5987 O O . PHE B 2 207 ? 1.521 37.335 2.631 1.00 48.85 207 PHE B O 1
ATOM 5995 N N . HIS B 2 208 ? 1.622 37.577 4.882 1.00 43.14 208 HIS B N 1
ATOM 5996 C CA . HIS B 2 208 ? 1.516 36.163 5.269 1.00 44.15 208 HIS B CA 1
ATOM 5997 C C . HIS B 2 208 ? 0.544 36.083 6.427 1.00 52.50 208 HIS B C 1
ATOM 5998 O O . HIS B 2 208 ? 0.922 36.349 7.577 1.00 51.35 208 HIS B O 1
ATOM 6005 N N . GLY B 2 209 ? -0.713 35.778 6.125 1.00 53.05 209 GLY B N 1
ATOM 6006 C CA . GLY B 2 209 ? -1.731 35.725 7.162 1.00 54.29 209 GLY B CA 1
ATOM 6007 C C . GLY B 2 209 ? -2.534 34.452 7.249 1.00 61.64 209 GLY B C 1
ATOM 6008 O O . GLY B 2 209 ? -2.598 33.667 6.295 1.00 62.37 209 GLY B O 1
ATOM 6009 N N . ASP B 2 210 ? -3.170 34.277 8.421 1.00 59.76 210 ASP B N 1
ATOM 6010 C CA . ASP B 2 210 ? -4.068 33.176 8.747 1.00 62.05 210 ASP B CA 1
ATOM 6011 C C . ASP B 2 210 ? -5.501 33.564 8.365 1.00 70.23 210 ASP B C 1
ATOM 6012 O O . ASP B 2 210 ? -6.436 32.781 8.555 1.00 71.79 210 ASP B O 1
ATOM 6017 N N . PHE B 2 211 ? -5.655 34.764 7.786 1.00 68.88 211 PHE B N 1
ATOM 6018 C CA . PHE B 2 211 ? -6.931 35.272 7.304 1.00 72.92 211 PHE B CA 1
ATOM 6019 C C . PHE B 2 211 ? -7.033 35.089 5.793 1.00 80.54 211 PHE B C 1
ATOM 6020 O O . PHE B 2 211 ? -6.034 35.255 5.087 1.00 78.86 211 PHE B O 1
ATOM 6028 N N . PHE B 2 212 ? -8.239 34.767 5.299 1.00 81.36 212 PHE B N 1
ATOM 6029 C CA . PHE B 2 212 ? -8.493 34.582 3.871 1.00 84.16 212 PHE B CA 1
ATOM 6030 C C . PHE B 2 212 ? -8.785 35.953 3.247 1.00 85.99 212 PHE B C 1
ATOM 6031 O O . PHE B 2 212 ? -9.804 36.582 3.550 1.00 86.65 212 PHE B O 1
ATOM 6039 N N . LEU B 2 213 ? -7.843 36.431 2.420 1.00 80.21 213 LEU B N 1
ATOM 6040 C CA . LEU B 2 213 ? -7.878 37.744 1.778 1.00 80.04 213 LEU B CA 1
ATOM 6041 C C . LEU B 2 213 ? -8.080 37.655 0.274 1.00 86.12 213 LEU B C 1
ATOM 6042 O O . LEU B 2 213 ? -7.357 36.916 -0.409 1.00 84.91 213 LEU B O 1
ATOM 6047 N N . THR B 2 214 ? -9.046 38.452 -0.242 1.00 85.65 214 THR B N 1
ATOM 6048 C CA . THR B 2 214 ? -9.409 38.542 -1.670 1.00 88.77 214 THR B CA 1
ATOM 6049 C C . THR B 2 214 ? -8.230 39.090 -2.500 1.00 90.04 214 THR B C 1
ATOM 6050 O O . THR B 2 214 ? -7.889 38.532 -3.548 1.00 90.91 214 THR B O 1
ATOM 6054 N N . THR B 2 215 ? -7.623 40.186 -2.016 1.00 82.67 215 THR B N 1
ATOM 6055 C CA . THR B 2 215 ? -6.490 40.868 -2.639 1.00 79.88 215 THR B CA 1
ATOM 6056 C C . THR B 2 215 ? -5.473 41.182 -1.534 1.00 76.22 215 THR B C 1
ATOM 6057 O O . THR B 2 215 ? -5.846 41.732 -0.487 1.00 75.00 215 THR B O 1
ATOM 6061 N N . ASN B 2 216 ? -4.202 40.787 -1.749 1.00 67.02 216 ASN B N 1
ATOM 6062 C CA . ASN B 2 216 ? -3.136 40.961 -0.761 1.00 61.15 216 ASN B CA 1
ATOM 6063 C C . ASN B 2 216 ? -2.432 42.319 -0.890 1.00 60.57 216 ASN B C 1
ATOM 6064 O O . ASN B 2 216 ? -2.217 42.785 -2.010 1.00 61.19 216 ASN B O 1
ATOM 6069 N N . PRO B 2 217 ? -2.045 42.965 0.241 1.00 52.86 217 PRO B N 1
ATOM 6070 C CA . PRO B 2 217 ? -1.350 44.259 0.129 1.00 51.18 217 PRO B CA 1
ATOM 6071 C C . PRO B 2 217 ? 0.085 44.121 -0.390 1.00 52.02 217 PRO B C 1
ATOM 6072 O O . PRO B 2 217 ? 0.787 43.152 -0.090 1.00 49.54 217 PRO B O 1
ATOM 6076 N N . THR B 2 218 ? 0.489 45.092 -1.210 1.00 48.73 218 THR B N 1
ATOM 6077 C CA . THR B 2 218 ? 1.819 45.214 -1.807 1.00 47.13 218 THR B CA 1
ATOM 6078 C C . THR B 2 218 ? 2.306 46.640 -1.632 1.00 50.45 218 THR B C 1
ATOM 6079 O O . THR B 2 218 ? 3.459 46.961 -1.935 1.00 49.06 218 THR B O 1
ATOM 6083 N N . THR B 2 219 ? 1.412 47.485 -1.107 1.00 48.43 219 THR B N 1
ATOM 6084 C CA . THR B 2 219 ? 1.612 48.905 -0.844 1.00 49.34 219 THR B CA 1
ATOM 6085 C C . THR B 2 219 ? 1.442 49.205 0.660 1.00 52.16 219 THR B C 1
ATOM 6086 O O . THR B 2 219 ? 0.789 48.439 1.387 1.00 50.69 219 THR B O 1
ATOM 6090 N N . PHE B 2 220 ? 2.036 50.336 1.109 1.00 48.49 220 PHE B N 1
ATOM 6091 C CA . PHE B 2 220 ? 1.904 50.849 2.466 1.00 47.10 220 PHE B CA 1
ATOM 6092 C C . PHE B 2 220 ? 0.429 51.232 2.685 1.00 54.14 220 PHE B C 1
ATOM 6093 O O . PHE B 2 220 ? -0.149 50.881 3.718 1.00 53.47 220 PHE B O 1
ATOM 6101 N N . GLU B 2 221 ? -0.182 51.928 1.694 1.00 53.23 221 GLU B N 1
ATOM 6102 C CA . GLU B 2 221 ? -1.594 52.303 1.739 1.00 55.57 221 GLU B CA 1
ATOM 6103 C C . GLU B 2 221 ? -2.453 51.043 1.849 1.00 57.82 221 GLU B C 1
ATOM 6104 O O . GLU B 2 221 ? -3.367 50.990 2.674 1.00 57.99 221 GLU B O 1
ATOM 6110 N N . ASP B 2 222 ? -2.113 50.010 1.050 1.00 53.41 222 ASP B N 1
ATOM 6111 C CA . ASP B 2 222 ? -2.797 48.717 1.033 1.00 53.35 222 ASP B CA 1
ATOM 6112 C C . ASP B 2 222 ? -2.680 48.015 2.389 1.00 54.63 222 ASP B C 1
ATOM 6113 O O . ASP B 2 222 ? -3.672 47.457 2.867 1.00 55.15 222 ASP B O 1
ATOM 6118 N N . ALA B 2 223 ? -1.483 48.090 3.023 1.00 4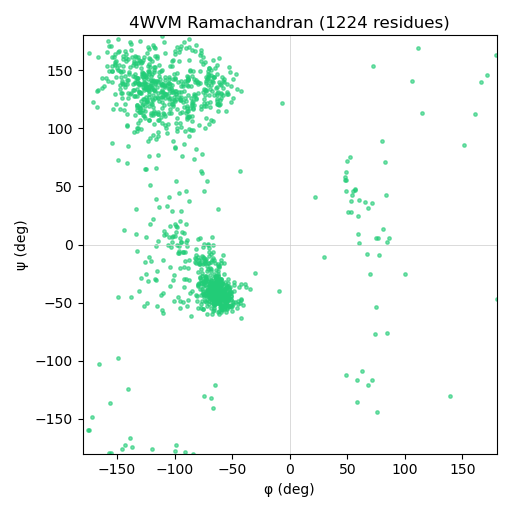7.83 223 ALA B N 1
ATOM 6119 C CA . ALA B 2 223 ? -1.205 47.506 4.339 1.00 44.57 223 ALA B CA 1
ATOM 6120 C C . ALA B 2 223 ? -2.109 48.106 5.423 1.00 48.32 223 ALA B C 1
ATOM 6121 O O . ALA B 2 223 ? -2.695 47.334 6.180 1.00 47.17 223 ALA B O 1
ATOM 6123 N N . VAL B 2 224 ? -2.269 49.461 5.463 1.00 46.23 224 VAL B N 1
ATOM 6124 C CA . VAL B 2 224 ? -3.127 50.133 6.457 1.00 47.69 224 VAL B CA 1
ATOM 6125 C C . VAL B 2 224 ? -4.586 49.739 6.193 1.00 53.77 224 VAL B C 1
ATOM 6126 O O . VAL B 2 224 ? -5.319 49.479 7.152 1.00 53.75 224 VAL B O 1
ATOM 6130 N N . LYS B 2 225 ? -4.981 49.647 4.892 1.00 51.69 225 LYS B N 1
ATOM 6131 C CA . LYS B 2 225 ? -6.332 49.261 4.489 1.00 54.11 225 LYS B CA 1
ATOM 6132 C C . LYS B 2 225 ? -6.628 47.847 4.957 1.00 56.55 225 LYS B C 1
ATOM 6133 O O . LYS B 2 225 ? -7.715 47.601 5.485 1.00 57.92 225 LYS B O 1
ATOM 6136 N N . THR B 2 226 ? -5.634 46.938 4.819 1.00 49.73 226 THR B N 1
ATOM 6137 C CA . THR B 2 226 ? -5.751 45.545 5.241 1.00 47.81 226 THR B CA 1
ATOM 6138 C C . THR B 2 226 ? -5.720 45.469 6.767 1.00 51.14 226 THR B C 1
ATOM 6139 O O . THR B 2 226 ? -6.619 44.847 7.340 1.00 51.49 226 THR B O 1
ATOM 6143 N N . TYR B 2 227 ? -4.723 46.130 7.414 1.00 46.39 227 TYR B N 1
ATOM 6144 C CA . TYR B 2 227 ? -4.568 46.164 8.870 1.00 45.28 227 TYR B CA 1
ATOM 6145 C C . TYR B 2 227 ? -5.862 46.622 9.586 1.00 50.95 227 TYR B C 1
ATOM 6146 O O . TYR B 2 227 ? -6.230 46.037 10.611 1.00 49.52 227 TYR B O 1
ATOM 6155 N N . GLN B 2 228 ? -6.537 47.650 9.043 1.00 50.22 228 GLN B N 1
ATOM 6156 C CA . GLN B 2 228 ? -7.776 48.183 9.595 1.00 53.44 228 GLN B CA 1
ATOM 6157 C C . GLN B 2 228 ? -8.883 47.109 9.600 1.00 61.28 228 GLN B C 1
ATOM 6158 O O . GLN B 2 228 ? -9.666 47.046 10.552 1.00 62.87 228 GLN B O 1
ATOM 6164 N N . GLN B 2 229 ? -8.919 46.253 8.553 1.00 59.02 229 GLN B N 1
ATOM 6165 C CA . GLN B 2 229 ? -9.926 45.202 8.361 1.00 60.98 229 GLN B CA 1
ATOM 6166 C C . GLN B 2 229 ? -9.677 43.932 9.203 1.00 62.63 229 GLN B C 1
ATOM 6167 O O . GLN B 2 229 ? -10.633 43.199 9.470 1.00 63.99 229 GLN B O 1
ATOM 6173 N N . LEU B 2 230 ? -8.416 43.674 9.613 1.00 55.81 230 LEU B N 1
ATOM 6174 C CA . LEU B 2 230 ? -8.003 42.467 10.353 1.00 53.61 230 LEU B CA 1
ATOM 6175 C C . LEU B 2 230 ? -8.784 42.175 11.661 1.00 58.50 230 LEU B C 1
ATOM 6176 O O . LEU B 2 230 ? -9.122 41.001 11.849 1.00 58.19 230 LEU B O 1
ATOM 6181 N N . PRO B 2 231 ? -9.044 43.141 12.591 1.00 55.94 231 PRO B N 1
ATOM 6182 C CA . PRO B 2 231 ? -9.730 42.772 13.851 1.00 57.06 231 PRO B CA 1
ATOM 6183 C C . PRO B 2 231 ? -11.159 42.212 13.686 1.00 64.25 231 PRO B C 1
ATOM 6184 O O . PRO B 2 231 ? -11.611 41.457 14.560 1.00 63.64 231 PRO B O 1
ATOM 6188 N N . GLN B 2 232 ? -11.856 42.576 12.578 1.00 63.49 232 GLN B N 1
ATOM 6189 C CA . GLN B 2 232 ? -13.217 42.132 12.247 1.00 66.89 232 GLN B CA 1
ATOM 6190 C C . GLN B 2 232 ? -13.223 40.733 11.651 1.00 71.76 232 GLN B C 1
ATOM 6191 O O . GLN B 2 232 ? -14.158 39.974 11.900 1.00 73.65 232 GLN B O 1
ATOM 6197 N N . MET B 2 233 ? -12.175 40.388 10.873 1.00 66.69 233 MET B N 1
ATOM 6198 C CA . MET B 2 233 ? -12.027 39.102 10.170 1.00 66.69 233 MET B CA 1
ATOM 6199 C C . MET B 2 233 ? -11.851 37.890 11.131 1.00 69.14 233 MET B C 1
ATOM 6200 O O . MET B 2 233 ? -11.758 36.748 10.662 1.00 69.62 233 MET B O 1
ATOM 6205 N N . MET B 2 234 ? -11.839 38.143 12.461 1.00 63.31 234 MET B N 1
ATOM 6206 C CA . MET B 2 234 ? -11.661 37.127 13.497 1.00 61.34 234 MET B CA 1
ATOM 6207 C C . MET B 2 234 ? -12.917 36.255 13.625 1.00 106.99 234 MET B C 1
ATOM 6208 O O . MET B 2 234 ? -13.670 36.351 14.593 1.00 83.19 234 MET B O 1
ATOM 6213 N N . ALA B 2 239 ? -9.564 31.878 12.188 1.00 51.34 239 ALA B N 1
ATOM 6214 C CA . ALA B 2 239 ? -9.140 31.268 13.449 1.00 50.98 239 ALA B CA 1
ATOM 6215 C C . ALA B 2 239 ? -8.652 29.842 13.206 1.00 58.98 239 ALA B C 1
ATOM 6216 O O . ALA B 2 239 ? -9.417 28.955 12.816 1.00 61.18 239 ALA B O 1
ATOM 6218 N N . VAL B 2 240 ? -7.337 29.661 13.403 1.00 55.82 240 VAL B N 1
ATOM 6219 C CA . VAL B 2 240 ? -6.538 28.452 13.165 1.00 56.52 240 VAL B CA 1
ATOM 6220 C C . VAL B 2 240 ? -5.751 28.050 14.451 1.00 60.59 240 VAL B C 1
ATOM 6221 O O . VAL B 2 240 ? -5.272 28.958 15.146 1.00 58.77 240 VAL B O 1
ATOM 6225 N N . PRO B 2 241 ? -5.538 26.732 14.765 1.00 57.92 241 PRO B N 1
ATOM 6226 C CA . PRO B 2 241 ? -4.720 26.380 15.953 1.00 56.72 241 PRO B CA 1
ATOM 6227 C C . PRO B 2 241 ? -3.322 27.041 15.919 1.00 56.10 241 PRO B C 1
ATOM 6228 O O . PRO B 2 241 ? -2.668 27.044 14.876 1.00 53.63 241 PRO B O 1
ATOM 6232 N N . MET B 2 242 ? -2.923 27.684 17.041 1.00 51.29 242 MET B N 1
ATOM 6233 C CA . MET B 2 242 ? -1.653 28.412 17.202 1.00 47.81 242 MET B CA 1
ATOM 6234 C C . MET B 2 242 ? -0.698 27.706 18.156 1.00 52.10 242 MET B C 1
ATOM 6235 O O . MET B 2 242 ? 0.512 27.685 17.913 1.00 51.68 242 MET B O 1
ATOM 6240 N N . THR B 2 243 ? -1.230 27.189 19.268 1.00 49.21 243 THR B N 1
ATOM 6241 C CA . THR B 2 243 ? -0.458 26.532 20.313 1.00 49.88 243 THR B CA 1
ATOM 6242 C C . THR B 2 243 ? -1.080 25.142 20.575 1.00 57.15 243 THR B C 1
ATOM 6243 O O . THR B 2 243 ? -2.308 25.030 20.659 1.00 58.86 243 THR B O 1
ATOM 6247 N N . VAL B 2 244 ? -0.234 24.085 20.679 1.00 53.60 244 VAL B N 1
ATOM 6248 C CA . VAL B 2 244 ? -0.713 22.703 20.823 1.00 56.18 244 VAL B CA 1
ATOM 6249 C C . VAL B 2 244 ? -0.152 21.973 22.075 1.00 62.37 244 VAL B C 1
ATOM 6250 O O . VAL B 2 244 ? 1.051 21.809 22.209 1.00 61.54 244 VAL B O 1
ATOM 6254 N N . TRP B 2 245 ? -1.046 21.477 22.938 1.00 62.70 245 TRP B N 1
ATOM 6255 C CA . TRP B 2 245 ? -0.734 20.635 24.099 1.00 66.14 245 TRP B CA 1
ATOM 6256 C C . TRP B 2 245 ? -0.894 19.177 23.649 1.00 74.43 245 TRP B C 1
ATOM 6257 O O . TRP B 2 245 ? -1.867 18.856 22.951 1.00 75.71 245 TRP B O 1
ATOM 6268 N N . LEU B 2 246 ? 0.053 18.300 24.029 1.00 72.63 246 LEU B N 1
ATOM 6269 C CA . LEU B 2 246 ? 0.050 16.890 23.627 1.00 76.42 246 LEU B CA 1
ATOM 6270 C C . LEU B 2 246 ? 0.789 16.010 24.634 1.00 84.16 246 LEU B C 1
ATOM 6271 O O . LEU B 2 246 ? 1.830 16.412 25.162 1.00 82.74 246 LEU B O 1
ATOM 6276 N N . VAL B 2 247 ? 0.230 14.802 24.896 1.00 85.34 247 VAL B N 1
ATOM 6277 C CA . VAL B 2 247 ? 0.669 13.851 25.930 1.00 89.02 247 VAL B CA 1
ATOM 6278 C C . VAL B 2 247 ? 1.414 12.599 25.350 1.00 96.53 247 VAL B C 1
ATOM 6279 O O . VAL B 2 247 ? 0.937 12.033 24.359 1.00 96.91 247 VAL B O 1
ATOM 6283 N N . PRO B 2 248 ? 2.555 12.136 25.987 1.00 95.89 248 PRO B N 1
ATOM 6284 C CA . PRO B 2 248 ? 3.210 10.909 25.494 1.00 100.37 248 PRO B CA 1
ATOM 6285 C C . PRO B 2 248 ? 2.308 9.712 25.725 1.00 113.60 248 PRO B C 1
ATOM 6286 O O . PRO B 2 248 ? 1.466 9.766 26.615 1.00 114.20 248 PRO B O 1
ATOM 6290 N N . MET B 2 249 ? 2.510 8.611 24.980 1.00 23.22 249 MET B N 1
ATOM 6291 C CA . MET B 2 249 ? 1.643 7.427 25.045 1.00 53.87 249 MET B CA 1
ATOM 6292 C C . MET B 2 249 ? 2.270 6.167 25.689 1.00 56.26 249 MET B C 1
ATOM 6293 O O . MET B 2 249 ? 3.486 6.017 25.774 1.00 10.01 249 MET B O 1
ATOM 6298 N N . SER B 2 264 ? 20.074 19.026 22.568 1.00 56.91 264 SER B N 1
ATOM 6299 C CA . SER B 2 264 ? 21.495 19.236 22.875 1.00 56.13 264 SER B CA 1
ATOM 6300 C C . SER B 2 264 ? 21.896 20.629 22.452 1.00 58.92 264 SER B C 1
ATOM 6301 O O . SER B 2 264 ? 21.819 20.919 21.260 1.00 58.30 264 SER B O 1
ATOM 6304 N N . THR B 2 265 ? 22.343 21.493 23.398 1.00 55.08 265 THR B N 1
ATOM 6305 C CA . THR B 2 265 ? 22.694 22.903 23.099 1.00 52.55 265 THR B CA 1
ATOM 6306 C C . THR B 2 265 ? 23.888 23.077 22.094 1.00 53.07 265 THR B C 1
ATOM 6307 O O . THR B 2 265 ? 23.781 24.006 21.280 1.00 49.45 265 THR B O 1
ATOM 6311 N N . PRO B 2 266 ? 24.959 22.215 22.042 1.00 51.05 266 PRO B N 1
ATOM 6312 C CA . PRO B 2 266 ? 25.992 22.414 21.006 1.00 49.57 266 PRO B CA 1
ATOM 6313 C C . PRO B 2 266 ? 25.489 22.123 19.582 1.00 51.25 266 PRO B C 1
ATOM 6314 O O . PRO B 2 266 ? 25.834 22.917 18.713 1.00 49.16 266 PRO B O 1
ATOM 6318 N N . ILE B 2 267 ? 24.667 21.047 19.331 1.00 50.05 267 ILE B N 1
ATOM 6319 C CA . ILE B 2 267 ? 24.148 20.747 17.973 1.00 49.82 267 ILE B CA 1
ATOM 6320 C C . ILE B 2 267 ? 23.187 21.838 17.475 1.00 51.24 267 ILE B C 1
ATOM 6321 O O . ILE B 2 267 ? 23.284 22.199 16.301 1.00 49.67 267 ILE B O 1
ATOM 6326 N N . LEU B 2 268 ? 22.253 22.331 18.346 1.00 47.93 268 LEU B N 1
ATOM 6327 C CA . LEU B 2 268 ? 21.284 23.386 18.006 1.00 46.38 268 LEU B CA 1
ATOM 6328 C C . LEU B 2 268 ? 21.995 24.610 17.478 1.00 47.03 268 LEU B C 1
ATOM 6329 O O . LEU B 2 268 ? 21.576 25.162 16.464 1.00 46.04 268 LEU B O 1
ATOM 6334 N N . ARG B 2 269 ? 23.081 25.021 18.168 1.00 42.96 269 ARG B N 1
ATOM 6335 C CA . ARG B 2 269 ? 23.920 26.161 17.815 1.00 40.32 269 ARG B CA 1
ATOM 6336 C C . ARG B 2 269 ? 24.640 25.870 16.489 1.00 41.53 269 ARG B C 1
ATOM 6337 O O . ARG B 2 269 ? 24.607 26.710 15.589 1.00 40.17 269 ARG B O 1
ATOM 6345 N N . LYS B 2 270 ? 25.215 24.667 16.350 1.00 39.08 270 LYS B N 1
ATOM 6346 C CA . LYS B 2 270 ? 25.930 24.249 15.148 1.00 38.28 270 LYS B CA 1
ATOM 6347 C C . LYS B 2 270 ? 25.021 24.112 13.918 1.00 39.38 270 LYS B C 1
ATOM 6348 O O . LYS B 2 270 ? 25.479 24.386 12.817 1.00 37.26 270 LYS B O 1
ATOM 6354 N N . VAL B 2 271 ? 23.757 23.693 14.088 1.00 37.70 271 VAL B N 1
ATOM 6355 C CA . VAL B 2 271 ? 22.806 23.559 12.978 1.00 37.06 271 VAL B CA 1
ATOM 6356 C C . VAL B 2 271 ? 22.471 24.984 12.461 1.00 37.31 271 VAL B C 1
ATOM 6357 O O . VAL B 2 271 ? 22.663 25.280 11.275 1.00 35.11 271 VAL B O 1
ATOM 6361 N N . ARG B 2 272 ? 22.025 25.860 13.382 1.00 34.83 272 ARG B N 1
ATOM 6362 C CA . ARG B 2 272 ? 21.632 27.227 13.098 1.00 33.20 272 ARG B CA 1
ATOM 6363 C C . ARG B 2 272 ? 22.795 27.993 12.496 1.00 35.49 272 ARG B C 1
ATOM 6364 O O . ARG B 2 272 ? 22.654 28.511 11.390 1.00 34.35 272 ARG B O 1
ATOM 6372 N N . ASN B 2 273 ? 23.947 28.022 13.198 1.00 33.18 273 ASN B N 1
ATOM 6373 C CA . ASN B 2 273 ? 25.150 28.727 12.763 1.00 31.57 273 ASN B CA 1
ATOM 6374 C C . ASN B 2 273 ? 25.636 28.287 11.381 1.00 34.30 273 ASN B C 1
ATOM 6375 O O . ASN B 2 273 ? 25.939 29.161 10.563 1.00 32.90 273 ASN B O 1
ATOM 6380 N N . THR B 2 274 ? 25.681 26.965 11.105 1.00 33.02 274 THR B N 1
ATOM 6381 C CA . THR B 2 274 ? 26.129 26.445 9.807 1.00 33.03 274 THR B CA 1
ATOM 6382 C C . THR B 2 274 ? 25.195 26.944 8.675 1.00 35.60 274 THR B C 1
ATOM 6383 O O . THR B 2 274 ? 25.655 27.610 7.742 1.00 33.51 274 THR B O 1
ATOM 6387 N N . LEU B 2 275 ? 23.891 26.654 8.794 1.00 34.68 275 LEU B N 1
ATOM 6388 C CA . LEU B 2 275 ? 22.879 27.012 7.801 1.00 34.36 275 LEU B CA 1
ATOM 6389 C C . LEU B 2 275 ? 22.725 28.533 7.607 1.00 33.92 275 LEU B C 1
ATOM 6390 O O . LEU B 2 275 ? 22.674 28.976 6.463 1.00 31.58 275 LEU B O 1
ATOM 6395 N N . GLU B 2 276 ? 22.681 29.320 8.706 1.00 30.52 276 GLU B N 1
ATOM 6396 C CA . GLU B 2 276 ? 22.574 30.791 8.692 1.00 28.76 276 GLU B CA 1
ATOM 6397 C C . GLU B 2 276 ? 23.688 31.413 7.839 1.00 28.30 276 GLU B C 1
ATOM 6398 O O . GLU B 2 276 ? 23.424 32.294 7.020 1.00 25.82 276 GLU B O 1
ATOM 6404 N N . ALA B 2 277 ? 24.923 30.906 8.019 1.00 26.37 277 ALA B N 1
ATOM 6405 C CA . ALA B 2 277 ? 26.126 31.336 7.317 1.00 25.49 277 ALA B CA 1
ATOM 6406 C C . ALA B 2 277 ? 25.977 31.252 5.795 1.00 29.04 277 ALA B C 1
ATOM 6407 O O . ALA B 2 277 ? 26.295 32.229 5.114 1.00 27.86 277 ALA B O 1
ATOM 6409 N N . ILE B 2 278 ? 25.460 30.107 5.272 1.00 27.54 278 ILE B N 1
ATOM 6410 C CA . ILE B 2 278 ? 25.207 29.848 3.847 1.00 26.91 278 ILE B CA 1
ATOM 6411 C C . ILE B 2 278 ? 24.179 30.854 3.322 1.00 29.15 278 ILE B C 1
ATOM 6412 O O . ILE B 2 278 ? 24.460 31.506 2.322 1.00 27.64 278 ILE B O 1
ATOM 6417 N N . VAL B 2 279 ? 23.028 31.018 4.021 1.00 26.61 279 VAL B N 1
ATOM 6418 C CA . VAL B 2 279 ? 21.962 31.984 3.691 1.00 25.82 279 VAL B CA 1
ATOM 6419 C C . VAL B 2 279 ? 22.576 33.361 3.467 1.00 29.18 279 VAL B C 1
ATOM 6420 O O . VAL B 2 279 ? 22.314 33.991 2.438 1.00 28.03 279 VAL B O 1
ATOM 6424 N N . GLN B 2 280 ? 23.430 33.785 4.426 1.00 25.84 280 GLN B N 1
ATOM 6425 C CA . GLN B 2 280 ? 24.129 35.067 4.462 1.00 24.15 280 GLN B CA 1
ATOM 6426 C C . GLN B 2 280 ? 25.006 35.273 3.221 1.00 25.32 280 GLN B C 1
ATOM 6427 O O . GLN B 2 280 ? 25.043 36.389 2.701 1.00 24.16 280 GLN B O 1
ATOM 6433 N N . VAL B 2 281 ? 25.682 34.209 2.747 1.00 21.65 281 VAL B N 1
ATOM 6434 C CA . VAL B 2 281 ? 26.545 34.232 1.551 1.00 20.40 281 VAL B CA 1
ATOM 6435 C C . VAL B 2 281 ? 25.688 34.355 0.286 1.00 24.45 281 VAL B C 1
ATOM 6436 O O . VAL B 2 281 ? 26.028 35.110 -0.627 1.00 22.91 281 VAL B O 1
ATOM 6440 N N . GLN B 2 282 ? 24.550 33.647 0.263 1.00 22.75 282 GLN B N 1
ATOM 6441 C CA . GLN B 2 282 ? 23.621 33.664 -0.852 1.00 22.70 282 GLN B CA 1
ATOM 6442 C C . GLN B 2 282 ? 22.916 35.014 -1.015 1.00 24.38 282 GLN B C 1
ATOM 6443 O O . GLN B 2 282 ? 22.511 35.324 -2.130 1.00 24.90 282 GLN B O 1
ATOM 6449 N N . MET B 2 283 ? 22.826 35.840 0.040 1.00 19.24 283 MET B N 1
ATOM 6450 C CA . MET B 2 283 ? 22.265 37.187 -0.111 1.00 18.77 283 MET B CA 1
ATOM 6451 C C . MET B 2 283 ? 23.338 38.083 -0.747 1.00 20.63 283 MET B C 1
ATOM 6452 O O . MET B 2 283 ? 23.033 38.914 -1.610 1.00 20.06 283 MET B O 1
ATOM 6457 N N . ARG B 2 284 ? 24.609 37.863 -0.336 1.00 15.47 284 ARG B N 1
ATOM 6458 C CA . ARG B 2 284 ? 25.805 38.534 -0.845 1.00 13.57 284 ARG B CA 1
ATOM 6459 C C . ARG B 2 284 ? 25.942 38.279 -2.356 1.00 16.98 284 ARG B C 1
ATOM 6460 O O . ARG B 2 284 ? 26.231 39.215 -3.129 1.00 14.97 284 ARG B O 1
ATOM 6468 N N . CYS B 2 285 ? 25.697 37.008 -2.768 1.00 15.73 285 CYS B N 1
ATOM 6469 C CA . CYS B 2 285 ? 25.741 36.606 -4.164 1.00 16.25 285 CYS B CA 1
ATOM 6470 C C . CYS B 2 285 ? 24.650 37.342 -4.950 1.00 21.82 285 CYS B C 1
ATOM 6471 O O . CYS B 2 285 ? 24.909 37.811 -6.062 1.00 21.32 285 CYS B O 1
ATOM 6474 N N . ASN B 2 286 ? 23.444 37.448 -4.356 1.00 19.02 286 ASN B N 1
ATOM 6475 C CA . ASN B 2 286 ? 22.285 38.087 -4.955 1.00 19.60 286 ASN B CA 1
ATOM 6476 C C . ASN B 2 286 ? 22.549 39.557 -5.220 1.00 24.50 286 ASN B C 1
ATOM 6477 O O . ASN B 2 286 ? 22.207 40.035 -6.303 1.00 24.11 286 ASN B O 1
ATOM 6482 N N . ASP B 2 287 ? 23.212 40.260 -4.263 1.00 21.70 287 ASP B N 1
ATOM 6483 C CA . ASP B 2 287 ? 23.599 41.678 -4.395 1.00 20.68 287 ASP B CA 1
ATOM 6484 C C . ASP B 2 287 ? 24.461 41.859 -5.646 1.00 21.61 287 ASP B C 1
ATOM 6485 O O . ASP B 2 287 ? 24.294 42.831 -6.409 1.00 21.96 287 ASP B O 1
ATOM 6490 N N . ALA B 2 288 ? 25.381 40.893 -5.845 1.00 13.22 288 ALA B N 1
ATOM 6491 C CA . ALA B 2 288 ? 26.258 40.894 -6.981 1.00 10.38 288 ALA B CA 1
ATOM 6492 C C . ALA B 2 288 ? 25.465 40.675 -8.252 1.00 13.13 288 ALA B C 1
ATOM 6493 O O . ALA B 2 288 ? 25.633 41.434 -9.189 1.00 11.60 288 ALA B O 1
ATOM 6495 N N . LEU B 2 289 ? 24.558 39.685 -8.277 1.00 11.06 289 LEU B N 1
ATOM 6496 C CA . LEU B 2 289 ? 23.784 39.359 -9.476 1.00 11.44 289 LEU B CA 1
ATOM 6497 C C . LEU B 2 289 ? 22.925 40.545 -9.948 1.00 17.58 289 LEU B C 1
ATOM 6498 O O . LEU B 2 289 ? 22.815 40.746 -11.156 1.00 17.68 289 LEU B O 1
ATOM 6503 N N . ASP B 2 290 ? 22.395 41.371 -9.012 1.00 15.56 290 ASP B N 1
ATOM 6504 C CA . ASP B 2 290 ? 21.594 42.570 -9.312 1.00 16.23 290 ASP B CA 1
ATOM 6505 C C . ASP B 2 290 ? 22.442 43.734 -9.934 1.00 21.72 290 ASP B C 1
ATOM 6506 O O . ASP B 2 290 ? 21.891 44.762 -10.346 1.00 22.22 290 ASP B O 1
ATOM 6511 N N . ASP B 2 291 ? 23.765 43.568 -9.999 1.00 17.42 291 ASP B N 1
ATOM 6512 C CA . ASP B 2 291 ? 24.676 44.550 -10.553 1.00 15.37 291 ASP B CA 1
ATOM 6513 C C . ASP B 2 291 ? 24.505 44.705 -12.055 1.00 18.19 291 ASP B C 1
ATOM 6514 O O . ASP B 2 291 ? 24.407 43.699 -12.772 1.00 19.19 291 ASP B O 1
ATOM 6519 N N . PRO B 2 292 ? 24.523 45.967 -12.543 1.00 12.67 292 PRO B N 1
ATOM 6520 C CA . PRO B 2 292 ? 24.393 46.226 -13.987 1.00 11.91 292 PRO B CA 1
ATOM 6521 C C . PRO B 2 292 ? 25.533 45.669 -14.819 1.00 14.22 292 PRO B C 1
ATOM 6522 O O . PRO B 2 292 ? 25.284 45.186 -15.928 1.00 15.03 292 PRO B O 1
ATOM 6526 N N . THR B 2 293 ? 26.783 45.761 -14.297 1.00 8.68 293 THR B N 1
ATOM 6527 C CA . THR B 2 293 ? 27.996 45.275 -14.962 1.00 8.36 293 THR B CA 1
ATOM 6528 C C . THR B 2 293 ? 27.894 43.729 -15.141 1.00 14.65 293 THR B C 1
ATOM 6529 O O . THR B 2 293 ? 28.255 43.224 -16.212 1.00 15.63 293 THR B O 1
ATOM 6533 N N . VAL B 2 294 ? 27.312 43.013 -14.149 1.00 12.59 294 VAL B N 1
ATOM 6534 C CA . VAL B 2 294 ? 27.103 41.555 -14.175 1.00 13.67 294 VAL B CA 1
ATOM 6535 C C . VAL B 2 294 ? 26.186 41.179 -15.352 1.00 23.30 294 VAL B C 1
ATOM 6536 O O . VAL B 2 294 ? 26.471 40.209 -16.078 1.00 24.31 294 VAL B O 1
ATOM 6540 N N . ASN B 2 295 ? 25.132 41.990 -15.575 1.00 22.71 295 ASN B N 1
ATOM 6541 C CA . ASN B 2 295 ? 24.187 41.754 -16.662 1.00 25.63 295 ASN B CA 1
ATOM 6542 C C . ASN B 2 295 ? 24.807 41.988 -18.044 1.00 30.47 295 ASN B C 1
ATOM 6543 O O . ASN B 2 295 ? 24.289 41.430 -19.016 1.00 33.36 295 ASN B O 1
ATOM 6548 N N . LEU B 2 296 ? 25.927 42.752 -18.133 1.00 24.18 296 LEU B N 1
ATOM 6549 C CA . LEU B 2 296 ? 26.656 42.952 -19.390 1.00 23.17 296 LEU B CA 1
ATOM 6550 C C . LEU B 2 296 ? 27.567 41.760 -19.676 1.00 26.45 296 LEU B C 1
ATOM 6551 O O . LEU B 2 296 ? 27.541 41.225 -20.783 1.00 26.59 296 LEU B O 1
ATOM 6556 N N . PHE B 2 297 ? 28.363 41.340 -18.672 1.00 22.31 297 PHE B N 1
ATOM 6557 C CA . PHE B 2 297 ? 29.342 40.260 -18.793 1.00 22.88 297 PHE B CA 1
ATOM 6558 C C . PHE B 2 297 ? 28.722 38.916 -18.416 1.00 30.26 297 PHE B C 1
ATOM 6559 O O . PHE B 2 297 ? 28.627 38.557 -17.237 1.00 29.52 297 PHE B O 1
ATOM 6567 N N . THR B 2 298 ? 28.295 38.170 -19.457 1.00 29.50 298 THR B N 1
ATOM 6568 C CA . THR B 2 298 ? 27.604 36.880 -19.329 1.00 30.97 298 THR B CA 1
ATOM 6569 C C . THR B 2 298 ? 28.436 35.830 -18.597 1.00 32.68 298 THR B C 1
ATOM 6570 O O . THR B 2 298 ? 27.861 35.015 -17.877 1.00 33.16 298 THR B O 1
ATOM 6574 N N . GLU B 2 299 ? 29.770 35.856 -18.761 1.00 26.89 299 GLU B N 1
ATOM 6575 C CA . GLU B 2 299 ? 30.669 34.892 -18.115 1.00 26.37 299 GLU B CA 1
ATOM 6576 C C . GLU B 2 299 ? 30.715 35.154 -16.603 1.00 28.22 299 GLU B C 1
ATOM 6577 O O . GLU B 2 299 ? 30.915 34.221 -15.809 1.00 27.38 299 GLU B O 1
ATOM 6583 N N . VAL B 2 300 ? 30.510 36.432 -16.213 1.00 23.10 300 VAL B N 1
ATOM 6584 C CA . VAL B 2 300 ? 30.465 36.833 -14.805 1.00 21.48 300 VAL B CA 1
ATOM 6585 C C . VAL B 2 300 ? 29.124 36.326 -14.259 1.00 25.54 300 VAL B C 1
ATOM 6586 O O . VAL B 2 300 ? 29.096 35.626 -13.241 1.00 25.10 300 VAL B O 1
ATOM 6590 N N . GLN B 2 301 ? 28.034 36.605 -15.006 1.00 22.00 301 GLN B N 1
ATOM 6591 C CA . GLN B 2 301 ? 26.675 36.195 -14.677 1.00 23.47 301 GLN B CA 1
ATOM 6592 C C . GLN B 2 301 ? 26.622 34.687 -14.450 1.00 28.88 301 GLN B C 1
ATOM 6593 O O . GLN B 2 301 ? 26.025 34.225 -13.473 1.00 28.92 301 GLN B O 1
ATOM 6599 N N . LYS B 2 302 ? 27.300 33.933 -15.330 1.00 26.02 302 LYS B N 1
ATOM 6600 C CA . LYS B 2 302 ? 27.376 32.483 -15.268 1.00 27.05 302 LYS B CA 1
ATOM 6601 C C . LYS B 2 302 ? 27.998 32.020 -13.937 1.00 30.06 302 LYS B C 1
ATOM 6602 O O . LYS B 2 302 ? 27.367 31.226 -13.234 1.00 31.66 302 LYS B O 1
ATOM 6608 N N . LYS B 2 303 ? 29.193 32.555 -13.568 1.00 23.65 303 LYS B N 1
ATOM 6609 C CA . LYS B 2 303 ? 29.937 32.166 -12.354 1.00 22.57 303 LYS B CA 1
ATOM 6610 C C . LYS B 2 303 ? 29.142 32.362 -11.055 1.00 26.05 303 LYS B C 1
ATOM 6611 O O . LYS B 2 303 ? 29.166 31.497 -10.159 1.00 25.61 303 LYS B O 1
ATOM 6617 N N . LEU B 2 304 ? 28.431 33.491 -10.973 1.00 21.39 304 LEU B N 1
ATOM 6618 C CA . LEU B 2 304 ? 27.631 33.816 -9.807 1.00 20.45 304 LEU B CA 1
ATOM 6619 C C . LEU B 2 304 ? 26.439 32.882 -9.717 1.00 26.44 304 LEU B C 1
ATOM 6620 O O . LEU B 2 304 ? 26.148 32.399 -8.617 1.00 27.28 304 LEU B O 1
ATOM 6625 N N . SER B 2 305 ? 25.817 32.549 -10.879 1.00 23.45 305 SER B N 1
ATOM 6626 C CA . SER B 2 305 ? 24.695 31.619 -10.961 1.00 25.58 305 SER B CA 1
ATOM 6627 C C . SER B 2 305 ? 25.153 30.231 -10.564 1.00 32.18 305 SER B C 1
ATOM 6628 O O . SER B 2 305 ? 24.414 29.501 -9.889 1.00 32.71 305 SER B O 1
ATOM 6631 N N . ASP B 2 306 ? 26.405 29.897 -10.926 1.00 30.02 306 ASP B N 1
ATOM 6632 C CA . ASP B 2 306 ? 27.014 28.616 -10.606 1.00 32.15 306 ASP B CA 1
ATOM 6633 C C . ASP B 2 306 ? 27.306 28.519 -9.117 1.00 37.08 306 ASP B C 1
ATOM 6634 O O . ASP B 2 306 ? 27.058 27.472 -8.510 1.00 38.46 306 ASP B O 1
ATOM 6639 N N . PHE B 2 307 ? 27.755 29.630 -8.517 1.00 31.83 307 PHE B N 1
ATOM 6640 C CA . PHE B 2 307 ? 28.030 29.704 -7.089 1.00 30.63 307 PHE B CA 1
ATOM 6641 C C . PHE B 2 307 ? 26.759 29.575 -6.281 1.00 35.54 307 PHE B C 1
ATOM 6642 O O . PHE B 2 307 ? 26.790 28.892 -5.261 1.00 35.88 307 PHE B O 1
ATOM 6650 N N . GLN B 2 308 ? 25.649 30.220 -6.712 1.00 32.81 308 GLN B N 1
ATOM 6651 C CA . GLN B 2 308 ? 24.385 30.133 -5.961 1.00 34.48 308 GLN B CA 1
ATOM 6652 C C . GLN B 2 308 ? 23.830 28.688 -6.033 1.00 38.95 308 GLN B C 1
ATOM 6653 O O . GLN B 2 308 ? 23.279 28.210 -5.037 1.00 39.88 308 GLN B O 1
ATOM 6659 N N . LYS B 2 309 ? 24.036 27.989 -7.177 1.00 34.33 309 LYS B N 1
ATOM 6660 C CA . LYS B 2 309 ? 23.620 26.595 -7.364 1.00 35.58 309 LYS B CA 1
ATOM 6661 C C . LYS B 2 309 ? 24.448 25.694 -6.430 1.00 36.37 309 LYS B C 1
ATOM 6662 O O . LYS B 2 309 ? 23.877 24.882 -5.706 1.00 36.03 309 LYS B O 1
ATOM 6668 N N . ILE B 2 310 ? 25.789 25.886 -6.426 1.00 31.03 310 ILE B N 1
ATOM 6669 C CA . ILE B 2 310 ? 26.761 25.186 -5.578 1.00 30.91 310 ILE B CA 1
ATOM 6670 C C . ILE B 2 310 ? 26.330 25.286 -4.101 1.00 34.34 310 ILE B C 1
ATOM 6671 O O . ILE B 2 310 ? 26.328 24.279 -3.401 1.00 35.56 310 ILE B O 1
ATOM 6676 N N . CYS B 2 311 ? 25.948 26.488 -3.652 1.00 28.83 311 CYS B N 1
ATOM 6677 C CA . CYS B 2 311 ? 25.516 26.706 -2.289 1.00 28.76 311 CYS B CA 1
ATOM 6678 C C . CYS B 2 311 ? 24.169 26.056 -2.029 1.00 34.29 311 CYS B C 1
ATOM 6679 O O . CYS B 2 311 ? 23.989 25.497 -0.944 1.00 36.46 311 CYS B O 1
ATOM 6682 N N . ASP B 2 312 ? 23.224 26.118 -2.996 1.00 30.11 312 ASP B N 1
ATOM 6683 C CA . ASP B 2 312 ? 21.891 25.514 -2.854 1.00 31.85 312 ASP B CA 1
ATOM 6684 C C . ASP B 2 312 ? 22.008 24.013 -2.672 1.00 39.20 312 ASP B C 1
ATOM 6685 O O . ASP B 2 312 ? 21.376 23.447 -1.774 1.00 40.61 312 ASP B O 1
ATOM 6690 N N . ASP B 2 313 ? 22.865 23.384 -3.500 1.00 36.84 313 ASP B N 1
ATOM 6691 C CA . ASP B 2 313 ? 23.160 21.955 -3.502 1.00 38.72 313 ASP B CA 1
ATOM 6692 C C . ASP B 2 313 ? 23.899 21.551 -2.227 1.00 42.86 313 ASP B C 1
ATOM 6693 O O . ASP B 2 313 ? 23.669 20.457 -1.714 1.00 44.66 313 ASP B O 1
ATOM 6698 N N . HIS B 2 314 ? 24.777 22.431 -1.717 1.00 37.72 314 HIS B N 1
ATOM 6699 C CA . HIS B 2 314 ? 25.551 22.216 -0.490 1.00 37.43 314 HIS B CA 1
ATOM 6700 C C . HIS B 2 314 ? 24.627 22.268 0.732 1.00 41.87 314 HIS B C 1
ATOM 6701 O O . HIS B 2 314 ? 24.731 21.404 1.613 1.00 42.01 314 HIS B O 1
ATOM 6708 N N . MET B 2 315 ? 23.715 23.265 0.760 1.00 38.41 315 MET B N 1
ATOM 6709 C CA . MET B 2 315 ? 22.771 23.429 1.852 1.00 39.76 315 MET B CA 1
ATOM 6710 C C . MET B 2 315 ? 21.742 22.288 1.885 1.00 45.59 315 MET B C 1
ATOM 6711 O O . MET B 2 315 ? 21.417 21.813 2.979 1.00 45.22 315 MET B O 1
ATOM 6716 N N . SER B 2 316 ? 21.247 21.847 0.701 1.00 43.65 316 SER B N 1
ATOM 6717 C CA . SER B 2 316 ? 20.282 20.743 0.599 1.00 46.64 316 SER B CA 1
ATOM 6718 C C . SER B 2 316 ? 20.901 19.444 1.141 1.00 51.36 316 SER B C 1
ATOM 6719 O O . SER B 2 316 ? 20.231 18.723 1.890 1.00 52.40 316 SER B O 1
ATOM 6722 N N . LYS B 2 317 ? 22.204 19.198 0.805 1.00 47.09 317 LYS B N 1
ATOM 6723 C CA . LYS B 2 317 ? 23.012 18.045 1.228 1.00 47.92 317 LYS B CA 1
ATOM 6724 C C . LYS B 2 317 ? 23.086 17.992 2.757 1.00 51.05 317 LYS B C 1
ATOM 6725 O O . LYS B 2 317 ? 22.754 16.951 3.347 1.00 52.44 317 LYS B O 1
ATOM 6731 N N . LEU B 2 318 ? 23.478 19.144 3.388 1.00 44.42 318 LEU B N 1
ATOM 6732 C CA . LEU B 2 318 ? 23.585 19.340 4.844 1.00 43.54 318 LEU B CA 1
ATOM 6733 C C . LEU B 2 318 ? 22.241 19.068 5.521 1.00 46.33 318 LEU B C 1
ATOM 6734 O O . LEU B 2 318 ? 22.182 18.231 6.413 1.00 46.64 318 LEU B O 1
ATOM 6739 N N . GLN B 2 319 ? 21.158 19.730 5.040 1.00 43.74 319 GLN B N 1
ATOM 6740 C CA . GLN B 2 319 ? 19.779 19.594 5.533 1.00 44.90 319 GLN B CA 1
ATOM 6741 C C . GLN B 2 319 ? 19.319 18.150 5.561 1.00 49.99 319 GLN B C 1
ATOM 6742 O O . GLN B 2 319 ? 18.684 17.766 6.535 1.00 50.57 319 GLN B O 1
ATOM 6748 N N . ALA B 2 320 ? 19.644 17.356 4.507 1.00 47.79 320 ALA B N 1
ATOM 6749 C CA . ALA B 2 320 ? 19.293 15.931 4.393 1.00 50.37 320 ALA B CA 1
ATOM 6750 C C . ALA B 2 320 ? 19.919 15.114 5.539 1.00 53.38 320 ALA B C 1
ATOM 6751 O O . ALA B 2 320 ? 19.211 14.372 6.217 1.00 54.02 320 ALA B O 1
ATOM 6753 N N . THR B 2 321 ? 21.235 15.309 5.775 1.00 49.61 321 THR B N 1
ATOM 6754 C CA . THR B 2 321 ? 22.031 14.684 6.833 1.00 50.12 321 THR B CA 1
ATOM 6755 C C . THR B 2 321 ? 21.498 15.139 8.205 1.00 52.89 321 THR B C 1
ATOM 6756 O O . THR B 2 321 ? 21.330 14.294 9.085 1.00 54.02 321 THR B O 1
ATOM 6760 N N . ILE B 2 322 ? 21.222 16.463 8.374 1.00 48.63 322 ILE B N 1
ATOM 6761 C CA . ILE B 2 322 ? 20.702 17.044 9.617 1.00 48.09 322 ILE B CA 1
ATOM 6762 C C . ILE B 2 322 ? 19.367 16.379 9.950 1.00 53.27 322 ILE B C 1
ATOM 6763 O O . ILE B 2 322 ? 19.252 15.823 11.025 1.00 54.10 322 ILE B O 1
ATOM 6768 N N . ALA B 2 323 ? 18.395 16.384 9.011 1.00 51.49 323 ALA B N 1
ATOM 6769 C CA . ALA B 2 323 ? 17.064 15.778 9.155 1.00 53.82 323 ALA B CA 1
ATOM 6770 C C . ALA B 2 323 ? 17.143 14.271 9.492 1.00 61.12 323 ALA B C 1
ATOM 6771 O O . ALA B 2 323 ? 16.415 13.806 10.373 1.00 63.10 323 ALA B O 1
ATOM 6773 N N . LYS B 2 324 ? 18.042 13.527 8.805 1.00 58.65 324 LYS B N 1
ATOM 6774 C CA . LYS B 2 324 ? 18.281 12.090 8.996 1.00 60.98 324 LYS B CA 1
ATOM 6775 C C . LYS B 2 324 ? 18.882 11.826 10.400 1.00 64.76 324 LYS B C 1
ATOM 6776 O O . LYS B 2 324 ? 18.301 11.055 11.171 1.00 66.67 324 LYS B O 1
ATOM 6780 N N . LYS B 2 325 ? 20.027 12.476 10.719 1.00 59.58 325 LYS B N 1
ATOM 6781 C CA . LYS B 2 325 ? 20.763 12.325 11.978 1.00 59.29 325 LYS B CA 1
ATOM 6782 C C . LYS B 2 325 ? 20.059 12.975 13.175 1.00 62.26 325 LYS B C 1
ATOM 6783 O O . LYS B 2 325 ? 20.332 12.601 14.320 1.00 62.12 325 LYS B O 1
ATOM 6785 N N . LEU B 2 326 ? 19.180 13.953 12.928 1.00 59.61 326 LEU B N 1
ATOM 6786 C CA . LEU B 2 326 ? 18.433 14.606 14.006 1.00 59.73 326 LEU B CA 1
ATOM 6787 C C . LEU B 2 326 ? 17.433 13.627 14.557 1.00 69.21 326 LEU B C 1
ATOM 6788 O O . LEU B 2 326 ? 17.316 13.520 15.766 1.00 69.54 326 LEU B O 1
ATOM 6793 N N . PHE B 2 327 ? 16.789 12.848 13.669 1.00 70.07 327 PHE B N 1
ATOM 6794 C CA . PHE B 2 327 ? 15.818 11.816 14.019 1.00 74.39 327 PHE B CA 1
ATOM 6795 C C . PHE B 2 327 ? 16.404 10.808 15.034 1.00 79.75 327 PHE B C 1
ATOM 6796 O O . PHE B 2 327 ? 15.756 10.501 16.027 1.00 80.75 327 PHE B O 1
ATOM 6804 N N . ALA B 2 328 ? 17.641 10.341 14.784 1.00 75.69 328 ALA B N 1
ATOM 6805 C CA . ALA B 2 328 ? 18.419 9.372 15.559 1.00 76.61 328 ALA B CA 1
ATOM 6806 C C . ALA B 2 328 ? 18.299 9.507 17.091 1.00 82.37 328 ALA B C 1
ATOM 6807 O O . ALA B 2 328 ? 18.339 8.483 17.777 1.00 85.92 328 ALA B O 1
ATOM 6809 N N . ILE B 2 329 ? 18.157 10.743 17.617 1.00 75.81 329 ILE B N 1
ATOM 6810 C CA . ILE B 2 329 ? 18.031 11.101 19.045 1.00 89.14 329 ILE B CA 1
ATOM 6811 C C . ILE B 2 329 ? 17.087 10.192 19.860 1.00 107.33 329 ILE B C 1
ATOM 6812 O O . ILE B 2 329 ? 15.961 9.909 19.453 1.00 70.28 329 ILE B O 1
ATOM 6817 N N . ASP B 2 333 ? 18.975 6.136 19.757 1.00 86.74 333 ASP B N 1
ATOM 6818 C CA . ASP B 2 333 ? 19.595 4.955 19.155 1.00 89.28 333 ASP B CA 1
ATOM 6819 C C . ASP B 2 333 ? 21.029 5.230 18.605 1.00 92.88 333 ASP B C 1
ATOM 6820 O O . ASP B 2 333 ? 21.819 4.286 18.476 1.00 95.19 333 ASP B O 1
ATOM 6825 N N . GLU B 2 334 ? 21.339 6.488 18.246 1.00 85.74 334 GLU B N 1
ATOM 6826 C CA . GLU B 2 334 ? 22.640 6.870 17.710 1.00 83.48 334 GLU B CA 1
ATOM 6827 C C . GLU B 2 334 ? 23.290 7.941 18.608 1.00 85.62 334 GLU B C 1
ATOM 6828 O O . GLU B 2 334 ? 22.606 8.834 19.112 1.00 83.33 334 GLU B O 1
ATOM 6834 N N . ASP B 2 335 ? 24.601 7.817 18.836 1.00 82.88 335 ASP B N 1
ATOM 6835 C CA . ASP B 2 335 ? 25.372 8.803 19.579 1.00 81.19 335 ASP B CA 1
ATOM 6836 C C . ASP B 2 335 ? 25.520 10.006 18.658 1.00 83.70 335 ASP B C 1
ATOM 6837 O O . ASP B 2 335 ? 25.924 9.822 17.500 1.00 83.72 335 ASP B O 1
ATOM 6842 N N . GLU B 2 336 ? 25.182 11.222 19.135 1.00 77.80 336 GLU B N 1
ATOM 6843 C CA . GLU B 2 336 ? 25.184 12.437 18.306 1.00 74.81 336 GLU B CA 1
ATOM 6844 C C . GLU B 2 336 ? 26.554 12.760 17.657 1.00 79.10 336 GLU B C 1
ATOM 6845 O O . GLU B 2 336 ? 26.613 13.610 16.767 1.00 77.21 336 GLU B O 1
ATOM 6851 N N . SER B 2 337 ? 27.619 12.032 18.047 1.00 77.04 337 SER B N 1
ATOM 6852 C CA . SER B 2 337 ? 29.008 12.191 17.593 1.00 75.58 337 SER B CA 1
ATOM 6853 C C . SER B 2 337 ? 29.173 12.277 16.061 1.00 78.92 337 SER B C 1
ATOM 6854 O O . SER B 2 337 ? 29.966 13.081 15.573 1.00 76.58 337 SER B O 1
ATOM 6857 N N . ALA B 2 338 ? 28.411 11.471 15.314 1.00 77.13 338 ALA B N 1
ATOM 6858 C CA . ALA B 2 338 ? 28.420 11.438 13.844 1.00 76.50 338 ALA B CA 1
ATOM 6859 C C . ALA B 2 338 ? 28.020 12.797 13.241 1.00 77.74 338 ALA B C 1
ATOM 6860 O O . ALA B 2 338 ? 28.692 13.300 12.328 1.00 75.18 338 ALA B O 1
ATOM 6862 N N . LEU B 2 339 ? 26.915 13.378 13.759 1.00 74.08 339 LEU B N 1
ATOM 6863 C CA . LEU B 2 339 ? 26.393 14.675 13.335 1.00 71.64 339 LEU B CA 1
ATOM 6864 C C . LEU B 2 339 ? 27.420 15.754 13.616 1.00 73.76 339 LEU B C 1
ATOM 6865 O O . LEU B 2 339 ? 27.646 16.603 12.747 1.00 72.08 339 LEU B O 1
ATOM 6870 N N . LEU B 2 340 ? 28.069 15.689 14.810 1.00 70.38 340 LEU B N 1
ATOM 6871 C CA . LEU B 2 340 ? 29.109 16.631 15.238 1.00 68.29 340 LEU B CA 1
ATOM 6872 C C . LEU B 2 340 ? 30.280 16.630 14.254 1.00 71.25 340 LEU B C 1
ATOM 6873 O O . LEU B 2 340 ? 30.791 17.706 13.900 1.00 69.04 340 LEU B O 1
ATOM 6878 N N . ASN B 2 341 ? 30.647 15.418 13.767 1.00 68.07 341 ASN B N 1
ATOM 6879 C CA . ASN B 2 341 ? 31.726 15.211 12.814 1.00 67.02 341 ASN B CA 1
ATOM 6880 C C . ASN B 2 341 ? 31.466 15.919 11.462 1.00 68.06 341 ASN B C 1
ATOM 6881 O O . ASN B 2 341 ? 32.415 16.452 10.875 1.00 66.09 341 ASN B O 1
ATOM 6886 N N . LEU B 2 342 ? 30.195 15.942 10.986 1.00 62.86 342 LEU B N 1
ATOM 6887 C CA . LEU B 2 342 ? 29.820 16.599 9.725 1.00 59.87 342 LEU B CA 1
ATOM 6888 C C . LEU B 2 342 ? 30.220 18.072 9.774 1.00 58.29 342 LEU B C 1
ATOM 6889 O O . LEU B 2 342 ? 30.803 18.590 8.813 1.00 54.75 342 LEU B O 1
ATOM 6894 N N . PHE B 2 343 ? 29.927 18.723 10.929 1.00 53.52 343 PHE B N 1
ATOM 6895 C CA . PHE B 2 343 ? 30.230 20.124 11.192 1.00 50.24 343 PHE B CA 1
ATOM 6896 C C . PHE B 2 343 ? 31.748 20.323 11.295 1.00 54.53 343 PHE B C 1
ATOM 6897 O O . PHE B 2 343 ? 32.289 21.221 10.638 1.00 53.13 343 PHE B O 1
ATOM 6905 N N . GLU B 2 344 ? 32.436 19.447 12.066 1.00 52.09 344 GLU B N 1
ATOM 6906 C CA . GLU B 2 344 ? 33.897 19.442 12.218 1.00 51.58 344 GLU B CA 1
ATOM 6907 C C . GLU B 2 344 ? 34.553 19.344 10.829 1.00 53.55 344 GLU B C 1
ATOM 6908 O O . GLU B 2 344 ? 35.472 20.108 10.537 1.00 50.14 344 GLU B O 1
ATOM 6914 N N . GLU B 2 345 ? 34.017 18.433 9.967 1.00 52.68 345 GLU B N 1
ATOM 6915 C CA . GLU B 2 345 ? 34.437 18.155 8.580 1.00 52.48 345 GLU B CA 1
ATOM 6916 C C . GLU B 2 345 ? 34.213 19.348 7.650 1.00 52.44 345 GLU B C 1
ATOM 6917 O O . GLU B 2 345 ? 35.007 19.566 6.730 1.00 50.28 345 GLU B O 1
ATOM 6923 N N . ASN B 2 346 ? 33.098 20.079 7.865 1.00 47.54 346 ASN B N 1
ATOM 6924 C CA . ASN B 2 346 ? 32.718 21.242 7.073 1.00 45.04 346 ASN B CA 1
ATOM 6925 C C . ASN B 2 346 ? 33.715 22.364 7.258 1.00 46.74 346 ASN B C 1
ATOM 6926 O O . ASN B 2 346 ? 34.075 23.033 6.293 1.00 44.73 346 ASN B O 1
ATOM 6931 N N . LEU B 2 347 ? 34.200 22.544 8.488 1.00 43.90 347 LEU B N 1
ATOM 6932 C CA . LEU B 2 347 ? 35.190 23.572 8.767 1.00 42.83 347 LEU B CA 1
ATOM 6933 C C . LEU B 2 347 ? 36.530 23.229 8.100 1.00 47.59 347 LEU B C 1
ATOM 6934 O O . LEU B 2 347 ? 37.250 24.151 7.701 1.00 46.64 347 LEU B O 1
ATOM 6939 N N . GLN B 2 348 ? 36.832 21.908 7.955 1.00 46.17 348 GLN B N 1
ATOM 6940 C CA . GLN B 2 348 ? 38.031 21.357 7.312 1.00 46.87 348 GLN B CA 1
ATOM 6941 C C . GLN B 2 348 ? 37.942 21.413 5.767 1.00 49.22 348 GLN B C 1
ATOM 6942 O O . GLN B 2 348 ? 38.969 21.315 5.087 1.00 48.50 348 GLN B O 1
ATOM 6948 N N . SER B 2 349 ? 36.712 21.518 5.227 1.00 45.05 349 SER B N 1
ATOM 6949 C CA . SER B 2 349 ? 36.421 21.512 3.794 1.00 44.05 349 SER B CA 1
ATOM 6950 C C . SER B 2 349 ? 36.614 22.898 3.106 1.00 44.59 349 SER B C 1
ATOM 6951 O O . SER B 2 349 ? 36.693 23.920 3.807 1.00 42.69 349 SER B O 1
ATOM 6954 N N . PRO B 2 350 ? 36.647 22.962 1.733 1.00 40.18 350 PRO B N 1
ATOM 6955 C CA . PRO B 2 350 ? 36.718 24.276 1.068 1.00 37.48 350 PRO B CA 1
ATOM 6956 C C . PRO B 2 350 ? 35.366 24.992 1.134 1.00 38.51 350 PRO B C 1
ATOM 6957 O O . PRO B 2 350 ? 35.227 26.105 0.629 1.00 36.36 350 PRO B O 1
ATOM 6961 N N . PHE B 2 351 ? 34.371 24.343 1.773 1.00 36.41 351 PHE B N 1
ATOM 6962 C CA . PHE B 2 351 ? 33.040 24.884 1.985 1.00 35.49 351 PHE B CA 1
ATOM 6963 C C . PHE B 2 351 ? 32.984 25.645 3.308 1.00 39.66 351 PHE B C 1
ATOM 6964 O O . PHE B 2 351 ? 31.882 25.936 3.808 1.00 39.62 351 PHE B O 1
ATOM 6972 N N . ASN B 2 352 ? 34.171 26.012 3.856 1.00 36.19 352 ASN B N 1
ATOM 6973 C CA . ASN B 2 352 ? 34.213 26.862 5.033 1.00 35.69 352 ASN B CA 1
ATOM 6974 C C . ASN B 2 352 ? 33.659 28.220 4.611 1.00 38.03 352 ASN B C 1
ATOM 6975 O O . ASN B 2 352 ? 33.832 28.624 3.454 1.00 37.35 352 ASN B O 1
ATOM 6980 N N . ILE B 2 353 ? 32.936 28.897 5.503 1.00 33.77 353 ILE B N 1
ATOM 6981 C CA . ILE B 2 353 ? 32.303 30.139 5.107 1.00 31.60 353 ILE B CA 1
ATOM 6982 C C . ILE B 2 353 ? 33.324 31.211 4.747 1.00 35.24 353 ILE B C 1
ATOM 6983 O O . ILE B 2 353 ? 33.011 32.036 3.892 1.00 34.89 353 ILE B O 1
ATOM 6988 N N . GLU B 2 354 ? 34.550 31.153 5.316 1.00 32.28 354 GLU B N 1
ATOM 6989 C CA . GLU B 2 354 ? 35.621 32.123 5.042 1.00 31.13 354 GLU B CA 1
ATOM 6990 C C . GLU B 2 354 ? 36.024 32.066 3.595 1.00 31.16 354 GLU B C 1
ATOM 6991 O O . GLU B 2 354 ? 36.196 33.113 2.979 1.00 29.50 354 GLU B O 1
ATOM 6997 N N . SER B 2 355 ? 36.097 30.842 3.047 1.00 28.91 355 SER B N 1
ATOM 6998 C CA . SER B 2 355 ? 36.453 30.529 1.665 1.00 28.35 355 SER B CA 1
ATOM 6999 C C . SER B 2 355 ? 35.361 30.934 0.689 1.00 30.33 355 SER B C 1
ATOM 7000 O O . SER B 2 355 ? 35.690 31.445 -0.377 1.00 29.20 355 SER B O 1
ATOM 7003 N N . LEU B 2 356 ? 34.066 30.659 1.021 1.00 27.75 356 LEU B N 1
ATOM 7004 C CA . LEU B 2 356 ? 32.884 31.000 0.200 1.00 26.38 356 LEU B CA 1
ATOM 7005 C C . LEU B 2 356 ? 32.731 32.493 0.111 1.00 25.57 356 LEU B C 1
ATOM 7006 O O . LEU B 2 356 ? 32.368 32.998 -0.942 1.00 24.47 356 LEU B O 1
ATOM 7011 N N . ASN B 2 357 ? 32.999 33.196 1.222 1.00 21.87 357 ASN B N 1
ATOM 7012 C CA . ASN B 2 357 ? 32.979 34.644 1.281 1.00 20.45 357 ASN B CA 1
ATOM 7013 C C . ASN B 2 357 ? 34.205 35.213 0.577 1.00 23.79 357 ASN B C 1
ATOM 7014 O O . ASN B 2 357 ? 34.113 36.274 -0.034 1.00 23.03 357 ASN B O 1
ATOM 7019 N N . MET B 2 358 ? 35.351 34.520 0.676 1.00 22.19 358 MET B N 1
ATOM 7020 C CA . MET B 2 358 ? 36.595 34.922 0.030 1.00 22.18 358 MET B CA 1
ATOM 7021 C C . MET B 2 358 ? 36.424 34.878 -1.493 1.00 24.01 358 MET B C 1
ATOM 7022 O O . MET B 2 358 ? 36.910 35.765 -2.211 1.00 22.77 358 MET B O 1
ATOM 7027 N N . TRP B 2 359 ? 35.688 33.865 -1.982 1.00 22.39 359 TRP B N 1
ATOM 7028 C CA . TRP B 2 359 ? 35.410 33.768 -3.404 1.00 21.81 359 TRP B CA 1
ATOM 7029 C C . TRP B 2 359 ? 34.487 34.902 -3.795 1.00 21.09 359 TRP B C 1
ATOM 7030 O O . TRP B 2 359 ? 34.756 35.571 -4.789 1.00 19.90 359 TRP B O 1
ATOM 7041 N N . MET B 2 360 ? 33.434 35.148 -3.000 1.00 17.69 360 MET B N 1
ATOM 7042 C CA . MET B 2 360 ? 32.504 36.236 -3.288 1.00 16.47 360 MET B CA 1
ATOM 7043 C C . MET B 2 360 ? 33.266 37.545 -3.525 1.00 17.14 360 MET B C 1
ATOM 7044 O O . MET B 2 360 ? 33.077 38.191 -4.562 1.00 15.72 360 MET B O 1
ATOM 7049 N N . GLU B 2 361 ? 34.207 37.836 -2.610 1.00 14.33 361 GLU B N 1
ATOM 7050 C CA . GLU B 2 361 ? 35.094 38.980 -2.580 1.00 13.52 361 GLU B CA 1
ATOM 7051 C C . GLU B 2 361 ? 35.911 39.084 -3.849 1.00 17.18 361 GLU B C 1
ATOM 7052 O O . GLU B 2 361 ? 36.117 40.203 -4.356 1.00 17.63 361 GLU B O 1
ATOM 7058 N N . PHE B 2 362 ? 36.409 37.926 -4.352 1.00 15.18 362 PHE B N 1
ATOM 7059 C CA . PHE B 2 362 ? 37.194 37.878 -5.588 1.00 14.49 362 PHE B CA 1
ATOM 7060 C C . PHE B 2 362 ? 36.322 38.299 -6.747 1.00 15.54 362 PHE B C 1
ATOM 7061 O O . PHE B 2 362 ? 36.666 39.242 -7.439 1.00 14.95 362 PHE B O 1
ATOM 7069 N N . GLU B 2 363 ? 35.139 37.685 -6.880 1.00 12.33 363 GLU B N 1
ATOM 7070 C CA . GLU B 2 363 ? 34.168 38.006 -7.919 1.00 11.03 363 GLU B CA 1
ATOM 7071 C C . GLU B 2 363 ? 33.735 39.480 -7.836 1.00 10.29 363 GLU B C 1
ATOM 7072 O O . GLU B 2 363 ? 33.533 40.114 -8.884 1.00 10.96 363 GLU B O 1
ATOM 7078 N N . GLU B 2 364 ? 33.676 40.035 -6.610 1.00 8.18 364 GLU B N 1
ATOM 7079 C CA . GLU B 2 364 ? 33.335 41.443 -6.373 1.00 7.89 364 GLU B CA 1
ATOM 7080 C C . GLU B 2 364 ? 34.415 42.352 -6.969 1.00 8.03 364 GLU B C 1
ATOM 7081 O O . GLU B 2 364 ? 34.099 43.368 -7.597 1.00 7.50 364 GLU B O 1
ATOM 7087 N N . ARG B 2 365 ? 35.685 41.936 -6.820 1.00 8.61 365 ARG B N 1
ATOM 7088 C CA . ARG B 2 365 ? 36.846 42.622 -7.368 1.00 8.48 365 ARG B CA 1
ATOM 7089 C C . ARG B 2 365 ? 36.780 42.623 -8.915 1.00 11.02 365 ARG B C 1
ATOM 7090 O O . ARG B 2 365 ? 36.985 43.677 -9.535 1.00 11.65 365 ARG B O 1
ATOM 7098 N N . GLU B 2 366 ? 36.472 41.462 -9.532 1.00 10.06 366 GLU B N 1
ATOM 7099 C CA . GLU B 2 366 ? 36.342 41.381 -10.992 1.00 10.31 366 GLU B CA 1
ATOM 7100 C C . GLU B 2 366 ? 35.314 42.414 -11.468 1.00 12.40 366 GLU B C 1
ATOM 7101 O O . GLU B 2 366 ? 35.587 43.184 -12.404 1.00 9.79 366 GLU B O 1
ATOM 7107 N N . ILE B 2 367 ? 34.140 42.433 -10.777 1.00 10.59 367 ILE B N 1
ATOM 7108 C CA . ILE B 2 367 ? 33.054 43.330 -11.110 1.00 10.56 367 ILE B CA 1
ATOM 7109 C C . ILE B 2 367 ? 33.583 44.774 -11.074 1.00 16.33 367 ILE B C 1
ATOM 7110 O O . ILE B 2 367 ? 33.467 45.447 -12.091 1.00 15.78 367 ILE B O 1
ATOM 7115 N N . ASN B 2 368 ? 34.284 45.191 -10.011 1.00 14.81 368 ASN B N 1
ATOM 7116 C CA . ASN B 2 368 ? 34.819 46.551 -9.919 1.00 14.12 368 ASN B CA 1
ATOM 7117 C C . ASN B 2 368 ? 35.817 46.897 -11.051 1.00 17.53 368 ASN B C 1
ATOM 7118 O O . ASN B 2 368 ? 35.723 48.012 -11.568 1.00 17.71 368 ASN B O 1
ATOM 7123 N N . VAL B 2 369 ? 36.756 45.982 -11.440 1.00 15.03 369 VAL B N 1
ATOM 7124 C CA . VAL B 2 369 ? 37.738 46.335 -12.482 1.00 13.73 369 VAL B CA 1
ATOM 7125 C C . VAL B 2 369 ? 37.059 46.488 -13.825 1.00 16.30 369 VAL B C 1
ATOM 7126 O O . VAL B 2 369 ? 37.415 47.411 -14.534 1.00 15.78 369 VAL B O 1
ATOM 7130 N N . LEU B 2 370 ? 36.078 45.624 -14.166 1.00 13.82 370 LEU B N 1
ATOM 7131 C CA . LEU B 2 370 ? 35.327 45.698 -15.428 1.00 12.76 370 LEU B CA 1
ATOM 7132 C C . LEU B 2 370 ? 34.447 46.931 -15.433 1.00 17.22 370 LEU B C 1
ATOM 7133 O O . LEU B 2 370 ? 34.388 47.640 -16.432 1.00 18.12 370 LEU B O 1
ATOM 7138 N N . ARG B 2 371 ? 33.812 47.217 -14.288 1.00 15.81 371 ARG B N 1
ATOM 7139 C CA . ARG B 2 371 ? 32.948 48.373 -14.112 1.00 16.06 371 ARG B CA 1
ATOM 7140 C C . ARG B 2 371 ? 33.714 49.672 -14.309 1.00 18.00 371 ARG B C 1
ATOM 7141 O O . ARG B 2 371 ? 33.244 50.537 -15.027 1.00 15.32 371 ARG B O 1
ATOM 7149 N N . SER B 2 372 ? 34.896 49.795 -13.688 1.00 12.47 372 SER B N 1
ATOM 7150 C CA . SER B 2 372 ? 35.7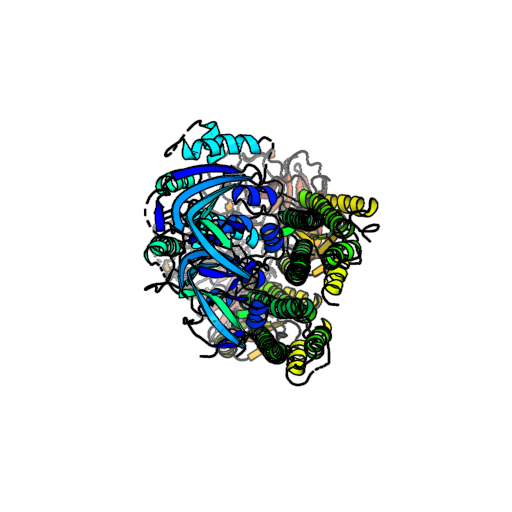38 50.985 -13.764 1.00 10.15 372 SER B CA 1
ATOM 7151 C C . SER B 2 372 ? 36.134 51.226 -15.174 1.00 15.32 372 SER B C 1
ATOM 7152 O O . SER B 2 372 ? 36.215 52.383 -15.552 1.00 18.27 372 SER B O 1
ATOM 7155 N N . CYS B 2 373 ? 36.357 50.151 -15.961 1.00 12.68 373 CYS B N 1
ATOM 7156 C CA . CYS B 2 373 ? 36.739 50.226 -17.369 1.00 12.95 373 CYS B CA 1
ATOM 7157 C C . CYS B 2 373 ? 35.569 50.733 -18.183 1.00 14.72 373 CYS B C 1
ATOM 7158 O O . CYS B 2 373 ? 35.730 51.681 -18.949 1.00 14.93 373 CYS B O 1
ATOM 7161 N N . MET B 2 374 ? 34.386 50.104 -17.999 1.00 11.36 374 MET B N 1
ATOM 7162 C CA . MET B 2 374 ? 33.130 50.445 -18.652 1.00 10.93 374 MET B CA 1
ATOM 7163 C C . MET B 2 374 ? 32.802 51.907 -18.409 1.00 16.14 374 MET B C 1
ATOM 7164 O O . MET B 2 374 ? 32.609 52.650 -19.358 1.00 15.70 374 MET B O 1
ATOM 7169 N N . ASP B 2 375 ? 32.833 52.342 -17.156 1.00 13.97 375 ASP B N 1
ATOM 7170 C CA . ASP B 2 375 ? 32.573 53.725 -16.774 1.00 14.82 375 ASP B CA 1
ATOM 7171 C C . ASP B 2 375 ? 33.433 54.718 -17.561 1.00 14.81 375 ASP B C 1
ATOM 7172 O O . ASP B 2 375 ? 32.926 55.792 -17.890 1.00 16.81 375 ASP B O 1
ATOM 7177 N N . ILE B 2 376 ? 34.713 54.367 -17.873 1.00 10.08 376 ILE B N 1
ATOM 7178 C CA . ILE B 2 376 ? 35.600 55.241 -18.649 1.00 9.85 376 ILE B CA 1
ATOM 7179 C C . ILE B 2 376 ? 35.047 55.357 -20.066 1.00 11.92 376 ILE B C 1
ATOM 7180 O O . ILE B 2 376 ? 34.773 56.464 -20.524 1.00 12.98 376 ILE B O 1
ATOM 7185 N N . LEU B 2 377 ? 34.880 54.198 -20.731 1.00 11.05 377 LEU B N 1
ATOM 7186 C CA . LEU B 2 377 ? 34.408 54.006 -22.095 1.00 12.13 377 LEU B CA 1
ATOM 7187 C C . LEU B 2 377 ? 33.084 54.659 -22.372 1.00 15.66 377 LEU B C 1
ATOM 7188 O O . LEU B 2 377 ? 33.001 55.394 -23.349 1.00 17.08 377 LEU B O 1
ATOM 7193 N N . THR B 2 378 ? 32.036 54.363 -21.564 1.00 14.87 378 THR B N 1
ATOM 7194 C CA . THR B 2 378 ? 30.660 54.868 -21.731 1.00 15.74 378 THR B CA 1
ATOM 7195 C C . THR B 2 378 ? 30.626 56.387 -22.060 1.00 16.79 378 THR B C 1
ATOM 7196 O O . THR B 2 378 ? 29.817 56.811 -22.881 1.00 17.60 378 THR B O 1
ATOM 7200 N N . LYS B 2 379 ? 31.530 57.172 -21.474 1.00 12.91 379 LYS B N 1
ATOM 7201 C CA . LYS B 2 379 ? 31.629 58.614 -21.673 1.00 12.74 379 LYS B CA 1
ATOM 7202 C C . LYS B 2 379 ? 31.953 58.996 -23.145 1.00 15.17 379 LYS B C 1
ATOM 7203 O O . LYS B 2 379 ? 31.712 60.140 -23.531 1.00 15.63 379 LYS B O 1
ATOM 7209 N N . ALA B 2 380 ? 32.436 58.043 -23.966 1.00 12.23 380 ALA B N 1
ATOM 7210 C CA . ALA B 2 380 ? 32.732 58.229 -25.397 1.00 12.52 380 ALA B CA 1
ATOM 7211 C C . ALA B 2 380 ? 31.504 57.911 -26.245 1.00 18.83 380 ALA B C 1
ATOM 7212 O O . ALA B 2 380 ? 31.595 57.891 -27.477 1.00 19.35 380 ALA B O 1
ATOM 7214 N N . LYS B 2 381 ? 30.362 57.612 -25.580 1.00 17.61 381 LYS B N 1
ATOM 7215 C CA . LYS B 2 381 ? 29.077 57.223 -26.185 1.00 18.48 381 LYS B CA 1
ATOM 7216 C C . LYS B 2 381 ? 29.293 56.093 -27.248 1.00 20.46 381 LYS B C 1
ATOM 7217 O O . LYS B 2 381 ? 28.942 56.268 -28.408 1.00 20.44 381 LYS B O 1
ATOM 7223 N N . PRO B 2 382 ? 29.917 54.946 -26.904 1.00 18.14 382 PRO B N 1
ATOM 7224 C CA . PRO B 2 382 ? 30.119 53.909 -27.927 1.00 18.46 382 PRO B CA 1
ATOM 7225 C C . PRO B 2 382 ? 28.922 52.974 -28.011 1.00 21.99 382 PRO B C 1
ATOM 7226 O O . PRO B 2 382 ? 28.075 53.000 -27.117 1.00 22.22 382 PRO B O 1
ATOM 7230 N N . LYS B 2 383 ? 28.876 52.108 -29.044 1.00 19.12 383 LYS B N 1
ATOM 7231 C CA . LYS B 2 383 ? 27.822 51.095 -29.182 1.00 19.47 383 LYS B CA 1
ATOM 7232 C C . LYS B 2 383 ? 28.309 49.846 -28.437 1.00 20.02 383 LYS B C 1
ATOM 7233 O O . LYS B 2 383 ? 29.266 49.213 -28.867 1.00 18.77 383 LYS B O 1
ATOM 7237 N N . VAL B 2 384 ? 27.704 49.540 -27.282 1.00 16.00 384 VAL B N 1
ATOM 7238 C CA . VAL B 2 384 ? 28.163 48.443 -26.424 1.00 14.26 384 VAL B CA 1
ATOM 7239 C C . VAL B 2 384 ? 27.434 47.128 -26.779 1.00 20.76 384 VAL B C 1
ATOM 7240 O O . VAL B 2 384 ? 26.423 46.767 -26.162 1.00 23.32 384 VAL B O 1
ATOM 7244 N N . ILE B 2 385 ? 27.976 46.404 -27.755 1.00 16.88 385 ILE B N 1
ATOM 7245 C CA . ILE B 2 385 ? 27.384 45.150 -28.205 1.00 18.49 385 ILE B CA 1
ATOM 7246 C C . ILE B 2 385 ? 28.202 43.964 -27.667 1.00 25.31 385 ILE B C 1
ATOM 7247 O O . ILE B 2 385 ? 29.352 43.759 -28.062 1.00 23.97 385 ILE B O 1
ATOM 7252 N N . PHE B 2 386 ? 27.595 43.184 -26.771 1.00 24.36 386 PHE B N 1
ATOM 7253 C CA . PHE B 2 386 ? 28.245 42.004 -26.202 1.00 24.50 386 PHE B CA 1
ATOM 7254 C C . PHE B 2 386 ? 27.801 40.722 -26.938 1.00 31.98 386 PHE B C 1
ATOM 7255 O O . PHE B 2 386 ? 28.250 39.633 -26.594 1.00 31.93 386 PHE B O 1
ATOM 7263 N N . ASN B 2 387 ? 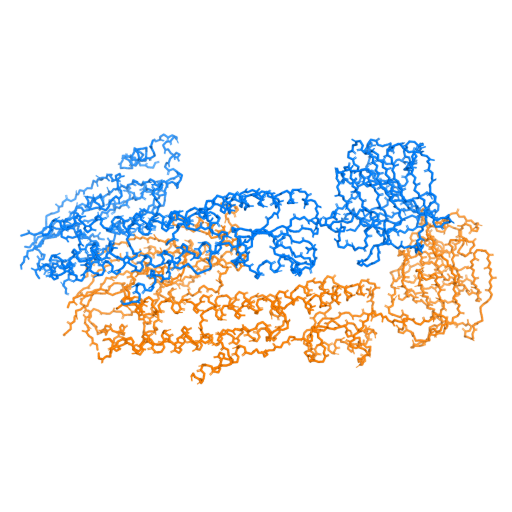26.925 40.847 -27.934 1.00 31.52 387 ASN B N 1
ATOM 7264 C CA . ASN B 2 387 ? 26.503 39.684 -28.694 1.00 34.93 387 ASN B CA 1
ATOM 7265 C C . ASN B 2 387 ? 27.237 39.712 -30.012 1.00 41.51 387 ASN B C 1
ATOM 7266 O O . ASN B 2 387 ? 27.048 40.626 -30.820 1.00 41.33 387 ASN B O 1
ATOM 7271 N N . GLN B 2 388 ? 28.114 38.732 -30.204 1.00 39.44 388 GLN B N 1
ATOM 7272 C CA . GLN B 2 388 ? 28.980 38.636 -31.371 1.00 40.23 388 GLN B CA 1
ATOM 7273 C C . GLN B 2 388 ? 28.215 38.685 -32.687 1.00 47.57 388 GLN B C 1
ATOM 7274 O O . GLN B 2 388 ? 28.704 39.297 -33.637 1.00 46.82 388 GLN B O 1
ATOM 7280 N N . GLY B 2 389 ? 27.018 38.096 -32.710 1.00 46.80 389 GLY B N 1
ATOM 7281 C CA . GLY B 2 389 ? 26.157 38.104 -33.882 1.00 48.95 389 GLY B CA 1
ATOM 7282 C C . GLY B 2 389 ? 25.821 39.524 -34.278 1.00 52.27 389 GLY B C 1
ATOM 7283 O O . GLY B 2 389 ? 26.181 39.977 -35.371 1.00 52.17 389 GLY B O 1
ATOM 7284 N N . VAL B 2 390 ? 25.214 40.252 -33.333 1.00 48.27 390 VAL B N 1
ATOM 7285 C CA . VAL B 2 390 ? 24.798 41.649 -33.486 1.00 47.71 390 VAL B CA 1
ATOM 7286 C C . VAL B 2 390 ? 26.027 42.546 -33.742 1.00 48.28 390 VAL B C 1
ATOM 7287 O O . VAL B 2 390 ? 25.936 43.480 -34.547 1.00 47.69 390 VAL B O 1
ATOM 7291 N N . LEU B 2 391 ? 27.162 42.260 -33.054 1.00 42.40 391 LEU B N 1
ATOM 7292 C CA . LEU B 2 391 ? 28.395 43.035 -33.153 1.00 40.00 391 LEU B CA 1
ATOM 7293 C C . LEU B 2 391 ? 28.955 43.006 -34.549 1.00 45.10 391 LEU B C 1
ATOM 7294 O O . LEU B 2 391 ? 29.142 44.072 -35.135 1.00 43.88 391 LEU B O 1
ATOM 7299 N N . PHE B 2 392 ? 29.237 41.792 -35.076 1.00 43.58 392 PHE B N 1
ATOM 7300 C CA . PHE B 2 392 ? 29.840 41.617 -36.391 1.00 44.04 392 PHE B CA 1
ATOM 7301 C C . PHE B 2 392 ? 28.891 42.008 -37.502 1.00 51.79 392 PHE B C 1
ATOM 7302 O O . PHE B 2 392 ? 29.378 42.460 -38.541 1.00 52.98 392 PHE B O 1
ATOM 7310 N N . LYS B 2 393 ? 27.555 41.932 -37.286 1.00 49.62 393 LYS B N 1
ATOM 7311 C CA . LYS B 2 393 ? 26.625 42.408 -38.309 1.00 51.13 393 LYS B CA 1
ATOM 7312 C C . LYS B 2 393 ? 26.598 43.952 -38.239 1.00 54.78 393 LYS B C 1
ATOM 7313 O O . LYS B 2 393 ? 26.484 44.615 -39.268 1.00 55.32 393 LYS B O 1
ATOM 7319 N N . GLY B 2 394 ? 26.818 44.495 -37.046 1.00 51.24 394 GLY B N 1
ATOM 7320 C CA . GLY B 2 394 ? 26.896 45.935 -36.835 1.00 51.06 394 GLY B CA 1
ATOM 7321 C C . GLY B 2 394 ? 28.185 46.522 -37.389 1.00 56.30 394 GLY B C 1
ATOM 7322 O O . GLY B 2 394 ? 28.169 47.594 -38.008 1.00 56.63 394 GLY B O 1
ATOM 7323 N N . LEU B 2 395 ? 29.313 45.809 -37.168 1.00 52.47 395 LEU B N 1
ATOM 7324 C CA . LEU B 2 395 ? 30.657 46.169 -37.624 1.00 51.38 395 LEU B CA 1
ATOM 7325 C C . LEU B 2 395 ? 30.750 46.212 -39.148 1.00 58.98 395 LEU B C 1
ATOM 7326 O O . LEU B 2 395 ? 31.402 47.098 -39.710 1.00 58.49 395 LEU B O 1
ATOM 7331 N N . TYR B 2 396 ? 30.105 45.236 -39.814 1.00 58.06 396 TYR B N 1
ATOM 7332 C CA . TYR B 2 396 ? 30.197 45.038 -41.251 1.00 59.68 396 TYR B CA 1
ATOM 7333 C C . TYR B 2 396 ? 29.058 45.742 -42.028 1.00 64.41 396 TYR B C 1
ATOM 7334 O O . TYR B 2 396 ? 28.710 45.348 -43.153 1.00 65.50 396 TYR B O 1
ATOM 7343 N N . ASP B 2 397 ? 28.552 46.846 -41.450 1.00 59.95 397 ASP B N 1
ATOM 7344 C CA . ASP B 2 397 ? 27.522 47.684 -42.060 1.00 61.18 397 ASP B CA 1
ATOM 7345 C C . ASP B 2 397 ? 28.160 48.591 -43.138 1.00 63.83 397 ASP B C 1
ATOM 7346 O O . ASP B 2 397 ? 29.331 48.965 -43.024 1.00 61.04 397 ASP B O 1
ATOM 7351 N N . SER B 2 398 ? 27.383 48.933 -44.182 1.00 62.03 398 SER B N 1
ATOM 7352 C CA . SER B 2 398 ? 27.815 49.785 -45.300 1.00 61.68 398 SER B CA 1
ATOM 7353 C C . SER B 2 398 ? 28.391 51.141 -44.839 1.00 61.25 398 SER B C 1
ATOM 7354 O O . SER B 2 398 ? 29.422 51.579 -45.359 1.00 59.63 398 SER B O 1
ATOM 7357 N N . LYS B 2 399 ? 27.728 51.784 -43.855 1.00 55.49 399 LYS B N 1
ATOM 7358 C CA . LYS B 2 399 ? 28.047 53.129 -43.365 1.00 53.12 399 LYS B CA 1
ATOM 7359 C C . LYS B 2 399 ? 29.302 53.179 -42.488 1.00 53.86 399 LYS B C 1
ATOM 7360 O O . LYS B 2 399 ? 29.843 54.273 -42.271 1.00 52.10 399 LYS B O 1
ATOM 7364 N N . VAL B 2 400 ? 29.764 52.003 -41.991 1.00 49.14 400 VAL B N 1
ATOM 7365 C CA . VAL B 2 400 ? 30.961 51.852 -41.134 1.00 45.57 400 VAL B CA 1
ATOM 7366 C C . VAL B 2 400 ? 32.221 51.771 -42.045 1.00 46.87 400 VAL B C 1
ATOM 7367 O O . VAL B 2 400 ? 32.517 50.692 -42.596 1.00 47.15 400 VAL B O 1
ATOM 7371 N N . LYS B 2 401 ? 32.947 52.912 -42.207 1.00 39.93 401 LYS B N 1
ATOM 7372 C CA . LYS B 2 401 ? 34.180 52.923 -43.000 1.00 38.71 401 LYS B CA 1
ATOM 7373 C C . LYS B 2 401 ? 35.318 52.361 -42.125 1.00 40.03 401 LYS B C 1
ATOM 7374 O O . LYS B 2 401 ? 35.972 51.375 -42.503 1.00 40.81 401 LYS B O 1
ATOM 7380 N N . HIS B 2 402 ? 35.500 52.965 -40.926 1.00 31.86 402 HIS B N 1
ATOM 7381 C CA . HIS B 2 402 ? 36.484 52.575 -39.922 1.00 28.20 402 HIS B CA 1
ATOM 7382 C C . HIS B 2 402 ? 35.758 52.153 -38.638 1.00 28.53 402 HIS B C 1
ATOM 7383 O O . HIS B 2 402 ? 34.851 52.862 -38.207 1.00 27.90 402 HIS B O 1
ATOM 7390 N N . ALA B 2 403 ? 36.137 51.012 -38.034 1.00 23.01 403 ALA B N 1
ATOM 7391 C CA . ALA B 2 403 ? 35.500 50.537 -36.805 1.00 21.54 403 ALA B CA 1
ATOM 7392 C C . ALA B 2 403 ? 36.526 50.263 -35.724 1.00 22.84 403 ALA B C 1
ATOM 7393 O O . ALA B 2 403 ? 37.476 49.497 -35.927 1.00 22.03 403 ALA B O 1
ATOM 7395 N N . LEU B 2 404 ? 36.322 50.889 -34.562 1.00 19.21 404 LEU B N 1
ATOM 7396 C CA . LEU B 2 404 ? 37.226 50.755 -33.443 1.00 17.58 404 LEU B CA 1
ATOM 7397 C C . LEU B 2 404 ? 36.520 50.102 -32.252 1.00 22.84 404 LEU B C 1
ATOM 7398 O O . LEU B 2 404 ? 35.582 50.684 -31.718 1.00 21.71 404 LEU B O 1
ATOM 7403 N N . CYS B 2 405 ? 36.942 48.859 -31.882 1.00 23.93 405 CYS B N 1
ATOM 7404 C CA . CYS B 2 405 ? 36.371 48.092 -30.769 1.00 26.12 405 CYS B CA 1
ATOM 7405 C C . CYS B 2 405 ? 37.296 48.003 -29.607 1.00 26.20 405 CYS B C 1
ATOM 7406 O O . CYS B 2 405 ? 38.461 47.615 -29.759 1.00 26.14 405 CYS B O 1
ATOM 7409 N N . TYR B 2 406 ? 36.722 48.207 -28.417 1.00 17.45 406 TYR B N 1
ATOM 7410 C CA . TYR B 2 406 ? 37.387 47.964 -27.161 1.00 14.32 406 TYR B CA 1
ATOM 7411 C C . TYR B 2 406 ? 36.908 46.592 -26.743 1.00 16.56 406 TYR B C 1
ATOM 7412 O O . TYR B 2 406 ? 35.733 46.418 -26.411 1.00 14.75 406 TYR B O 1
ATOM 7421 N N . VAL B 2 407 ? 37.794 45.610 -26.816 1.00 13.71 407 VAL B N 1
ATOM 7422 C CA . VAL B 2 407 ? 37.444 44.228 -26.544 1.00 13.18 407 VAL B CA 1
ATOM 7423 C C . VAL B 2 407 ? 38.012 43.766 -25.207 1.00 13.21 407 VAL B C 1
ATOM 7424 O O . VAL B 2 407 ? 39.205 43.913 -24.975 1.00 13.59 407 VAL B O 1
ATOM 7428 N N . PHE B 2 408 ? 37.170 43.172 -24.356 1.00 10.92 408 PHE B N 1
ATOM 7429 C CA . PHE B 2 408 ? 37.610 42.577 -23.087 1.00 11.11 408 PHE B CA 1
ATOM 7430 C C . PHE B 2 408 ? 38.104 41.156 -23.439 1.00 17.65 408 PHE B C 1
ATOM 7431 O O . PHE B 2 408 ? 37.329 40.356 -23.982 1.00 20.28 408 PHE B O 1
ATOM 7439 N N . THR B 2 409 ? 39.403 40.874 -23.231 1.00 14.98 409 THR B N 1
ATOM 7440 C CA . THR B 2 409 ? 40.008 39.621 -23.698 1.00 16.27 409 THR B CA 1
ATOM 7441 C C . THR B 2 409 ? 40.376 38.607 -22.588 1.00 20.96 409 THR B C 1
ATOM 7442 O O . THR B 2 409 ? 41.070 37.621 -22.879 1.00 21.30 409 THR B O 1
ATOM 7446 N N . ASN B 2 410 ? 39.920 38.825 -21.336 1.00 17.86 410 ASN B N 1
ATOM 7447 C CA . ASN B 2 410 ? 40.290 37.934 -20.230 1.00 17.61 410 ASN B CA 1
ATOM 7448 C C . ASN B 2 410 ? 39.100 37.355 -19.445 1.00 22.70 410 ASN B C 1
ATOM 7449 O O . ASN B 2 410 ? 39.303 36.375 -18.708 1.00 23.46 410 ASN B O 1
ATOM 7454 N N . VAL B 2 411 ? 37.870 37.926 -19.609 1.00 19.96 411 VAL B N 1
ATOM 7455 C CA . VAL B 2 411 ? 36.678 37.470 -18.881 1.00 20.72 411 VAL B CA 1
ATOM 7456 C C . VAL B 2 411 ? 36.352 36.033 -19.272 1.00 27.99 411 VAL B C 1
ATOM 7457 O O . VAL B 2 411 ? 36.124 35.754 -20.456 1.00 29.89 411 VAL B O 1
ATOM 7461 N N . THR B 2 412 ? 36.342 35.129 -18.274 1.00 24.12 412 THR B N 1
ATOM 7462 C CA . THR B 2 412 ? 36.078 33.711 -18.501 1.00 25.94 412 THR B CA 1
ATOM 7463 C C . THR B 2 412 ? 35.051 33.151 -17.517 1.00 32.43 412 THR B C 1
ATOM 7464 O O . THR B 2 412 ? 35.078 33.493 -16.338 1.00 31.64 412 THR B O 1
ATOM 7468 N N . LYS B 2 413 ? 34.197 32.228 -17.999 1.00 31.35 413 LYS B N 1
ATOM 7469 C CA . LYS B 2 413 ? 33.196 31.514 -17.192 1.00 31.93 413 LYS B CA 1
ATOM 7470 C C . LYS B 2 413 ? 33.861 30.454 -16.286 1.00 36.47 413 LYS B C 1
ATOM 7471 O O . LYS B 2 413 ? 33.206 29.952 -15.373 1.00 38.05 413 LYS B O 1
ATOM 7477 N N . ASN B 2 414 ? 35.135 30.087 -16.559 1.00 32.04 414 ASN B N 1
ATOM 7478 C CA . ASN B 2 414 ? 35.837 29.061 -15.792 1.00 32.78 414 ASN B CA 1
ATOM 7479 C C . ASN B 2 414 ? 36.500 29.650 -14.553 1.00 34.73 414 ASN B C 1
ATOM 7480 O O . ASN B 2 414 ? 37.125 30.709 -14.636 1.00 33.21 414 ASN B O 1
ATOM 7485 N N . ASP B 2 415 ? 36.370 28.952 -13.407 1.00 31.42 415 ASP B N 1
ATOM 7486 C CA . ASP B 2 415 ? 36.954 29.367 -12.129 1.00 29.98 415 ASP B CA 1
ATOM 7487 C C . ASP B 2 415 ? 37.504 28.151 -11.384 1.00 34.60 415 ASP B C 1
ATOM 7488 O O . ASP B 2 415 ? 36.766 27.185 -11.157 1.00 34.72 415 ASP B O 1
ATOM 7493 N N . VAL B 2 416 ? 38.796 28.215 -10.989 1.00 31.44 416 VAL B N 1
ATOM 7494 C CA . VAL B 2 416 ? 39.505 27.149 -10.254 1.00 32.94 416 VAL B CA 1
ATOM 7495 C C . VAL B 2 416 ? 38.731 26.760 -8.962 1.00 36.12 416 VAL B C 1
ATOM 7496 O O . VAL B 2 416 ? 38.450 25.570 -8.742 1.00 37.86 416 VAL B O 1
ATOM 7500 N N . PHE B 2 417 ? 38.385 27.758 -8.129 1.00 30.16 417 PHE B N 1
ATOM 7501 C CA . PHE B 2 417 ? 37.733 27.476 -6.856 1.00 29.60 417 PHE B CA 1
ATOM 7502 C C . PHE B 2 417 ? 36.332 26.929 -7.028 1.00 33.58 417 PHE B C 1
ATOM 7503 O O . PHE B 2 417 ? 35.973 26.006 -6.293 1.00 35.05 417 PHE B O 1
ATOM 7511 N N . LEU B 2 418 ? 35.555 27.449 -8.001 1.00 29.29 418 LEU B N 1
ATOM 7512 C CA . LEU B 2 418 ? 34.198 26.951 -8.246 1.00 29.45 418 LEU B CA 1
ATOM 7513 C C . LEU B 2 418 ? 34.213 25.457 -8.630 1.00 35.80 418 LEU B C 1
ATOM 7514 O O . LEU B 2 418 ? 33.321 24.707 -8.221 1.00 35.53 418 LEU B O 1
ATOM 7519 N N . ASN B 2 419 ? 35.263 25.035 -9.376 1.00 34.42 419 ASN B N 1
ATOM 7520 C CA . ASN B 2 419 ? 35.501 23.645 -9.774 1.00 36.79 419 ASN B CA 1
ATOM 7521 C C . ASN B 2 419 ? 35.833 22.804 -8.529 1.00 42.04 419 ASN B C 1
ATOM 7522 O O . ASN B 2 419 ? 35.247 21.731 -8.362 1.00 44.42 419 ASN B O 1
ATOM 7527 N N . VAL B 2 420 ? 36.708 23.329 -7.628 1.00 36.22 420 VAL B N 1
ATOM 7528 C CA . VAL B 2 420 ? 37.074 22.706 -6.345 1.00 36.72 420 VAL B CA 1
ATOM 7529 C C . VAL B 2 420 ? 35.798 22.424 -5.551 1.00 39.36 420 VAL B C 1
ATOM 7530 O O . VAL B 2 420 ? 35.633 21.313 -5.037 1.00 40.70 420 VAL B O 1
ATOM 7534 N N . LEU B 2 421 ? 34.895 23.427 -5.474 1.00 34.29 421 LEU B N 1
ATOM 7535 C CA . LEU B 2 421 ? 33.626 23.337 -4.749 1.00 33.92 421 LEU B CA 1
ATOM 7536 C C . LEU B 2 421 ? 32.704 22.256 -5.326 1.00 39.20 421 LEU B C 1
ATOM 7537 O O . LEU B 2 421 ? 32.128 21.493 -4.554 1.00 39.55 421 LEU B O 1
ATOM 7542 N N . ASN B 2 422 ? 32.589 22.174 -6.677 1.00 37.49 422 ASN B N 1
ATOM 7543 C CA . ASN B 2 422 ? 31.759 21.172 -7.358 1.00 39.91 422 ASN B CA 1
ATOM 7544 C C . ASN B 2 422 ? 32.352 19.785 -7.155 1.00 48.33 422 ASN B C 1
ATOM 7545 O O . ASN B 2 422 ? 31.607 18.824 -6.934 1.00 49.57 422 ASN B O 1
ATOM 7550 N N . GLU B 2 423 ? 33.709 19.708 -7.195 1.00 46.06 423 GLU B N 1
ATOM 7551 C CA . GLU B 2 423 ? 34.522 18.506 -6.988 1.00 47.97 423 GLU B CA 1
ATOM 7552 C C . GLU B 2 423 ? 34.322 17.966 -5.555 1.00 52.03 423 GLU B C 1
ATOM 7553 O O . GLU B 2 423 ? 34.294 16.752 -5.371 1.00 52.86 423 GLU B O 1
ATOM 7559 N N . PHE B 2 424 ? 34.155 18.857 -4.558 1.00 48.03 424 PHE B N 1
ATOM 7560 C CA . PHE B 2 424 ? 33.908 18.445 -3.170 1.00 49.09 424 PHE B CA 1
ATOM 7561 C C . PHE B 2 424 ? 32.450 18.014 -2.972 1.00 55.55 424 PHE B C 1
ATOM 7562 O O . PHE B 2 424 ? 32.187 17.189 -2.093 1.00 56.43 424 PHE B O 1
ATOM 7570 N N . LEU B 2 425 ? 31.505 18.576 -3.772 1.00 52.44 425 LEU B N 1
ATOM 7571 C CA . LEU B 2 425 ? 30.078 18.232 -3.715 1.00 53.84 425 LEU B CA 1
ATOM 7572 C C . LEU B 2 425 ? 29.819 16.812 -4.272 1.00 62.81 425 LEU B C 1
ATOM 7573 O O . LEU B 2 425 ? 28.986 16.072 -3.735 1.00 64.65 425 LEU B O 1
ATOM 7578 N N . ASP B 2 426 ? 30.535 16.447 -5.349 1.00 60.59 426 ASP B N 1
ATOM 7579 C CA . ASP B 2 426 ? 30.405 15.149 -6.005 1.00 63.54 426 ASP B CA 1
ATOM 7580 C C . ASP B 2 426 ? 31.337 14.107 -5.363 1.00 69.70 426 ASP B C 1
ATOM 7581 O O . ASP B 2 426 ? 30.878 13.009 -5.042 1.00 72.58 426 ASP B O 1
ATOM 7586 N N . SER B 2 427 ? 32.627 14.460 -5.154 1.00 64.10 427 SER B N 1
ATOM 7587 C CA . SER B 2 427 ? 33.660 13.558 -4.632 1.00 64.36 427 SER B CA 1
ATOM 7588 C C . SER B 2 427 ? 34.330 14.093 -3.322 1.00 63.51 427 SER B C 1
ATOM 7589 O O . SER B 2 427 ? 35.491 14.524 -3.368 1.00 62.62 427 SER B O 1
ATOM 7592 N N . PRO B 2 428 ? 33.664 14.017 -2.136 1.00 56.59 428 PRO B N 1
ATOM 7593 C CA . PRO B 2 428 ? 34.334 14.470 -0.894 1.00 53.05 428 PRO B CA 1
ATOM 7594 C C . PRO B 2 428 ? 35.445 13.515 -0.413 1.00 84.01 428 PRO B C 1
ATOM 7595 O O . PRO B 2 428 ? 35.797 12.509 -1.050 1.00 53.45 428 PRO B O 1
ATOM 7599 N N . PRO B 2 432 ? 41.220 17.966 -2.133 1.00 51.39 432 PRO B N 1
ATOM 7600 C CA . PRO B 2 432 ? 41.005 18.974 -3.181 1.00 49.15 432 PRO B CA 1
ATOM 7601 C C . PRO B 2 432 ? 42.247 19.833 -3.432 1.00 50.95 432 PRO B C 1
ATOM 7602 O O . PRO B 2 432 ? 43.148 19.864 -2.587 1.00 50.52 432 PRO B O 1
ATOM 7606 N N . LYS B 2 433 ? 42.285 20.543 -4.582 1.00 45.97 433 LYS B N 1
ATOM 7607 C CA . LYS B 2 433 ? 43.392 21.446 -4.946 1.00 44.70 433 LYS B CA 1
ATOM 7608 C C . LYS B 2 433 ? 43.634 22.534 -3.873 1.00 46.44 433 LYS B C 1
ATOM 7609 O O . LYS B 2 433 ? 44.786 22.836 -3.534 1.00 46.00 433 LYS B O 1
ATOM 7615 N N . LYS B 2 434 ? 42.534 23.129 -3.369 1.00 40.79 434 LYS B N 1
ATOM 7616 C CA . LYS B 2 434 ? 42.542 24.240 -2.425 1.00 38.21 434 LYS B CA 1
ATOM 7617 C C . LYS B 2 434 ? 41.418 24.132 -1.415 1.00 39.95 434 LYS B C 1
ATOM 7618 O O . LYS B 2 434 ? 40.470 23.372 -1.612 1.00 40.31 434 LYS B O 1
ATOM 7624 N N . LEU B 2 435 ? 41.511 24.935 -0.356 1.00 36.13 435 LEU B N 1
ATOM 7625 C CA . LEU B 2 435 ? 40.479 25.083 0.663 1.00 35.87 435 LEU B CA 1
ATOM 7626 C C . LEU B 2 435 ? 40.077 26.552 0.722 1.00 37.66 435 LEU B C 1
ATOM 7627 O O . LEU B 2 435 ? 39.093 26.904 1.370 1.00 37.52 435 LEU B O 1
ATOM 7632 N N . ARG B 2 436 ? 40.867 27.399 0.033 1.00 33.44 436 ARG B N 1
ATOM 7633 C CA . ARG B 2 436 ? 40.759 28.846 -0.086 1.00 31.09 436 ARG B CA 1
ATOM 7634 C C . ARG B 2 436 ? 40.925 29.260 -1.536 1.00 35.55 436 ARG B C 1
ATOM 7635 O O . ARG B 2 436 ? 41.847 28.750 -2.186 1.00 36.49 436 ARG B O 1
ATOM 7639 N N . PRO B 2 437 ? 40.146 30.230 -2.072 1.00 32.01 437 PRO B N 1
ATOM 7640 C CA . PRO B 2 437 ? 40.434 30.701 -3.447 1.00 31.19 437 PRO B CA 1
ATOM 7641 C C . PRO B 2 437 ? 41.773 31.442 -3.462 1.00 32.64 437 PRO B C 1
ATOM 7642 O O . PRO B 2 437 ? 42.098 32.130 -2.490 1.00 31.77 437 PRO B O 1
ATOM 7646 N N . SER B 2 438 ? 42.580 31.247 -4.510 1.00 30.39 438 SER B N 1
ATOM 7647 C CA . SER B 2 438 ? 43.909 31.870 -4.576 1.00 29.69 438 SER B CA 1
ATOM 7648 C C . SER B 2 438 ? 43.941 33.086 -5.507 1.00 29.02 438 SER B C 1
ATOM 7649 O O . SER B 2 438 ? 43.468 32.996 -6.642 1.00 28.00 438 SER B O 1
ATOM 7652 N N . PRO B 2 439 ? 44.565 34.210 -5.074 1.00 24.58 439 PRO B N 1
ATOM 7653 C CA . PRO B 2 439 ? 44.634 35.401 -5.947 1.00 22.79 439 PRO B CA 1
ATOM 7654 C C . PRO B 2 439 ? 45.379 35.120 -7.236 1.00 27.21 439 PRO B C 1
ATOM 7655 O O . PRO B 2 439 ? 45.239 35.843 -8.227 1.00 26.75 439 PRO B O 1
ATOM 7659 N N . LYS B 2 440 ? 46.177 34.038 -7.209 1.00 25.89 440 LYS B N 1
ATOM 7660 C CA . LYS B 2 440 ? 47.013 33.571 -8.305 1.00 25.49 440 LYS B CA 1
ATOM 7661 C C . LYS B 2 440 ? 46.174 32.882 -9.397 1.00 27.48 440 LYS B C 1
ATOM 7662 O O . LYS B 2 440 ? 46.687 32.652 -10.486 1.00 28.22 440 LYS B O 1
ATOM 7665 N N . ASP B 2 441 ? 44.894 32.591 -9.140 1.00 24.17 441 ASP B N 1
ATOM 7666 C CA . ASP B 2 441 ? 44.056 31.965 -10.163 1.00 24.55 441 ASP B CA 1
ATOM 7667 C C . ASP B 2 441 ? 43.231 32.997 -10.932 1.00 26.31 441 ASP B C 1
ATOM 7668 O O . ASP B 2 441 ? 42.483 32.585 -11.816 1.00 27.19 441 ASP B O 1
ATOM 7673 N N . TYR B 2 442 ? 43.321 34.310 -10.596 1.00 21.53 442 TYR B N 1
ATOM 7674 C CA . TYR B 2 442 ? 42.468 35.346 -11.209 1.00 19.59 442 TYR B CA 1
ATOM 7675 C C . TYR B 2 442 ? 43.275 36.545 -11.709 1.00 21.15 442 TYR B C 1
ATOM 7676 O O . TYR B 2 442 ? 44.105 37.066 -10.959 1.00 21.45 442 TYR B O 1
ATOM 7685 N N . TRP B 2 443 ? 43.027 36.981 -12.980 1.00 17.84 443 TRP B N 1
ATOM 7686 C CA . TRP B 2 443 ? 43.747 38.100 -13.623 1.00 16.73 443 TRP B CA 1
ATOM 7687 C C . TRP B 2 443 ? 43.523 39.428 -12.890 1.00 17.91 443 TRP B C 1
ATOM 7688 O O . TRP B 2 443 ? 44.480 40.143 -12.589 1.00 16.65 443 TRP B O 1
ATOM 7699 N N . TYR B 2 444 ? 42.269 39.688 -12.526 1.00 14.61 444 TYR B N 1
ATOM 7700 C CA . TYR B 2 444 ? 41.755 40.901 -11.904 1.00 13.40 444 TYR B CA 1
ATOM 7701 C C . TYR B 2 444 ? 42.204 41.114 -10.434 1.00 18.44 444 TYR B C 1
ATOM 7702 O O . TYR B 2 444 ? 41.853 42.147 -9.851 1.00 18.10 444 TYR B O 1
ATOM 7711 N N . SER B 2 445 ? 42.954 40.164 -9.840 1.00 17.28 445 SER B N 1
ATOM 7712 C CA . SER B 2 445 ? 43.389 40.269 -8.448 1.00 17.53 445 SER B CA 1
ATOM 7713 C C . SER B 2 445 ? 44.300 41.449 -8.177 1.00 21.52 445 SER B C 1
ATOM 7714 O O . SER B 2 445 ? 44.115 42.140 -7.172 1.00 21.56 445 SER B O 1
ATOM 7717 N N . TYR B 2 446 ? 45.288 41.669 -9.041 1.00 20.16 446 TYR B N 1
ATOM 7718 C CA . TYR B 2 446 ? 46.278 42.703 -8.801 1.00 20.41 446 TYR B CA 1
ATOM 7719 C C . TYR B 2 446 ? 45.954 43.960 -9.573 1.00 21.99 446 TYR B C 1
ATOM 7720 O O . TYR B 2 446 ? 44.846 44.066 -10.087 1.00 20.87 446 TYR B O 1
ATOM 7729 N N . ASP B 2 447 ? 46.862 44.946 -9.577 1.00 19.79 447 ASP B N 1
ATOM 7730 C CA . ASP B 2 447 ? 46.589 46.239 -10.170 1.00 19.28 447 ASP B CA 1
ATOM 7731 C C . ASP B 2 447 ? 47.168 46.472 -11.555 1.00 22.76 447 ASP B C 1
ATOM 7732 O O . ASP B 2 447 ? 46.610 47.301 -12.267 1.00 22.57 447 ASP B O 1
ATOM 7737 N N . ASP B 2 448 ? 48.271 45.800 -11.943 1.00 20.56 448 ASP B N 1
ATOM 7738 C CA . ASP B 2 448 ? 48.941 46.070 -13.227 1.00 20.11 448 ASP B CA 1
ATOM 7739 C C . ASP B 2 448 ? 48.067 45.813 -14.446 1.00 19.90 448 ASP B C 1
ATOM 7740 O O . ASP B 2 448 ? 48.026 46.690 -15.305 1.00 19.15 448 ASP B O 1
ATOM 7745 N N . ILE B 2 449 ? 47.388 44.647 -14.544 1.00 15.55 449 ILE B N 1
ATOM 7746 C CA . ILE B 2 449 ? 46.554 44.324 -15.712 1.00 13.72 449 ILE B CA 1
ATOM 7747 C C . ILE B 2 449 ? 45.373 45.307 -15.726 1.00 15.77 449 ILE B C 1
ATOM 7748 O O . ILE B 2 449 ? 45.246 45.995 -16.747 1.00 15.93 449 ILE B O 1
ATOM 7753 N N . PRO B 2 450 ? 44.576 45.493 -14.635 1.00 13.72 450 PRO B N 1
ATOM 7754 C CA . PRO B 2 450 ? 43.476 46.474 -14.701 1.00 13.24 450 PRO B CA 1
ATOM 7755 C C . PRO B 2 450 ? 43.930 47.904 -15.009 1.00 14.03 450 PRO B C 1
ATOM 7756 O O . PRO B 2 450 ? 43.215 48.607 -15.705 1.00 13.92 450 PRO B O 1
ATOM 7760 N N . GLU B 2 451 ? 45.117 48.316 -14.552 1.00 12.12 451 GLU B N 1
ATOM 7761 C CA . GLU B 2 451 ? 45.667 49.653 -14.797 1.00 10.79 451 GLU B CA 1
ATOM 7762 C C . GLU B 2 451 ? 45.924 49.888 -16.284 1.00 13.09 451 GLU B C 1
ATOM 7763 O O . GLU B 2 451 ? 45.645 50.982 -16.782 1.00 13.84 451 GLU B O 1
ATOM 7769 N N . THR B 2 452 ? 46.438 48.883 -16.995 1.00 12.74 452 THR B N 1
ATOM 7770 C CA . THR B 2 452 ? 46.692 49.030 -18.434 1.00 12.83 452 THR B CA 1
ATOM 7771 C C . THR B 2 452 ? 45.341 48.926 -19.197 1.00 13.23 452 THR B C 1
ATOM 7772 O O . THR B 2 452 ? 45.202 49.478 -20.285 1.00 12.24 452 THR B O 1
ATOM 7776 N N . MET B 2 453 ? 44.341 48.256 -18.596 1.00 11.51 453 MET B N 1
ATOM 7777 C CA . MET B 2 453 ? 42.999 48.142 -19.163 1.00 10.47 453 MET B CA 1
ATOM 7778 C C . MET B 2 453 ? 42.344 49.491 -19.119 1.00 10.48 453 MET B C 1
ATOM 7779 O O . MET B 2 453 ? 41.747 49.908 -20.115 1.00 10.41 453 MET B O 1
ATOM 7784 N N . ARG B 2 454 ? 42.506 50.201 -17.973 1.00 10.13 454 ARG B N 1
ATOM 7785 C CA . ARG B 2 454 ? 42.048 51.568 -17.765 1.00 10.23 454 ARG B CA 1
ATOM 7786 C C . ARG B 2 454 ? 42.788 52.544 -18.745 1.00 11.92 454 ARG B C 1
ATOM 7787 O O . ARG B 2 454 ? 42.130 53.417 -19.305 1.00 12.12 454 ARG B O 1
ATOM 7795 N N . GLU B 2 455 ? 44.114 52.342 -19.012 1.00 10.73 455 GLU B N 1
ATOM 7796 C CA . GLU B 2 455 ? 44.900 53.151 -19.967 1.00 10.80 455 GLU B CA 1
ATOM 7797 C C . GLU B 2 455 ? 44.316 53.104 -21.379 1.00 11.18 455 GLU B C 1
ATOM 7798 O O . GLU B 2 455 ? 44.101 54.157 -21.985 1.00 11.48 455 GLU B O 1
ATOM 7804 N N . LYS B 2 456 ? 44.092 51.886 -21.915 1.00 10.35 456 LYS B N 1
ATOM 7805 C CA . LYS B 2 456 ? 43.541 51.679 -23.257 1.00 10.74 456 LYS B CA 1
ATOM 7806 C C . LYS B 2 456 ? 42.143 52.248 -23.328 1.00 13.64 456 LYS B C 1
ATOM 7807 O O . LYS B 2 456 ? 41.731 52.699 -24.389 1.00 13.86 456 LYS B O 1
ATOM 7813 N N . ALA B 2 457 ? 41.421 52.259 -22.190 1.00 12.43 457 ALA B N 1
ATOM 7814 C CA . ALA B 2 457 ? 40.068 52.793 -22.117 1.00 13.42 457 ALA B CA 1
ATOM 7815 C C . ALA B 2 457 ? 40.093 54.313 -22.373 1.00 18.40 457 ALA B C 1
ATOM 7816 O O . ALA B 2 457 ? 39.409 54.785 -23.278 1.00 20.53 457 ALA B O 1
ATOM 7818 N N . TYR B 2 458 ? 40.969 55.044 -21.670 1.00 15.74 458 TYR B N 1
ATOM 7819 C CA . TYR B 2 458 ? 41.177 56.484 -21.838 1.00 16.78 458 TYR B CA 1
ATOM 7820 C C . TYR B 2 458 ? 41.592 56.830 -23.273 1.00 16.44 458 TYR B C 1
ATOM 7821 O O . TYR B 2 458 ? 41.092 57.805 -23.829 1.00 16.76 458 TYR B O 1
ATOM 7830 N N . LEU B 2 459 ? 42.493 56.038 -23.859 1.00 11.90 459 LEU B N 1
ATOM 7831 C CA . LEU B 2 459 ? 42.954 56.212 -25.236 1.00 11.01 459 LEU B CA 1
ATOM 7832 C C . LEU B 2 459 ? 41.788 56.038 -26.208 1.00 12.30 459 LEU B C 1
ATOM 7833 O O . LEU B 2 459 ? 41.606 56.874 -27.096 1.00 12.44 459 LEU B O 1
ATOM 7838 N N . PHE B 2 460 ? 40.999 54.958 -26.018 1.00 12.34 460 PHE B N 1
ATOM 7839 C CA . PHE B 2 460 ? 39.804 54.671 -26.786 1.00 12.76 460 PHE B CA 1
ATOM 7840 C C . PHE B 2 460 ? 38.892 55.874 -26.697 1.00 13.38 460 PHE B C 1
ATOM 7841 O O . PHE B 2 460 ? 38.523 56.405 -27.736 1.00 14.93 460 PHE B O 1
ATOM 7849 N N . ARG B 2 461 ? 38.600 56.367 -25.487 1.00 12.98 461 ARG B N 1
ATOM 7850 C CA . ARG B 2 461 ? 37.757 57.548 -25.336 1.00 15.44 461 ARG B CA 1
ATOM 7851 C C . ARG B 2 461 ? 38.337 58.782 -26.094 1.00 20.78 461 ARG B C 1
ATOM 7852 O O . ARG B 2 461 ? 37.572 59.539 -26.702 1.00 18.85 461 ARG B O 1
ATOM 7860 N N . ASN B 2 462 ? 39.667 58.965 -26.071 1.00 16.14 462 ASN B N 1
ATOM 7861 C CA . ASN B 2 462 ? 40.333 60.073 -26.755 1.00 15.47 462 ASN B CA 1
ATOM 7862 C C . ASN B 2 462 ? 40.157 59.975 -28.256 1.00 19.35 462 ASN B C 1
ATOM 7863 O O . ASN B 2 462 ? 39.778 60.972 -28.883 1.00 17.99 462 ASN B O 1
ATOM 7868 N N . LEU B 2 463 ? 40.407 58.773 -28.835 1.00 16.08 463 LEU B N 1
ATOM 7869 C CA . LEU B 2 463 ? 40.210 58.535 -30.270 1.00 15.13 463 LEU B CA 1
ATOM 7870 C C . LEU B 2 463 ? 38.775 58.888 -30.607 1.00 18.22 463 LEU B C 1
ATOM 7871 O O . LEU B 2 463 ? 38.559 59.731 -31.463 1.00 20.33 463 LEU B O 1
ATOM 7876 N N . ALA B 2 464 ? 37.811 58.380 -29.815 1.00 15.23 464 ALA B N 1
ATOM 7877 C CA . ALA B 2 464 ? 36.380 58.663 -29.924 1.00 16.07 464 ALA B CA 1
ATOM 7878 C C . ALA B 2 464 ? 36.073 60.151 -29.961 1.00 20.06 464 ALA B C 1
ATOM 7879 O O . ALA B 2 464 ? 35.173 60.547 -30.701 1.00 19.56 464 ALA B O 1
ATOM 7881 N N . LYS B 2 465 ? 36.784 60.963 -29.141 1.00 19.54 465 LYS B N 1
ATOM 7882 C CA . LYS B 2 465 ? 36.595 62.411 -29.079 1.00 20.49 465 LYS B CA 1
ATOM 7883 C C . LYS B 2 465 ? 37.102 63.074 -30.342 1.00 24.04 465 LYS B C 1
ATOM 7884 O O . LYS B 2 465 ? 36.428 63.966 -30.846 1.00 25.57 465 LYS B O 1
ATOM 7890 N N . GLU B 2 466 ? 38.287 62.688 -30.832 1.00 20.45 466 GLU B N 1
ATOM 7891 C CA . GLU B 2 466 ? 38.821 63.345 -32.010 1.00 20.94 466 GLU B CA 1
ATOM 7892 C C . GLU B 2 466 ? 38.216 62.766 -33.301 1.00 24.71 466 GLU B C 1
ATOM 7893 O O . GLU B 2 466 ? 38.369 63.386 -34.349 1.00 26.36 466 GLU B O 1
ATOM 7899 N N . MET B 2 467 ? 37.505 61.625 -33.228 1.00 21.61 467 MET B N 1
ATOM 7900 C CA . MET B 2 467 ? 36.878 60.986 -34.389 1.00 22.28 467 MET B CA 1
ATOM 7901 C C . MET B 2 467 ? 35.335 60.840 -34.198 1.00 25.33 467 MET B C 1
ATOM 7902 O O . MET B 2 467 ? 34.754 59.756 -34.400 1.00 25.28 467 MET B O 1
ATOM 7907 N N . ASN B 2 468 ? 34.672 61.957 -33.842 1.00 23.48 468 ASN B N 1
ATOM 7908 C CA . ASN B 2 468 ? 33.228 61.933 -33.624 1.00 24.35 468 ASN B CA 1
ATOM 7909 C C . ASN B 2 468 ? 32.521 62.328 -34.931 1.00 29.45 468 ASN B C 1
ATOM 7910 O O . ASN B 2 468 ? 32.023 63.460 -35.089 1.00 29.84 468 ASN B O 1
ATOM 7915 N N . ASN B 2 469 ? 32.493 61.359 -35.879 1.00 28.00 469 ASN B N 1
ATOM 7916 C CA . ASN B 2 469 ? 31.926 61.576 -37.209 1.00 29.52 469 ASN B CA 1
ATOM 7917 C C . ASN B 2 469 ? 31.041 60.413 -37.721 1.00 34.53 469 ASN B C 1
ATOM 7918 O O . ASN B 2 469 ? 30.737 59.468 -36.984 1.00 34.31 469 ASN B O 1
ATOM 7923 N N . ARG B 2 470 ? 30.613 60.532 -38.994 1.00 32.92 470 ARG B N 1
ATOM 7924 C CA . ARG B 2 470 ? 29.728 59.628 -39.726 1.00 33.75 470 ARG B CA 1
ATOM 7925 C C . ARG B 2 470 ? 30.437 58.369 -40.251 1.00 37.70 470 ARG B C 1
ATOM 7926 O O . ARG B 2 470 ? 29.754 57.399 -40.611 1.00 39.31 470 ARG B O 1
ATOM 7934 N N . CYS B 2 471 ? 31.789 58.382 -40.309 1.00 32.86 471 CYS B N 1
ATOM 7935 C CA . CYS B 2 471 ? 32.584 57.298 -40.883 1.00 32.22 471 CYS B CA 1
ATOM 7936 C C . CYS B 2 471 ? 33.122 56.328 -39.856 1.00 36.91 471 CYS B C 1
ATOM 7937 O O . CYS B 2 471 ? 33.120 55.114 -40.118 1.00 39.18 471 CYS B O 1
ATOM 7940 N N . VAL B 2 472 ? 33.667 56.856 -38.742 1.00 30.73 472 VAL B N 1
ATOM 7941 C CA . VAL B 2 472 ? 34.327 56.067 -37.713 1.00 28.31 472 VAL B CA 1
ATOM 7942 C C . VAL B 2 472 ? 33.341 55.737 -36.598 1.00 33.71 472 VAL B C 1
ATOM 7943 O O . VAL B 2 472 ? 32.712 56.638 -36.030 1.00 33.44 472 VAL B O 1
ATOM 7947 N N . HIS B 2 473 ? 33.203 54.423 -36.303 1.00 31.48 473 HIS B N 1
ATOM 7948 C CA . HIS B 2 473 ? 32.288 53.902 -35.282 1.00 31.46 473 HIS B CA 1
ATOM 7949 C C . HIS B 2 473 ? 33.009 53.165 -34.198 1.00 29.57 473 HIS B C 1
ATOM 7950 O O . HIS B 2 473 ? 33.865 52.331 -34.487 1.00 29.09 473 HIS B O 1
ATOM 7957 N N . PHE B 2 474 ? 32.612 53.437 -32.945 1.00 22.97 474 PHE B N 1
ATOM 7958 C CA . PHE B 2 474 ? 33.205 52.868 -31.735 1.00 19.82 474 PHE B CA 1
ATOM 7959 C C . PHE B 2 474 ? 32.274 51.856 -31.065 1.00 20.89 474 PHE B C 1
ATOM 7960 O O . PHE B 2 474 ? 31.098 52.139 -30.833 1.00 21.30 474 PHE B O 1
ATOM 7968 N N . PHE B 2 475 ? 32.805 50.671 -30.770 1.00 17.58 475 PHE B N 1
ATOM 7969 C CA . PHE B 2 475 ? 32.039 49.602 -30.126 1.00 17.89 475 PHE B CA 1
ATOM 7970 C C . PHE B 2 475 ? 32.754 49.063 -28.886 1.00 19.52 475 PHE B C 1
ATOM 7971 O O . PHE B 2 475 ? 33.975 49.216 -28.766 1.00 19.88 475 PHE B O 1
ATOM 7979 N N . VAL B 2 476 ? 32.004 48.428 -27.971 1.00 14.43 476 VAL B N 1
ATOM 7980 C CA . VAL B 2 476 ? 32.562 47.764 -26.791 1.00 11.98 476 VAL B CA 1
ATOM 7981 C C . VAL B 2 476 ? 32.018 46.331 -26.768 1.00 15.44 476 VAL B C 1
ATOM 7982 O O . VAL B 2 476 ? 30.825 46.134 -27.029 1.00 17.11 476 VAL B O 1
ATOM 7986 N N . THR B 2 477 ? 32.877 45.334 -26.497 1.00 11.89 477 THR B N 1
ATOM 7987 C CA . THR B 2 477 ? 32.457 43.930 -26.461 1.00 13.20 477 THR B CA 1
ATOM 7988 C C . THR B 2 477 ? 33.410 43.073 -25.620 1.00 18.59 477 THR B C 1
ATOM 7989 O O . THR B 2 477 ? 34.391 43.580 -25.080 1.00 18.98 477 THR B O 1
ATOM 7993 N N . ALA B 2 478 ? 33.128 41.776 -25.526 1.00 15.33 478 ALA B N 1
ATOM 7994 C CA . ALA B 2 478 ? 33.982 40.829 -24.836 1.00 14.55 478 ALA B CA 1
ATOM 7995 C C . ALA B 2 478 ? 34.227 39.635 -25.746 1.00 21.31 478 ALA B C 1
ATOM 7996 O O . ALA B 2 478 ? 33.272 38.949 -26.147 1.00 23.88 478 ALA B O 1
ATOM 7998 N N . ILE B 2 479 ? 35.506 39.416 -26.111 1.00 16.40 479 ILE B N 1
ATOM 7999 C CA . ILE B 2 479 ? 35.949 38.292 -26.936 1.00 17.14 479 ILE B CA 1
ATOM 8000 C C . ILE B 2 479 ? 37.155 37.712 -26.242 1.00 19.14 479 ILE B C 1
ATOM 8001 O O . ILE B 2 479 ? 38.250 38.270 -26.363 1.00 18.13 479 ILE B O 1
ATOM 8006 N N . HIS B 2 480 ? 36.949 36.640 -25.465 1.00 16.92 480 HIS B N 1
ATOM 8007 C CA . HIS B 2 480 ? 38.025 36.012 -24.705 1.00 17.09 480 HIS B CA 1
ATOM 8008 C C . HIS B 2 480 ? 39.112 35.526 -25.600 1.00 24.70 480 HIS B C 1
ATOM 8009 O O . HIS B 2 480 ? 38.838 34.828 -26.574 1.00 27.84 480 HIS B O 1
ATOM 8016 N N . ASN B 2 481 ? 40.349 35.877 -25.274 1.00 22.28 481 ASN B N 1
ATOM 8017 C CA . ASN B 2 481 ? 41.507 35.408 -26.021 1.00 23.90 481 ASN B CA 1
ATOM 8018 C C . ASN B 2 481 ? 42.728 35.325 -25.112 1.00 28.90 481 ASN B C 1
ATOM 8019 O O . ASN B 2 481 ? 43.142 36.331 -24.524 1.00 27.71 481 ASN B O 1
ATOM 8024 N N . PRO B 2 482 ? 43.311 34.116 -24.990 1.00 27.19 482 PRO B N 1
ATOM 8025 C CA . PRO B 2 482 ? 44.471 33.938 -24.095 1.00 26.37 482 PRO B CA 1
ATOM 8026 C C . PRO B 2 482 ? 45.743 34.639 -24.576 1.00 29.38 482 PRO B C 1
ATOM 8027 O O . PRO B 2 482 ? 46.612 34.919 -23.751 1.00 28.82 482 PRO B O 1
ATOM 8031 N N . LYS B 2 483 ? 45.851 34.948 -25.881 1.00 25.77 483 LYS B N 1
ATOM 8032 C CA . LYS B 2 483 ? 47.051 35.591 -26.438 1.00 25.31 483 LYS B CA 1
ATOM 8033 C C . LYS B 2 483 ? 47.093 37.131 -26.168 1.00 27.30 483 LYS B C 1
ATOM 8034 O O . LYS B 2 483 ? 48.162 37.731 -26.299 1.00 27.79 483 LYS B O 1
ATOM 8040 N N . GLN B 2 484 ? 45.950 37.751 -25.787 1.00 22.43 484 GLN B N 1
ATOM 8041 C CA . GLN B 2 484 ? 45.831 39.178 -25.476 1.00 20.26 484 GLN B CA 1
ATOM 8042 C C . GLN B 2 484 ? 45.473 39.336 -23.993 1.00 23.01 484 GLN B C 1
ATOM 8043 O O . GLN B 2 484 ? 44.636 38.584 -23.456 1.00 23.69 484 GLN B O 1
ATOM 8049 N N . GLU B 2 485 ? 46.141 40.282 -23.313 1.00 18.29 485 GLU B N 1
ATOM 8050 C CA . GLU B 2 485 ? 45.885 40.448 -21.898 1.00 16.20 485 GLU B CA 1
ATOM 8051 C C . GLU B 2 485 ? 45.055 41.664 -21.569 1.00 18.72 485 GLU B C 1
ATOM 8052 O O . GLU B 2 485 ? 45.297 42.780 -22.050 1.00 16.42 485 GLU B O 1
ATOM 8058 N N . GLY B 2 486 ? 44.089 41.404 -20.697 1.00 16.44 486 GLY B N 1
ATOM 8059 C CA . GLY B 2 486 ? 43.147 42.366 -20.153 1.00 15.02 486 GLY B CA 1
ATOM 8060 C C . GLY B 2 486 ? 42.106 42.763 -21.167 1.00 17.41 486 GLY B C 1
ATOM 8061 O O . GLY B 2 486 ? 40.958 42.297 -21.109 1.00 19.64 486 GLY B O 1
ATOM 8062 N N . ALA B 2 487 ? 42.520 43.637 -22.096 1.00 12.09 487 ALA B N 1
ATOM 8063 C CA . ALA B 2 487 ? 41.692 44.133 -23.172 1.00 11.71 487 ALA B CA 1
ATOM 8064 C C . ALA B 2 487 ? 42.570 44.635 -24.332 1.00 11.98 487 ALA B C 1
ATOM 8065 O O . ALA B 2 487 ? 43.800 44.704 -24.191 1.00 12.73 487 ALA B O 1
ATOM 8067 N N . GLY B 2 488 ? 41.931 44.949 -25.464 1.00 9.75 488 GLY B N 1
ATOM 8068 C CA . GLY B 2 488 ? 42.602 45.476 -26.641 1.00 9.72 488 GLY B CA 1
ATOM 8069 C C . GLY B 2 488 ? 41.718 46.354 -27.496 1.00 9.38 488 GLY B C 1
ATOM 8070 O O . GLY B 2 488 ? 40.487 46.221 -27.452 1.00 8.64 488 GLY B O 1
ATOM 8071 N N . ILE B 2 489 ? 42.347 47.283 -28.261 1.00 8.44 489 ILE B N 1
ATOM 8072 C CA . ILE B 2 489 ? 41.636 48.165 -29.191 1.00 9.10 489 ILE B CA 1
ATOM 8073 C C . ILE B 2 489 ? 41.773 47.555 -30.597 1.00 11.94 489 ILE B C 1
ATOM 8074 O O . ILE B 2 489 ? 42.847 47.633 -31.213 1.00 13.46 489 ILE B O 1
ATOM 8079 N N . HIS B 2 490 ? 40.684 46.931 -31.085 1.00 11.70 490 HIS B N 1
ATOM 8080 C CA . HIS B 2 490 ? 40.633 46.264 -32.390 1.00 12.82 490 HIS B CA 1
ATOM 8081 C C . HIS B 2 490 ? 40.167 47.220 -33.453 1.00 18.07 490 HIS B C 1
ATOM 8082 O O . HIS B 2 490 ? 39.289 48.055 -33.209 1.00 19.80 490 HIS B O 1
ATOM 8089 N N . TYR B 2 491 ? 40.775 47.121 -34.628 1.00 15.09 491 TYR B N 1
ATOM 8090 C CA . TYR B 2 491 ? 40.423 47.966 -35.747 1.00 15.59 491 TYR B CA 1
ATOM 8091 C C . TYR B 2 491 ? 39.979 47.090 -36.889 1.00 22.23 491 TYR B C 1
ATOM 8092 O O . TYR B 2 491 ? 40.778 46.335 -37.472 1.00 20.67 491 TYR B O 1
ATOM 8101 N N . TYR B 2 492 ? 38.675 47.184 -37.179 1.00 22.58 492 TYR B N 1
ATOM 8102 C CA . TYR B 2 492 ? 38.016 46.531 -38.300 1.00 24.82 492 TYR B CA 1
ATOM 8103 C C . TYR B 2 492 ? 37.661 47.601 -39.342 1.00 31.27 492 TYR B C 1
ATOM 8104 O O . TYR B 2 492 ? 37.245 48.705 -38.991 1.00 28.96 492 TYR B O 1
ATOM 8113 N N . ARG B 2 493 ? 37.892 47.292 -40.611 1.00 32.39 493 ARG B N 1
ATOM 8114 C CA . ARG B 2 493 ? 37.549 48.154 -41.735 1.00 34.41 493 ARG B CA 1
ATOM 8115 C C . ARG B 2 493 ? 36.844 47.261 -42.745 1.00 43.98 493 ARG B C 1
ATOM 8116 O O . ARG B 2 493 ? 37.389 46.239 -43.178 1.00 44.21 493 ARG B O 1
ATOM 8124 N N . GLU B 2 494 ? 35.578 47.605 -43.021 1.00 44.04 494 GLU B N 1
ATOM 8125 C CA . GLU B 2 494 ? 34.661 46.881 -43.893 1.00 46.76 494 GLU B CA 1
ATOM 8126 C C . GLU B 2 494 ? 34.501 45.440 -43.336 1.00 52.38 494 GLU B C 1
ATOM 8127 O O . GLU B 2 494 ? 34.076 45.318 -42.196 1.00 51.81 494 GLU B O 1
ATOM 8133 N N . SER B 2 495 ? 34.903 44.400 -44.041 1.00 50.73 495 SER B N 1
ATOM 8134 C CA . SER B 2 495 ? 34.695 43.041 -43.548 1.00 52.18 495 SER B CA 1
ATOM 8135 C C . SER B 2 495 ? 35.873 42.417 -42.732 1.00 55.87 495 SER B C 1
ATOM 8136 O O . SER B 2 495 ? 35.708 41.299 -42.234 1.00 56.71 495 SER B O 1
ATOM 8139 N N . ILE B 2 496 ? 37.055 43.069 -42.627 1.00 49.49 496 ILE B N 1
ATOM 8140 C CA . ILE B 2 496 ? 38.193 42.369 -42.022 1.00 47.39 496 ILE B CA 1
ATOM 8141 C C . ILE B 2 496 ? 38.754 43.091 -40.809 1.00 42.60 496 ILE B C 1
ATOM 8142 O O . ILE B 2 496 ? 38.533 44.280 -40.647 1.00 41.44 496 ILE B O 1
ATOM 8147 N N . GLN B 2 497 ? 39.501 42.358 -39.969 1.00 33.30 497 GLN B N 1
ATOM 8148 C CA . GLN B 2 497 ? 40.220 42.919 -38.855 1.00 29.51 497 GLN B CA 1
ATOM 8149 C C . GLN B 2 497 ? 41.611 43.295 -39.353 1.00 30.68 497 GLN B C 1
ATOM 8150 O O . GLN B 2 497 ? 42.398 42.408 -39.710 1.00 30.49 497 GLN B O 1
ATOM 8156 N N . ILE B 2 498 ? 41.906 44.611 -39.390 1.00 24.53 498 ILE B N 1
ATOM 8157 C CA . ILE B 2 498 ? 43.184 45.146 -39.846 1.00 22.92 498 ILE B CA 1
ATOM 8158 C C . ILE B 2 498 ? 44.248 44.969 -38.746 1.00 26.57 498 ILE B C 1
ATOM 8159 O O . ILE B 2 498 ? 45.310 44.425 -39.038 1.00 27.01 498 ILE B O 1
ATOM 8164 N N . ILE B 2 499 ? 43.967 45.394 -37.485 1.00 21.71 499 ILE B N 1
ATOM 8165 C CA . ILE B 2 499 ? 44.933 45.256 -36.387 1.00 20.23 499 ILE B CA 1
ATOM 8166 C C . ILE B 2 499 ? 44.203 44.958 -35.022 1.00 24.65 499 ILE B C 1
ATOM 8167 O O . ILE B 2 499 ? 43.052 45.367 -34.839 1.00 25.30 499 ILE B O 1
ATOM 8172 N N . ASP B 2 500 ? 44.846 44.206 -34.097 1.00 19.82 500 ASP B N 1
ATOM 8173 C CA . ASP B 2 500 ? 44.191 43.870 -32.830 1.00 19.14 500 ASP B CA 1
ATOM 8174 C C . ASP B 2 500 ? 44.709 44.752 -31.664 1.00 21.25 500 ASP B C 1
ATOM 8175 O O . ASP B 2 500 ? 44.317 44.524 -30.505 1.00 19.98 500 ASP B O 1
ATOM 8180 N N . GLU B 2 501 ? 45.563 45.767 -31.970 1.00 17.08 501 GLU B N 1
ATOM 8181 C CA . GLU B 2 501 ? 46.023 46.726 -30.957 1.00 15.56 501 GLU B CA 1
ATOM 8182 C C . GLU B 2 501 ? 46.303 48.109 -31.590 1.00 17.51 501 GLU B C 1
ATOM 8183 O O . GLU B 2 501 ? 47.461 48.556 -31.686 1.00 15.86 501 GLU B O 1
ATOM 8189 N N . PHE B 2 502 ? 45.196 48.807 -31.942 1.00 15.07 502 PHE B N 1
ATOM 8190 C CA . PHE B 2 502 ? 45.195 50.129 -32.550 1.00 14.75 502 PHE B CA 1
ATOM 8191 C C . PHE B 2 502 ? 45.612 51.210 -31.579 1.00 17.31 502 PHE B C 1
ATOM 8192 O O . PHE B 2 502 ? 45.268 51.126 -30.404 1.00 18.89 502 PHE B O 1
ATOM 8200 N N . THR B 2 503 ? 46.297 52.258 -32.074 1.00 16.90 503 THR B N 1
ATOM 8201 C CA . THR B 2 503 ? 46.718 53.432 -31.283 1.00 17.26 503 THR B CA 1
ATOM 8202 C C . THR B 2 503 ? 46.497 54.728 -32.080 1.00 19.38 503 THR B C 1
ATOM 8203 O O . THR B 2 503 ? 46.036 55.728 -31.532 1.00 17.70 503 THR B O 1
ATOM 8207 N N . LYS B 2 504 ? 46.891 54.713 -33.369 1.00 15.98 504 LYS B N 1
ATOM 8208 C CA . LYS B 2 504 ? 46.823 55.830 -34.312 1.00 15.04 504 LYS B CA 1
ATOM 8209 C C . LYS B 2 504 ? 46.450 55.323 -35.689 1.00 19.55 504 LYS B C 1
ATOM 8210 O O . LYS B 2 504 ? 46.771 54.162 -35.996 1.00 20.45 504 LYS B O 1
ATOM 8216 N N . PRO B 2 505 ? 45.905 56.178 -36.588 1.00 17.88 505 PRO B N 1
ATOM 8217 C CA . PRO B 2 505 ? 45.654 55.736 -37.961 1.00 19.23 505 PRO B CA 1
ATOM 8218 C C . PRO B 2 505 ? 46.930 55.733 -38.811 1.00 23.39 505 PRO B C 1
ATOM 8219 O O . PRO B 2 505 ? 46.894 55.200 -39.922 1.00 25.14 505 PRO B O 1
ATOM 8223 N N . TYR B 2 506 ? 48.030 56.369 -38.326 1.00 19.59 506 TYR B N 1
ATOM 8224 C CA . TYR B 2 506 ? 49.345 56.459 -38.975 1.00 19.58 506 TYR B CA 1
ATOM 8225 C C . TYR B 2 506 ? 49.231 57.038 -40.390 1.00 22.66 506 TYR B C 1
ATOM 8226 O O . TYR B 2 506 ? 49.839 56.545 -41.329 1.00 23.98 506 TYR B O 1
ATOM 8235 N N . MET B 2 507 ? 48.461 58.120 -40.509 1.00 19.06 507 MET B N 1
ATOM 8236 C CA . MET B 2 507 ? 48.136 58.905 -41.691 1.00 18.72 507 MET B CA 1
ATOM 8237 C C . MET B 2 507 ? 49.351 59.146 -42.577 1.00 20.38 507 MET B C 1
ATOM 8238 O O . MET B 2 507 ? 50.402 59.508 -42.055 1.00 18.74 507 MET B O 1
ATOM 8243 N N . PRO B 2 508 ? 49.251 58.917 -43.917 1.00 19.78 508 PRO B N 1
ATOM 8244 C CA . PRO B 2 508 ? 50.412 59.151 -44.794 1.00 20.11 508 PRO B CA 1
ATOM 8245 C C . PRO B 2 508 ? 50.553 60.626 -45.158 1.00 25.34 508 PRO B C 1
ATOM 8246 O O . PRO B 2 508 ? 49.668 61.431 -44.826 1.00 25.79 508 PRO B O 1
ATOM 8250 N N . GLY B 2 509 ? 51.668 60.977 -45.805 1.00 24.03 509 GLY B N 1
ATOM 8251 C CA . GLY B 2 509 ? 51.903 62.346 -46.253 1.00 24.92 509 GLY B CA 1
ATOM 8252 C C . GLY B 2 509 ? 50.731 62.810 -47.095 1.00 29.67 509 GLY B C 1
ATOM 8253 O O . GLY B 2 509 ? 50.281 62.072 -47.973 1.00 31.01 509 GLY B O 1
ATOM 8254 N N . VAL B 2 510 ? 50.171 63.985 -46.784 1.00 27.24 510 VAL B N 1
ATOM 8255 C CA . VAL B 2 510 ? 48.976 64.533 -47.449 1.00 27.65 510 VAL B CA 1
ATOM 8256 C C . VAL B 2 510 ? 49.077 64.582 -49.011 1.00 31.31 510 VAL B C 1
ATOM 8257 O O . VAL B 2 510 ? 48.080 64.297 -49.681 1.00 30.82 510 VAL B O 1
ATOM 8261 N N . GLU B 2 511 ? 50.261 64.894 -49.578 1.00 30.30 511 GLU B N 1
ATOM 8262 C CA . GLU B 2 511 ? 50.395 64.965 -51.040 1.00 32.39 511 GLU B CA 1
ATOM 8263 C C . GLU B 2 511 ? 50.397 63.553 -51.653 1.00 35.40 511 GLU B C 1
ATOM 8264 O O . GLU B 2 511 ? 50.146 63.397 -52.852 1.00 35.63 511 GLU B O 1
ATOM 8270 N N . SER B 2 512 ? 50.583 62.535 -50.801 1.00 32.10 512 SER B N 1
ATOM 8271 C CA . SER B 2 512 ? 50.653 61.132 -51.177 1.00 32.52 512 SER B CA 1
ATOM 8272 C C . SER B 2 512 ? 49.334 60.379 -51.037 1.00 36.71 512 SER B C 1
ATOM 8273 O O . SER B 2 512 ? 49.288 59.213 -51.429 1.00 38.60 512 SER B O 1
ATOM 8276 N N . ILE B 2 513 ? 48.273 60.999 -50.495 1.00 33.32 513 ILE B N 1
ATOM 8277 C CA . ILE B 2 513 ? 47.018 60.268 -50.248 1.00 33.14 513 ILE B CA 1
ATOM 8278 C C . ILE B 2 513 ? 46.220 59.991 -51.558 1.00 37.15 513 ILE B C 1
ATOM 8279 O O . ILE B 2 513 ? 45.899 60.899 -52.322 1.00 38.04 513 ILE B O 1
ATOM 8284 N N . LYS B 2 514 ? 45.915 58.693 -51.770 1.00 33.80 514 LYS B N 1
ATOM 8285 C CA . LYS B 2 514 ? 45.137 58.130 -52.879 1.00 34.41 514 LYS B CA 1
ATOM 8286 C C . LYS B 2 514 ? 43.828 57.462 -52.363 1.00 37.47 514 LYS B C 1
ATOM 8287 O O . LYS B 2 514 ? 42.827 57.434 -53.090 1.00 38.57 514 LYS B O 1
ATOM 8293 N N . ASP B 2 515 ? 43.848 56.911 -51.118 1.00 33.41 515 ASP B N 1
ATOM 8294 C CA . ASP B 2 515 ? 42.692 56.223 -50.534 1.00 33.07 515 ASP B CA 1
ATOM 8295 C C . ASP B 2 515 ? 41.764 57.201 -49.769 1.00 36.41 515 ASP B C 1
ATOM 8296 O O . ASP B 2 515 ? 42.185 57.817 -48.785 1.00 35.35 515 ASP B O 1
ATOM 8301 N N . ARG B 2 516 ? 40.488 57.304 -50.214 1.00 34.07 516 ARG B N 1
ATOM 8302 C CA . ARG B 2 516 ? 39.471 58.186 -49.617 1.00 33.13 516 ARG B CA 1
ATOM 8303 C C . ARG B 2 516 ? 39.232 57.900 -48.131 1.00 32.82 516 ARG B C 1
ATOM 8304 O O . ARG B 2 516 ? 39.024 58.855 -47.372 1.00 31.59 516 ARG B O 1
ATOM 8312 N N . ARG B 2 517 ? 39.245 56.589 -47.734 1.00 27.58 517 ARG B N 1
ATOM 8313 C CA . ARG B 2 517 ? 39.019 56.104 -46.371 1.00 24.56 517 ARG B CA 1
ATOM 8314 C C . ARG B 2 517 ? 39.975 56.758 -45.407 1.00 25.19 517 ARG B C 1
ATOM 8315 O O . ARG B 2 517 ? 39.569 57.202 -44.330 1.00 23.23 517 ARG B O 1
ATOM 8323 N N . GLU B 2 518 ? 41.254 56.858 -45.829 1.00 22.91 518 GLU B N 1
ATOM 8324 C CA . GLU B 2 518 ? 42.326 57.471 -45.063 1.00 21.19 518 GLU B CA 1
ATOM 8325 C C . GLU B 2 518 ? 41.903 58.823 -44.595 1.00 24.10 518 GLU B C 1
ATOM 8326 O O . GLU B 2 518 ? 41.921 59.048 -43.395 1.00 23.11 518 GLU B O 1
ATOM 8332 N N . LEU B 2 519 ? 41.418 59.680 -45.503 1.00 22.70 519 LEU B N 1
ATOM 8333 C CA . LEU B 2 519 ? 40.938 61.019 -45.154 1.00 22.84 519 LEU B CA 1
ATOM 8334 C C . LEU B 2 519 ? 39.634 60.956 -44.373 1.00 25.10 519 LEU B C 1
ATOM 8335 O O . LEU B 2 519 ? 39.421 61.780 -43.487 1.00 24.31 519 LEU B O 1
ATOM 8340 N N . GLN B 2 520 ? 38.776 59.967 -44.672 1.00 23.49 520 GLN B N 1
ATOM 8341 C CA . GLN B 2 520 ? 37.478 59.840 -44.013 1.00 23.56 520 GLN B CA 1
ATOM 8342 C C . GLN B 2 520 ? 37.606 59.467 -42.526 1.00 25.21 520 GLN B C 1
ATOM 8343 O O . GLN B 2 520 ? 36.611 59.560 -41.801 1.00 25.41 520 GLN B O 1
ATOM 8349 N N . TRP B 2 521 ? 38.843 59.142 -42.048 1.00 21.04 521 TRP B N 1
ATOM 8350 C CA . TRP B 2 521 ? 39.135 58.947 -40.618 1.00 19.08 521 TRP B CA 1
ATOM 8351 C C . TRP B 2 521 ? 38.663 60.203 -39.861 1.00 22.12 521 TRP B C 1
ATOM 8352 O O . TRP B 2 521 ? 38.185 60.113 -38.726 1.00 21.53 521 TRP B O 1
ATOM 8363 N N . TYR B 2 522 ? 38.774 61.376 -40.536 1.00 19.79 522 TYR B N 1
ATOM 8364 C CA . TYR B 2 522 ? 38.473 62.680 -39.986 1.00 19.54 522 TYR B CA 1
ATOM 8365 C C . TYR B 2 522 ? 37.314 63.374 -40.686 1.00 24.48 522 TYR B C 1
ATOM 8366 O O . TYR B 2 522 ? 37.350 64.600 -40.840 1.00 24.46 522 TYR B O 1
ATOM 8375 N N . ASP B 2 523 ? 36.258 62.613 -41.054 1.00 24.22 523 ASP B N 1
ATOM 8376 C CA . ASP B 2 523 ? 35.051 63.147 -41.714 1.00 26.49 523 ASP B CA 1
ATOM 8377 C C . ASP B 2 523 ? 34.505 64.360 -40.975 1.00 30.95 523 ASP B C 1
ATOM 8378 O O . ASP B 2 523 ? 34.254 64.280 -39.780 1.00 30.24 523 ASP B O 1
ATOM 8383 N N . CYS B 2 524 ? 34.316 65.468 -41.677 1.00 31.35 524 CYS B N 1
ATOM 8384 C CA . CYS B 2 524 ? 33.876 66.703 -41.047 1.00 32.51 524 CYS B CA 1
ATOM 8385 C C . CYS B 2 524 ? 32.612 67.280 -41.706 1.00 40.17 524 CYS B C 1
ATOM 8386 O O . CYS B 2 524 ? 32.670 67.813 -42.819 1.00 41.88 524 CYS B O 1
ATOM 8389 N N . GLU B 2 525 ? 31.475 67.200 -40.998 1.00 39.14 525 GLU B N 1
ATOM 8390 C CA . GLU B 2 525 ? 30.192 67.745 -41.453 1.00 41.20 525 GLU B CA 1
ATOM 8391 C C . GLU B 2 525 ? 30.242 69.258 -41.349 1.00 45.62 525 GLU B C 1
ATOM 8392 O O . GLU B 2 525 ? 30.693 69.778 -40.330 1.00 45.01 525 GLU B O 1
ATOM 8398 N N . LEU B 2 526 ? 29.828 69.965 -42.395 1.00 45.21 526 LEU B N 1
ATOM 8399 C CA . LEU B 2 526 ? 29.840 71.421 -42.359 1.00 45.71 526 LEU B CA 1
ATOM 8400 C C . LEU B 2 526 ? 28.533 71.976 -42.826 1.00 51.27 526 LEU B C 1
ATOM 8401 O O . LEU B 2 526 ? 27.983 71.460 -43.798 1.00 52.88 526 LEU B O 1
ATOM 8406 N N . THR B 2 527 ? 28.027 73.024 -42.152 1.00 48.78 527 THR B N 1
ATOM 8407 C CA . THR B 2 527 ? 26.831 73.760 -42.582 1.00 50.59 527 THR B CA 1
ATOM 8408 C C . THR B 2 527 ? 27.238 75.225 -42.718 1.00 53.82 527 THR B C 1
ATOM 8409 O O . THR B 2 527 ? 28.014 75.725 -41.905 1.00 51.47 527 THR B O 1
ATOM 8413 N N . LEU B 2 528 ? 26.765 75.889 -43.782 1.00 54.33 528 LEU B N 1
ATOM 8414 C CA . LEU B 2 528 ? 27.096 77.283 -44.073 1.00 55.06 528 LEU B CA 1
ATOM 8415 C C . LEU B 2 528 ? 26.429 78.191 -43.080 1.00 59.37 528 LEU B C 1
ATOM 8416 O O . LEU B 2 528 ? 25.335 77.893 -42.609 1.00 60.36 528 LEU B O 1
ATOM 8421 N N . ASP B 2 529 ? 27.118 79.259 -42.701 1.00 56.79 529 ASP B N 1
ATOM 8422 C CA . ASP B 2 529 ? 26.569 80.231 -41.776 1.00 57.73 529 ASP B CA 1
ATOM 8423 C C . ASP B 2 529 ? 25.829 81.269 -42.604 1.00 64.56 529 ASP B C 1
ATOM 8424 O O . ASP B 2 529 ? 26.474 81.921 -43.436 1.00 66.39 529 ASP B O 1
ATOM 8429 N N . PRO B 2 530 ? 24.479 81.385 -42.477 1.00 62.39 530 PRO B N 1
ATOM 8430 C CA . PRO B 2 530 ? 23.739 82.319 -43.343 1.00 65.32 530 PRO B CA 1
ATOM 8431 C C . PRO B 2 530 ? 24.063 83.791 -43.084 1.00 69.26 530 PRO B C 1
ATOM 8432 O O . PRO B 2 530 ? 23.997 84.598 -44.016 1.00 71.14 530 PRO B O 1
ATOM 8436 N N . GLU B 2 531 ? 24.446 84.133 -41.840 1.00 64.76 531 GLU B N 1
ATOM 8437 C CA . GLU B 2 531 ? 24.769 85.506 -41.458 1.00 65.35 531 GLU B CA 1
ATOM 8438 C C . GLU B 2 531 ? 26.006 86.046 -42.207 1.00 69.01 531 GLU B C 1
ATOM 8439 O O . GLU B 2 531 ? 26.097 87.247 -42.434 1.00 70.71 531 GLU B O 1
ATOM 8445 N N . THR B 2 532 ? 26.923 85.168 -42.618 1.00 64.49 532 THR B N 1
ATOM 8446 C CA . THR B 2 532 ? 28.138 85.566 -43.323 1.00 63.56 532 THR B CA 1
ATOM 8447 C C . THR B 2 532 ? 27.910 85.657 -44.826 1.00 67.66 532 THR B C 1
ATOM 8448 O O . THR B 2 532 ? 28.574 86.453 -45.480 1.00 67.92 532 THR B O 1
ATOM 8452 N N . ALA B 2 533 ? 26.989 84.841 -45.366 1.00 66.18 533 ALA B N 1
ATOM 8453 C CA . ALA B 2 533 ? 26.680 84.726 -46.795 1.00 68.43 533 ALA B CA 1
ATOM 8454 C C . ALA B 2 533 ? 26.177 86.021 -47.442 1.00 75.85 533 ALA B C 1
ATOM 8455 O O . ALA B 2 533 ? 25.319 86.702 -46.883 1.00 77.31 533 ALA B O 1
ATOM 8457 N N . HIS B 2 534 ? 26.658 86.308 -48.664 1.00 74.13 534 HIS B N 1
ATOM 8458 C CA . HIS B 2 534 ? 26.230 87.462 -49.445 1.00 76.81 534 HIS B CA 1
ATOM 8459 C C . HIS B 2 534 ? 24.736 87.335 -49.770 1.00 82.35 534 HIS B C 1
ATOM 8460 O O . HIS B 2 534 ? 24.192 86.226 -49.787 1.00 81.58 534 HIS B O 1
ATOM 8467 N N . GLN B 2 535 ? 24.077 88.482 -49.997 1.00 81.36 535 GLN B N 1
ATOM 8468 C CA . GLN B 2 535 ? 22.664 88.606 -50.353 1.00 83.58 535 GLN B CA 1
ATOM 8469 C C . GLN B 2 535 ? 22.386 87.954 -51.709 1.00 86.96 535 GLN B C 1
ATOM 8470 O O . GLN B 2 535 ? 21.281 87.456 -51.933 1.00 88.08 535 GLN B O 1
ATOM 8476 N N . VAL B 2 536 ? 23.407 87.939 -52.595 1.00 83.51 536 VAL B N 1
ATOM 8477 C CA . VAL B 2 536 ? 23.376 87.337 -53.937 1.00 84.51 536 VAL B CA 1
ATOM 8478 C C . VAL B 2 536 ? 23.187 85.818 -53.831 1.00 85.15 536 VAL B C 1
ATOM 8479 O O . VAL B 2 536 ? 22.458 85.221 -54.631 1.00 86.88 536 VAL B O 1
ATOM 8483 N N . LEU B 2 537 ? 23.854 85.209 -52.844 1.00 78.32 537 LEU B N 1
ATOM 8484 C CA . LEU B 2 537 ? 23.851 83.777 -52.601 1.00 75.79 537 LEU B CA 1
ATOM 8485 C C . LEU B 2 537 ? 22.537 83.289 -52.030 1.00 78.66 537 LEU B C 1
ATOM 8486 O O . LEU B 2 537 ? 22.001 83.885 -51.090 1.00 78.09 537 LEU B O 1
ATOM 8491 N N . THR B 2 538 ? 22.025 82.186 -52.609 1.00 76.64 538 THR B N 1
ATOM 8492 C CA . THR B 2 538 ? 20.807 81.518 -52.166 1.00 77.14 538 THR B CA 1
ATOM 8493 C C . THR B 2 538 ? 21.199 80.178 -51.516 1.00 77.49 538 THR B C 1
ATOM 8494 O O . THR B 2 538 ? 21.677 79.251 -52.176 1.00 75.99 538 THR B O 1
ATOM 8498 N N . LEU B 2 539 ? 20.984 80.108 -50.207 1.00 73.83 539 LEU B N 1
ATOM 8499 C CA . LEU B 2 539 ? 21.292 78.945 -49.402 1.00 71.45 539 LEU B CA 1
ATOM 8500 C C . LEU B 2 539 ? 20.036 78.125 -49.170 1.00 77.00 539 LEU B C 1
ATOM 8501 O O . LEU B 2 539 ? 18.990 78.683 -48.827 1.00 78.38 539 LEU B O 1
ATOM 8506 N N . SER B 2 540 ? 20.132 76.803 -49.377 1.00 74.07 540 SER B N 1
ATOM 8507 C CA . SER B 2 540 ? 19.031 75.856 -49.169 1.00 74.98 540 SER B CA 1
ATOM 8508 C C . SER B 2 540 ? 19.559 74.508 -48.651 1.00 75.70 540 SER B C 1
ATOM 8509 O O . SER B 2 540 ? 20.762 74.372 -48.401 1.00 72.57 540 SER B O 1
ATOM 8512 N N . GLU B 2 541 ? 18.642 73.516 -48.495 1.00 72.43 541 GLU B N 1
ATOM 8513 C CA . GLU B 2 541 ? 18.903 72.145 -48.049 1.00 70.12 541 GLU B CA 1
ATOM 8514 C C . GLU B 2 541 ? 19.647 72.128 -46.711 1.00 69.65 541 GLU B C 1
ATOM 8515 O O . GLU B 2 541 ? 20.586 71.346 -46.530 1.00 66.57 541 GLU B O 1
ATOM 8521 N N . GLY B 2 542 ? 19.215 72.998 -45.800 1.00 66.13 542 GLY B N 1
ATOM 8522 C CA . GLY B 2 542 ? 19.778 73.112 -44.459 1.00 63.47 542 GLY B CA 1
ATOM 8523 C C . GLY B 2 542 ? 21.161 73.719 -44.424 1.00 64.37 542 GLY B C 1
ATOM 8524 O O . GLY B 2 542 ? 22.000 73.324 -43.605 1.00 61.10 542 GLY B O 1
ATOM 8525 N N . ASN B 2 543 ? 21.387 74.694 -45.324 1.00 62.78 543 ASN B N 1
ATOM 8526 C CA . ASN B 2 543 ? 22.628 75.450 -45.521 1.00 61.21 543 ASN B CA 1
ATOM 8527 C C . ASN B 2 543 ? 23.802 74.512 -45.899 1.00 61.87 543 ASN B C 1
ATOM 8528 O O . ASN B 2 543 ? 24.951 74.731 -45.507 1.00 59.04 543 ASN B O 1
ATOM 8533 N N . LYS B 2 544 ? 23.489 73.498 -46.728 1.00 60.77 544 LYS B N 1
ATOM 8534 C CA . LYS B 2 544 ? 24.463 72.574 -47.302 1.00 59.43 544 LYS B CA 1
ATOM 8535 C C . LYS B 2 544 ? 24.670 72.983 -48.782 1.00 65.11 544 LYS B C 1
ATOM 8536 O O . LYS B 2 544 ? 25.803 72.947 -49.254 1.00 63.88 544 LYS B O 1
ATOM 8542 N N . LYS B 2 545 ? 23.594 73.447 -49.484 1.00 64.21 545 LYS B N 1
ATOM 8543 C CA . LYS B 2 545 ? 23.673 73.960 -50.867 1.00 65.78 545 LYS B CA 1
ATOM 8544 C C . LYS B 2 545 ? 23.601 75.505 -50.873 1.00 70.02 545 LYS B C 1
ATOM 8545 O O . LYS B 2 545 ? 22.820 76.076 -50.114 1.00 71.04 545 LYS B O 1
ATOM 8549 N N . ALA B 2 546 ? 24.434 76.168 -51.703 1.00 66.55 546 ALA B N 1
ATOM 8550 C CA . ALA B 2 546 ? 24.458 77.627 -51.828 1.00 67.67 546 ALA B CA 1
ATOM 8551 C C . ALA B 2 546 ? 24.737 78.002 -53.263 1.00 72.36 546 ALA B C 1
ATOM 8552 O O . ALA B 2 546 ? 25.813 77.676 -53.767 1.00 71.02 546 ALA B O 1
ATOM 8554 N N . VAL B 2 547 ? 23.758 78.668 -53.930 1.00 72.07 547 VAL B N 1
ATOM 8555 C CA . VAL B 2 547 ? 23.788 79.029 -55.362 1.00 73.47 547 VAL B CA 1
ATOM 8556 C C . VAL B 2 547 ? 23.900 80.560 -55.588 1.00 76.31 547 VAL B C 1
ATOM 8557 O O . VAL B 2 547 ? 23.238 81.347 -54.912 1.00 76.71 547 VAL B O 1
ATOM 8561 N N . SER B 2 548 ? 24.724 80.952 -56.572 1.00 73.95 548 SER B N 1
ATOM 8562 C CA . SER B 2 548 ? 24.960 82.329 -57.002 1.00 88.62 548 SER B CA 1
ATOM 8563 C C . SER B 2 548 ? 23.915 82.735 -58.088 1.00 124.00 548 SER B C 1
ATOM 8564 O O . SER B 2 548 ? 23.761 83.899 -58.484 1.00 81.04 548 SER B O 1
ATOM 8567 N N . THR B 2 551 ? 20.260 89.252 -58.370 1.00 99.51 551 THR B N 1
ATOM 8568 C CA . THR B 2 551 ? 19.314 88.537 -57.511 1.00 99.44 551 THR B CA 1
ATOM 8569 C C . THR B 2 551 ? 19.817 88.584 -56.038 1.00 100.81 551 THR B C 1
ATOM 8570 O O . THR B 2 551 ? 20.267 87.571 -55.478 1.00 97.19 551 THR B O 1
ATOM 8574 N N . LYS B 2 552 ? 19.739 89.781 -55.424 1.00 98.19 552 LYS B N 1
ATOM 8575 C CA . LYS B 2 552 ? 20.150 90.000 -54.029 1.00 95.43 552 LYS B CA 1
ATOM 8576 C C . LYS B 2 552 ? 18.957 89.806 -53.078 1.00 101.09 552 LYS B C 1
ATOM 8577 O O . LYS B 2 552 ? 17.831 89.591 -53.530 1.00 103.21 552 LYS B O 1
ATOM 8583 N N . SER B 2 553 ? 19.218 89.859 -51.767 1.00 96.83 553 SER B N 1
ATOM 8584 C CA . SER B 2 553 ? 18.223 89.692 -50.705 1.00 97.84 553 SER B CA 1
ATOM 8585 C C . SER B 2 553 ? 18.162 90.950 -49.819 1.00 103.24 553 SER B C 1
ATOM 8586 O O . SER B 2 553 ? 19.210 91.527 -49.527 1.00 101.79 553 SER B O 1
ATOM 8589 N N . PRO B 2 554 ? 16.970 91.386 -49.353 1.00 102.05 554 PRO B N 1
ATOM 8590 C CA . PRO B 2 554 ? 16.915 92.586 -48.494 1.00 102.45 554 PRO B CA 1
ATOM 8591 C C . PRO B 2 554 ? 17.634 92.427 -47.142 1.00 101.93 554 PRO B C 1
ATOM 8592 O O . PRO B 2 554 ? 18.260 93.390 -46.696 1.00 100.53 554 PRO B O 1
ATOM 8596 N N . THR B 2 555 ? 17.563 91.229 -46.506 1.00 96.28 555 THR B N 1
ATOM 8597 C CA . THR B 2 555 ? 18.189 90.939 -45.200 1.00 93.70 555 THR B CA 1
ATOM 8598 C C . THR B 2 555 ? 19.701 91.189 -45.230 1.00 95.10 555 THR B C 1
ATOM 8599 O O . THR B 2 555 ? 20.349 90.896 -46.238 1.00 95.70 555 THR B O 1
ATOM 8603 N N . ASP B 2 556 ? 20.244 91.765 -44.141 1.00 87.89 556 ASP B N 1
ATOM 8604 C CA . ASP B 2 556 ? 21.668 92.087 -43.992 1.00 84.84 556 ASP B CA 1
ATOM 8605 C C . ASP B 2 556 ? 22.113 91.823 -42.555 1.00 86.93 556 ASP B C 1
ATOM 8606 O O . ASP B 2 556 ? 21.271 91.711 -41.657 1.00 87.47 556 ASP B O 1
ATOM 8611 N N . HIS B 2 557 ? 23.438 91.685 -42.345 1.00 80.69 557 HIS B N 1
ATOM 8612 C CA . HIS B 2 557 ? 24.021 91.428 -41.035 1.00 77.82 557 HIS B CA 1
ATOM 8613 C C . HIS B 2 557 ? 25.386 92.129 -40.873 1.00 78.64 557 HIS B C 1
ATOM 8614 O O . HIS B 2 557 ? 26.010 92.537 -41.862 1.00 78.12 557 HIS B O 1
ATOM 8621 N N . LEU B 2 558 ? 25.829 92.279 -39.605 1.00 73.37 558 LEU B N 1
ATOM 8622 C CA . LEU B 2 558 ? 27.106 92.887 -39.224 1.00 71.38 558 LEU B CA 1
ATOM 8623 C C . LEU B 2 558 ? 28.299 91.972 -39.561 1.00 71.43 558 LEU B C 1
ATOM 8624 O O . LEU B 2 558 ? 29.431 92.455 -39.645 1.00 70.10 558 LEU B O 1
ATOM 8629 N N . GLU B 2 559 ? 28.031 90.661 -39.770 1.00 67.37 559 GLU B N 1
ATOM 8630 C CA . GLU B 2 559 ? 29.006 89.626 -40.142 1.00 64.92 559 GLU B CA 1
ATOM 8631 C C . GLU B 2 559 ? 28.877 89.233 -41.636 1.00 67.61 559 GLU B C 1
ATOM 8632 O O . GLU B 2 559 ? 29.550 88.293 -42.071 1.00 64.88 559 GLU B O 1
ATOM 8638 N N . LYS B 2 560 ? 28.017 89.965 -42.408 1.00 67.80 560 LYS B N 1
ATOM 8639 C CA . LYS B 2 560 ? 27.715 89.734 -43.830 1.00 68.96 560 LYS B CA 1
ATOM 8640 C C . LYS B 2 560 ? 28.810 90.250 -44.747 1.00 71.02 560 LYS B C 1
ATOM 8641 O O . LYS B 2 560 ? 29.363 91.323 -44.515 1.00 70.56 560 LYS B O 1
ATOM 8647 N N . PHE B 2 561 ? 29.119 89.471 -45.793 1.00 69.11 561 PHE B N 1
ATOM 8648 C CA . PHE B 2 561 ? 30.110 89.823 -46.801 1.00 69.85 561 PHE B CA 1
ATOM 8649 C C . PHE B 2 561 ? 29.390 90.662 -47.841 1.00 76.84 561 PHE B C 1
ATOM 8650 O O . PHE B 2 561 ? 28.649 90.145 -48.684 1.00 77.82 561 PHE B O 1
ATOM 8658 N N . SER B 2 562 ? 29.550 91.982 -47.700 1.00 75.95 562 SER B N 1
ATOM 8659 C CA . SER B 2 562 ? 28.906 93.029 -48.479 1.00 78.63 562 SER B CA 1
ATOM 8660 C C . SER B 2 562 ? 29.450 93.179 -49.892 1.00 84.67 562 SER B C 1
ATOM 8661 O O . SER B 2 562 ? 28.639 93.390 -50.802 1.00 87.96 562 SER B O 1
ATOM 8664 N N . HIS B 2 563 ? 30.790 93.143 -50.096 1.00 79.77 563 HIS B N 1
ATOM 8665 C CA . HIS B 2 563 ? 31.315 93.355 -51.450 1.00 80.72 563 HIS B CA 1
ATOM 8666 C C . HIS B 2 563 ? 31.578 92.051 -52.206 1.00 81.38 563 HIS B C 1
ATOM 8667 O O . HIS B 2 563 ? 31.114 91.914 -53.345 1.00 83.28 563 HIS B O 1
ATOM 8674 N N . PHE B 2 564 ? 32.381 91.147 -51.615 1.00 74.48 564 PHE B N 1
ATOM 8675 C CA . PHE B 2 564 ? 32.765 89.874 -52.218 1.00 72.08 564 PHE B CA 1
ATOM 8676 C C . PHE B 2 564 ? 31.709 88.828 -51.954 1.00 74.19 564 PHE B C 1
ATOM 8677 O O . PHE B 2 564 ? 31.081 88.830 -50.891 1.00 73.30 564 PHE B O 1
ATOM 8685 N N . GLN B 2 565 ? 31.509 87.931 -52.923 1.00 72.27 565 GLN B N 1
ATOM 8686 C CA . GLN B 2 565 ? 30.512 86.878 -52.824 1.00 72.07 565 GLN B CA 1
ATOM 8687 C C . GLN B 2 565 ? 31.090 85.733 -52.039 1.00 72.65 565 GLN B C 1
ATOM 8688 O O . GLN B 2 565 ? 31.470 84.717 -52.616 1.00 72.05 565 GLN B O 1
ATOM 8694 N N . GLN B 2 566 ? 31.202 85.921 -50.716 1.00 68.50 566 GLN B N 1
ATOM 8695 C CA . GLN B 2 566 ? 31.802 84.941 -49.819 1.00 65.56 566 GLN B CA 1
ATOM 8696 C C . GLN B 2 566 ? 30.841 84.526 -48.712 1.00 69.23 566 GLN B C 1
ATOM 8697 O O . GLN B 2 566 ? 29.995 85.326 -48.294 1.00 70.34 566 GLN B O 1
ATOM 8703 N N . VAL B 2 567 ? 30.974 83.262 -48.256 1.00 64.91 567 VAL B N 1
ATOM 8704 C CA . VAL B 2 567 ? 30.168 82.643 -47.194 1.00 64.13 567 VAL B CA 1
ATOM 8705 C C . VAL B 2 567 ? 31.063 81.746 -46.330 1.00 64.10 567 VAL B C 1
ATOM 8706 O O . VAL B 2 567 ? 31.895 81.014 -46.864 1.00 62.82 567 VAL B O 1
ATOM 8710 N N . MET B 2 568 ? 30.879 81.794 -45.007 1.00 59.30 568 MET B N 1
ATOM 8711 C CA . MET B 2 568 ? 31.642 80.970 -44.059 1.00 56.10 568 MET B CA 1
ATOM 8712 C C . MET B 2 568 ? 30.796 79.855 -43.440 1.00 57.16 568 MET B C 1
ATOM 8713 O O . MET B 2 568 ? 29.566 79.909 -43.481 1.00 57.56 568 MET B O 1
ATOM 8718 N N . CYS B 2 569 ? 31.450 78.877 -42.825 1.00 51.40 569 CYS B N 1
ATOM 8719 C CA . CYS B 2 569 ? 30.737 77.826 -42.116 1.00 50.36 569 CYS B CA 1
ATOM 8720 C C . CYS B 2 569 ? 30.639 78.192 -40.625 1.00 52.19 569 CYS B C 1
ATOM 8721 O O . CYS B 2 569 ? 31.284 79.144 -40.177 1.00 51.54 569 CYS B O 1
ATOM 8724 N N . THR B 2 570 ? 29.817 77.464 -39.867 1.00 48.84 570 THR B N 1
ATOM 8725 C CA . THR B 2 570 ? 29.593 77.758 -38.452 1.00 47.74 570 THR B CA 1
ATOM 8726 C C . THR B 2 570 ? 30.756 77.298 -37.563 1.00 48.02 570 THR B C 1
ATOM 8727 O O . THR B 2 570 ? 31.036 77.968 -36.568 1.00 46.97 570 THR B O 1
ATOM 8731 N N . LYS B 2 571 ? 31.435 76.180 -37.923 1.00 43.94 571 LYS B N 1
ATOM 8732 C CA . LYS B 2 571 ? 32.530 75.556 -37.156 1.00 41.07 571 LYS B CA 1
ATOM 8733 C C . LYS B 2 571 ? 33.893 76.236 -37.360 1.00 41.34 571 LYS B C 1
ATOM 8734 O O . LYS B 2 571 ? 34.241 76.598 -38.489 1.00 42.53 571 LYS B O 1
ATOM 8738 N N . GLY B 2 572 ? 34.648 76.368 -36.269 1.00 35.65 572 GLY B N 1
ATOM 8739 C CA . GLY B 2 572 ? 36.008 76.901 -36.258 1.00 34.23 572 GLY B CA 1
ATOM 8740 C C . GLY B 2 572 ? 36.951 75.774 -35.913 1.00 33.36 572 GLY B C 1
ATOM 8741 O O . GLY B 2 572 ? 36.932 75.302 -34.776 1.00 32.15 572 GLY B O 1
ATOM 8742 N N . LEU B 2 573 ? 37.755 75.309 -36.893 1.00 29.97 573 LEU B N 1
ATOM 8743 C CA . LEU B 2 573 ? 38.606 74.110 -36.769 1.00 27.72 573 LEU B CA 1
ATOM 8744 C C . LEU B 2 573 ? 40.065 74.347 -36.348 1.00 28.02 573 LEU B C 1
ATOM 8745 O O . LEU B 2 573 ? 40.728 75.281 -36.793 1.00 26.92 573 LEU B O 1
ATOM 8750 N N . SER B 2 574 ? 40.545 73.430 -35.488 1.00 25.77 574 SER B N 1
ATOM 8751 C CA . SER B 2 574 ? 41.851 73.440 -34.826 1.00 24.84 574 SER B CA 1
ATOM 8752 C C . SER B 2 574 ? 42.640 72.064 -34.848 1.00 23.78 574 SER B C 1
ATOM 8753 O O . SER B 2 574 ? 43.702 71.964 -34.225 1.00 22.59 574 SER B O 1
ATOM 8756 N N . GLY B 2 575 ? 42.170 71.075 -35.611 1.00 18.74 575 GLY B N 1
ATOM 8757 C CA . GLY B 2 575 ? 42.818 69.776 -35.676 1.00 16.95 575 GLY B CA 1
ATOM 8758 C C . GLY B 2 575 ? 42.877 69.140 -37.040 1.00 19.38 575 GLY B C 1
ATOM 8759 O O . GLY B 2 575 ? 43.470 69.703 -37.966 1.00 19.58 575 GLY B O 1
ATOM 8760 N N . ARG B 2 576 ? 42.349 67.902 -37.135 1.00 17.65 576 ARG B N 1
ATOM 8761 C CA . ARG B 2 576 ? 42.318 67.106 -38.367 1.00 17.95 576 ARG B CA 1
ATOM 8762 C C . ARG B 2 576 ? 40.871 66.930 -38.803 1.00 23.89 576 ARG B C 1
ATOM 8763 O O . ARG B 2 576 ? 40.090 66.247 -38.126 1.00 23.89 576 ARG B O 1
ATOM 8771 N N . HIS B 2 577 ? 40.494 67.635 -39.888 1.00 23.35 577 HIS B N 1
ATOM 8772 C CA . HIS B 2 577 ? 39.132 67.650 -40.410 1.00 24.74 577 HIS B CA 1
ATOM 8773 C C . HIS B 2 577 ? 39.119 67.527 -41.915 1.00 30.64 577 HIS B C 1
ATOM 8774 O O . HIS B 2 577 ? 39.852 68.234 -42.610 1.00 30.99 577 HIS B O 1
ATOM 8781 N N . TYR B 2 578 ? 38.257 66.649 -42.421 1.00 29.91 578 TYR B N 1
ATOM 8782 C CA . TYR B 2 578 ? 38.143 66.402 -43.848 1.00 31.09 578 TYR B CA 1
ATOM 8783 C C . TYR B 2 578 ? 36.682 66.540 -44.314 1.00 37.72 578 TYR B C 1
ATOM 8784 O O . TYR B 2 578 ? 35.827 65.712 -43.985 1.00 37.78 578 TYR B O 1
ATOM 8793 N N . TRP B 2 579 ? 36.414 67.590 -45.100 1.00 37.85 579 TRP B N 1
ATOM 8794 C CA . TRP B 2 579 ? 35.097 67.839 -45.669 1.00 39.85 579 TRP B CA 1
ATOM 8795 C C . TRP B 2 579 ? 35.162 67.829 -47.190 1.00 42.59 579 TRP B C 1
ATOM 8796 O O . TRP B 2 579 ? 36.137 68.303 -47.778 1.00 41.10 579 TRP B O 1
ATOM 8807 N N . GLU B 2 580 ? 34.132 67.277 -47.822 1.00 41.46 580 GLU B N 1
ATOM 8808 C CA . GLU B 2 580 ? 34.071 67.221 -49.273 1.00 43.15 580 GLU B CA 1
ATOM 8809 C C . GLU B 2 580 ? 32.752 67.837 -49.771 1.00 50.05 580 GLU B C 1
ATOM 8810 O O . GLU B 2 580 ? 31.711 67.734 -49.118 1.00 50.45 580 GLU B O 1
ATOM 8816 N N . LEU B 2 581 ? 32.835 68.555 -50.894 1.00 49.14 581 LEU B N 1
ATOM 8817 C CA . LEU B 2 581 ? 31.713 69.275 -51.470 1.00 51.34 581 LEU B CA 1
ATOM 8818 C C . LEU B 2 581 ? 31.581 69.068 -52.985 1.00 56.91 581 LEU B C 1
ATOM 8819 O O . LEU B 2 581 ? 32.554 68.708 -53.666 1.00 56.77 581 LEU B O 1
ATOM 8824 N N . GLU B 2 582 ? 30.381 69.377 -53.514 1.00 55.31 582 GLU B N 1
ATOM 8825 C CA . GLU B 2 582 ? 30.094 69.359 -54.943 1.00 56.75 582 GLU B CA 1
ATOM 8826 C C . GLU B 2 582 ? 30.156 70.807 -55.410 1.00 60.77 582 GLU B C 1
ATOM 8827 O O . GLU B 2 582 ? 29.560 71.660 -54.757 1.00 61.38 582 GLU B O 1
ATOM 8833 N N . TRP B 2 583 ? 30.954 71.113 -56.447 1.00 57.82 583 TRP B N 1
ATOM 8834 C CA . TRP B 2 583 ? 31.086 72.483 -56.957 1.00 58.33 583 TRP B CA 1
ATOM 8835 C C . TRP B 2 583 ? 30.928 72.490 -58.487 1.00 66.65 583 TRP B C 1
ATOM 8836 O O . TRP B 2 583 ? 31.118 71.445 -59.122 1.00 66.39 583 TRP B O 1
ATOM 8847 N N . SER B 2 584 ? 30.536 73.640 -59.077 1.00 67.99 584 SER B N 1
ATOM 8848 C CA . SER B 2 584 ? 30.282 73.672 -60.512 1.00 71.24 584 SER B CA 1
ATOM 8849 C C . SER B 2 584 ? 31.047 74.756 -61.287 1.00 78.38 584 SER B C 1
ATOM 8850 O O . SER B 2 584 ? 31.668 74.437 -62.309 1.00 79.42 584 SER B O 1
ATOM 8853 N N . GLY B 2 585 ? 30.949 76.013 -60.860 1.00 76.07 585 GLY B N 1
ATOM 8854 C CA . GLY B 2 585 ? 31.578 77.098 -61.604 1.00 76.80 585 GLY B CA 1
ATOM 8855 C C . GLY B 2 585 ? 32.108 78.270 -60.814 1.00 80.07 585 GLY B C 1
ATOM 8856 O O . GLY B 2 585 ? 31.406 78.842 -59.976 1.00 80.58 585 GLY B O 1
ATOM 8857 N N . TYR B 2 586 ? 33.367 78.636 -61.107 1.00 75.09 586 TYR B N 1
ATOM 8858 C CA . TYR B 2 586 ? 34.118 79.761 -60.537 1.00 73.80 586 TYR B CA 1
ATOM 8859 C C . TYR B 2 586 ? 34.305 79.684 -58.991 1.00 76.27 586 TYR B C 1
ATOM 8860 O O . TYR B 2 586 ? 34.959 80.562 -58.419 1.00 75.68 586 TYR B O 1
ATOM 8869 N N . VAL B 2 587 ? 33.806 78.616 -58.335 1.00 70.63 587 VAL B N 1
ATOM 8870 C CA . VAL B 2 587 ? 33.877 78.448 -56.881 1.00 67.28 587 VAL B CA 1
ATOM 8871 C C . VAL B 2 587 ? 35.332 78.479 -56.387 1.00 66.86 587 VAL B C 1
ATOM 8872 O O . VAL B 2 587 ? 36.235 77.976 -57.055 1.00 65.14 587 VAL B O 1
ATOM 8876 N N . GLY B 2 588 ? 35.521 79.131 -55.244 1.00 62.94 588 GLY B N 1
ATOM 8877 C CA . GLY B 2 588 ? 36.788 79.239 -54.533 1.00 60.49 588 GLY B CA 1
ATOM 8878 C C . GLY B 2 588 ? 36.646 78.661 -53.144 1.00 60.64 588 GLY B C 1
ATOM 8879 O O . GLY B 2 588 ? 35.895 79.214 -52.340 1.00 60.77 588 GLY B O 1
ATOM 8880 N N . ALA B 2 589 ? 37.333 77.533 -52.856 1.00 55.29 589 ALA B N 1
ATOM 8881 C CA . ALA B 2 589 ? 37.256 76.868 -51.549 1.00 52.85 589 ALA B CA 1
ATOM 8882 C C . ALA B 2 589 ? 38.552 76.987 -50.777 1.00 53.15 589 ALA B C 1
ATOM 8883 O O . ALA B 2 589 ? 39.635 76.812 -51.341 1.00 51.92 589 ALA B O 1
ATOM 8885 N N . GLY B 2 590 ? 38.411 77.264 -49.484 1.00 49.65 590 GLY B N 1
ATOM 8886 C CA . GLY B 2 590 ? 39.516 77.412 -48.545 1.00 47.52 590 GLY B CA 1
ATOM 8887 C C . GLY B 2 590 ? 39.090 77.612 -47.104 1.00 48.23 590 GLY B C 1
ATOM 8888 O O . GLY B 2 590 ? 37.974 77.248 -46.713 1.00 46.81 590 GLY B O 1
ATOM 8889 N N . VAL B 2 591 ? 40.009 78.171 -46.302 1.00 44.88 591 VAL B N 1
ATOM 8890 C CA . VAL B 2 591 ? 39.832 78.444 -44.875 1.00 43.44 591 VAL B CA 1
ATOM 8891 C C . VAL B 2 591 ? 40.271 79.876 -44.565 1.00 47.50 591 VAL B C 1
ATOM 8892 O O . VAL B 2 591 ? 41.034 80.458 -45.333 1.00 47.41 591 VAL B O 1
ATOM 8896 N N . THR B 2 592 ? 39.831 80.418 -43.405 1.00 45.67 592 THR B N 1
ATOM 8897 C CA . THR B 2 592 ? 40.154 81.778 -42.933 1.00 46.14 592 THR B CA 1
ATOM 8898 C C . THR B 2 592 ? 39.975 81.967 -41.406 1.00 47.54 592 THR B C 1
ATOM 8899 O O . THR B 2 592 ? 39.149 81.309 -40.769 1.00 46.15 592 THR B O 1
ATOM 8903 N N . TYR B 2 593 ? 40.723 82.923 -40.845 1.00 44.93 593 TYR B N 1
ATOM 8904 C CA . TYR B 2 593 ? 40.517 83.323 -39.469 1.00 44.91 593 TYR B CA 1
ATOM 8905 C C . TYR B 2 593 ? 39.270 84.201 -39.489 1.00 52.07 593 TYR B C 1
ATOM 8906 O O . TYR B 2 593 ? 38.966 84.757 -40.551 1.00 55.03 593 TYR B O 1
ATOM 8915 N N . LYS B 2 594 ? 38.560 84.378 -38.368 1.00 48.99 594 LYS B N 1
ATOM 8916 C CA . LYS B 2 594 ? 37.387 85.250 -38.388 1.00 50.98 594 LYS B CA 1
ATOM 8917 C C . LYS B 2 594 ? 37.819 86.738 -38.412 1.00 58.89 594 LYS B C 1
ATOM 8918 O O . LYS B 2 594 ? 36.977 87.628 -38.559 1.00 61.40 594 LYS B O 1
ATOM 8924 N N . GLY B 2 595 ? 39.131 86.972 -38.360 1.00 56.17 595 GLY B N 1
ATOM 8925 C CA . GLY B 2 595 ? 39.723 88.302 -38.442 1.00 57.36 595 GLY B CA 1
ATOM 8926 C C . GLY B 2 595 ? 39.548 89.006 -39.776 1.00 62.35 595 GLY B C 1
ATOM 8927 O O . GLY B 2 595 ? 39.789 90.210 -39.864 1.00 64.46 595 GLY B O 1
ATOM 8928 N N . ILE B 2 596 ? 39.128 88.276 -40.817 1.00 57.74 596 ILE B N 1
ATOM 8929 C CA . ILE B 2 596 ? 38.880 88.821 -42.146 1.00 59.51 596 ILE B CA 1
ATOM 8930 C C . ILE B 2 596 ? 37.774 89.866 -42.048 1.00 66.18 596 ILE B C 1
ATOM 8931 O O . ILE B 2 596 ? 36.832 89.696 -41.268 1.00 65.96 596 ILE B O 1
ATOM 8936 N N . GLY B 2 597 ? 37.948 90.957 -42.785 1.00 64.99 597 GLY B N 1
ATOM 8937 C CA . GLY B 2 597 ? 37.005 92.066 -42.833 1.00 67.12 597 GLY B CA 1
ATOM 8938 C C . GLY B 2 597 ? 35.738 91.624 -43.524 1.00 71.08 597 GLY B C 1
ATOM 8939 O O . GLY B 2 597 ? 35.793 90.777 -44.417 1.00 70.14 597 GLY B O 1
ATOM 8940 N N . ARG B 2 598 ? 34.593 92.144 -43.101 1.00 68.38 598 ARG B N 1
ATOM 8941 C CA . ARG B 2 598 ? 33.318 91.755 -43.707 1.00 69.30 598 ARG B CA 1
ATOM 8942 C C . ARG B 2 598 ? 32.839 92.814 -44.668 1.00 76.55 598 ARG B C 1
ATOM 8943 O O . ARG B 2 598 ? 32.168 92.494 -45.652 1.00 76.99 598 ARG B O 1
ATOM 8951 N N . LYS B 2 599 ? 33.198 94.081 -44.377 1.00 75.14 599 LYS B N 1
ATOM 8952 C CA . LYS B 2 599 ? 32.736 95.266 -45.093 1.00 77.88 599 LYS B CA 1
ATOM 8953 C C . LYS B 2 599 ? 33.852 96.060 -45.835 1.00 82.43 599 LYS B C 1
ATOM 8954 O O . LYS B 2 599 ? 34.110 97.225 -45.498 1.00 83.28 599 LYS B O 1
ATOM 8960 N N . THR B 2 600 ? 34.468 95.446 -46.871 1.00 78.17 600 THR B N 1
ATOM 8961 C CA . THR B 2 600 ? 35.483 96.099 -47.717 1.00 78.72 600 THR B CA 1
ATOM 8962 C C . THR B 2 600 ? 35.490 95.518 -49.120 1.00 83.34 600 THR B C 1
ATOM 8963 O O . THR B 2 600 ? 35.058 94.383 -49.323 1.00 82.26 600 THR B O 1
ATOM 8967 N N . SER B 2 601 ? 35.996 96.319 -50.077 1.00 80.80 601 SER B N 1
ATOM 8968 C CA . SER B 2 601 ? 36.255 95.980 -51.472 1.00 80.98 601 SER B CA 1
ATOM 8969 C C . SER B 2 601 ? 37.780 96.025 -51.638 1.00 83.01 601 SER B C 1
ATOM 8970 O O . SER B 2 601 ? 38.314 96.356 -52.696 1.00 84.36 601 SER B O 1
ATOM 8973 N N . THR B 2 602 ? 38.461 95.666 -50.546 1.00 76.79 602 THR B N 1
ATOM 8974 C CA . THR B 2 602 ? 39.898 95.672 -50.299 1.00 75.38 602 THR B CA 1
ATOM 8975 C C . THR B 2 602 ? 40.422 94.224 -50.055 1.00 76.52 602 THR B C 1
ATOM 8976 O O . THR B 2 602 ? 39.633 93.290 -49.864 1.00 74.80 602 THR B O 1
ATOM 8980 N N . SER B 2 603 ? 41.767 94.068 -50.043 1.00 71.54 603 SER B N 1
ATOM 8981 C CA . SER B 2 603 ? 42.487 92.826 -49.785 1.00 68.62 603 SER B CA 1
ATOM 8982 C C . SER B 2 603 ? 42.064 92.233 -48.453 1.00 69.83 603 SER B C 1
ATOM 8983 O O . SER B 2 603 ? 41.925 91.015 -48.362 1.00 68.50 603 SER B O 1
ATOM 8986 N N . ASP B 2 604 ? 41.792 93.106 -47.448 1.00 66.18 604 ASP B N 1
ATOM 8987 C CA . ASP B 2 604 ? 41.365 92.797 -46.079 1.00 64.06 604 ASP B CA 1
ATOM 8988 C C . ASP B 2 604 ? 40.072 91.958 -46.002 1.00 66.90 604 ASP B C 1
ATOM 8989 O O . ASP B 2 604 ? 39.806 91.384 -44.944 1.00 65.28 604 ASP B O 1
ATOM 8991 N N . SER B 2 605 ? 39.284 91.860 -47.100 1.00 65.70 605 SER B N 1
ATOM 8992 C CA . SER B 2 605 ? 38.036 91.086 -47.090 1.00 65.39 605 SER B CA 1
ATOM 8993 C C . SER B 2 605 ? 37.964 89.930 -48.105 1.00 66.90 605 SER B C 1
ATOM 8994 O O . SER B 2 605 ? 37.048 89.110 -47.985 1.00 66.13 605 SER B O 1
ATOM 8997 N N . SER B 2 606 ? 38.868 89.867 -49.106 1.00 63.81 606 SER B N 1
ATOM 8998 C CA . SER B 2 606 ? 38.816 88.769 -50.078 1.00 62.84 606 SER B CA 1
ATOM 8999 C C . SER B 2 606 ? 39.703 87.623 -49.642 1.00 62.48 606 SER B C 1
ATOM 9000 O O . SER B 2 606 ? 40.835 87.867 -49.229 1.00 61.44 606 SER B O 1
ATOM 9003 N N . LEU B 2 607 ? 39.196 86.372 -49.769 1.00 58.09 607 LEU B N 1
ATOM 9004 C CA . LEU B 2 607 ? 39.882 85.126 -49.408 1.00 55.35 607 LEU B CA 1
ATOM 9005 C C . LEU B 2 607 ? 41.179 84.940 -50.218 1.00 57.62 607 LEU B C 1
ATOM 9006 O O . LEU B 2 607 ? 41.159 84.926 -51.445 1.00 58.80 607 LEU B O 1
ATOM 9011 N N . GLY B 2 608 ? 42.295 84.830 -49.522 1.00 53.60 608 GLY B N 1
ATOM 9012 C CA . GLY B 2 608 ? 43.588 84.652 -50.165 1.00 53.10 608 GLY B CA 1
ATOM 9013 C C . GLY B 2 608 ? 44.406 85.920 -50.268 1.00 56.01 608 GLY B C 1
ATOM 9014 O O . GLY B 2 608 ? 45.633 85.855 -50.323 1.00 54.18 608 GLY B O 1
ATOM 9015 N N . LYS B 2 609 ? 43.736 87.087 -50.283 1.00 56.53 609 LYS B N 1
ATOM 9016 C CA . LYS B 2 609 ? 44.364 88.422 -50.389 1.00 57.83 609 LYS B CA 1
ATOM 9017 C C . LYS B 2 609 ? 44.898 88.909 -49.014 1.00 59.61 609 LYS B C 1
ATOM 9018 O O . LYS B 2 609 ? 45.627 89.909 -48.927 1.00 59.41 609 LYS B O 1
ATOM 9024 N N . ASN B 2 610 ? 44.544 88.145 -47.962 1.00 55.84 610 ASN B N 1
ATOM 9025 C CA . ASN B 2 610 ? 44.954 88.296 -46.582 1.00 54.49 610 ASN B CA 1
ATOM 9026 C C . ASN B 2 610 ? 46.141 87.426 -46.300 1.00 54.69 610 ASN B C 1
ATOM 9027 O O . ASN B 2 610 ? 46.460 86.540 -47.082 1.00 53.76 610 ASN B O 1
ATOM 9032 N N . GLU B 2 611 ? 46.734 87.619 -45.129 1.00 52.12 611 GLU B N 1
ATOM 9033 C CA . GLU B 2 611 ? 47.757 86.765 -44.541 1.00 50.45 611 GLU B CA 1
ATOM 9034 C C . GLU B 2 611 ? 47.021 85.859 -43.504 1.00 51.97 611 GLU B C 1
ATOM 9035 O O . GLU B 2 611 ? 47.646 85.133 -42.723 1.00 50.50 611 GLU B O 1
ATOM 9041 N N . LYS B 2 612 ? 45.668 85.951 -43.517 1.00 49.21 612 LYS B N 1
ATOM 9042 C CA . LYS B 2 612 ? 44.669 85.308 -42.664 1.00 47.61 612 LYS B CA 1
ATOM 9043 C C . LYS B 2 612 ? 43.761 84.356 -43.444 1.00 50.35 612 LYS B C 1
ATOM 9044 O O . LYS B 2 612 ? 42.888 83.727 -42.856 1.00 49.35 612 LYS B O 1
ATOM 9050 N N . SER B 2 613 ? 43.952 84.250 -44.756 1.00 49.72 613 SER B N 1
ATOM 9051 C CA . SER B 2 613 ? 43.055 83.475 -45.605 1.00 50.48 613 SER B CA 1
ATOM 9052 C C . SER B 2 613 ? 43.776 82.667 -46.709 1.00 52.99 613 SER B C 1
ATOM 9053 O O . SER B 2 613 ? 44.721 83.159 -47.324 1.00 53.49 613 SER B O 1
ATOM 9056 N N . TRP B 2 614 ? 43.285 81.446 -46.978 1.00 48.47 614 TRP B N 1
ATOM 9057 C CA . TRP B 2 614 ? 43.813 80.548 -47.998 1.00 47.66 614 TRP B CA 1
ATOM 9058 C C . TRP B 2 614 ? 42.688 80.148 -48.933 1.00 50.69 614 TRP B C 1
ATOM 9059 O O . TRP B 2 614 ? 41.593 79.845 -48.457 1.00 49.34 614 TRP B O 1
ATOM 9070 N N . LEU B 2 615 ? 42.940 80.164 -50.257 1.00 50.28 615 LEU B N 1
ATOM 9071 C CA . LEU B 2 615 ? 41.913 79.830 -51.253 1.00 51.67 615 LEU B CA 1
ATOM 9072 C C . LEU B 2 615 ? 42.429 78.968 -52.416 1.00 54.48 615 LEU B C 1
ATOM 9073 O O . LEU B 2 615 ? 43.603 79.017 -52.796 1.00 54.15 615 LEU B O 1
ATOM 9078 N N . PHE B 2 616 ? 41.502 78.200 -52.987 1.00 51.98 616 PHE B N 1
ATOM 9079 C CA . PHE B 2 616 ? 41.706 77.349 -54.135 1.00 52.05 616 PHE B CA 1
ATOM 9080 C C . PHE B 2 616 ? 40.450 77.443 -54.978 1.00 57.41 616 PHE B C 1
ATOM 9081 O O . PHE B 2 616 ? 39.412 76.874 -54.631 1.00 56.94 616 PHE B O 1
ATOM 9089 N N . GLU B 2 617 ? 40.540 78.228 -56.063 1.00 56.87 617 GLU B N 1
ATOM 9090 C CA . GLU B 2 617 ? 39.435 78.516 -56.968 1.00 58.66 617 GLU B CA 1
ATOM 9091 C C . GLU B 2 617 ? 39.664 77.977 -58.357 1.00 63.24 617 GLU B C 1
ATOM 9092 O O . GLU B 2 617 ? 40.803 77.728 -58.752 1.00 62.40 617 GLU B O 1
ATOM 9098 N N . TYR B 2 618 ? 38.569 77.837 -59.111 1.00 63.13 618 TYR B N 1
ATOM 9099 C CA . TYR B 2 618 ? 38.575 77.442 -60.509 1.00 64.68 618 TYR B CA 1
ATOM 9100 C C . TYR B 2 618 ? 38.143 78.694 -61.326 1.00 71.03 618 TYR B C 1
ATOM 9101 O O . TYR B 2 618 ? 37.277 79.444 -60.870 1.00 70.41 618 TYR B O 1
ATOM 9110 N N . SER B 2 619 ? 38.818 78.951 -62.487 1.00 69.59 619 SER B N 1
ATOM 9111 C CA . SER B 2 619 ? 38.605 80.081 -63.418 1.00 71.89 619 SER B CA 1
ATOM 9112 C C . SER B 2 619 ? 37.155 80.155 -63.892 1.00 112.00 619 SER B C 1
ATOM 9113 O O . SER B 2 619 ? 36.671 79.238 -64.550 1.00 88.18 619 SER B O 1
ATOM 9116 N N . TYR B 2 624 ? 42.165 76.762 -62.327 1.00 65.76 624 TYR B N 1
ATOM 9117 C CA . TYR B 2 624 ? 42.649 76.205 -61.049 1.00 63.08 624 TYR B CA 1
ATOM 9118 C C . TYR B 2 624 ? 43.882 76.961 -60.531 1.00 65.26 624 TYR B C 1
ATOM 9119 O O . TYR B 2 624 ? 44.990 76.757 -61.000 1.00 64.48 624 TYR B O 1
ATOM 9128 N N . GLN B 2 625 ? 43.662 77.854 -59.571 1.00 60.81 625 GLN B N 1
ATOM 9129 C CA . GLN B 2 625 ? 44.683 78.657 -58.892 1.00 59.77 625 GLN B CA 1
ATOM 9130 C C . GLN B 2 625 ? 44.773 78.532 -57.356 1.00 63.01 625 GLN B C 1
ATOM 9131 O O . GLN B 2 625 ? 43.778 78.226 -56.725 1.00 62.65 625 GLN B O 1
ATOM 9132 N N . GLN B 2 626 ? 45.942 78.811 -56.764 1.00 58.05 626 GLN B N 1
ATOM 9133 C CA . GLN B 2 626 ? 46.136 78.784 -55.312 1.00 56.13 626 GLN B CA 1
ATOM 9134 C C . GLN B 2 626 ? 46.441 80.186 -54.796 1.00 62.21 626 GLN B C 1
ATOM 9135 O O . GLN B 2 626 ? 47.481 80.756 -55.121 1.00 62.98 626 GLN B O 1
ATOM 9141 N N . ILE B 2 627 ? 45.527 80.770 -54.033 1.00 58.67 627 ILE B N 1
ATOM 9142 C CA . ILE B 2 627 ? 45.748 82.130 -53.548 1.00 58.41 627 ILE B CA 1
ATOM 9143 C C . ILE B 2 627 ? 46.025 82.097 -52.053 1.00 60.87 627 ILE B C 1
ATOM 9144 O O . ILE B 2 627 ? 45.412 81.331 -51.318 1.00 59.83 627 ILE B O 1
ATOM 9149 N N . HIS B 2 628 ? 47.027 82.869 -51.639 1.00 56.60 628 HIS B N 1
ATOM 9150 C CA . HIS B 2 628 ? 47.449 83.177 -50.265 1.00 54.85 628 HIS B CA 1
ATOM 9151 C C . HIS B 2 628 ? 48.416 84.330 -50.310 1.00 58.26 628 HIS B C 1
ATOM 9152 O O . HIS B 2 628 ? 49.338 84.325 -51.137 1.00 58.21 628 HIS B O 1
ATOM 9159 N N . ASN B 2 629 ? 48.184 85.329 -49.430 1.00 54.87 629 ASN B N 1
ATOM 9160 C CA . ASN B 2 629 ? 48.976 86.546 -49.267 1.00 55.40 629 ASN B CA 1
ATOM 9161 C C . ASN B 2 629 ? 49.066 87.321 -50.597 1.00 63.40 629 ASN B C 1
ATOM 9162 O O . ASN B 2 629 ? 50.148 87.731 -51.047 1.00 64.18 629 ASN B O 1
ATOM 9167 N N . SER B 2 630 ? 47.895 87.474 -51.247 1.00 61.28 630 SER B N 1
ATOM 9168 C CA . SER B 2 630 ? 47.690 88.163 -52.517 1.00 62.56 630 SER B CA 1
ATOM 9169 C C . SER B 2 630 ? 48.648 87.624 -53.606 1.00 67.46 630 SER B C 1
ATOM 9170 O O . SER B 2 630 ? 48.988 88.340 -54.551 1.00 69.86 630 SER B O 1
ATOM 9173 N N . LYS B 2 631 ? 49.051 86.344 -53.482 1.00 62.51 631 LYS B N 1
ATOM 9174 C CA . LYS B 2 631 ? 49.928 85.641 -54.429 1.00 62.04 631 LYS B CA 1
ATOM 9175 C C . LYS B 2 631 ? 49.185 84.456 -55.042 1.00 64.00 631 LYS B C 1
ATOM 9176 O O . LYS B 2 631 ? 48.824 83.510 -54.329 1.00 62.29 631 LYS B O 1
ATOM 9180 N N . LYS B 2 632 ? 48.950 84.522 -56.358 1.00 60.73 632 LYS B N 1
ATOM 9181 C CA . LYS B 2 632 ? 48.259 83.485 -57.116 1.00 60.24 632 LYS B CA 1
ATOM 9182 C C . LYS B 2 632 ? 49.270 82.636 -57.898 1.00 63.79 632 LYS B C 1
ATOM 9183 O O . LYS B 2 632 ? 50.212 83.198 -58.463 1.00 64.73 632 LYS B O 1
ATOM 9189 N N . THR B 2 633 ? 49.084 81.291 -57.914 1.00 58.92 633 THR B N 1
ATOM 9190 C CA . THR B 2 633 ? 49.925 80.325 -58.651 1.00 58.01 633 THR B CA 1
ATOM 9191 C C . THR B 2 633 ? 49.003 79.243 -59.273 1.00 61.49 633 THR B C 1
ATOM 9192 O O . THR B 2 633 ? 47.955 78.938 -58.707 1.00 60.25 633 THR B O 1
ATOM 9196 N N . ARG B 2 634 ? 49.369 78.711 -60.450 1.00 59.78 634 ARG B N 1
ATOM 9197 C CA . ARG B 2 634 ? 48.537 77.732 -61.159 1.00 60.65 634 ARG B CA 1
ATOM 9198 C C . ARG B 2 634 ? 48.763 76.307 -60.671 1.00 63.95 634 ARG B C 1
ATOM 9199 O O . ARG B 2 634 ? 49.868 75.971 -60.232 1.00 62.88 634 ARG B O 1
ATOM 9207 N N . VAL B 2 635 ? 47.702 75.472 -60.734 1.00 60.00 635 VAL B N 1
ATOM 9208 C CA . VAL B 2 635 ? 47.789 74.071 -60.312 1.00 58.36 635 VAL B CA 1
ATOM 9209 C C . VAL B 2 635 ? 47.256 73.190 -61.472 1.00 62.35 635 VAL B C 1
ATOM 9210 O O . VAL B 2 635 ? 46.153 73.411 -61.981 1.00 62.19 635 VAL B O 1
ATOM 9214 N N . THR B 2 636 ? 48.090 72.232 -61.903 1.00 58.93 636 THR B N 1
ATOM 9215 C CA . THR B 2 636 ? 47.863 71.298 -63.014 1.00 59.99 636 THR B CA 1
ATOM 9216 C C . THR B 2 636 ? 46.760 70.276 -62.668 1.00 62.59 636 THR B C 1
ATOM 9217 O O . THR B 2 636 ? 46.935 69.492 -61.737 1.00 61.90 636 THR B O 1
ATOM 9221 N N . VAL B 2 637 ? 45.646 70.268 -63.430 1.00 58.51 637 VAL B N 1
ATOM 9222 C CA . VAL B 2 637 ? 44.538 69.335 -63.193 1.00 57.77 637 VAL B CA 1
ATOM 9223 C C . VAL B 2 637 ? 44.194 68.587 -64.505 1.00 64.53 637 VAL B C 1
ATOM 9224 O O . VAL B 2 637 ? 43.771 69.217 -65.481 1.00 66.31 637 VAL B O 1
ATOM 9228 N N . SER B 2 638 ? 44.397 67.240 -64.509 1.00 61.07 638 SER B N 1
ATOM 9229 C CA . SER B 2 638 ? 44.155 66.323 -65.632 1.00 63.01 638 SER B CA 1
ATOM 9230 C C . SER B 2 638 ? 42.692 66.289 -66.012 1.00 69.69 638 SER B C 1
ATOM 9231 O O . SER B 2 638 ? 42.380 66.344 -67.210 1.00 72.90 638 SER B O 1
ATOM 9234 N N . SER B 2 639 ? 41.795 66.189 -65.006 1.00 64.95 639 SER B N 1
ATOM 9235 C CA . SER B 2 639 ? 40.345 66.223 -65.208 1.00 66.53 639 SER B CA 1
ATOM 9236 C C . SER B 2 639 ? 39.860 67.644 -64.874 1.00 71.37 639 SER B C 1
ATOM 9237 O O . SER B 2 639 ? 39.441 67.940 -63.747 1.00 68.31 639 SER B O 1
ATOM 9240 N N . THR B 2 640 ? 39.978 68.526 -65.889 1.00 71.80 640 THR B N 1
ATOM 9241 C CA . THR B 2 640 ? 39.697 69.968 -65.899 1.00 72.83 640 THR B CA 1
ATOM 9242 C C . THR B 2 640 ? 38.373 70.374 -65.206 1.00 77.82 640 THR B C 1
ATOM 9243 O O . THR B 2 640 ? 38.389 71.264 -64.360 1.00 77.32 640 THR B O 1
ATOM 9247 N N . GLY B 2 641 ? 37.253 69.749 -65.557 1.00 74.47 641 GLY B N 1
ATOM 9248 C CA . GLY B 2 641 ? 35.992 70.088 -64.901 1.00 73.82 641 GLY B CA 1
ATOM 9249 C C . GLY B 2 641 ? 35.431 68.945 -64.086 1.00 74.99 641 GLY B C 1
ATOM 9250 O O . GLY B 2 641 ? 34.744 68.099 -64.661 1.00 77.66 641 GLY B O 1
ATOM 9251 N N . PHE B 2 642 ? 35.728 68.879 -62.762 1.00 65.44 642 PHE B N 1
ATOM 9252 C CA . PHE B 2 642 ? 35.227 67.778 -61.935 1.00 63.35 642 PHE B CA 1
ATOM 9253 C C . PHE B 2 642 ? 34.220 68.260 -60.881 1.00 67.23 642 PHE B C 1
ATOM 9254 O O . PHE B 2 642 ? 34.390 69.339 -60.305 1.00 66.16 642 PHE B O 1
ATOM 9262 N N . LYS B 2 643 ? 33.200 67.427 -60.593 1.00 64.43 643 LYS B N 1
ATOM 9263 C CA . LYS B 2 643 ? 32.113 67.739 -59.653 1.00 63.85 643 LYS B CA 1
ATOM 9264 C C . LYS B 2 643 ? 32.514 67.656 -58.161 1.00 63.40 643 LYS B C 1
ATOM 9265 O O . LYS B 2 643 ? 32.260 68.610 -57.426 1.00 63.06 643 LYS B O 1
ATOM 9271 N N . LEU B 2 644 ? 33.043 66.513 -57.701 1.00 57.06 644 LEU B N 1
ATOM 9272 C CA . LEU B 2 644 ? 33.316 66.328 -56.288 1.00 53.89 644 LEU B CA 1
ATOM 9273 C C . LEU B 2 644 ? 34.776 66.720 -55.908 1.00 53.71 644 LEU B C 1
ATOM 9274 O O . LEU B 2 644 ? 35.740 66.194 -56.477 1.00 52.79 644 LEU B O 1
ATOM 9279 N N . LEU B 2 645 ? 34.902 67.683 -54.949 1.00 48.77 645 LEU B N 1
ATOM 9280 C CA . LEU B 2 645 ? 36.146 68.229 -54.370 1.00 46.11 645 LEU B CA 1
ATOM 9281 C C . LEU B 2 645 ? 36.301 67.776 -52.883 1.00 47.16 645 LEU B C 1
ATOM 9282 O O . LEU B 2 645 ? 35.324 67.795 -52.145 1.00 47.30 645 LEU B O 1
ATOM 9287 N N . GLY B 2 646 ? 37.513 67.401 -52.471 1.00 42.13 646 GLY B N 1
ATOM 9288 C CA . GLY B 2 646 ? 37.806 67.005 -51.101 1.00 39.52 646 GLY B CA 1
ATOM 9289 C C . GLY B 2 646 ? 38.827 67.924 -50.460 1.00 39.84 646 GLY B C 1
ATOM 9290 O O . GLY B 2 646 ? 39.880 68.176 -51.051 1.00 39.24 646 GLY B O 1
ATOM 9291 N N . VAL B 2 647 ? 38.522 68.449 -49.256 1.00 35.74 647 VAL B N 1
ATOM 9292 C CA . VAL B 2 647 ? 39.432 69.354 -48.545 1.00 33.89 647 VAL B CA 1
ATOM 9293 C C . VAL B 2 647 ? 39.828 68.748 -47.194 1.00 33.06 647 VAL B C 1
ATOM 9294 O O . VAL B 2 647 ? 38.956 68.433 -46.390 1.00 31.88 647 VAL B O 1
ATOM 9298 N N . TYR B 2 648 ? 41.146 68.617 -46.942 1.00 29.03 648 TYR B N 1
ATOM 9299 C CA . TYR B 2 648 ? 41.668 68.044 -45.709 1.00 26.49 648 TYR B CA 1
ATOM 9300 C C . TYR B 2 648 ? 42.663 68.958 -44.995 1.00 27.70 648 TYR B C 1
ATOM 9301 O O . TYR B 2 648 ? 43.799 69.175 -45.444 1.00 26.88 648 TYR B O 1
ATOM 9310 N N . LEU B 2 649 ? 42.237 69.384 -43.804 1.00 25.19 649 LEU B N 1
ATOM 9311 C CA . LEU B 2 649 ? 42.963 70.246 -42.893 1.00 24.50 649 LEU B CA 1
ATOM 9312 C C . LEU B 2 649 ? 43.654 69.438 -41.803 1.00 26.13 649 LEU B C 1
ATOM 9313 O O . LEU B 2 649 ? 43.028 68.599 -41.164 1.00 26.15 649 LEU B O 1
ATOM 9318 N N . ASP B 2 650 ? 44.947 69.699 -41.603 1.00 23.06 650 ASP B N 1
ATOM 9319 C CA . ASP B 2 650 ? 45.791 69.121 -40.558 1.00 21.60 650 ASP B CA 1
ATOM 9320 C C . ASP B 2 650 ? 46.391 70.313 -39.825 1.00 25.38 650 ASP B C 1
ATOM 9321 O O . ASP B 2 650 ? 47.598 70.549 -39.902 1.00 26.07 650 ASP B O 1
ATOM 9326 N N . TRP B 2 651 ? 45.512 71.095 -39.160 1.00 22.39 651 TRP B N 1
ATOM 9327 C CA . TRP B 2 651 ? 45.777 72.363 -38.481 1.00 22.20 651 TRP B CA 1
ATOM 9328 C C . TRP B 2 651 ? 47.103 72.381 -37.692 1.00 25.09 651 TRP B C 1
ATOM 9329 O O . TRP B 2 651 ? 47.889 73.319 -37.914 1.00 24.90 651 TRP B O 1
ATOM 9340 N N . PRO B 2 652 ? 47.395 71.404 -36.792 1.00 21.91 652 PRO B N 1
ATOM 9341 C CA . PRO B 2 652 ? 48.657 71.460 -36.045 1.00 21.21 652 PRO B CA 1
ATOM 9342 C C . PRO B 2 652 ? 49.901 71.260 -36.925 1.00 25.00 652 PRO B C 1
ATOM 9343 O O . PRO B 2 652 ? 50.951 71.844 -36.631 1.00 25.88 652 PRO B O 1
ATOM 9347 N N . ALA B 2 653 ? 49.790 70.468 -38.016 1.00 21.54 653 ALA B N 1
ATOM 9348 C CA . ALA B 2 653 ? 50.910 70.231 -38.929 1.00 21.40 653 ALA B CA 1
ATOM 9349 C C . ALA B 2 653 ? 51.110 71.448 -39.804 1.00 28.62 653 ALA B C 1
ATOM 9350 O O . ALA B 2 653 ? 52.227 71.754 -40.240 1.00 29.29 653 ALA B O 1
ATOM 9352 N N . GLY B 2 654 ? 50.009 72.162 -40.006 1.00 28.46 654 GLY B N 1
ATOM 9353 C CA . GLY B 2 654 ? 49.947 73.374 -40.795 1.00 29.50 654 GLY B CA 1
ATOM 9354 C C . GLY B 2 654 ? 49.790 73.063 -42.256 1.00 34.33 654 GLY B C 1
ATOM 9355 O O . GLY B 2 654 ? 50.453 73.701 -43.073 1.00 37.10 654 GLY B O 1
ATOM 9356 N N . THR B 2 655 ? 48.923 72.082 -42.615 1.00 30.93 655 THR B N 1
ATOM 9357 C CA . THR B 2 655 ? 48.711 71.763 -44.033 1.00 31.23 655 THR B CA 1
ATOM 9358 C C . THR B 2 655 ? 47.229 71.699 -44.394 1.00 33.68 655 THR B C 1
ATOM 9359 O O . THR B 2 655 ? 46.431 71.132 -43.662 1.00 33.35 655 THR B O 1
ATOM 9363 N N . LEU B 2 656 ? 46.885 72.265 -45.544 1.00 32.08 656 LEU B N 1
ATOM 9364 C CA . LEU B 2 656 ? 45.539 72.295 -46.119 1.00 32.36 656 LEU B CA 1
ATOM 9365 C C . LEU B 2 656 ? 45.629 71.742 -47.534 1.00 34.44 656 LEU B C 1
ATOM 9366 O O . LEU B 2 656 ? 46.261 72.347 -48.398 1.00 34.61 656 LEU B O 1
ATOM 9371 N N . SER B 2 657 ? 45.056 70.557 -47.736 1.00 31.40 657 SER B N 1
ATOM 9372 C CA . SER B 2 657 ? 45.144 69.834 -48.981 1.00 31.98 657 SER B CA 1
ATOM 9373 C C . SER B 2 657 ? 43.854 69.815 -49.751 1.00 37.16 657 SER B C 1
ATOM 9374 O O . SER B 2 657 ? 42.776 69.699 -49.175 1.00 35.93 657 SER B O 1
ATOM 9377 N N . PHE B 2 658 ? 43.987 69.882 -51.084 1.00 37.91 658 PHE B N 1
ATOM 9378 C CA . PHE B 2 658 ? 42.892 69.891 -52.043 1.00 39.74 658 PHE B CA 1
ATOM 9379 C C . PHE B 2 658 ? 43.003 68.668 -52.911 1.00 42.95 658 PHE B C 1
ATOM 9380 O O . PHE B 2 658 ? 44.099 68.300 -53.337 1.00 41.59 658 PHE B O 1
ATOM 9388 N N . TYR B 2 659 ? 41.880 67.972 -53.075 1.00 42.14 659 TYR B N 1
ATOM 9389 C CA . TYR B 2 659 ? 41.830 66.718 -53.821 1.00 42.59 659 TYR B CA 1
ATOM 9390 C C . TYR B 2 659 ? 40.623 66.628 -54.752 1.00 47.47 659 TYR B C 1
ATOM 9391 O O . TYR B 2 659 ? 39.578 67.221 -54.486 1.00 47.02 659 TYR B O 1
ATOM 9400 N N . MET B 2 660 ? 40.765 65.824 -55.812 1.00 47.35 660 MET B N 1
ATOM 9401 C CA . MET B 2 660 ? 39.694 65.463 -56.731 1.00 49.56 660 MET B CA 1
ATOM 9402 C C . MET B 2 660 ? 39.118 64.147 -56.234 1.00 53.56 660 MET B C 1
ATOM 9403 O O . MET B 2 660 ? 39.874 63.179 -56.039 1.00 53.31 660 MET B O 1
ATOM 9408 N N . VAL B 2 661 ? 37.806 64.104 -55.993 1.00 50.19 661 VAL B N 1
ATOM 9409 C CA . VAL B 2 661 ? 37.223 62.881 -55.444 1.00 49.22 661 VAL B CA 1
ATOM 9410 C C . VAL B 2 661 ? 36.466 62.131 -56.515 1.00 53.59 661 VAL B C 1
ATOM 9411 O O . VAL B 2 661 ? 35.568 62.686 -57.148 1.00 54.84 661 VAL B O 1
ATOM 9415 N N . ASN B 2 662 ? 36.823 60.858 -56.698 1.00 49.76 662 ASN B N 1
ATOM 9416 C CA . ASN B 2 662 ? 36.155 60.011 -57.659 1.00 51.51 662 ASN B CA 1
ATOM 9417 C C . ASN B 2 662 ? 35.995 58.614 -57.123 1.00 54.45 662 ASN B C 1
ATOM 9418 O O . ASN B 2 662 ? 36.959 57.845 -57.173 1.00 54.23 662 ASN B O 1
ATOM 9423 N N . LYS B 2 663 ? 34.764 58.263 -56.663 1.00 50.60 663 LYS B N 1
ATOM 9424 C CA . LYS B 2 663 ? 34.403 56.920 -56.182 1.00 49.91 663 LYS B CA 1
ATOM 9425 C C . LYS B 2 663 ? 35.155 56.635 -54.854 1.00 49.29 663 LYS B C 1
ATOM 9426 O O . LYS B 2 663 ? 35.017 57.392 -53.894 1.00 46.05 663 LYS B O 1
ATOM 9432 N N . ALA B 2 664 ? 35.965 55.569 -54.842 1.00 46.26 664 ALA B N 1
ATOM 9433 C CA . ALA B 2 664 ? 36.771 55.051 -53.755 1.00 44.16 664 ALA B CA 1
ATOM 9434 C C . ALA B 2 664 ? 38.149 55.700 -53.701 1.00 47.46 664 ALA B C 1
ATOM 9435 O O . ALA B 2 664 ? 38.864 55.550 -52.695 1.00 46.85 664 ALA B O 1
ATOM 9437 N N . TRP B 2 665 ? 38.530 56.411 -54.776 1.00 43.94 665 TRP B N 1
ATOM 9438 C CA . TRP B 2 665 ? 39.859 56.988 -54.884 1.00 42.58 665 TRP B CA 1
ATOM 9439 C C . TRP B 2 665 ? 39.872 58.497 -54.979 1.00 46.14 665 TRP B C 1
ATOM 9440 O O . TRP B 2 665 ? 38.922 59.137 -55.424 1.00 46.57 665 TRP B O 1
ATOM 9451 N N . VAL B 2 666 ? 40.983 59.055 -54.525 1.00 43.18 666 VAL B N 1
ATOM 9452 C CA . VAL B 2 666 ? 41.219 60.478 -54.390 1.00 42.93 666 VAL B CA 1
ATOM 9453 C C . VAL B 2 666 ? 42.500 60.879 -55.153 1.00 46.19 666 VAL B C 1
ATOM 9454 O O . VAL B 2 666 ? 43.544 60.215 -55.035 1.00 44.65 666 VAL B O 1
ATOM 9458 N N . THR B 2 667 ? 42.410 61.976 -55.931 1.00 42.99 667 THR B N 1
ATOM 9459 C CA . THR B 2 667 ? 43.573 62.509 -56.639 1.00 42.47 667 THR B CA 1
ATOM 9460 C C . THR B 2 667 ? 44.060 63.767 -55.901 1.00 43.56 667 THR B C 1
ATOM 9461 O O . THR B 2 667 ? 43.265 64.668 -55.659 1.00 42.62 667 THR B O 1
ATOM 9465 N N . HIS B 2 668 ? 45.351 63.816 -55.517 1.00 40.61 668 HIS B N 1
ATOM 9466 C CA . HIS B 2 668 ? 45.904 64.994 -54.848 1.00 39.94 668 HIS B CA 1
ATOM 9467 C C . HIS B 2 668 ? 46.108 66.102 -55.853 1.00 43.99 668 HIS B C 1
ATOM 9468 O O . HIS B 2 668 ? 46.669 65.857 -56.923 1.00 44.88 668 HIS B O 1
ATOM 9475 N N . LEU B 2 669 ? 45.685 67.321 -55.502 1.00 41.83 669 LEU B N 1
ATOM 9476 C CA . LEU B 2 669 ? 45.770 68.466 -56.407 1.00 43.19 669 LEU B CA 1
ATOM 9477 C C . LEU B 2 669 ? 46.794 69.484 -55.953 1.00 44.96 669 LEU B C 1
ATOM 9478 O O . LEU B 2 669 ? 47.695 69.826 -56.707 1.00 44.32 669 LEU B O 1
ATOM 9483 N N . HIS B 2 670 ? 46.650 69.979 -54.732 1.00 42.82 670 HIS B N 1
ATOM 9484 C CA . HIS B 2 670 ? 47.537 70.988 -54.178 1.00 42.79 670 HIS B CA 1
ATOM 9485 C C . HIS B 2 670 ? 47.505 70.977 -52.628 1.00 44.11 670 HIS B C 1
ATOM 9486 O O . HIS B 2 670 ? 46.423 70.838 -52.042 1.00 43.61 670 HIS B O 1
ATOM 9493 N N . THR B 2 671 ? 48.685 71.171 -51.974 1.00 40.41 671 THR B N 1
ATOM 9494 C CA . THR B 2 671 ? 48.780 71.314 -50.511 1.00 38.82 671 THR B CA 1
ATOM 9495 C C . THR B 2 671 ? 49.454 72.647 -50.139 1.00 41.98 671 THR B C 1
ATOM 9496 O O . THR B 2 671 ? 50.401 73.079 -50.798 1.00 41.92 671 THR B O 1
ATOM 9500 N N . PHE B 2 672 ? 48.962 73.267 -49.056 1.00 39.48 672 PHE B N 1
ATOM 9501 C CA . PHE B 2 672 ? 49.476 74.505 -48.488 1.00 39.62 672 PHE B CA 1
ATOM 9502 C C . PHE B 2 672 ? 50.322 74.202 -47.262 1.00 42.48 672 PHE B C 1
ATOM 9503 O O . PHE B 2 672 ? 49.811 73.612 -46.311 1.00 40.89 672 PHE B O 1
ATOM 9511 N N . HIS B 2 673 ? 51.599 74.603 -47.263 1.00 41.87 673 HIS B N 1
ATOM 9512 C CA . HIS B 2 673 ? 52.456 74.365 -46.101 1.00 41.53 673 HIS B CA 1
ATOM 9513 C C . HIS B 2 673 ? 52.680 75.694 -45.366 1.00 43.22 673 HIS B C 1
ATOM 9514 O O . HIS B 2 673 ? 53.511 76.503 -45.796 1.00 45.33 673 HIS B O 1
ATOM 9521 N N . THR B 2 674 ? 51.881 75.957 -44.314 1.00 38.24 674 THR B N 1
ATOM 9522 C CA . THR B 2 674 ? 51.955 77.209 -43.544 1.00 38.20 674 THR B CA 1
ATOM 9523 C C . THR B 2 674 ? 51.823 76.966 -42.053 1.00 38.85 674 THR B C 1
ATOM 9524 O O . THR B 2 674 ? 51.955 75.820 -41.611 1.00 38.58 674 THR B O 1
ATOM 9528 N N . LYS B 2 675 ? 51.596 78.049 -41.271 1.00 35.26 675 LYS B N 1
ATOM 9529 C CA . LYS B 2 675 ? 51.386 77.997 -39.822 1.00 33.83 675 LYS B CA 1
ATOM 9530 C C . LYS B 2 675 ? 50.064 78.655 -39.540 1.00 36.82 675 LYS B C 1
ATOM 9531 O O . LYS B 2 675 ? 49.874 79.798 -39.934 1.00 38.13 675 LYS B O 1
ATOM 9537 N N . PHE B 2 676 ? 49.146 77.956 -38.866 1.00 33.03 676 PHE B N 1
ATOM 9538 C CA . PHE B 2 676 ? 47.854 78.536 -38.560 1.00 32.98 676 PHE B CA 1
ATOM 9539 C C . PHE B 2 676 ? 47.896 79.165 -37.182 1.00 33.87 676 PHE B C 1
ATOM 9540 O O . PHE B 2 676 ? 48.115 78.494 -36.165 1.00 32.79 676 PHE B O 1
ATOM 9548 N N . ASN B 2 677 ? 47.760 80.490 -37.180 1.00 30.60 677 ASN B N 1
ATOM 9549 C CA . ASN B 2 677 ? 47.825 81.326 -36.003 1.00 29.50 677 ASN B CA 1
ATOM 9550 C C . ASN B 2 677 ? 46.539 81.331 -35.216 1.00 30.10 677 ASN B C 1
ATOM 9551 O O . ASN B 2 677 ? 46.516 81.888 -34.118 1.00 30.32 677 ASN B O 1
ATOM 9556 N N . GLU B 2 678 ? 45.460 80.767 -35.780 1.00 25.99 678 GLU B N 1
ATOM 9557 C CA . GLU B 2 678 ? 44.139 80.684 -35.152 1.00 25.41 678 GLU B CA 1
ATOM 9558 C C . GLU B 2 678 ? 43.354 79.526 -35.711 1.00 26.06 678 GLU B C 1
ATOM 9559 O O . GLU B 2 678 ? 43.749 78.959 -36.727 1.00 24.14 678 GLU B O 1
ATOM 9565 N N . ALA B 2 679 ? 42.198 79.222 -35.089 1.00 25.21 679 ALA B N 1
ATOM 9566 C CA . ALA B 2 679 ? 41.254 78.226 -35.585 1.00 26.03 679 ALA B CA 1
ATOM 9567 C C . ALA B 2 679 ? 40.730 78.709 -36.928 1.00 33.73 679 ALA B C 1
ATOM 9568 O O . ALA B 2 679 ? 40.393 79.893 -37.074 1.00 35.40 679 ALA B O 1
ATOM 9570 N N . VAL B 2 680 ? 40.747 77.854 -37.931 1.00 31.87 680 VAL B N 1
ATOM 9571 C CA . VAL B 2 680 ? 40.331 78.328 -39.234 1.00 33.45 680 VAL B CA 1
ATOM 9572 C C . VAL B 2 680 ? 38.878 77.954 -39.485 1.00 38.18 680 VAL B C 1
ATOM 9573 O O . VAL B 2 680 ? 38.386 76.951 -38.975 1.00 37.19 680 VAL B O 1
ATOM 9577 N N . TYR B 2 681 ? 38.180 78.803 -40.218 1.00 38.50 681 TYR B N 1
ATOM 9578 C CA . TYR B 2 681 ? 36.785 78.601 -40.558 1.00 40.18 681 TYR B CA 1
ATOM 9579 C C . TYR B 2 681 ? 36.705 78.285 -42.039 1.00 45.34 681 TYR B C 1
ATOM 9580 O O . TYR B 2 681 ? 37.166 79.092 -42.855 1.00 46.07 681 TYR B O 1
ATOM 9589 N N . PRO B 2 682 ? 36.178 77.103 -42.429 1.00 43.99 682 PRO B N 1
ATOM 9590 C CA . PRO B 2 682 ? 36.042 76.806 -43.859 1.00 45.30 682 PRO B CA 1
ATOM 9591 C C . PRO B 2 682 ? 35.144 77.849 -44.524 1.00 51.26 682 PRO B C 1
ATOM 9592 O O . PRO B 2 682 ? 34.068 78.159 -43.989 1.00 52.05 682 PRO B O 1
ATOM 9596 N N . ALA B 2 683 ? 35.606 78.440 -45.643 1.00 49.80 683 ALA B N 1
ATOM 9597 C CA . ALA B 2 683 ? 34.848 79.479 -46.333 1.00 51.84 683 ALA B CA 1
ATOM 9598 C C . ALA B 2 683 ? 34.865 79.305 -47.836 1.00 55.99 683 ALA B C 1
ATOM 9599 O O . ALA B 2 683 ? 35.734 78.620 -48.372 1.00 55.25 683 ALA B O 1
ATOM 9601 N N . PHE B 2 684 ? 33.907 79.944 -48.526 1.00 55.63 684 PHE B N 1
ATOM 9602 C CA . PHE B 2 684 ? 33.781 79.843 -49.975 1.00 56.68 684 PHE B CA 1
ATOM 9603 C C . PHE B 2 684 ? 33.583 81.211 -50.633 1.00 61.03 684 PHE B C 1
ATOM 9604 O O . PHE B 2 684 ? 33.269 82.191 -49.963 1.00 60.26 684 PHE B O 1
ATOM 9612 N N . LEU B 2 685 ? 33.842 81.258 -51.947 1.00 60.64 685 LEU B N 1
ATOM 9613 C CA . LEU B 2 685 ? 33.682 82.389 -52.861 1.00 63.07 685 LEU B CA 1
ATOM 9614 C C . LEU B 2 685 ? 32.863 81.884 -54.035 1.00 67.79 685 LEU B C 1
ATOM 9615 O O . LEU B 2 685 ? 33.273 80.904 -54.661 1.00 67.11 685 LEU B O 1
ATOM 9620 N N . ILE B 2 686 ? 31.682 82.474 -54.298 1.00 67.42 686 ILE B N 1
ATOM 9621 C CA . ILE B 2 686 ? 30.842 81.952 -55.377 1.00 69.26 686 ILE B CA 1
ATOM 9622 C C . ILE B 2 686 ? 30.327 83.077 -56.343 1.00 75.55 686 ILE B C 1
ATOM 9623 O O . ILE B 2 686 ? 29.372 83.785 -55.999 1.00 77.58 686 ILE B O 1
ATOM 9628 N N . GLY B 2 687 ? 30.933 83.164 -57.542 1.00 73.16 687 GLY B N 1
ATOM 9629 C CA . GLY B 2 687 ? 30.559 84.113 -58.586 1.00 88.37 687 GLY B CA 1
ATOM 9630 C C . GLY B 2 687 ? 31.500 85.286 -58.803 1.00 121.38 687 GLY B C 1
ATOM 9631 O O . GLY B 2 687 ? 31.336 86.064 -59.755 1.00 97.59 687 GLY B O 1
ATOM 9632 N N . VAL B 2 693 ? 29.113 82.992 -65.037 1.00 91.87 693 VAL B N 1
ATOM 9633 C CA . VAL B 2 693 ? 29.990 83.401 -63.947 1.00 88.90 693 VAL B CA 1
ATOM 9634 C C . VAL B 2 693 ? 29.197 83.275 -62.599 1.00 91.27 693 VAL B C 1
ATOM 9635 O O . VAL B 2 693 ? 29.312 84.101 -61.684 1.00 89.13 693 VAL B O 1
ATOM 9639 N N . ASN B 2 694 ? 28.429 82.169 -62.496 1.00 88.53 694 ASN B N 1
ATOM 9640 C CA . ASN B 2 694 ? 27.629 81.794 -61.330 1.00 87.31 694 ASN B CA 1
ATOM 9641 C C . ASN B 2 694 ? 27.947 80.346 -60.877 1.00 86.72 694 ASN B C 1
ATOM 9642 O O . ASN B 2 694 ? 28.228 79.471 -61.701 1.00 85.76 694 ASN B O 1
ATOM 9647 N N . GLY B 2 695 ? 27.926 80.117 -59.573 1.00 80.42 695 GLY B N 1
ATOM 9648 C CA . GLY B 2 695 ? 28.253 78.798 -59.047 1.00 77.99 695 GLY B CA 1
ATOM 9649 C C . GLY B 2 695 ? 27.382 78.290 -57.924 1.00 79.02 695 GLY B C 1
ATOM 9650 O O . GLY B 2 695 ? 26.527 79.016 -57.406 1.00 79.94 695 GLY B O 1
ATOM 9651 N N . GLN B 2 696 ? 27.595 77.028 -57.552 1.00 72.10 696 GLN B N 1
ATOM 9652 C CA . GLN B 2 696 ? 26.845 76.413 -56.476 1.00 70.63 696 GLN B CA 1
ATOM 9653 C C . GLN B 2 696 ? 27.693 75.346 -55.810 1.00 71.13 696 GLN B C 1
ATOM 9654 O O . GLN B 2 696 ? 28.507 74.685 -56.462 1.00 70.79 696 GLN B O 1
ATOM 9660 N N . ILE B 2 697 ? 27.537 75.224 -54.497 1.00 65.68 697 ILE B N 1
ATOM 9661 C CA . ILE B 2 697 ? 28.265 74.232 -53.737 1.00 62.69 697 ILE B CA 1
ATOM 9662 C C . ILE B 2 697 ? 27.312 73.482 -52.858 1.00 64.75 697 ILE B C 1
ATOM 9663 O O . ILE B 2 697 ? 26.487 74.091 -52.190 1.00 66.12 697 ILE B O 1
ATOM 9668 N N . LYS B 2 698 ? 27.393 72.159 -52.896 1.00 60.01 698 LYS B N 1
ATOM 9669 C CA . LYS B 2 698 ? 26.556 71.320 -52.065 1.00 58.65 698 LYS B CA 1
ATOM 9670 C C . LYS B 2 698 ? 27.483 70.558 -51.166 1.00 57.64 698 LYS B C 1
ATOM 9671 O O . LYS B 2 698 ? 28.191 69.663 -51.635 1.00 57.38 698 LYS B O 1
ATOM 9676 N N . LEU B 2 699 ? 27.550 70.991 -49.894 1.00 28.95 699 LEU B N 1
ATOM 9677 C CA . LEU B 2 699 ? 28.349 70.390 -48.837 1.00 26.98 699 LEU B CA 1
ATOM 9678 C C . LEU B 2 699 ? 27.761 69.044 -48.494 1.00 29.75 699 LEU B C 1
ATOM 9679 O O . LEU B 2 699 ? 26.530 68.916 -48.364 1.00 29.17 699 LEU B O 1
ATOM 9684 N N . LEU B 2 700 ? 28.634 68.032 -48.380 1.00 25.47 700 LEU B N 1
ATOM 9685 C CA . LEU B 2 700 ? 28.237 66.658 -48.046 1.00 36.96 700 LEU B CA 1
ATOM 9686 C C . LEU B 2 700 ? 28.708 66.255 -46.621 1.00 58.61 700 LEU B C 1
ATOM 9687 O O . LEU B 2 700 ? 28.911 67.109 -45.745 1.00 20.19 700 LEU B O 1
#

Foldseek 3Di:
DDKFWPFQDADDAFWAADLLGDTPGPKDWDWDKDKDKQLDLQLVSLCVLLVGDLSRSLSVLLPVHDGAFQNCSSVDDDLAPQKGKMKMKMWTFTMKDAQVKTWGIFTKTKIKMKIKIADSHVPSVLVCVLVVCLVVDALCDPVSVVRQQRIFIDMGIPDDDPDGDGGSSSSSNVVVCVVVPIGTGMTDIDSDPPCSVVLSVQVVLLVVLLSLLSVLLPDPVLVLAVLLNVVSVLVNVLSVLVSNVLSNQSSVVSSVVLYVSNVCSVVCCCVACNRSVNSVVVSVLSSLLVVLVCLLVVLCPPFQAARAHDPVRVLVVCQDQLQQKEKEKEFAQRDNDDPSSVSSVVRSVVPCPPPLSPDPVLSVVSNVQSVLLSVLRVVQRQLRNYHHYYYYDHDPVHGGIAMWMRGNSHTDDRHDRDLDDDPQQPAWFLSSQSSQEGDWFWDLQAQEQQWDADNRFKTWGHQDDTHDGDDHQNYADPFRKTWIPDFDDFKHKWKKFKDWWKKKWKFDSPFGRYPDLRNDALSHQGHWIWTAHVVQGIWIGHNNDTGDWDDPDGPQGMKMWIDGQVWQKIWIWRDDPRTTHTGDMDGDNDPGGMIIMMGQDDDPTGMIMGID/DKDKAFCQQPADDQKFAAALLGAGPDAFWDKDKDKDKDFDQALVVLCVVLVGDLSRSLSVLLVNDDHRFQSCSNVDADQAPQKTKMKMKIWIWTGKDAPFKIFGIFTKTKMKIWIKIFDRDDNVCRVVLNVLCCVVVVVLPPCPPVNVVSQVRIFIDMTIPADDPDQGGGPVRSSVVVNCVVVSTTGTTMTMIDGCDVVLSCLSSVLLSLLSSLSNLLSSVLPDPLCVLQVLLNLQSVLLNVLSVLVSNVLSNCSSVLSSPCVDDNVVNVVVSVVCCVALVNSVQSVLVSVVSVLVSVLSVLLVVLQVVLVAAEDADPVCVLVVCQDPQAQKEKEKEFAARHSDAQSSVQSVCCSVPVHPDSHGDLVRDQSSDDPLSVVSSVVSNLLSVLSVQQVDRHYHYYYYYDHDPVDTGIAIWMDGNNDTPDGHDRDLCQDDQLPAWFPSSLCSAEDFWAWDVQAAFQQWDADPRRQKIKGNGHPDHHPNYQHPFRKIWTPDFAAAKHKWKKFKFAFKKKWKFDSQQDRDDPDLSHDAQSDCGHWIATACGWTGHVNDIDHWDDPPNTATMKMWIDGQCQQKIWIWGDDDRTIHTIDMDRDHHPGGIIIMMGFPVMMMMRID

Organism: Synanceia horrida (NCBI:txid13279)

B-factor: mean 48.74, std 23.52, range [6.03, 257.67]

GO terms:
  GO:0005576 extracellular region (C, EXP)

Sequence (1228 aa):
DLVMPALGRPFTLGMLYDARREKLISSNAQRSSEFKIVASDSTESKSSAMDIEASLGVSFLGGLVEVGGSAKYLNNTKKYQNQSRVTLKYKATTVYKQFTHVVTSILYGANAFFVSDSDKVDIQGKMEAAIKKIPTISILTDEEKSLASNLSCKFHGDFLLESLPTTFEDAVKTYQTLPTNSVPMKVWLAPNVSKVRRIHTTLEELHKLKRRANEAMDVKLVQRIPLIHDKISNFQQIFQDYMLTVQKKIAEKLPLVREQSLQKIIDDRAQSPFSNEKVSKWLDAVEREIAVLKSCAGMVEGTQAKFVSNQTELDREVLVGKVKHAVCFIFTSVERNDPYLKVLSDYWESSTEDKWCFSTEVVLKMQQRAQTFCDHVNDFEKSRNVGFFITALENGKFQGASIYYYKEGSLATQDFTFPRMPFVQGYKKRSDLLWYACDLTFDRNTINNWISLSNDTFAASEHGKRQNYPKHPERFVSFNQVLCNEGLMGKHYWEVEWNGYIDVGIAYISIPRKIDFASAFGYNTYSWVLSYNPKIGYIERHKKREYNVRAPNPGFKRLGLFLDWRYGSISFYAVSSDEVHHLHTFKTKFTEPVYPAFSIGPAGNHGTLRLLDILVVAALGRPFTLGMLYDARNDKLIESSQPSSAFEIIASDSTDDKSSLMDIEASLKASFLGGLVEVGGSAKYLNNQKKFKNQSRVTLQYKATTSFKQATHVVIGILYGANAFFVFDSNKVDSTNVQEIQGQMEAVIKKIPSVTGEETDITNSFSCEFHGDFFLTTNPTTFEDAVKTYQQLPQMMAVPMTVWLVPMSTPILRKVRNTLEAIVQVQMRCNDALDDPTVNLFTEVQKKLSDFQKICDDHMSKLQATIAKKLFAIDEDESALLNLFEENLQSPFNIESLNMWMEFEEREINVLRSCMDILTKAKPKVIFNQGVLFKGLYDSKVKHALCYVFTNVTKNDVFLNVLNEFLDSPPKKLRPSPKDYWYSYDDIPETMREKAYLFRNLAKEMNNRCVHFFVTAIHNPKQEGAGIHYYRESIQIIDEFTKPYMPGVESIKDRRELQWYDCELTLDPETAHQVLTLSEGNKKAVSTKSPTDHLEKFSHFQQVMCTKGLSGRHYWELEWSGYVGAGVTYKGIGRKTSTSDSSLGKNEKSWLFEYSYQQIHNSKKTRVTVSSTGFKLLGVYLDWPAGTLSFYMVNKAWVTHLHTFHTKFNEAVYPAFLIGVNGQIKLL

Nearest PDB structures (foldseek):
  4wvm-assembly1_A  TM=1.002E+00  e=0.000E+00  Synanceia horrida
  4wvm-assembly1_B  TM=9.207E-01  e=2.464E-67  Synanceia horrida
  7qs3-assembly1_A  TM=9.424E-01  e=3.424E-18  Homo sapiens
  6sjh-assembly2_B  TM=9.468E-01  e=3.472E-17  Homo sapiens
  5zz3-assembly1_A  TM=8.709E-01  e=1.454E-13  Homo sapiens

Radius of gyration: 41.3 Å; Cα contacts (8 Å, |Δi|>4): 2554; chains: 2; bounding box: 83×98×116 Å

Secondary structure (DSSP, 8-state):
-EEEE--SS---TT-EE-TTS-----EEEEEEEEEEEE---SHHHHHHHTT--HHHHHHHHTT-S---GGGGGTT---S-SSS-EEEEEEEEEEEEE---EEEEEEEE--EEEEEEE-----HHHHHHHHHTTTTT-----HHHHHHHHT-EEEEEES---SS---SHHHHHHHHHHTT----EEEEEEE---TTHHHHHHHHHHHHHHHHHHHHHHT-HHHHH-HHHHHHHHHHHHHHHHHHHHHHHHHHHHHHHH--HHHHHHHHHHHHSTT-HHHHHHHHHHHHHHHHHHHHHHGGGTTSS-EE--SHHHHHHHHHSTT-SEEEEEEE--S-SS-HHHHHHHHHH----TT-GGG-HHHHHHHHHHHHHHHHHHHHTSS-TTEEEEEEE---TTSSSEEEEEEETTEEEESS--------GGG--BHHHHHTSB----B-TTT--TTEEE----EEEE-SSS-------SSS-SSSSEEEBSPPB-SEEEEEEEEEESEEEEEEESSS-----GGGSTTSSSSEEEEEEETTTEEEEEETTEEEEE--SSTT-SEEEEEEETTTTEEEEEEEETTEEEEEEEEE----S-EEEEEE--STT--EEEEE-/--EEEE-TT----SS-EE-TTS-----EEEEEEEEEEES---HHHHHHHTT--HHHHHHHHTT-----TTGGGGG---S-SS--EEEEEEEEEEEEE---EEEEEEEEEEEEEEEEEEPP--STTHHHHHHHHHHHHHHSS---THHHHHHTTEEEEEEESS--SS---SHHHHHHHHHHTTT---EEEEEEEEE--HHHHHHHHHHHHHHHHHHHHHHHHHT-HHHHH-HHHHHHHHHHHHHHHHHHHHHHHHHHHHHHT----THHHHHHHHHHHHSTT-HHHHHHHHHHHHHHHHHHHHHHHHHHTT--EE---HHHHHHHHT-TT-SEEEEEEE----S--HHHHHHHHHHH-----SS--GGG-GGGSSHHHHHHHHHHHHHHHHHHHT-SSSEEEEEEE---TTS-SEEEEEEETTEEEESS--------GGG--BHHHHHTTB----B-TTTS-SS-EEETTTTEEE----S---TT--SSS-EEEBS--B-SEEEEEEEE-SS-EEEEE-TTS-SS-SSGGGSTTSSSSEEEEE---EEEETTEEEE---SSSS-SEEEEEEETTTTEEEEEEEETTEEEEEEEEE-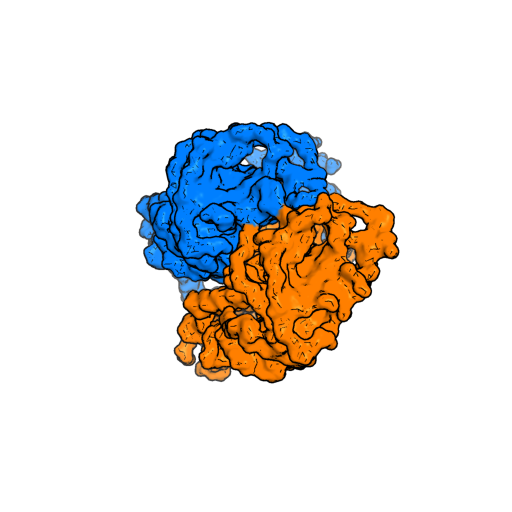--SS-BEEEEE-----EEEE-

InterPro domains:
  IPR001870 B30.2/SPRY domain [PS50188] (508-703)
  IPR003877 SPRY domain [PF00622] (581-698)
  IPR003877 SPRY domain [SM00449] (579-701)
  IPR003879 Butyrophylin-like, SPRY domain [PR01407] (525-542)
  IPR003879 Butyrophylin-like, SPRY domain [PR01407] (564-588)
  IPR003879 Butyrophylin-like, SPRY domain [PR01407] (641-665)
  IPR003879 Butyrophylin-like, SPRY domain [PR01407] (673-691)
  IPR006574 SPRY-associated [PF13765] (529-578)
  IPR006574 SPRY-associated [SM00589] (526-579)
  IPR013320 Concanavalin A-like lectin/glucanase domain superfamily [SSF49899] (519-695)
  IPR040581 SNTX, thioredoxin-like domain [PF18078] (383-506)
  IPR043136 B30.2/SPRY domain superfamily [G3DSA:2.60.120.920] (508-703)
  IPR048997 Stonustoxin-like, helical domain [PF21109] (275-368)
  IPR052090 Cytolytic pore-forming toxin [PTHR31594] (5-512)
  IPR056072 SNTX, MACPF/CDC-like domain [PF24674] (7-217)